Protein 8C7T (pdb70)

CATH classification: 3.30.450.40

InterPro domains:
  IPR010312 Global transcriptional regulator CodY, N-terminal [PF06018] (3-183)
  IPR011991 ArsR-like helix-turn-helix domain [cd00090] (194-246)
  IPR013198 Global transcriptional regulator CodY, C-terminal [PF08222] (202-259)
  IPR014154 Global transcriptional regulator CodY [MF_00621] (1-260)
  IPR014154 Global transcriptional regulator CodY [PIRSF011572] (1-260)
  IPR014154 Global transcriptional regulator CodY [PTHR40062] (3-260)
  IPR014154 Global transcriptional regulator CodY [TIGR02787] (4-258)
  IPR029016 GAF-like domain superfamily [G3DSA:3.30.450.40] (1-163)
  IPR036388 Winged helix-like DNA-binding domain superfamily [G3DSA:1.10.10.10] (164-260)
  IPR036390 Winged helix DNA-binding domain superfamily [SSF46785] (172-260)

Nearest PDB structures (foldseek):
  8c7u-assembly1_B  TM=8.960E-01  e=1.407E-40  Enterococcus faecalis V583
  8c7u-assembly1_C  TM=9.103E-01  e=5.012E-38  Enterococcus faecalis V583
  5loe-assembly4_D  TM=8.691E-01  e=2.349E-28  Bacillus subtilis subsp. subtilis str. 168
  5lnh-assembly1_A  TM=8.349E-01  e=1.992E-29  Bacillus subtilis subsp. subtilis str. 168
  8c7o-assembly1_A  TM=8.442E-01  e=2.089E-28  Staphylococcus aureus subsp. aureus USA300

B-factor: mean 77.39, std 41.87, range [20.65, 201.0]

Structure (mmCIF, N/CA/C/O backbone):
data_8C7T
#
_entry.id   8C7T
#
_cell.length_a   32.988
_cell.length_b   171.241
_cell.length_c   215.236
_cell.angle_alpha   90.00
_cell.angle_beta   90.00
_cell.angle_gamma   90.00
#
_symmetry.space_group_name_H-M   'P 21 21 21'
#
loop_
_entity.id
_entity.type
_entity.pdbx_description
1 polymer 'GTP-sensing transcriptional pleiotropic repressor CodY'
2 water water
#
loop_
_atom_site.group_PDB
_atom_site.id
_atom_site.type_symbol
_atom_site.label_atom_id
_atom_site.label_alt_id
_atom_site.label_comp_id
_atom_site.label_asym_id
_atom_site.label_entity_id
_atom_site.label_seq_id
_atom_site.pdbx_PDB_ins_code
_atom_site.Cartn_x
_atom_site.Cartn_y
_atom_site.Cartn_z
_atom_site.occupancy
_atom_site.B_iso_or_equiv
_atom_site.auth_seq_id
_atom_site.auth_comp_id
_atom_site.auth_asym_id
_atom_site.auth_atom_id
_atom_site.pdbx_PDB_model_num
ATOM 1 N N . GLY A 1 1 ? 2.433 -7.248 16.067 1.00 100.93 -1 GLY A N 1
ATOM 2 C CA . GLY A 1 1 ? 2.892 -8.412 16.862 1.00 70.02 -1 GLY A CA 1
ATOM 3 C C . GLY A 1 1 ? 2.377 -8.383 18.291 1.00 64.98 -1 GLY A C 1
ATOM 4 O O . GLY A 1 1 ? 2.918 -9.095 19.150 1.00 68.39 -1 GLY A O 1
ATOM 5 N N . ALA A 1 2 ? 1.342 -7.570 18.552 1.00 64.41 0 ALA A N 1
ATOM 6 C CA . ALA A 1 2 ? 0.758 -7.508 19.896 1.00 69.22 0 ALA A CA 1
ATOM 7 C C . ALA A 1 2 ? 0.313 -8.885 20.383 1.00 61.94 0 ALA A C 1
ATOM 8 O O . ALA A 1 2 ? 0.437 -9.207 21.575 1.00 57.69 0 ALA A O 1
ATOM 10 N N . MET A 1 3 ? -0.294 -9.669 19.485 1.00 66.22 1 MET A N 1
ATOM 11 C CA . MET A 1 3 ? -0.731 -11.020 19.817 1.00 54.23 1 MET A CA 1
ATOM 12 C C . MET A 1 3 ? 0.451 -11.961 19.904 1.00 52.19 1 MET A C 1
ATOM 13 O O . MET A 1 3 ? 0.497 -12.828 20.784 1.00 57.10 1 MET A O 1
ATOM 18 N N . ALA A 1 4 ? 1.427 -11.788 19.008 1.00 55.56 2 ALA A N 1
ATOM 19 C CA . ALA A 1 4 ? 2.641 -12.592 19.043 1.00 57.80 2 ALA A CA 1
ATOM 20 C C . ALA A 1 4 ? 3.441 -12.324 20.301 1.00 48.33 2 ALA A C 1
ATOM 21 O O . ALA A 1 4 ? 4.117 -13.223 20.816 1.00 55.42 2 ALA A O 1
ATOM 23 N N . THR A 1 5 ? 3.427 -11.080 20.773 1.00 52.88 3 THR A N 1
ATOM 24 C CA . THR A 1 5 ? 4.117 -10.771 22.019 1.00 62.77 3 THR A CA 1
ATOM 25 C C . THR A 1 5 ? 3.453 -11.497 23.177 1.00 46.91 3 THR A C 1
ATOM 26 O O . THR A 1 5 ? 4.122 -12.142 23.991 1.00 49.91 3 THR A O 1
ATOM 30 N N . LEU A 1 6 ? 2.126 -11.413 23.253 1.00 46.99 4 LEU A N 1
ATOM 31 C CA . LEU A 1 6 ? 1.395 -12.106 24.308 1.00 43.25 4 LEU A CA 1
ATOM 32 C C . LEU A 1 6 ? 1.655 -13.603 24.264 1.00 41.95 4 LEU A C 1
ATOM 33 O O . LEU A 1 6 ? 2.009 -14.211 25.280 1.00 50.46 4 LEU A O 1
ATOM 38 N N . LEU A 1 7 ? 1.555 -14.207 23.080 1.00 42.62 5 LEU A N 1
ATOM 39 C CA . LEU A 1 7 ? 1.834 -15.634 22.975 1.00 45.78 5 LEU A CA 1
ATOM 40 C C . LEU A 1 7 ? 3.246 -15.965 23.476 1.00 41.96 5 LEU A C 1
ATOM 41 O O . LEU A 1 7 ? 3.441 -16.937 24.214 1.00 40.52 5 LEU A O 1
ATOM 46 N N . GLU A 1 8 ? 4.256 -15.188 23.086 1.00 47.10 6 GLU A N 1
ATOM 47 C CA . GLU A 1 8 ? 5.607 -15.524 23.547 1.00 44.92 6 GLU A CA 1
ATOM 48 C C . GLU A 1 8 ? 5.688 -15.448 25.066 1.00 37.57 6 GLU A C 1
ATOM 49 O O . GLU A 1 8 ? 6.315 -16.294 25.716 1.00 41.20 6 GLU A O 1
ATOM 55 N N . LYS A 1 9 ? 4.997 -14.479 25.654 1.00 39.75 7 LYS A N 1
ATOM 56 C CA . LYS A 1 9 ? 4.986 -14.374 27.103 1.00 41.30 7 LYS A CA 1
ATOM 57 C C . LYS A 1 9 ? 4.275 -15.559 27.739 1.00 44.99 7 LYS A C 1
ATOM 58 O O . LYS A 1 9 ? 4.766 -16.107 28.734 1.00 41.43 7 LYS A O 1
ATOM 64 N N . THR A 1 10 ? 3.127 -15.981 27.176 1.00 38.14 8 THR A N 1
ATOM 65 C CA . THR A 1 10 ? 2.478 -17.165 27.720 1.00 43.78 8 THR A CA 1
ATOM 66 C C . THR A 1 10 ? 3.417 -18.351 27.613 1.00 31.86 8 THR A C 1
ATOM 67 O O . THR A 1 10 ? 3.464 -19.201 28.505 1.00 38.77 8 THR A O 1
ATOM 71 N N . ARG A 1 11 ? 4.205 -18.416 26.550 1.00 40.64 9 ARG A N 1
ATOM 72 C CA . ARG A 1 11 ? 5.105 -19.556 26.395 1.00 42.60 9 ARG A CA 1
ATOM 73 C C . ARG A 1 11 ? 6.249 -19.494 27.399 1.00 43.77 9 ARG A C 1
ATOM 74 O O . ARG A 1 11 ? 6.708 -20.530 27.914 1.00 44.51 9 ARG A O 1
ATOM 82 N N . GLN A 1 12 ? 6.745 -18.288 27.665 1.00 46.98 10 GLN A N 1
ATOM 83 C CA . GLN A 1 12 ? 7.745 -18.162 28.713 1.00 53.14 10 GLN A CA 1
ATOM 84 C C . GLN A 1 12 ? 7.159 -18.600 30.036 1.00 46.82 10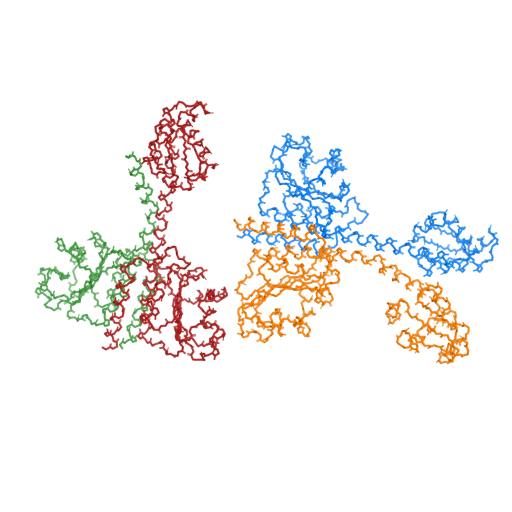 GLN A C 1
ATOM 85 O O . GLN A 1 12 ? 7.812 -19.328 30.793 1.00 37.57 10 GLN A O 1
ATOM 91 N N . VAL A 1 13 ? 5.912 -18.200 30.316 1.00 39.04 11 VAL A N 1
ATOM 92 C CA . VAL A 1 13 ? 5.278 -18.655 31.546 1.00 33.61 11 VAL A CA 1
ATOM 93 C C . VAL A 1 13 ? 5.204 -20.176 31.562 1.00 33.69 11 VAL A C 1
ATOM 94 O O . VAL A 1 13 ? 5.494 -20.823 32.575 1.00 33.51 11 VAL A O 1
ATOM 98 N N . ASN A 1 14 ? 4.863 -20.774 30.427 1.00 37.94 12 ASN A N 1
ATOM 99 C CA . ASN A 1 14 ? 4.794 -22.226 30.359 1.00 43.49 12 ASN A CA 1
ATOM 100 C C . ASN A 1 14 ? 6.155 -22.843 30.653 1.00 40.39 12 ASN A C 1
ATOM 101 O O . ASN A 1 14 ? 6.304 -23.641 31.595 1.00 36.61 12 ASN A O 1
ATOM 106 N N . GLU A 1 15 ? 7.185 -22.409 29.917 1.00 38.61 13 GLU A N 1
ATOM 107 C CA . GLU A 1 15 ? 8.496 -23.044 30.061 1.00 48.95 13 GLU A CA 1
ATOM 108 C C . GLU A 1 15 ? 9.009 -22.928 31.483 1.00 47.42 13 GLU A C 1
ATOM 109 O O . GLU A 1 15 ? 9.600 -23.877 32.022 1.00 43.17 13 GLU A O 1
ATOM 115 N N . LEU A 1 16 ? 8.733 -21.802 32.133 1.00 40.46 14 LEU A N 1
ATOM 116 C CA . LEU A 1 16 ? 9.301 -21.550 33.448 1.00 43.17 14 LEU A CA 1
ATOM 117 C C . LEU A 1 16 ? 8.452 -22.072 34.584 1.00 40.05 14 LEU A C 1
ATOM 118 O O . LEU A 1 16 ? 9.004 -22.456 35.618 1.00 41.34 14 LEU A O 1
ATOM 123 N N . LEU A 1 17 ? 7.129 -22.076 34.434 1.00 43.72 15 LEU A N 1
ATOM 124 C CA . LEU A 1 17 ? 6.240 -22.438 35.528 1.00 37.48 15 LEU A CA 1
ATOM 125 C C . LEU A 1 17 ? 5.354 -23.643 35.245 1.00 40.89 15 LEU A C 1
ATOM 126 O O . LEU A 1 17 ? 4.906 -24.293 36.187 1.00 52.03 15 LEU A O 1
ATOM 131 N N . GLN A 1 18 ? 5.037 -23.938 33.995 1.00 47.22 16 GLN A N 1
ATOM 132 C CA . GLN A 1 18 ? 4.249 -25.139 33.753 1.00 47.39 16 GLN A CA 1
ATOM 133 C C . GLN A 1 18 ? 5.132 -26.372 33.674 1.00 42.36 16 GLN A C 1
ATOM 134 O O . GLN A 1 18 ? 4.732 -27.452 34.118 1.00 41.72 16 GLN A O 1
ATOM 140 N N . LYS A 1 19 ? 6.341 -26.222 33.140 1.00 42.54 17 LYS A N 1
ATOM 141 C CA . LYS A 1 19 ? 7.244 -27.344 32.939 1.00 49.09 17 LYS A CA 1
ATOM 142 C C . LYS A 1 19 ? 8.259 -27.504 34.072 1.00 51.31 17 LYS A C 1
ATOM 143 O O . LYS A 1 19 ? 9.204 -28.285 33.939 1.00 49.06 17 LYS A O 1
ATOM 149 N N . ASN A 1 20 ? 8.048 -26.859 35.214 1.00 49.90 18 ASN A N 1
ATOM 150 C CA . ASN A 1 20 ? 8.927 -27.088 36.353 1.00 54.23 18 ASN A CA 1
ATOM 151 C C . ASN A 1 20 ? 8.078 -27.132 37.612 1.00 48.68 18 ASN A C 1
ATOM 152 O O . ASN A 1 20 ? 7.041 -26.474 37.692 1.00 64.70 18 ASN A O 1
ATOM 157 N N . ASN A 1 21 ? 8.542 -27.896 38.597 1.00 59.43 19 ASN A N 1
ATOM 158 C CA . ASN A 1 21 ? 8.028 -27.837 39.962 1.00 66.56 19 ASN A CA 1
ATOM 159 C C . ASN A 1 21 ? 8.728 -26.726 40.736 1.00 70.04 19 ASN A C 1
ATOM 160 O O . ASN A 1 21 ? 9.953 -26.733 40.831 1.00 69.40 19 ASN A O 1
ATOM 165 N N . LEU A 1 22 ? 7.965 -25.812 41.338 1.00 77.15 20 LEU A N 1
ATOM 166 C CA . LEU A 1 22 ? 8.534 -24.590 41.896 1.00 86.87 20 LEU A CA 1
ATOM 167 C C . LEU A 1 22 ? 8.237 -24.404 43.380 1.00 100.41 20 LEU A C 1
ATOM 168 O O . LEU A 1 22 ? 8.180 -23.269 43.866 1.00 100.20 20 LEU A O 1
ATOM 173 N N . PHE A 1 23 ? 8.030 -25.479 44.130 1.00 103.05 21 PHE A N 1
ATOM 174 C CA . PHE A 1 23 ? 7.770 -25.329 45.558 1.00 115.90 21 PHE A CA 1
ATOM 175 C C . PHE A 1 23 ? 9.110 -25.392 46.283 1.00 117.78 21 PHE A C 1
ATOM 176 O O . PHE A 1 23 ? 9.737 -26.457 46.342 1.00 115.77 21 PHE A O 1
ATOM 184 N N . ASP A 1 24 ? 9.562 -24.240 46.810 1.00 115.32 22 ASP A N 1
ATOM 185 C CA . ASP A 1 24 ? 10.850 -24.132 47.505 1.00 114.40 22 ASP A CA 1
ATOM 186 C C . ASP A 1 24 ? 10.608 -24.597 48.935 1.00 115.76 22 ASP A C 1
ATOM 187 O O . ASP A 1 24 ? 10.187 -23.824 49.799 1.00 115.50 22 ASP A O 1
ATOM 192 N N . VAL A 1 25 ? 10.877 -25.879 49.191 1.00 122.27 23 VAL A N 1
ATOM 193 C CA . VAL A 1 25 ? 10.748 -26.419 50.540 1.00 127.19 23 VAL A CA 1
ATOM 194 C C . VAL A 1 25 ? 11.832 -25.846 51.445 1.00 126.65 23 VAL A C 1
ATOM 195 O O . VAL A 1 25 ? 12.972 -25.607 51.019 1.00 121.51 23 VAL A O 1
ATOM 199 N N . GLN A 1 26 ? 11.476 -25.630 52.711 1.00 129.88 24 GLN A N 1
ATOM 200 C CA . GLN A 1 26 ? 12.394 -25.108 53.718 1.00 138.44 24 GLN A CA 1
ATOM 201 C C . GLN A 1 26 ? 12.898 -23.717 53.336 1.00 139.80 24 GLN A C 1
ATOM 202 O O . GLN A 1 26 ? 13.972 -23.301 53.775 1.00 145.77 24 GLN A O 1
ATOM 208 N N . ALA A 1 27 ? 12.152 -22.999 52.495 1.00 132.02 25 ALA A N 1
ATOM 209 C CA . ALA A 1 27 ? 12.471 -21.631 52.107 1.00 123.42 25 ALA A CA 1
ATOM 210 C C . ALA A 1 27 ? 11.636 -20.632 52.907 1.00 129.61 25 ALA A C 1
ATOM 211 O O . ALA A 1 27 ? 10.703 -20.986 53.635 1.00 125.06 25 ALA A O 1
ATOM 213 N N . GLU A 1 28 ? 12.004 -19.357 52.783 1.00 131.31 26 GLU A N 1
ATOM 214 C CA . GLU A 1 28 ? 11.213 -18.318 53.431 1.00 125.48 26 GLU A CA 1
ATOM 215 C C . GLU A 1 28 ? 9.751 -18.423 53.004 1.00 119.48 26 GLU A C 1
ATOM 216 O O . GLU A 1 28 ? 8.875 -18.732 53.821 1.00 106.32 26 GLU A O 1
ATOM 222 N N . LEU A 1 29 ? 9.488 -18.183 51.717 1.00 113.34 27 LEU A N 1
ATOM 223 C CA . LEU A 1 29 ? 8.190 -18.393 51.096 1.00 92.40 27 LEU A CA 1
ATOM 224 C C . LEU A 1 29 ? 8.337 -19.387 49.954 1.00 86.35 27 LEU A C 1
ATOM 225 O O . LEU A 1 29 ? 9.246 -19.238 49.116 1.00 94.25 27 LEU A O 1
ATOM 230 N N . PRO A 1 30 ? 7.480 -20.408 49.873 1.00 75.73 28 PRO A N 1
ATOM 231 C CA . PRO A 1 30 ? 7.689 -21.454 48.854 1.00 86.89 28 PRO A CA 1
ATOM 232 C C . PRO A 1 30 ? 7.556 -20.935 47.427 1.00 77.53 28 PRO A C 1
ATOM 233 O O . PRO A 1 30 ? 8.127 -21.498 46.475 1.00 71.78 28 PRO A O 1
ATOM 237 N N . TYR A 1 31 ? 6.787 -19.877 47.256 1.00 68.37 29 TYR A N 1
ATOM 238 C CA . TYR A 1 31 ? 6.438 -19.392 45.939 1.00 69.45 29 TYR A CA 1
ATOM 239 C C . TYR A 1 31 ? 7.112 -18.060 45.677 1.00 52.34 29 TYR A C 1
ATOM 240 O O . TYR A 1 31 ? 6.624 -17.270 44.866 1.00 53.08 29 TYR A O 1
ATOM 249 N N . ASN A 1 32 ? 8.249 -17.803 46.345 1.00 54.46 30 ASN A N 1
ATOM 250 C CA . ASN A 1 32 ? 8.987 -16.570 46.068 1.00 45.15 30 ASN A CA 1
ATOM 251 C C . ASN A 1 32 ? 9.572 -16.569 44.663 1.00 42.46 30 ASN A C 1
ATOM 252 O O . ASN A 1 32 ? 9.498 -15.559 43.941 1.00 35.22 30 ASN A O 1
ATOM 257 N N . LYS A 1 33 ? 10.152 -17.694 44.257 1.00 43.96 31 LYS A N 1
ATOM 258 C CA . LYS A 1 33 ? 10.645 -17.818 42.888 1.00 58.52 31 LYS A CA 1
ATOM 259 C C . LYS A 1 33 ? 9.497 -17.698 41.869 1.00 43.97 31 LYS A C 1
ATOM 260 O O . LYS A 1 33 ? 9.617 -16.985 40.866 1.00 42.29 31 LYS A O 1
ATOM 266 N N . MET A 1 34 ? 8.349 -18.319 42.138 1.00 46.65 32 MET A N 1
ATOM 267 C CA . MET A 1 34 ? 7.202 -18.141 41.244 1.00 45.50 32 MET A CA 1
ATOM 268 C C . MET A 1 34 ? 6.791 -16.666 41.159 1.00 34.78 32 MET A C 1
ATOM 269 O O . MET A 1 34 ? 6.640 -16.093 40.073 1.00 33.99 32 MET A O 1
ATOM 274 N N . ALA A 1 35 ? 6.731 -15.996 42.290 1.00 37.99 33 ALA A N 1
ATOM 275 C CA . ALA A 1 35 ? 6.370 -14.587 42.256 1.00 36.48 33 ALA A CA 1
ATOM 276 C C . ALA A 1 35 ? 7.346 -13.765 41.414 1.00 40.63 33 ALA A C 1
ATOM 277 O O . ALA A 1 35 ? 6.937 -12.864 40.664 1.00 40.19 33 ALA A O 1
ATOM 279 N N . MET A 1 36 ? 8.648 -14.039 41.555 1.00 40.95 34 MET A N 1
ATOM 280 C CA . MET A 1 36 ? 9.656 -13.290 40.814 1.00 42.28 34 MET A CA 1
ATOM 281 C C . MET A 1 36 ? 9.473 -13.499 39.319 1.00 39.99 34 MET A C 1
ATOM 282 O O . MET A 1 36 ? 9.442 -12.543 38.539 1.00 44.68 34 MET A O 1
ATOM 287 N N . ILE A 1 37 ? 9.292 -14.743 38.900 1.00 40.59 35 ILE A N 1
ATOM 288 C CA . ILE A 1 37 ? 9.057 -14.990 37.481 1.00 37.10 35 ILE A CA 1
ATOM 289 C C . ILE A 1 37 ? 7.829 -14.213 37.012 1.00 38.08 35 ILE A C 1
ATOM 290 O O . ILE A 1 37 ? 7.856 -13.488 36.003 1.00 39.74 35 ILE A O 1
ATOM 295 N N . LEU A 1 38 ? 6.743 -14.302 37.763 1.00 34.29 36 LEU A N 1
ATOM 296 C CA . LEU A 1 38 ? 5.546 -13.584 37.336 1.00 42.98 36 LEU A CA 1
ATOM 297 C C . LEU A 1 38 ? 5.784 -12.080 37.252 1.00 46.05 36 LEU A C 1
ATOM 298 O O . LEU A 1 38 ? 5.332 -11.425 36.305 1.00 38.98 36 LEU A O 1
ATOM 303 N N . GLY A 1 39 ? 6.400 -11.502 38.294 1.00 43.74 37 GLY A N 1
ATOM 304 C CA . GLY A 1 39 ? 6.705 -10.074 38.275 1.00 50.02 37 GLY A CA 1
ATOM 305 C C . GLY A 1 39 ? 7.575 -9.685 37.097 1.00 44.11 37 GLY A C 1
ATOM 306 O O . GLY A 1 39 ? 7.380 -8.639 36.475 1.00 51.19 37 GLY A O 1
ATOM 307 N N . ASP A 1 40 ? 8.522 -10.540 36.744 1.00 41.41 38 ASP A N 1
ATOM 308 C CA . ASP A 1 40 ? 9.331 -10.280 35.566 1.00 42.12 38 ASP A CA 1
ATOM 309 C C . ASP A 1 40 ? 8.478 -10.233 34.301 1.00 42.63 38 ASP A C 1
ATOM 310 O O . ASP A 1 40 ? 8.470 -9.241 33.569 1.00 48.78 38 ASP A O 1
ATOM 315 N N . ILE A 1 41 ? 7.747 -11.305 34.018 1.00 42.16 39 ILE A N 1
ATOM 316 C CA . ILE A 1 41 ? 7.021 -11.330 32.753 1.00 53.49 39 ILE A CA 1
ATOM 317 C C . ILE A 1 41 ? 5.886 -10.318 32.721 1.00 42.58 39 ILE A C 1
ATOM 318 O O . ILE A 1 41 ? 5.532 -9.802 31.658 1.00 50.01 39 ILE A O 1
ATOM 323 N N . LEU A 1 42 ? 5.268 -10.049 33.847 1.00 42.01 40 LEU A N 1
ATOM 324 C CA . LEU A 1 42 ? 4.177 -9.089 33.878 1.00 42.07 40 LEU A CA 1
ATOM 325 C C . LEU A 1 42 ? 4.630 -7.667 34.192 1.00 51.87 40 LEU A C 1
ATOM 326 O O . LEU A 1 42 ? 3.782 -6.768 34.273 1.00 45.92 40 LEU A O 1
ATOM 331 N N . GLU A 1 43 ? 5.930 -7.432 34.371 1.00 52.00 41 GLU A N 1
ATOM 332 C CA . GLU A 1 43 ? 6.426 -6.087 34.646 1.00 50.25 41 GLU A CA 1
ATOM 333 C C . GLU A 1 43 ? 5.706 -5.473 35.852 1.00 47.54 41 GLU A C 1
ATOM 334 O O . GLU A 1 43 ? 5.128 -4.386 35.803 1.00 44.71 41 GLU A O 1
ATOM 340 N N . SER A 1 44 ? 5.715 -6.198 36.951 1.00 37.83 42 SER A N 1
ATOM 341 C CA . SER A 1 44 ? 4.996 -5.754 38.128 1.00 44.56 42 SER A CA 1
ATOM 342 C C . SER A 1 44 ? 5.676 -6.346 39.342 1.00 45.73 42 SER A C 1
ATOM 343 O O . SER A 1 44 ? 6.389 -7.348 39.254 1.00 36.88 42 SER A O 1
ATOM 346 N N . ASN A 1 45 ? 5.362 -5.784 40.489 1.00 33.79 43 ASN A N 1
ATOM 347 C CA . ASN A 1 45 ? 5.545 -6.532 41.709 1.00 34.35 43 ASN A CA 1
ATOM 348 C C . ASN A 1 45 ? 4.390 -7.528 41.813 1.00 43.84 43 ASN A C 1
ATOM 349 O O . ASN A 1 45 ? 3.323 -7.322 41.225 1.00 43.74 43 ASN A O 1
ATOM 354 N N . ALA A 1 46 ? 4.620 -8.635 42.527 1.00 34.40 44 ALA A N 1
ATOM 355 C CA . ALA A 1 46 ? 3.667 -9.735 42.581 1.00 35.91 44 ALA A CA 1
ATOM 356 C C . ALA A 1 46 ? 3.640 -10.351 43.970 1.00 45.92 44 ALA A C 1
ATOM 357 O O . ALA A 1 46 ? 4.684 -10.503 44.610 1.00 51.48 44 ALA A O 1
ATOM 359 N N . TYR A 1 47 ? 2.429 -10.719 44.406 1.00 35.17 45 TYR A N 1
ATOM 360 C CA . TYR A 1 47 ? 2.137 -11.326 45.694 1.00 39.41 45 TYR A CA 1
ATOM 361 C C . TYR A 1 47 ? 1.193 -12.499 45.472 1.00 47.37 45 TYR A C 1
ATOM 362 O O . TYR A 1 47 ? 0.223 -12.401 44.713 1.00 40.37 45 TYR A O 1
ATOM 371 N N . ILE A 1 48 ? 1.491 -13.607 46.128 1.00 40.61 46 ILE A N 1
ATOM 372 C CA . ILE A 1 48 ? 0.705 -14.814 46.007 1.00 44.29 46 ILE A CA 1
ATOM 373 C C . ILE A 1 48 ? 0.134 -15.111 47.366 1.00 44.48 46 ILE A C 1
ATOM 374 O O . ILE A 1 48 ? 0.897 -15.361 48.303 1.00 42.85 46 ILE A O 1
ATOM 379 N N . ILE A 1 49 ? -1.204 -15.117 47.446 1.00 41.36 47 ILE A N 1
ATOM 380 C CA . ILE A 1 49 ? -1.997 -15.286 48.659 1.00 43.25 47 ILE A CA 1
ATOM 381 C C . ILE A 1 49 ? -2.722 -16.627 48.573 1.00 41.56 47 ILE A C 1
ATOM 382 O O . ILE A 1 49 ? -3.412 -16.924 47.589 1.00 38.43 47 ILE A O 1
ATOM 387 N N . SER A 1 50 ? -2.571 -17.422 49.603 1.00 34.24 48 SER A N 1
ATOM 388 C CA . SER A 1 50 ? -3.233 -18.693 49.676 1.00 45.56 48 SER A CA 1
ATOM 389 C C . SER A 1 50 ? -4.738 -18.512 49.848 1.00 45.34 48 SER A C 1
ATOM 390 O O . SER A 1 50 ? -5.248 -17.429 50.159 1.00 48.95 48 SER A O 1
ATOM 393 N N . SER A 1 51 ? -5.449 -19.623 49.716 1.00 53.59 49 SER A N 1
ATOM 394 C CA . SER A 1 51 ? -6.892 -19.575 49.884 1.00 52.85 49 SER A CA 1
ATOM 395 C C . SER A 1 51 ? -7.310 -19.125 51.274 1.00 56.12 49 SER A C 1
ATOM 396 O O . SER A 1 51 ? -8.451 -18.697 51.435 1.00 58.58 49 SER A O 1
ATOM 399 N N . SER A 1 52 ? -6.432 -19.229 52.271 1.00 54.93 50 SER A N 1
ATOM 400 C CA . SER A 1 52 ? -6.721 -18.837 53.642 1.00 46.93 50 SER A CA 1
ATOM 401 C C . SER A 1 52 ? -6.180 -17.463 53.997 1.00 53.65 50 SER A C 1
ATOM 402 O O . SER A 1 52 ? -6.170 -17.106 55.178 1.00 59.57 50 SER A O 1
ATOM 405 N N . GLY A 1 53 ? -5.698 -16.700 53.021 1.00 59.73 51 GLY A N 1
ATOM 406 C CA . GLY A 1 53 ? -5.214 -15.360 53.279 1.00 54.15 51 GLY A CA 1
ATOM 407 C C . GLY A 1 53 ? -3.770 -15.251 53.732 1.00 60.92 51 GLY A C 1
ATOM 408 O O . GLY A 1 53 ? -3.352 -14.160 54.144 1.00 62.69 51 GLY A O 1
ATOM 409 N N . ASP A 1 54 ? -2.978 -16.322 53.631 1.00 54.87 52 ASP A N 1
ATOM 410 C CA . ASP A 1 54 ? -1.563 -16.270 53.989 1.00 50.47 52 ASP A CA 1
ATOM 411 C C . ASP A 1 54 ? -0.728 -15.888 52.780 1.00 48.22 52 ASP A C 1
ATOM 412 O O . ASP A 1 54 ? -0.915 -16.441 51.697 1.00 51.06 52 ASP A O 1
ATOM 417 N N . LEU A 1 55 ? 0.218 -14.965 52.975 1.00 59.44 53 LEU A N 1
ATOM 418 C CA . LEU A 1 55 ? 1.143 -14.581 51.910 1.00 55.33 53 LEU A CA 1
ATOM 419 C C . LEU A 1 55 ? 2.104 -15.723 51.659 1.00 47.03 53 LEU A C 1
ATOM 420 O O . LEU A 1 55 ? 2.853 -16.111 52.557 1.00 60.77 53 LEU A O 1
ATOM 425 N N . LEU A 1 56 ? 2.041 -16.303 50.465 1.00 48.01 54 LEU A N 1
ATOM 426 C CA . LEU A 1 56 ? 2.840 -17.479 50.130 1.00 60.42 54 LEU A CA 1
ATOM 427 C C . LEU A 1 56 ? 4.128 -17.148 49.388 1.00 64.10 54 LEU A C 1
ATOM 428 O O . LEU A 1 56 ? 5.017 -18.004 49.291 1.00 58.32 54 LEU A O 1
ATOM 433 N N . GLY A 1 57 ? 4.223 -15.959 48.818 1.00 52.87 55 GLY A N 1
ATOM 434 C CA . GLY A 1 57 ? 5.403 -15.578 48.081 1.00 51.86 55 GLY A CA 1
ATOM 435 C C . GLY A 1 57 ? 5.163 -14.222 47.465 1.00 48.71 55 GLY A C 1
ATOM 436 O O . GLY A 1 57 ? 4.019 -13.862 47.189 1.00 49.03 55 GLY A O 1
ATOM 437 N N . TYR A 1 58 ? 6.221 -13.454 47.257 1.00 42.78 56 TYR A N 1
ATOM 438 C CA . TYR A 1 58 ? 6.103 -12.129 46.678 1.00 44.69 56 TYR A CA 1
ATOM 439 C C . TYR A 1 58 ? 7.470 -11.725 46.147 1.00 46.69 56 TYR A C 1
ATOM 440 O O . TYR A 1 58 ? 8.487 -12.341 46.474 1.00 42.07 56 TYR A O 1
ATOM 449 N N . THR A 1 59 ? 7.475 -10.722 45.280 1.00 41.84 57 THR A N 1
ATOM 450 C CA . THR A 1 59 ? 8.694 -10.106 44.794 1.00 44.58 57 THR A CA 1
ATOM 451 C C . THR A 1 59 ? 8.383 -8.636 44.677 1.00 51.16 57 THR A C 1
ATOM 452 O O . THR A 1 59 ? 7.309 -8.283 44.177 1.00 43.57 57 THR A O 1
ATOM 456 N N . GLU A 1 60 ? 9.295 -7.811 45.185 1.00 50.19 58 GLU A N 1
ATOM 457 C CA . GLU A 1 60 ? 9.282 -6.359 45.073 1.00 51.33 58 GLU A CA 1
ATOM 458 C C . GLU A 1 60 ? 10.607 -5.875 44.491 1.00 52.80 58 GLU A C 1
ATOM 459 O O . GLU A 1 60 ? 11.673 -6.334 44.909 1.00 46.81 58 GLU A O 1
ATOM 465 N N . LYS A 1 61 ? 10.546 -4.998 43.494 1.00 52.27 59 LYS A N 1
ATOM 466 C CA . LYS A 1 61 ? 11.762 -4.505 42.857 1.00 59.81 59 LYS A CA 1
ATOM 467 C C . LYS A 1 61 ? 12.570 -3.635 43.818 1.00 52.52 59 LYS A C 1
ATOM 468 O O . LYS A 1 61 ? 12.081 -2.611 44.296 1.00 55.43 59 LYS A O 1
ATOM 474 N N . LEU A 1 62 ? 13.818 -4.012 44.069 1.00 58.74 60 LEU A N 1
ATOM 475 C CA . LEU A 1 62 ? 14.675 -3.228 44.950 1.00 63.18 60 LEU A CA 1
ATOM 476 C C . LEU A 1 62 ? 15.294 -2.045 44.212 1.00 68.08 60 LEU A C 1
ATOM 477 O O . LEU A 1 62 ? 15.782 -2.190 43.088 1.00 63.69 60 LEU A O 1
ATOM 482 N N . ASP A 1 63 ? 15.230 -0.869 44.841 1.00 77.13 61 ASP A N 1
ATOM 483 C CA . ASP A 1 63 ? 15.938 0.331 44.398 1.00 82.39 61 ASP A CA 1
ATOM 484 C C . ASP A 1 63 ? 17.353 0.338 44.963 1.00 80.53 61 ASP A C 1
ATOM 485 O O . ASP A 1 63 ? 17.548 0.581 46.156 1.00 85.56 61 ASP A O 1
ATOM 490 N N . VAL A 1 64 ? 18.342 0.067 44.118 1.00 78.98 62 VAL A N 1
ATOM 491 C CA . VAL A 1 64 ? 19.722 -0.015 44.599 1.00 87.34 62 VAL A CA 1
ATOM 492 C C . VAL A 1 64 ? 20.116 1.262 45.340 1.00 91.54 62 VAL A C 1
ATOM 493 O O . VAL A 1 64 ? 20.747 1.217 46.405 1.00 83.95 62 VAL A O 1
ATOM 497 N N . ASN A 1 65 ? 19.695 2.415 44.818 1.00 96.94 63 ASN A N 1
ATOM 498 C CA . ASN A 1 65 ? 20.177 3.691 45.333 1.00 97.00 63 ASN A CA 1
ATOM 499 C C . ASN A 1 65 ? 19.859 3.877 46.804 1.00 93.79 63 ASN A C 1
ATOM 500 O O . ASN A 1 65 ? 20.674 4.423 47.558 1.00 106.03 63 ASN A O 1
ATOM 505 N N . ASN A 1 66 ? 18.692 3.424 47.242 1.00 89.05 64 ASN A N 1
ATOM 506 C CA . ASN A 1 66 ? 18.259 3.684 48.606 1.00 99.91 64 ASN A CA 1
ATOM 507 C C . ASN A 1 66 ? 18.315 2.434 49.461 1.00 106.01 64 ASN A C 1
ATOM 508 O O . ASN A 1 66 ? 17.606 2.336 50.468 1.00 108.33 64 ASN A O 1
ATOM 513 N N . ALA A 1 67 ? 19.121 1.463 49.057 1.00 97.56 65 ALA A N 1
ATOM 514 C CA . ALA A 1 67 ? 19.156 0.194 49.748 1.00 92.94 65 ALA A CA 1
ATOM 515 C C . ALA A 1 67 ? 19.837 0.397 51.069 1.00 79.88 65 ALA A C 1
ATOM 516 O O . ALA A 1 67 ? 20.823 1.117 51.128 1.00 85.94 65 ALA A O 1
ATOM 518 N N . ARG A 1 68 ? 19.333 -0.198 52.126 1.00 79.65 66 ARG A N 1
ATOM 519 C CA . ARG A 1 68 ? 20.074 -0.228 53.379 1.00 88.00 66 ARG A CA 1
ATOM 520 C C . ARG A 1 68 ? 20.094 -1.723 53.622 1.00 82.05 66 ARG A C 1
ATOM 521 O O . ARG A 1 68 ? 19.000 -2.261 53.710 1.00 84.04 66 ARG A O 1
ATOM 529 N N . ILE A 1 69 ? 21.243 -2.355 53.755 1.00 81.23 67 ILE A N 1
ATOM 530 C CA . ILE A 1 69 ? 21.327 -3.810 53.866 1.00 82.42 67 ILE A CA 1
ATOM 531 C C . ILE A 1 69 ? 20.420 -4.311 54.995 1.00 80.78 67 ILE A C 1
ATOM 532 O O . ILE A 1 69 ? 19.860 -5.424 54.931 1.00 76.69 67 ILE A O 1
ATOM 537 N N . LYS A 1 70 ? 20.280 -3.518 56.054 1.00 84.21 68 LYS A N 1
ATOM 538 C CA . LYS A 1 70 ? 19.383 -3.902 57.135 1.00 99.35 68 LYS A CA 1
ATOM 539 C C . LYS A 1 70 ? 17.917 -3.713 56.737 1.00 99.89 68 LYS A C 1
ATOM 540 O O . LYS A 1 70 ? 17.065 -4.507 57.151 1.00 95.97 68 LYS A O 1
ATOM 546 N N . ASN A 1 71 ? 17.588 -2.667 55.948 1.00 100.23 69 ASN A N 1
ATOM 547 C CA . ASN A 1 71 ? 16.189 -2.493 55.541 1.00 96.32 69 ASN A CA 1
ATOM 548 C C . ASN A 1 71 ? 15.760 -3.517 54.497 1.00 95.41 69 ASN A C 1
ATOM 549 O O . ASN A 1 71 ? 14.563 -3.622 54.211 1.00 108.10 69 ASN A O 1
ATOM 554 N N . MET A 1 72 ? 16.702 -4.246 53.902 1.00 94.08 70 MET A N 1
ATOM 555 C CA . MET A 1 72 ? 16.402 -5.230 52.872 1.00 97.39 70 MET A CA 1
ATOM 556 C C . MET A 1 72 ? 15.888 -6.520 53.488 1.00 97.10 70 MET A C 1
ATOM 557 O O . MET A 1 72 ? 15.361 -7.366 52.760 1.00 109.57 70 MET A O 1
ATOM 562 N N . PHE A 1 73 ? 16.051 -6.697 54.803 1.00 85.87 71 PHE A N 1
ATOM 563 C CA . PHE A 1 73 ? 15.625 -7.902 55.509 1.00 94.09 71 PHE A CA 1
ATOM 564 C C . PHE A 1 73 ? 14.222 -7.795 56.111 1.00 99.94 71 PHE A C 1
ATOM 565 O O . PHE A 1 73 ? 13.777 -8.734 56.789 1.00 88.37 71 PHE A O 1
ATOM 573 N N . LYS A 1 74 ? 13.501 -6.708 55.849 1.00 98.41 72 LYS A N 1
ATOM 574 C CA . LYS A 1 74 ? 12.176 -6.535 56.432 1.00 95.97 72 LYS A CA 1
ATOM 575 C C . LYS A 1 74 ? 11.153 -7.460 55.759 1.00 90.85 72 LYS A C 1
ATOM 576 O O . LYS A 1 74 ? 11.025 -7.497 54.528 1.00 90.99 72 LYS A O 1
ATOM 582 N N . GLU A 1 75 ? 10.406 -8.192 56.590 1.00 84.44 73 GLU A N 1
ATOM 583 C CA . GLU A 1 75 ? 9.327 -9.050 56.109 1.00 93.41 73 GLU A CA 1
ATOM 584 C C . GLU A 1 75 ? 8.141 -8.209 55.636 1.00 77.48 73 GLU A C 1
ATOM 585 O O . GLU A 1 75 ? 7.708 -7.271 56.326 1.00 74.18 73 GLU A O 1
ATOM 591 N N . LYS A 1 76 ? 7.661 -8.525 54.420 1.00 70.27 74 LYS A N 1
ATOM 592 C CA . LYS A 1 76 ? 6.482 -7.866 53.858 1.00 74.80 74 LYS A CA 1
ATOM 593 C C . LYS A 1 76 ? 5.267 -8.142 54.717 1.00 67.32 74 LYS A C 1
ATOM 594 O O . LYS A 1 76 ? 5.021 -9.292 55.083 1.00 51.13 74 LYS A O 1
ATOM 600 N N . LYS A 1 77 ? 4.511 -7.092 55.044 1.00 67.49 75 LYS A N 1
ATOM 601 C CA . LYS A 1 77 ? 3.314 -7.230 55.863 1.00 69.21 75 LYS A CA 1
ATOM 602 C C . LYS A 1 77 ? 2.233 -6.363 55.241 1.00 61.15 75 LYS A C 1
ATOM 603 O O . LYS A 1 77 ? 2.492 -5.214 54.868 1.00 60.97 75 LYS A O 1
ATOM 609 N N . PHE A 1 78 ? 1.042 -6.904 55.135 1.00 69.29 76 PHE A N 1
ATOM 610 C CA . PHE A 1 78 ? -0.120 -6.166 54.653 1.00 60.42 76 PHE A CA 1
ATOM 611 C C . PHE A 1 78 ? -0.964 -5.675 55.826 1.00 54.65 76 PHE A C 1
ATOM 612 O O . PHE A 1 78 ? -0.978 -6.296 56.899 1.00 55.60 76 PHE A O 1
ATOM 620 N N . PRO A 1 79 ? -1.716 -4.590 55.652 1.00 52.04 77 PRO A N 1
ATOM 621 C CA . PRO A 1 79 ? -2.645 -4.181 56.714 1.00 60.96 77 PRO A CA 1
ATOM 622 C C . PRO A 1 79 ? -3.508 -5.363 57.130 1.00 59.87 77 PRO A C 1
ATOM 623 O O . PRO A 1 79 ? -3.952 -6.149 56.288 1.00 58.16 77 PRO A O 1
ATOM 627 N N . GLN A 1 80 ? -3.774 -5.461 58.436 1.00 66.10 78 GLN A N 1
ATOM 628 C CA . GLN A 1 80 ? -4.552 -6.578 58.964 1.00 73.86 78 GLN A CA 1
ATOM 629 C C . GLN A 1 80 ? -5.906 -6.620 58.273 1.00 66.14 78 GLN A C 1
ATOM 630 O O . GLN A 1 80 ? -6.516 -5.571 58.030 1.00 54.10 78 GLN A O 1
ATOM 636 N N . GLY A 1 81 ? -6.315 -7.832 57.858 1.00 66.54 79 GLY A N 1
ATOM 637 C CA . GLY A 1 81 ? -7.552 -8.038 57.130 1.00 72.56 79 GLY A CA 1
ATOM 638 C C . GLY A 1 81 ? -7.474 -7.882 55.618 1.00 68.26 79 GLY A C 1
ATOM 639 O O . GLY A 1 81 ? -8.450 -8.213 54.925 1.00 69.76 79 GLY A O 1
ATOM 640 N N . TYR A 1 82 ? -6.379 -7.344 55.082 1.00 62.00 80 TYR A N 1
ATOM 641 C CA . TYR A 1 82 ? -6.283 -7.151 53.638 1.00 62.25 80 TYR A CA 1
ATOM 642 C C . TYR A 1 82 ? -6.297 -8.482 52.894 1.00 62.11 80 TYR A C 1
ATOM 643 O O . TYR A 1 82 ? -7.008 -8.635 51.893 1.00 48.91 80 TYR A O 1
ATOM 652 N N . THR A 1 83 ? -5.493 -9.452 53.354 1.00 59.72 81 THR A N 1
ATOM 653 C CA . THR A 1 83 ? -5.435 -10.736 52.663 1.00 59.55 81 THR A CA 1
ATOM 654 C C . THR A 1 83 ? -6.763 -11.462 52.745 1.00 69.96 81 THR A C 1
ATOM 655 O O . THR A 1 83 ? -7.166 -12.128 51.785 1.00 80.40 81 THR A O 1
ATOM 659 N N . GLU A 1 84 ? -7.455 -11.355 53.889 1.00 74.27 82 GLU A N 1
ATOM 660 C CA . GLU A 1 84 ? -8.793 -11.940 54.009 1.00 72.36 82 GLU A CA 1
ATOM 661 C C . GLU A 1 84 ? -9.803 -11.204 53.137 1.00 62.45 82 GLU A C 1
ATOM 662 O O . GLU A 1 84 ? -10.683 -11.825 52.531 1.00 72.35 82 GLU A O 1
ATOM 668 N N . ALA A 1 85 ? -9.693 -9.883 53.054 1.00 56.78 83 ALA A N 1
ATOM 669 C CA . ALA A 1 85 ? -10.621 -9.123 52.228 1.00 54.00 83 ALA A CA 1
ATOM 670 C C . ALA A 1 85 ? -10.545 -9.517 50.754 1.00 59.57 83 ALA A C 1
ATOM 671 O O . ALA A 1 85 ? -11.579 -9.628 50.086 1.00 65.11 83 ALA A O 1
ATOM 673 N N . VAL A 1 86 ? -9.334 -9.707 50.212 1.00 56.23 84 VAL A N 1
ATOM 674 C CA . VAL A 1 86 ? -9.211 -9.955 48.772 1.00 50.44 84 VAL A CA 1
ATOM 675 C C . VAL A 1 86 ? -9.942 -11.231 48.380 1.00 46.98 84 VAL A C 1
ATOM 676 O O . VAL A 1 86 ? -10.343 -11.395 47.220 1.00 40.24 84 VAL A O 1
ATOM 680 N N . ASP A 1 87 ? -10.079 -12.174 49.314 1.00 40.74 85 ASP A N 1
ATOM 681 C CA . ASP A 1 87 ? -10.833 -13.382 49.034 1.00 49.47 85 ASP A CA 1
ATOM 682 C C . ASP A 1 87 ? -12.290 -13.095 48.706 1.00 58.34 85 ASP A C 1
ATOM 683 O O . ASP A 1 87 ? -12.949 -13.932 48.082 1.00 62.29 85 ASP A O 1
ATOM 688 N N . MET A 1 88 ? -12.824 -11.963 49.143 1.00 51.76 86 MET A N 1
ATOM 689 C CA . MET A 1 88 ? -14.197 -11.640 48.792 1.00 48.74 86 MET A CA 1
ATOM 690 C C . MET A 1 88 ? -14.336 -11.129 47.380 1.00 49.46 86 MET A C 1
ATOM 691 O O . MET A 1 88 ? -15.456 -11.095 46.865 1.00 55.02 86 MET A O 1
ATOM 696 N N . LEU A 1 89 ? -13.248 -10.719 46.746 1.00 43.81 87 LEU A N 1
ATOM 697 C CA . LEU A 1 89 ? -13.299 -10.449 45.315 1.00 45.60 87 LEU A CA 1
ATOM 698 C C . LEU A 1 89 ? -13.333 -11.775 44.560 1.00 51.45 87 LEU A C 1
ATOM 699 O O . LEU A 1 89 ? -12.437 -12.609 44.727 1.00 40.85 87 LEU A O 1
ATOM 704 N N . LYS A 1 90 ? -14.377 -11.981 43.743 1.00 43.74 88 LYS A N 1
ATOM 705 C CA . LYS A 1 90 ? -14.603 -13.245 43.051 1.00 45.19 88 LYS A CA 1
ATOM 706 C C . LYS A 1 90 ? -14.224 -13.189 41.579 1.00 41.95 88 LYS A C 1
ATOM 707 O O . LYS A 1 90 ? -14.130 -14.241 40.943 1.00 45.48 88 LYS A O 1
ATOM 713 N N . VAL A 1 91 ? -14.038 -11.992 41.018 1.00 42.62 89 VAL A N 1
ATOM 714 C CA . VAL A 1 91 ? -13.476 -11.821 39.685 1.00 40.77 89 VAL A CA 1
ATOM 715 C C . VAL A 1 91 ? -12.351 -10.791 39.742 1.00 52.05 89 VAL A C 1
ATOM 716 O O . VAL A 1 91 ? -12.234 -9.975 40.662 1.00 42.45 89 VAL A O 1
ATOM 720 N N . THR A 1 92 ? -11.531 -10.831 38.717 1.00 43.42 90 THR A N 1
ATOM 721 C CA . THR A 1 92 ? -10.409 -9.927 38.652 1.00 47.82 90 THR A CA 1
ATOM 722 C C . THR A 1 92 ? -10.878 -8.483 38.674 1.00 56.05 90 THR A C 1
ATOM 723 O O . THR A 1 92 ? -11.846 -8.114 38.006 1.00 52.83 90 THR A O 1
ATOM 727 N N . GLU A 1 93 ? -10.197 -7.682 39.489 1.00 52.58 91 GLU A N 1
ATOM 728 C CA . GLU A 1 93 ? -10.370 -6.237 39.549 1.00 57.65 91 GLU A CA 1
ATOM 729 C C . GLU A 1 93 ? -9.041 -5.613 39.171 1.00 47.52 91 GLU A C 1
ATOM 730 O O . GLU A 1 93 ? -8.031 -5.846 39.845 1.00 49.53 91 GLU A O 1
ATOM 736 N N . ALA A 1 94 ? -9.040 -4.838 38.093 1.00 45.98 92 ALA A N 1
ATOM 737 C CA . ALA A 1 94 ? -7.813 -4.320 37.509 1.00 54.68 92 ALA A CA 1
ATOM 738 C C . ALA A 1 94 ? -7.677 -2.812 37.719 1.00 58.49 92 ALA A C 1
ATOM 739 O O . ALA A 1 94 ? -8.666 -2.086 37.842 1.00 52.11 92 ALA A O 1
ATOM 741 N N . ASN A 1 95 ? -6.430 -2.346 37.773 1.00 51.11 93 ASN A N 1
ATOM 742 C CA . ASN A 1 95 ? -6.139 -0.912 37.787 1.00 52.24 93 ASN A CA 1
ATOM 743 C C . ASN A 1 95 ? -6.824 -0.204 38.953 1.00 53.91 93 ASN A C 1
ATOM 744 O O . ASN A 1 95 ? -7.441 0.852 38.800 1.00 58.21 93 ASN A O 1
ATOM 749 N N . ILE A 1 96 ? -6.668 -0.785 40.133 1.00 53.82 94 ILE A N 1
ATOM 750 C CA . ILE A 1 96 ? -7.179 -0.240 41.380 1.00 54.50 94 ILE A CA 1
ATOM 751 C C . ILE A 1 96 ? -6.257 0.917 41.756 1.00 67.13 94 ILE A C 1
ATOM 752 O O . ILE A 1 96 ? -5.043 0.706 41.924 1.00 58.38 94 ILE A O 1
ATOM 757 N N . PRO A 1 97 ? -6.775 2.140 41.897 1.00 63.18 95 PRO A N 1
ATOM 758 C CA . PRO A 1 97 ? -5.914 3.281 42.238 1.00 58.60 95 PRO A CA 1
ATOM 759 C C . PRO A 1 97 ? -5.427 3.193 43.676 1.00 70.92 95 PRO A C 1
ATOM 760 O O . PRO A 1 97 ? -5.912 2.398 44.485 1.00 68.91 95 PRO A O 1
ATOM 76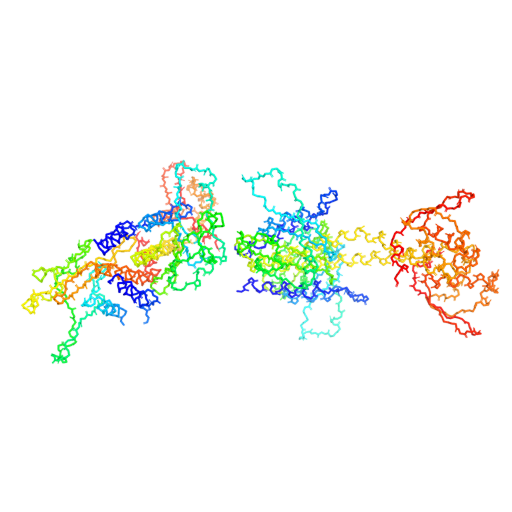4 N N . ILE A 1 98 ? -4.444 4.041 43.990 1.00 74.17 96 ILE A N 1
ATOM 765 C CA . ILE A 1 98 ? -3.802 4.013 45.298 1.00 67.81 96 ILE A CA 1
ATOM 766 C C . ILE A 1 98 ? -4.709 4.535 46.403 1.00 71.03 96 ILE A C 1
ATOM 767 O O . ILE A 1 98 ? -4.474 4.243 47.583 1.00 68.25 96 ILE A O 1
ATOM 772 N N . ASP A 1 99 ? -5.756 5.280 46.055 1.00 81.51 97 ASP A N 1
ATOM 773 C CA . ASP A 1 99 ? -6.687 5.767 47.061 1.00 84.17 97 ASP A CA 1
ATOM 774 C C . ASP A 1 99 ? -7.621 4.694 47.594 1.00 80.54 97 ASP A C 1
ATOM 775 O O . ASP A 1 99 ? -8.264 4.928 48.620 1.00 86.94 97 ASP A O 1
ATOM 780 N N . SER A 1 100 ? -7.671 3.521 46.976 1.00 69.36 98 SER A N 1
ATOM 781 C CA . SER A 1 100 ? -8.500 2.438 47.472 1.00 64.98 98 SER A CA 1
ATOM 782 C C . SER A 1 100 ? -7.781 1.650 48.553 1.00 61.23 98 SER A C 1
ATOM 783 O O . SER A 1 100 ? -6.568 1.448 48.486 1.00 70.70 98 SER A O 1
ATOM 786 N N . ASP A 1 101 ? -8.537 1.180 49.540 1.00 53.63 99 ASP A N 1
ATOM 787 C CA . ASP A 1 101 ? -7.953 0.298 50.542 1.00 64.22 99 ASP A CA 1
ATOM 788 C C . ASP A 1 101 ? -7.525 -1.060 50.005 1.00 64.54 99 ASP A C 1
ATOM 789 O O . ASP A 1 101 ? -6.867 -1.807 50.737 1.00 68.38 99 ASP A O 1
ATOM 794 N N . LEU A 1 102 ? -7.920 -1.424 48.790 1.00 61.23 100 LEU A N 1
ATOM 795 C CA . LEU A 1 102 ? -7.471 -2.667 48.181 1.00 63.01 100 LEU A CA 1
ATOM 796 C C . LEU A 1 102 ? -6.139 -2.513 47.459 1.00 64.90 100 LEU A C 1
ATOM 797 O O . LEU A 1 102 ? -5.664 -3.491 46.876 1.00 63.79 100 LEU A O 1
ATOM 802 N N . THR A 1 103 ? -5.532 -1.319 47.482 1.00 68.08 101 THR A N 1
ATOM 803 C CA . THR A 1 103 ? -4.248 -1.108 46.820 1.00 63.52 101 THR A CA 1
ATOM 804 C C . THR A 1 103 ? -3.190 -2.023 47.433 1.00 54.62 101 THR A C 1
ATOM 805 O O . THR A 1 103 ? -3.240 -2.367 48.619 1.00 55.71 101 THR A O 1
ATOM 809 N N . ALA A 1 104 ? -2.266 -2.483 46.595 1.00 58.58 102 ALA A N 1
ATOM 810 C CA . ALA A 1 104 ? -1.170 -3.295 47.102 1.00 65.85 102 ALA A CA 1
ATOM 811 C C . ALA A 1 104 ? -0.035 -2.452 47.654 1.00 64.90 102 ALA A C 1
ATOM 812 O O . ALA A 1 104 ? 0.775 -2.962 48.438 1.00 62.78 102 ALA A O 1
ATOM 814 N N . PHE A 1 105 ? -0.002 -1.172 47.323 1.00 60.70 103 PHE A N 1
ATOM 815 C CA . PHE A 1 105 ? 1.074 -0.311 47.782 1.00 68.59 103 PHE A CA 1
ATOM 816 C C . PHE A 1 105 ? 0.896 0.013 49.260 1.00 84.47 103 PHE A C 1
ATOM 817 O O . PHE A 1 105 ? -0.212 0.354 49.680 1.00 82.29 103 PHE A O 1
ATOM 825 N N . PRO A 1 106 ? 1.947 -0.093 50.083 1.00 101.79 104 PRO A N 1
ATOM 826 C CA . PRO A 1 106 ? 1.808 0.408 51.451 1.00 109.34 104 PRO A CA 1
ATOM 827 C C . PRO A 1 106 ? 1.482 1.887 51.363 1.00 119.63 104 PRO A C 1
ATOM 828 O O . PRO A 1 106 ? 1.911 2.581 50.440 1.00 121.71 104 PRO A O 1
ATOM 832 N N . PHE A 1 107 ? 0.696 2.371 52.321 1.00 129.96 105 PHE A N 1
ATOM 833 C CA . PHE A 1 107 ? 0.205 3.740 52.217 1.00 134.69 105 PHE A CA 1
ATOM 834 C C . PHE A 1 107 ? 1.321 4.761 52.411 1.00 141.62 105 PHE A C 1
ATOM 835 O O . PHE A 1 107 ? 1.187 5.899 51.953 1.00 146.12 105 PHE A O 1
ATOM 843 N N . GLU A 1 108 ? 2.414 4.394 53.078 1.00 140.86 106 GLU A N 1
ATOM 844 C CA . GLU A 1 108 ? 3.530 5.326 53.188 1.00 132.96 106 GLU A CA 1
ATOM 845 C C . GLU A 1 108 ? 4.047 5.722 51.811 1.00 128.73 106 GLU A C 1
ATOM 846 O O . GLU A 1 108 ? 4.413 6.882 51.586 1.00 125.66 106 GLU A O 1
ATOM 852 N N . SER A 1 109 ? 4.088 4.767 50.880 1.00 130.69 107 SER A N 1
ATOM 853 C CA . SER A 1 109 ? 4.514 5.012 49.509 1.00 122.96 107 SER A CA 1
ATOM 854 C C . SER A 1 109 ? 3.436 5.698 48.693 1.00 121.55 107 SER A C 1
ATOM 855 O O . SER A 1 109 ? 3.730 6.205 47.606 1.00 117.64 107 SER A O 1
ATOM 858 N N . ARG A 1 110 ? 2.198 5.708 49.193 1.00 138.20 108 ARG A N 1
ATOM 859 C CA . ARG A 1 110 ? 1.093 6.337 48.478 1.00 146.53 108 ARG A CA 1
ATOM 860 C C . ARG A 1 110 ? 1.427 7.764 48.071 1.00 147.16 108 ARG A C 1
ATOM 861 O O . ARG A 1 110 ? 0.968 8.236 47.025 1.00 143.87 108 ARG A O 1
ATOM 869 N N . GLU A 1 111 ? 2.230 8.464 48.874 1.00 150.52 109 GLU A N 1
ATOM 870 C CA . GLU A 1 111 ? 2.621 9.824 48.527 1.00 149.97 109 GLU A CA 1
ATOM 871 C C . GLU A 1 111 ? 3.649 9.822 47.395 1.00 144.42 109 GLU A C 1
ATOM 872 O O . GLU A 1 111 ? 3.620 10.695 46.519 1.00 137.14 109 GLU A O 1
ATOM 878 N N . LEU A 1 112 ? 4.549 8.831 47.393 1.00 137.88 110 LEU A N 1
ATOM 879 C CA . LEU A 1 112 ? 5.611 8.707 46.399 1.00 128.50 110 LEU A CA 1
ATOM 880 C C . LEU A 1 112 ? 5.152 8.062 45.092 1.00 119.12 110 LEU A C 1
ATOM 881 O O . LEU A 1 112 ? 5.826 8.225 44.071 1.00 111.37 110 LEU A O 1
ATOM 886 N N . TYR A 1 113 ? 4.036 7.329 45.101 1.00 114.95 111 TYR A N 1
ATOM 887 C CA . TYR A 1 113 ? 3.561 6.563 43.957 1.00 100.07 111 TYR A CA 1
ATOM 888 C C . TYR A 1 113 ? 2.137 7.040 43.594 1.00 99.57 111 TYR A C 1
ATOM 889 O O . TYR A 1 113 ? 1.164 6.341 43.802 1.00 89.52 111 TYR A O 1
ATOM 898 N N . PRO A 1 114 ? 2.060 8.254 43.052 1.00 106.75 112 PRO A N 1
ATOM 899 C CA . PRO A 1 114 ? 0.706 8.786 42.775 1.00 111.88 112 PRO A CA 1
ATOM 900 C C . PRO A 1 114 ? -0.103 7.935 41.828 1.00 105.58 112 PRO A C 1
ATOM 901 O O . PRO A 1 114 ? -1.328 7.839 41.990 1.00 107.19 112 PRO A O 1
ATOM 905 N N . PHE A 1 115 ? 0.535 7.320 40.835 1.00 98.44 113 PHE A N 1
ATOM 906 C CA . PHE A 1 115 ? -0.177 6.499 39.866 1.00 104.65 113 PHE A CA 1
ATOM 907 C C . PHE A 1 115 ? -0.073 5.006 40.140 1.00 83.39 113 PHE A C 1
ATOM 908 O O . PHE A 1 115 ? -0.420 4.212 39.262 1.00 82.65 113 PHE A O 1
ATOM 916 N N . GLY A 1 116 ? 0.422 4.596 41.303 1.00 77.11 114 GLY A N 1
ATOM 917 C CA . GLY A 1 116 ? 0.521 3.175 41.565 1.00 73.77 114 GLY A CA 1
ATOM 918 C C . GLY A 1 116 ? -0.820 2.502 41.357 1.00 71.10 114 GLY A C 1
ATOM 919 O O . GLY A 1 116 ? -1.848 2.978 41.853 1.00 65.05 114 GLY A O 1
ATOM 920 N N . LEU A 1 117 ? -0.796 1.381 40.638 1.00 68.73 115 LEU A N 1
ATOM 921 C CA . LEU A 1 117 ? -1.970 0.622 40.250 1.00 54.37 115 LEU A CA 1
ATOM 922 C C . LEU A 1 117 ? -1.850 -0.810 40.740 1.00 55.12 115 LEU A C 1
ATOM 923 O O . LEU A 1 117 ? -0.817 -1.456 40.543 1.00 56.75 115 LEU A O 1
ATOM 928 N N . THR A 1 118 ? -2.938 -1.322 41.304 1.00 46.40 116 THR A N 1
ATOM 929 C CA . THR A 1 118 ? -3.009 -2.677 41.830 1.00 53.06 116 THR A CA 1
ATOM 930 C C . THR A 1 118 ? -4.038 -3.473 41.027 1.00 54.70 116 THR A C 1
ATOM 931 O O . THR A 1 118 ? -5.108 -2.949 40.703 1.00 53.33 116 THR A O 1
ATOM 935 N N . THR A 1 119 ? -3.705 -4.725 40.673 1.00 41.26 117 THR A N 1
ATOM 936 C CA . THR A 1 119 ? -4.620 -5.641 39.985 1.00 41.85 117 THR A CA 1
ATOM 937 C C . THR A 1 119 ? -4.703 -6.939 40.771 1.00 47.93 117 THR A C 1
ATOM 938 O O . THR A 1 119 ? -3.665 -7.522 41.105 1.00 38.94 117 THR A O 1
ATOM 942 N N . ILE A 1 120 ? -5.927 -7.370 41.105 1.00 36.37 118 ILE A N 1
ATOM 943 C CA . ILE A 1 120 ? -6.156 -8.522 41.977 1.00 42.01 118 ILE A CA 1
ATOM 944 C C . ILE A 1 120 ? -6.838 -9.601 41.155 1.00 39.46 118 ILE A C 1
ATOM 945 O O . ILE A 1 120 ? -7.813 -9.323 40.454 1.00 44.41 118 ILE A O 1
ATOM 950 N N . VAL A 1 121 ? -6.261 -10.798 41.162 1.00 46.12 119 VAL A N 1
ATOM 951 C CA . VAL A 1 121 ? -6.680 -11.875 40.273 1.00 33.00 119 VAL A CA 1
ATOM 952 C C . VAL A 1 121 ? -6.989 -13.088 41.124 1.00 39.28 119 VAL A C 1
ATOM 953 O O . VAL A 1 121 ? -6.067 -13.758 41.611 1.00 32.16 119 VAL A O 1
ATOM 957 N N . PRO A 1 122 ? -8.252 -13.439 41.288 1.00 34.99 120 PRO A N 1
ATOM 958 C CA . PRO A 1 122 ? -8.578 -14.681 41.988 1.00 35.92 120 PRO A CA 1
ATOM 959 C C . PRO A 1 122 ? -7.993 -15.881 41.258 1.00 37.92 120 PRO A C 1
ATOM 960 O O . PRO A 1 122 ? -7.921 -15.913 40.030 1.00 38.76 120 PRO A O 1
ATOM 964 N N . LEU A 1 123 ? -7.521 -16.842 42.019 1.00 32.90 121 LEU A N 1
ATOM 965 C CA . LEU A 1 123 ? -7.104 -18.123 41.475 1.00 30.94 121 LEU A CA 1
ATOM 966 C C . LEU A 1 123 ? -8.252 -19.112 41.672 1.00 33.57 121 LEU A C 1
ATOM 967 O O . LEU A 1 123 ? -8.561 -19.501 42.806 1.00 36.80 121 LEU A O 1
ATOM 972 N N . TYR A 1 124 ? -8.876 -19.519 40.574 1.00 35.47 122 TYR A N 1
ATOM 973 C CA . TYR A 1 124 ? -9.900 -20.555 40.567 1.00 38.31 122 TYR A CA 1
ATOM 974 C C . TYR A 1 124 ? -9.442 -21.715 39.709 1.00 34.70 122 TYR A C 1
ATOM 975 O O . TYR A 1 124 ? -8.934 -21.513 38.605 1.00 38.65 122 TYR A O 1
ATOM 984 N N . GLY A 1 125 ? -9.618 -22.914 40.212 1.00 42.54 123 GLY A N 1
ATOM 985 C CA . GLY A 1 125 ? -9.377 -24.080 39.408 1.00 43.71 123 GLY A CA 1
ATOM 986 C C . GLY A 1 125 ? -10.234 -25.223 39.867 1.00 44.55 123 GLY A C 1
ATOM 987 O O . GLY A 1 125 ? -10.366 -25.459 41.075 1.00 40.98 123 GLY A O 1
ATOM 988 N N . ALA A 1 126 ? -10.858 -25.899 38.904 1.00 43.86 124 ALA A N 1
ATOM 989 C CA . ALA A 1 126 ? -11.669 -27.073 39.163 1.00 43.65 124 ALA A CA 1
ATOM 990 C C . ALA A 1 126 ? -12.766 -26.770 40.160 1.00 41.15 124 ALA A C 1
ATOM 991 O O . ALA A 1 126 ? -13.101 -27.618 40.983 1.00 54.01 124 ALA A O 1
ATOM 993 N N . GLY A 1 127 ? -13.296 -25.551 40.114 1.00 45.42 125 GLY A N 1
ATOM 994 C CA . GLY A 1 127 ? -14.381 -25.150 40.977 1.00 46.50 125 GLY A CA 1
ATOM 995 C C . GLY A 1 127 ? -13.963 -24.662 42.343 1.00 47.81 125 GLY A C 1
ATOM 996 O O . GLY A 1 127 ? -14.827 -24.228 43.105 1.00 57.80 125 GLY A O 1
ATOM 997 N N . LYS A 1 128 ? -12.671 -24.672 42.659 1.00 44.00 126 LYS A N 1
ATOM 998 C CA . LYS A 1 128 ? -12.161 -24.248 43.957 1.00 50.86 126 LYS A CA 1
ATOM 999 C C . LYS A 1 128 ? -11.452 -22.897 43.872 1.00 46.49 126 LYS A C 1
ATOM 1000 O O . LYS A 1 128 ? -10.780 -22.588 42.881 1.00 51.22 126 LYS A O 1
ATOM 1006 N N . ARG A 1 129 ? -11.630 -22.080 44.909 1.00 51.19 127 ARG A N 1
ATOM 1007 C CA . ARG A 1 129 ? -10.807 -20.891 45.107 1.00 35.42 127 ARG A CA 1
ATOM 1008 C C . ARG A 1 129 ? -9.454 -21.348 45.653 1.00 41.37 127 ARG A C 1
ATOM 1009 O O . ARG A 1 129 ? -9.374 -21.967 46.723 1.00 41.41 127 ARG A O 1
ATOM 1017 N N . LEU A 1 130 ? -8.398 -21.127 44.875 1.00 34.98 128 LEU A N 1
ATOM 1018 C CA . LEU A 1 130 ? -7.071 -21.608 45.235 1.00 40.63 128 LEU A CA 1
ATOM 1019 C C . LEU A 1 130 ? -6.170 -20.528 45.819 1.00 42.18 128 LEU A C 1
ATOM 1020 O O . LEU A 1 130 ? -5.067 -20.840 46.286 1.00 43.63 128 LEU A O 1
ATOM 1025 N N . GLY A 1 131 ? -6.595 -19.281 45.778 1.00 38.38 129 GLY A N 1
ATOM 1026 C CA . GLY A 1 131 ? -5.853 -18.192 46.354 1.00 37.67 129 GLY A CA 1
ATOM 1027 C C . GLY A 1 131 ? -6.042 -16.966 45.518 1.00 37.91 129 GLY A C 1
ATOM 1028 O O . GLY A 1 131 ? -7.049 -16.838 44.833 1.00 40.30 129 GLY A O 1
ATOM 1029 N N . THR A 1 132 ? -5.068 -16.060 45.577 1.00 37.91 130 THR A N 1
ATOM 1030 C CA . THR A 1 132 ? -5.176 -14.802 44.858 1.00 33.79 130 THR A CA 1
ATOM 1031 C C . THR A 1 132 ? -3.791 -14.342 44.468 1.00 37.87 130 THR A C 1
ATOM 1032 O O . THR A 1 132 ? -2.826 -14.578 45.190 1.00 45.77 130 THR A O 1
ATOM 1036 N N . ILE A 1 133 ? -3.693 -13.749 43.293 1.00 41.38 131 ILE A N 1
ATOM 1037 C CA . ILE A 1 133 ? -2.465 -13.149 42.806 1.00 45.34 131 ILE A CA 1
ATOM 1038 C C . ILE A 1 133 ? -2.717 -11.662 42.744 1.00 49.32 131 ILE A C 1
ATOM 1039 O O . ILE A 1 133 ? -3.759 -11.228 42.236 1.00 47.15 131 ILE A O 1
ATOM 1044 N N . ILE A 1 134 ? -1.785 -10.889 43.282 1.00 48.16 132 ILE A N 1
ATOM 1045 C CA . ILE A 1 134 ? -1.910 -9.446 43.332 1.00 40.26 132 ILE A CA 1
ATOM 1046 C C . ILE A 1 134 ? -0.731 -8.859 42.589 1.00 38.14 132 ILE A C 1
ATOM 1047 O O . ILE A 1 134 ? 0.420 -9.194 42.883 1.00 51.65 132 ILE A O 1
ATOM 1052 N N . LEU A 1 135 ? -1.012 -7.956 41.670 1.00 36.76 133 LEU A N 1
ATOM 1053 C CA . LEU A 1 135 ? 0.010 -7.325 40.855 1.00 44.41 133 LEU A CA 1
ATOM 1054 C C . LEU A 1 135 ? -0.003 -5.830 41.111 1.00 50.53 133 LEU A C 1
ATOM 1055 O O . LEU A 1 135 ? -1.074 -5.251 41.276 1.00 38.99 133 LEU A O 1
ATOM 1060 N N . ALA A 1 136 ? 1.188 -5.208 41.132 1.00 41.12 134 ALA A N 1
ATOM 1061 C CA . ALA A 1 136 ? 1.343 -3.779 41.407 1.00 45.12 134 ALA A CA 1
ATOM 1062 C C . ALA A 1 136 ? 2.371 -3.171 40.465 1.00 46.89 134 ALA A C 1
ATOM 1063 O O . ALA A 1 136 ? 3.497 -3.657 40.360 1.00 46.23 134 ALA A O 1
ATOM 1065 N N . ARG A 1 137 ? 1.990 -2.073 39.847 1.00 48.95 135 ARG A N 1
ATOM 1066 C CA . ARG A 1 137 ? 2.838 -1.300 38.970 1.00 53.57 135 ARG A CA 1
ATOM 1067 C C . ARG A 1 137 ? 2.871 0.143 39.457 1.00 68.42 135 ARG A C 1
ATOM 1068 O O . ARG A 1 137 ? 1.893 0.681 40.001 1.00 54.79 135 ARG A O 1
ATOM 1076 N N . VAL A 1 138 ? 4.026 0.763 39.244 1.00 65.11 136 VAL A N 1
ATOM 1077 C CA . VAL A 1 138 ? 4.215 2.141 39.666 1.00 68.51 136 VAL A CA 1
ATOM 1078 C C . VAL A 1 138 ? 3.307 3.075 38.882 1.00 61.70 136 VAL A C 1
ATOM 1079 O O . VAL A 1 138 ? 2.795 4.060 39.423 1.00 78.12 136 VAL A O 1
ATOM 1083 N N . GLU A 1 139 ? 3.084 2.785 37.604 1.00 64.67 137 GLU A N 1
ATOM 1084 C CA . GLU A 1 139 ? 2.386 3.736 36.751 1.00 81.31 137 GLU A CA 1
ATOM 1085 C C . GLU A 1 139 ? 1.583 3.146 35.602 1.00 73.21 137 GLU A C 1
ATOM 1086 O O . GLU A 1 139 ? 0.442 3.553 35.372 1.00 64.87 137 GLU A O 1
ATOM 1092 N N . LYS A 1 140 ? 2.171 2.232 34.848 1.00 74.11 138 LYS A N 1
ATOM 1093 C CA . LYS A 1 140 ? 1.567 1.827 33.592 1.00 62.21 138 LYS A CA 1
ATOM 1094 C C . LYS A 1 140 ? 0.327 1.013 33.888 1.00 70.36 138 LYS A C 1
ATOM 1095 O O . LYS A 1 140 ? 0.329 0.150 34.769 1.00 60.86 138 LYS A O 1
ATOM 1101 N N . SER A 1 141 ? -0.730 1.286 33.142 1.00 68.03 139 SER A N 1
ATOM 1102 C CA . SER A 1 141 ? -1.993 0.611 33.357 1.00 67.28 139 SER A CA 1
ATOM 1103 C C . SER A 1 141 ? -1.967 -0.803 32.783 1.00 68.13 139 SER A C 1
ATOM 1104 O O . SER A 1 141 ? -1.308 -1.077 31.773 1.00 65.96 139 SER A O 1
ATOM 1107 N N . PHE A 1 142 ? -2.749 -1.686 33.413 1.00 67.18 140 PHE A N 1
ATOM 1108 C CA . PHE A 1 142 ? -2.935 -3.055 32.947 1.00 51.88 140 PHE A CA 1
ATOM 1109 C C . PHE A 1 142 ? -3.961 -3.014 31.818 1.00 52.41 140 PHE A C 1
ATOM 1110 O O . PHE A 1 142 ? -5.159 -2.780 32.042 1.00 48.96 140 PHE A O 1
ATOM 1118 N N . ASN A 1 143 ? -3.487 -3.213 30.602 1.00 53.73 141 ASN A N 1
ATOM 1119 C CA . ASN A 1 143 ? -4.359 -3.247 29.449 1.00 58.65 141 ASN A CA 1
ATOM 1120 C C . ASN A 1 143 ? -4.910 -4.667 29.260 1.00 56.43 141 ASN A C 1
ATOM 1121 O O . ASN A 1 143 ? -4.641 -5.586 30.044 1.00 55.47 141 ASN A O 1
ATOM 1126 N N . GLU A 1 144 ? -5.675 -4.866 28.187 1.00 56.49 142 GLU A N 1
ATOM 1127 C CA . GLU A 1 144 ? -6.278 -6.179 27.968 1.00 59.89 142 GLU A CA 1
ATOM 1128 C C . GLU A 1 144 ? -5.221 -7.253 27.714 1.00 55.30 142 GLU A C 1
ATOM 1129 O O . GLU A 1 144 ? -5.376 -8.377 28.197 1.00 50.50 142 GLU A O 1
ATOM 1135 N N . ASP A 1 145 ? -4.125 -6.920 27.024 1.00 42.34 143 ASP A N 1
ATOM 1136 C CA . ASP A 1 145 ? -3.016 -7.859 26.883 1.00 48.05 143 ASP A CA 1
ATOM 1137 C C . ASP A 1 145 ? -2.541 -8.361 28.245 1.00 50.93 143 ASP A C 1
ATOM 1138 O O . ASP A 1 145 ? -2.212 -9.545 28.412 1.00 47.12 143 ASP A O 1
ATOM 1143 N N . ASP A 1 146 ? -2.408 -7.446 29.206 1.00 49.27 144 ASP A N 1
ATOM 1144 C CA . ASP A 1 146 ? -1.886 -7.818 30.515 1.00 47.26 144 ASP A CA 1
ATOM 1145 C C . ASP A 1 146 ? -2.858 -8.691 31.281 1.00 41.91 144 ASP A C 1
ATOM 1146 O O . ASP A 1 146 ? -2.443 -9.601 32.002 1.00 54.46 144 ASP A O 1
ATOM 1151 N N . LEU A 1 147 ? -4.149 -8.400 31.186 1.00 35.23 145 LEU A N 1
ATOM 1152 C CA . LEU A 1 147 ? -5.116 -9.192 31.922 1.00 47.67 145 LEU A CA 1
ATOM 1153 C C . LEU A 1 147 ? -5.136 -10.622 31.398 1.00 39.05 145 LEU A C 1
ATOM 1154 O O . LEU A 1 147 ? -5.241 -11.572 32.182 1.00 49.94 145 LEU A O 1
ATOM 1159 N N . VAL A 1 148 ? -5.041 -10.791 30.077 1.00 40.63 146 VAL A N 1
ATOM 1160 C CA . VAL A 1 148 ? -4.987 -12.135 29.510 1.00 35.89 146 VAL A CA 1
ATOM 1161 C C . VAL A 1 148 ? -3.821 -12.865 30.119 1.00 43.34 146 VAL A C 1
ATOM 1162 O O . VAL A 1 148 ? -3.976 -13.942 30.704 1.00 35.49 146 VAL A O 1
ATOM 1166 N N . LEU A 1 149 ? -2.649 -12.223 30.069 1.00 38.80 147 LEU A N 1
ATOM 1167 C CA . LEU A 1 149 ? -1.443 -12.836 30.593 1.00 35.52 147 LEU A CA 1
ATOM 1168 C C . LEU A 1 149 ? -1.589 -13.083 32.066 1.00 31.61 147 LEU A C 1
ATOM 1169 O O . LEU A 1 149 ? -1.232 -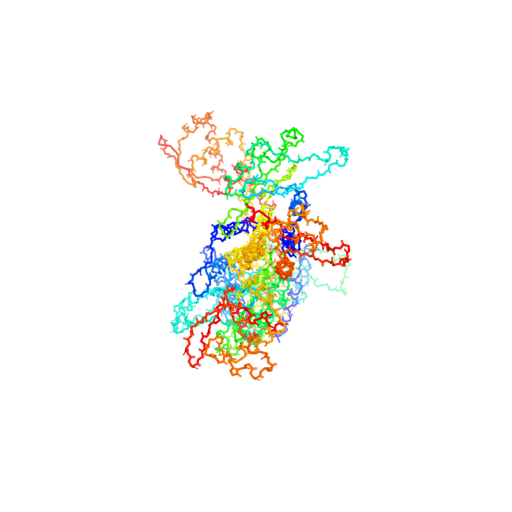14.154 32.566 1.00 38.72 147 LEU A O 1
ATOM 1174 N N . ALA A 1 150 ? -2.170 -12.123 32.771 1.00 36.86 148 ALA A N 1
ATOM 1175 C CA . ALA A 1 150 ? -2.341 -12.289 34.198 1.00 39.68 148 ALA A CA 1
ATOM 1176 C C . ALA A 1 150 ? -3.254 -13.472 34.490 1.00 39.87 148 ALA A C 1
ATOM 1177 O O . ALA A 1 150 ? -2.933 -14.295 35.349 1.00 38.27 148 ALA A O 1
ATOM 1179 N N . GLU A 1 151 ? -4.402 -13.577 33.781 1.00 35.31 149 GLU A N 1
ATOM 1180 C CA . GLU A 1 151 ? -5.320 -14.712 33.982 1.00 32.88 149 GLU A CA 1
ATOM 1181 C C . GLU A 1 151 ? -4.652 -16.038 33.622 1.00 35.22 149 GLU A C 1
ATOM 1182 O O . GLU A 1 151 ? -4.826 -17.051 34.320 1.00 33.98 149 GLU A O 1
ATOM 1188 N N . TYR A 1 152 ? -3.899 -16.043 32.513 1.00 34.38 150 TYR A N 1
ATOM 1189 C CA . TYR A 1 152 ? -3.083 -17.192 32.126 1.00 38.27 150 TYR A CA 1
ATOM 1190 C C . TYR A 1 152 ? -2.155 -17.565 33.272 1.00 43.76 150 TYR A C 1
ATOM 1191 O O . TYR A 1 152 ? -2.127 -18.723 33.726 1.00 36.01 150 TYR A O 1
ATOM 1200 N N . SER A 1 153 ? -1.473 -16.544 33.833 1.00 42.33 151 SER A N 1
ATOM 1201 C CA . SER A 1 153 ? -0.518 -16.771 34.912 1.00 35.99 151 SER A CA 1
ATOM 1202 C C . SER A 1 153 ? -1.198 -17.340 36.134 1.00 28.39 151 SER A C 1
ATOM 1203 O O . SER A 1 153 ? -0.648 -18.235 36.788 1.00 28.82 151 SER A O 1
ATOM 1206 N N . ALA A 1 154 ? -2.400 -16.835 36.458 1.00 31.86 152 ALA A N 1
ATOM 1207 C CA . ALA A 1 154 ? -3.161 -17.332 37.611 1.00 32.12 152 ALA A CA 1
ATOM 1208 C C . ALA A 1 154 ? -3.486 -18.829 37.497 1.00 30.13 152 ALA A C 1
ATOM 1209 O O . ALA A 1 154 ? -3.400 -19.568 38.484 1.00 33.40 152 ALA A O 1
ATOM 1211 N N . THR A 1 155 ? -3.877 -19.310 36.322 1.00 37.09 153 THR A N 1
ATOM 1212 C CA . THR A 1 155 ? -4.134 -20.748 36.224 1.00 38.10 153 THR A CA 1
ATOM 1213 C C . THR A 1 155 ? -2.846 -21.539 36.433 1.00 39.80 153 THR A C 1
ATOM 1214 O O . THR A 1 155 ? -2.842 -22.596 37.092 1.00 23.78 153 THR A O 1
ATOM 1218 N N . VAL A 1 156 ? -1.739 -21.027 35.899 1.00 33.62 154 VAL A N 1
ATOM 1219 C CA . VAL A 1 156 ? -0.479 -21.747 36.042 1.00 35.37 154 VAL A CA 1
ATOM 1220 C C . VAL A 1 156 ? -0.100 -21.814 37.501 1.00 35.98 154 VAL A C 1
ATOM 1221 O O . VAL A 1 156 ? 0.330 -22.857 38.001 1.00 30.60 154 VAL A O 1
ATOM 1225 N N . VAL A 1 157 ? -0.282 -20.715 38.221 1.00 36.76 155 VAL A N 1
ATOM 1226 C CA . VAL A 1 157 ? -0.010 -20.758 39.646 1.00 31.43 155 VAL A CA 1
ATOM 1227 C C . VAL A 1 157 ? -0.978 -21.712 40.348 1.00 32.96 155 VAL A C 1
ATOM 1228 O O . VAL A 1 157 ? -0.585 -22.525 41.203 1.00 32.21 155 VAL A O 1
ATOM 1232 N N . GLY A 1 158 ? -2.249 -21.647 39.979 1.00 34.21 156 GLY A N 1
ATOM 1233 C CA . GLY A 1 158 ? -3.206 -22.566 40.553 1.00 32.11 156 GLY A CA 1
ATOM 1234 C C . GLY A 1 158 ? -2.773 -24.010 40.414 1.00 29.61 156 GLY A C 1
ATOM 1235 O O . GLY A 1 158 ? -2.886 -24.781 41.371 1.00 38.54 156 GLY A O 1
ATOM 1236 N N . MET A 1 159 ? -2.239 -24.388 39.226 1.00 34.48 157 MET A N 1
ATOM 1237 C CA . MET A 1 159 ? -1.769 -25.761 39.029 1.00 38.44 157 MET A CA 1
ATOM 1238 C C . MET A 1 159 ? -0.681 -26.100 40.020 1.00 30.27 157 MET A C 1
ATOM 1239 O O . MET A 1 159 ? -0.697 -27.183 40.610 1.00 30.75 157 MET A O 1
ATOM 1244 N N . GLN A 1 160 ? 0.262 -25.171 40.233 1.00 40.42 158 GLN A N 1
ATOM 1245 C CA . GLN A 1 160 ? 1.328 -25.423 41.194 1.00 41.64 158 GLN A CA 1
ATOM 1246 C C . GLN A 1 160 ? 0.738 -25.645 42.572 1.00 35.88 158 GLN A C 1
ATOM 1247 O O . GLN A 1 160 ? 1.132 -26.583 43.267 1.00 35.20 158 GLN A O 1
ATOM 1253 N N . ILE A 1 161 ? -0.254 -24.820 42.957 1.00 39.57 159 ILE A N 1
ATOM 1254 C CA . ILE A 1 161 ? -0.826 -24.923 44.301 1.00 39.00 159 ILE A CA 1
ATOM 1255 C C . ILE A 1 161 ? -1.556 -26.241 44.469 1.00 33.79 159 ILE A C 1
ATOM 1256 O O . ILE A 1 161 ? -1.304 -26.978 45.426 1.00 44.03 159 ILE A O 1
ATOM 1261 N N . LEU A 1 162 ? -2.415 -26.580 43.505 1.00 34.10 160 LEU A N 1
ATOM 1262 C CA . LEU A 1 162 ? -3.079 -27.878 43.489 1.00 40.47 160 LEU A CA 1
ATOM 1263 C C . LEU A 1 162 ? -2.083 -29.028 43.514 1.00 43.42 160 LEU A C 1
ATOM 1264 O O . LEU A 1 162 ? -2.287 -29.992 44.249 1.00 48.73 160 LEU A O 1
ATOM 1269 N N . TYR A 1 163 ? -1.003 -28.962 42.716 1.00 50.39 161 TYR A N 1
ATOM 1270 C CA . TYR A 1 163 ? -0.025 -30.060 42.711 1.00 45.72 161 TYR A CA 1
ATOM 1271 C C . TYR A 1 163 ? 0.630 -30.213 44.084 1.00 46.89 161 TYR A C 1
ATOM 1272 O O . TYR A 1 163 ? 0.719 -31.317 44.635 1.00 50.32 161 TYR A O 1
ATOM 1281 N N . HIS A 1 164 ? 1.039 -29.103 44.679 1.00 37.89 162 HIS A N 1
ATOM 1282 C CA . HIS A 1 164 ? 1.585 -29.174 46.020 1.00 44.71 162 HIS A CA 1
ATOM 1283 C C . HIS A 1 164 ? 0.581 -29.779 46.999 1.00 51.18 162 HIS A C 1
ATOM 1284 O O . HIS A 1 164 ? 0.954 -30.594 47.844 1.00 59.78 162 HIS A O 1
ATOM 1291 N N . GLN A 1 165 ? -0.698 -29.412 46.904 1.00 43.59 163 GLN A N 1
ATOM 1292 C CA . GLN A 1 165 ? -1.663 -29.985 47.839 1.00 51.41 163 GLN A CA 1
ATOM 1293 C C . GLN A 1 165 ? -1.702 -31.498 47.732 1.00 46.19 163 GLN A C 1
ATOM 1294 O O . GLN A 1 165 ? -1.828 -32.183 48.746 1.00 62.50 163 GLN A O 1
ATOM 1300 N N . SER A 1 166 ? -1.633 -32.039 46.511 1.00 52.04 164 SER A N 1
ATOM 1301 C CA . SER A 1 166 ? -1.666 -33.493 46.354 1.00 60.40 164 SER A CA 1
ATOM 1302 C C . SER A 1 166 ? -0.382 -34.138 46.861 1.00 55.78 164 SER A C 1
ATOM 1303 O O . SER A 1 166 ? -0.411 -35.242 47.414 1.00 64.02 164 SER A O 1
ATOM 1306 N N . ARG A 1 167 ? 0.760 -33.496 46.654 1.00 54.89 165 ARG A N 1
ATOM 1307 C CA . ARG A 1 167 ? 1.979 -34.076 47.201 1.00 61.48 165 ARG A CA 1
ATOM 1308 C C . ARG A 1 167 ? 2.031 -33.944 48.718 1.00 60.93 165 ARG A C 1
ATOM 1309 O O . ARG A 1 167 ? 2.746 -34.709 49.372 1.00 64.21 165 ARG A O 1
ATOM 1317 N N . THR A 1 168 ? 1.258 -33.020 49.295 1.00 66.63 166 THR A N 1
ATOM 1318 C CA . THR A 1 168 ? 1.178 -32.914 50.749 1.00 66.14 166 THR A CA 1
ATOM 1319 C C . THR A 1 168 ? 0.279 -34.001 51.326 1.00 68.46 166 THR A C 1
ATOM 1320 O O . THR A 1 168 ? 0.584 -34.576 52.373 1.00 70.23 166 THR A O 1
ATOM 1324 N N . ILE A 1 169 ? -0.826 -34.305 50.659 1.00 66.55 167 ILE A N 1
ATOM 1325 C CA . ILE A 1 169 ? -1.659 -35.409 51.111 1.00 72.14 167 ILE A CA 1
ATOM 1326 C C . ILE A 1 169 ? -0.920 -36.728 50.916 1.00 64.04 167 ILE A C 1
ATOM 1327 O O . ILE A 1 169 ? -0.997 -37.641 51.742 1.00 73.41 167 ILE A O 1
ATOM 1332 N N . GLU A 1 170 ? -0.187 -36.845 49.821 1.00 69.18 168 GLU A N 1
ATOM 1333 C CA . GLU A 1 170 ? 0.535 -38.077 49.556 1.00 70.38 168 GLU A CA 1
ATOM 1334 C C . GLU A 1 170 ? 1.534 -38.382 50.662 1.00 74.10 168 GLU A C 1
ATOM 1335 O O . GLU A 1 170 ? 1.640 -39.525 51.116 1.00 78.76 168 GLU A O 1
ATOM 1341 N N . ALA A 1 171 ? 2.315 -37.383 51.074 1.00 74.11 169 ALA A N 1
ATOM 1342 C CA . ALA A 1 171 ? 3.341 -37.652 52.075 1.00 75.32 169 ALA A CA 1
ATOM 1343 C C . ALA A 1 171 ? 2.738 -37.832 53.462 1.00 72.81 169 ALA A C 1
ATOM 1344 O O . ALA A 1 171 ? 3.286 -38.574 54.283 1.00 78.01 169 ALA A O 1
ATOM 1346 N N . GLU A 1 172 ? 1.599 -37.203 53.736 1.00 73.82 170 GLU A N 1
ATOM 1347 C CA . GLU A 1 172 ? 0.979 -37.373 55.044 1.00 76.71 170 GLU A CA 1
ATOM 1348 C C . GLU A 1 172 ? 0.411 -38.776 55.193 1.00 76.99 170 GLU A C 1
ATOM 1349 O O . GLU A 1 172 ? 0.629 -39.443 56.210 1.00 84.19 170 GLU A O 1
ATOM 1355 N N . VAL A 1 173 ? -0.316 -39.243 54.181 1.00 77.00 171 VAL A N 1
ATOM 1356 C CA . VAL A 1 173 ? -0.932 -40.558 54.282 1.00 80.32 171 VAL A CA 1
ATOM 1357 C C . VAL A 1 173 ? 0.136 -41.630 54.245 1.00 74.13 171 VAL A C 1
ATOM 1358 O O . VAL A 1 173 ? 0.005 -42.670 54.899 1.00 76.87 171 VAL A O 1
ATOM 1362 N N . ARG A 1 174 ? 1.200 -41.407 53.479 1.00 77.93 172 ARG A N 1
ATOM 1363 C CA . ARG A 1 174 ? 2.318 -42.340 53.485 1.00 76.24 172 ARG A CA 1
ATOM 1364 C C . ARG A 1 174 ? 2.904 -42.481 54.879 1.00 81.76 172 ARG A C 1
ATOM 1365 O O . ARG A 1 174 ? 3.192 -43.593 55.332 1.00 87.59 172 ARG A O 1
ATOM 1373 N N . SER A 1 175 ? 3.044 -41.370 55.594 1.00 80.72 173 SER A N 1
ATOM 1374 C CA . SER A 1 175 ? 3.644 -41.431 56.919 1.00 86.92 173 SER A CA 1
ATOM 1375 C C . SER A 1 175 ? 2.686 -42.025 57.941 1.00 86.49 173 SER A C 1
ATOM 1376 O O . SER A 1 175 ? 3.114 -42.763 58.832 1.00 92.90 173 SER A O 1
ATOM 1379 N N . ALA A 1 176 ? 1.395 -41.717 57.838 1.00 82.97 174 ALA A N 1
ATOM 1380 C CA . ALA A 1 176 ? 0.445 -42.252 58.805 1.00 88.31 174 ALA A CA 1
ATOM 1381 C C . ALA A 1 176 ? 0.273 -43.753 58.614 1.00 100.31 174 ALA A C 1
ATOM 1382 O O . ALA A 1 176 ? 0.304 -44.519 59.583 1.00 116.98 174 ALA A O 1
ATOM 1384 N N . THR A 1 177 ? 0.076 -44.199 57.373 1.00 93.72 175 THR A N 1
ATOM 1385 C CA . THR A 1 177 ? -0.087 -45.632 57.145 1.00 100.79 175 THR A CA 1
ATOM 1386 C C . THR A 1 177 ? 1.156 -46.397 57.578 1.00 103.92 175 THR A C 1
ATOM 1387 O O . THR A 1 177 ? 1.057 -47.496 58.136 1.00 112.63 175 THR A O 1
ATOM 1391 N N . ALA A 1 178 ? 2.338 -45.833 57.329 1.00 98.76 176 ALA A N 1
ATOM 1392 C CA . ALA A 1 178 ? 3.572 -46.498 57.732 1.00 100.36 176 ALA A CA 1
ATOM 1393 C C . ALA A 1 178 ? 3.663 -46.617 59.246 1.00 101.05 176 ALA A C 1
ATOM 1394 O O . ALA A 1 178 ? 3.929 -47.698 59.785 1.00 95.72 176 ALA A O 1
ATOM 1396 N N . VAL A 1 179 ? 3.441 -45.506 59.948 1.00 102.94 177 VAL A N 1
ATOM 1397 C CA . VAL A 1 179 ? 3.496 -45.518 61.405 1.00 98.93 177 VAL A CA 1
ATOM 1398 C C . VAL A 1 179 ? 2.475 -46.489 61.975 1.00 107.83 177 VAL A C 1
ATOM 1399 O O . VAL A 1 179 ? 2.802 -47.354 62.797 1.00 113.25 177 VAL A O 1
ATOM 1403 N N . GLN A 1 180 ? 1.222 -46.372 61.536 1.00 109.08 178 GLN A N 1
ATOM 1404 C CA . GLN A 1 180 ? 0.148 -47.119 62.177 1.00 111.81 178 GLN A CA 1
ATOM 1405 C C . GLN A 1 180 ? 0.288 -48.614 61.944 1.00 104.36 178 GLN A C 1
ATOM 1406 O O . GLN A 1 180 ? 0.074 -49.414 62.864 1.00 109.97 178 GLN A O 1
ATOM 1412 N N . MET A 1 181 ? 0.641 -49.018 60.728 1.00 101.20 179 MET A N 1
ATOM 1413 C CA . MET A 1 181 ? 0.817 -50.443 60.490 1.00 104.03 179 MET A CA 1
ATOM 1414 C C . MET A 1 181 ? 2.040 -50.977 61.224 1.00 108.24 179 MET A C 1
ATOM 1415 O O . MET A 1 181 ? 2.052 -52.146 61.620 1.00 113.88 179 MET A O 1
ATOM 1420 N N . ALA A 1 182 ? 3.086 -50.157 61.391 1.00 106.72 180 ALA A N 1
ATOM 1421 C CA . ALA A 1 182 ? 4.234 -50.586 62.187 1.00 103.91 180 ALA A CA 1
ATOM 1422 C C . ALA A 1 182 ? 3.825 -50.845 63.637 1.00 104.05 180 ALA A C 1
ATOM 1423 O O . ALA A 1 182 ? 4.278 -51.817 64.251 1.00 104.96 180 ALA A O 1
ATOM 1425 N N . ILE A 1 183 ? 2.936 -50.011 64.187 1.00 99.93 181 ILE A N 1
ATOM 1426 C CA . ILE A 1 183 ? 2.437 -50.240 65.542 1.00 104.19 181 ILE A CA 1
ATOM 1427 C C . ILE A 1 183 ? 1.711 -51.577 65.639 1.00 115.10 181 ILE A C 1
ATOM 1428 O O . ILE A 1 183 ? 1.880 -52.324 66.610 1.00 118.78 181 ILE A O 1
ATOM 1433 N N . ASN A 1 184 ? 0.886 -51.893 64.638 1.00 118.51 182 ASN A N 1
ATOM 1434 C CA . ASN A 1 184 ? 0.083 -53.108 64.657 1.00 119.87 182 ASN A CA 1
ATOM 1435 C C . ASN A 1 184 ? 0.974 -54.351 64.675 1.00 119.88 182 ASN A C 1
ATOM 1436 O O . ASN A 1 184 ? 0.637 -55.346 65.328 1.00 126.92 182 ASN A O 1
ATOM 1441 N N . THR A 1 185 ? 2.139 -54.300 64.022 1.00 113.10 183 THR A N 1
ATOM 1442 C CA . THR A 1 185 ? 3.053 -55.442 64.060 1.00 119.97 183 THR A CA 1
ATOM 1443 C C . THR A 1 185 ? 3.787 -55.604 65.398 1.00 131.54 183 THR A C 1
ATOM 1444 O O . THR A 1 185 ? 4.625 -56.509 65.512 1.00 132.60 183 THR A O 1
ATOM 1448 N N . LEU A 1 186 ? 3.495 -54.789 66.407 1.00 129.42 184 LEU A N 1
ATOM 1449 C CA . LEU A 1 186 ? 4.206 -54.854 67.675 1.00 126.81 184 LEU A CA 1
ATOM 1450 C C . LEU A 1 186 ? 3.297 -55.519 68.693 1.00 130.14 184 LEU A C 1
ATOM 1451 O O . LEU A 1 186 ? 2.086 -55.273 68.706 1.00 121.51 184 LEU A O 1
ATOM 1456 N N . SER A 1 187 ? 3.830 -56.468 69.495 1.00 131.12 185 SER A N 1
ATOM 1457 C CA . SER A 1 187 ? 3.185 -57.164 70.642 1.00 134.18 185 SER A CA 1
ATOM 1458 C C . SER A 1 187 ? 3.285 -56.309 71.912 1.00 127.14 185 SER A C 1
ATOM 1459 O O . SER A 1 187 ? 3.961 -55.294 71.831 1.00 125.64 185 SER A O 1
ATOM 1462 N N . TYR A 1 188 ? 2.780 -56.739 73.092 1.00 124.55 186 TYR A N 1
ATOM 1463 C CA . TYR A 1 188 ? 2.952 -55.996 74.383 1.00 125.57 186 TYR A CA 1
ATOM 1464 C C . TYR A 1 188 ? 4.443 -55.793 74.591 1.00 126.45 186 TYR A C 1
ATOM 1465 O O . TYR A 1 188 ? 4.887 -54.698 74.947 1.00 124.79 186 TYR A O 1
ATOM 1474 N N . SER A 1 189 ? 5.182 -56.874 74.397 1.00 122.36 187 SER A N 1
ATOM 1475 C CA . SER A 1 189 ? 6.636 -56.925 74.539 1.00 124.29 187 SER A CA 1
ATOM 1476 C C . SER A 1 189 ? 7.298 -55.874 73.644 1.00 120.48 187 SER A C 1
ATOM 1477 O O . SER A 1 189 ? 7.820 -54.890 74.170 1.00 116.57 187 SER A O 1
ATOM 1480 N N . GLU A 1 190 ? 7.154 -56.007 72.334 1.00 122.67 188 GLU A N 1
ATOM 1481 C CA . GLU A 1 190 ? 7.851 -55.165 71.366 1.00 117.45 188 GLU A CA 1
ATOM 1482 C C . GLU A 1 190 ? 7.488 -53.702 71.573 1.00 109.73 188 GLU A C 1
ATOM 1483 O O . GLU A 1 190 ? 8.331 -52.821 71.386 1.00 106.90 188 GLU A O 1
ATOM 1489 N N . LEU A 1 191 ? 6.251 -53.422 71.997 1.00 113.94 189 LEU A N 1
ATOM 1490 C CA . LEU A 1 191 ? 5.854 -52.035 72.228 1.00 113.16 189 LEU A CA 1
ATOM 1491 C C . LEU A 1 191 ? 6.615 -51.442 73.404 1.00 109.90 189 LEU A C 1
ATOM 1492 O O . LEU A 1 191 ? 7.247 -50.385 73.280 1.00 109.44 189 LEU A O 1
ATOM 1497 N N . LYS A 1 192 ? 6.564 -52.111 74.558 1.00 111.19 190 LYS A N 1
ATOM 1498 C CA . LYS A 1 192 ? 7.308 -51.644 75.720 1.00 109.42 190 LYS A CA 1
ATOM 1499 C C . LYS A 1 192 ? 8.796 -51.499 75.412 1.00 106.49 190 LYS A C 1
ATOM 1500 O O . LYS A 1 192 ? 9.459 -50.607 75.956 1.00 107.90 190 LYS A O 1
ATOM 1506 N N . ALA A 1 193 ? 9.333 -52.341 74.529 1.00 102.17 191 ALA A N 1
ATOM 1507 C CA . ALA A 1 193 ? 10.715 -52.175 74.092 1.00 104.21 191 ALA A CA 1
ATOM 1508 C C . ALA A 1 193 ? 10.887 -50.887 73.297 1.00 106.47 191 ALA A C 1
ATOM 1509 O O . ALA A 1 193 ? 11.694 -50.019 73.650 1.00 106.55 191 ALA A O 1
ATOM 1511 N N . VAL A 1 194 ? 10.116 -50.741 72.221 1.00 107.36 192 VAL A N 1
ATOM 1512 C CA . VAL A 1 194 ? 10.241 -49.562 71.376 1.00 103.10 192 VAL A CA 1
ATOM 1513 C C . VAL A 1 194 ? 10.052 -48.296 72.199 1.00 104.68 192 VAL A C 1
ATOM 1514 O O . VAL A 1 194 ? 10.808 -47.329 72.052 1.00 107.93 192 VAL A O 1
ATOM 1518 N N . HIS A 1 195 ? 9.056 -48.280 73.088 1.00 97.32 193 HIS A N 1
ATOM 1519 C CA . HIS A 1 195 ? 8.847 -47.105 73.928 1.00 102.86 193 HIS A CA 1
ATOM 1520 C C . HIS A 1 195 ? 10.149 -46.657 74.586 1.00 109.74 193 HIS A C 1
ATOM 1521 O O . HIS A 1 195 ? 10.574 -45.505 74.437 1.00 112.71 193 HIS A O 1
ATOM 1528 N N . ALA A 1 196 ? 10.810 -47.574 75.303 1.00 112.17 194 ALA A N 1
ATOM 1529 C CA . ALA A 1 196 ? 12.059 -47.238 75.981 1.00 113.06 194 ALA A CA 1
ATOM 1530 C C . ALA A 1 196 ? 13.189 -47.007 74.989 1.00 109.55 194 ALA A C 1
ATOM 1531 O O . ALA A 1 196 ? 14.152 -46.296 75.305 1.00 115.48 194 ALA A O 1
ATOM 1533 N N . ILE A 1 197 ? 13.106 -47.619 73.804 1.00 106.51 195 ILE A N 1
ATOM 1534 C CA . ILE A 1 197 ? 14.085 -47.346 72.755 1.00 111.66 195 ILE A CA 1
ATOM 1535 C C . ILE A 1 197 ? 14.057 -45.860 72.400 1.00 116.22 195 ILE A C 1
ATOM 1536 O O . ILE A 1 197 ? 15.102 -45.206 72.292 1.00 121.19 195 ILE A O 1
ATOM 1541 N N . PHE A 1 198 ? 12.852 -45.309 72.199 1.00 117.02 196 PHE A N 1
ATOM 1542 C CA . PHE A 1 198 ? 12.720 -43.878 71.929 1.00 121.29 196 PHE A CA 1
ATOM 1543 C C . PHE A 1 198 ? 13.034 -43.021 73.157 1.00 127.19 196 PHE A C 1
ATOM 1544 O O . PHE A 1 198 ? 13.580 -41.922 73.006 1.00 136.25 196 PHE A O 1
ATOM 1552 N N . GLU A 1 199 ? 12.712 -43.493 74.371 1.00 124.07 197 GLU A N 1
ATOM 1553 C CA . GLU A 1 199 ? 13.141 -42.788 75.582 1.00 118.04 197 GLU A CA 1
ATOM 1554 C C . GLU A 1 199 ? 14.663 -42.765 75.668 1.00 120.53 197 GLU A C 1
ATOM 1555 O O . GLU A 1 199 ? 15.274 -41.709 75.877 1.00 127.03 197 GLU A O 1
ATOM 1561 N N . ALA A 1 200 ? 15.292 -43.928 75.496 1.00 111.91 198 ALA A N 1
ATOM 1562 C CA . ALA A 1 200 ? 16.748 -43.984 75.449 1.00 115.01 198 ALA A CA 1
ATOM 1563 C C . ALA A 1 200 ? 17.294 -43.038 74.388 1.00 122.48 198 ALA A C 1
ATOM 1564 O O . ALA A 1 200 ? 18.298 -42.353 74.616 1.00 129.66 198 ALA A O 1
ATOM 1566 N N . LEU A 1 201 ? 16.640 -42.971 73.226 1.00 126.74 199 LEU A N 1
ATOM 1567 C CA . LEU A 1 201 ? 17.114 -42.075 72.178 1.00 133.17 199 LEU A CA 1
ATOM 1568 C C . LEU A 1 201 ? 16.988 -40.622 72.615 1.00 141.85 199 LEU A C 1
ATOM 1569 O O . LEU A 1 201 ? 17.943 -39.845 72.498 1.00 143.28 199 LEU A O 1
ATOM 1574 N N . ASP A 1 202 ? 15.824 -40.241 73.147 1.00 142.25 200 ASP A N 1
ATOM 1575 C CA . ASP A 1 202 ? 15.619 -38.874 73.609 1.00 152.29 200 ASP A CA 1
ATOM 1576 C C . ASP A 1 202 ? 16.013 -37.934 72.472 1.00 154.28 200 ASP A C 1
ATOM 1577 O O . ASP A 1 202 ? 17.145 -37.437 72.423 1.00 149.80 200 ASP A O 1
ATOM 1582 N N . GLY A 1 203 ? 15.087 -37.697 71.551 1.00 144.78 201 GLY A N 1
ATOM 1583 C CA . GLY A 1 203 ? 15.365 -36.980 70.321 1.00 137.03 201 GLY A CA 1
ATOM 1584 C C . GLY A 1 203 ? 15.408 -37.904 69.116 1.00 131.25 201 GLY A C 1
ATOM 1585 O O . GLY A 1 203 ? 15.253 -39.126 69.208 1.00 137.39 201 GLY A O 1
ATOM 1586 N N . GLU A 1 204 ? 15.634 -37.285 67.961 1.00 122.98 202 GLU A N 1
ATOM 1587 C CA . GLU A 1 204 ? 15.558 -37.990 66.690 1.00 121.02 202 GLU A CA 1
ATOM 1588 C C . GLU A 1 204 ? 16.784 -38.842 66.383 1.00 120.82 202 GLU A C 1
ATOM 1589 O O . GLU A 1 204 ? 16.724 -39.661 65.462 1.00 119.04 202 GLU A O 1
ATOM 1595 N N . GLU A 1 205 ? 17.919 -38.608 67.033 1.00 121.64 203 GLU A N 1
ATOM 1596 C CA . GLU A 1 205 ? 19.077 -39.472 66.837 1.00 128.31 203 GLU A CA 1
ATOM 1597 C C . GLU A 1 205 ? 19.828 -39.691 68.145 1.00 134.70 203 GLU A C 1
ATOM 1598 O O . GLU A 1 205 ? 19.789 -38.852 69.051 1.00 136.68 203 GLU A O 1
ATOM 1604 N N . GLY A 1 206 ? 20.499 -40.836 68.239 1.00 124.43 204 GLY A N 1
ATOM 1605 C CA . GLY A 1 206 ? 21.351 -41.103 69.384 1.00 122.32 204 GLY A CA 1
ATOM 1606 C C . GLY A 1 206 ? 21.841 -42.533 69.400 1.00 123.94 204 GLY A C 1
ATOM 1607 O O . GLY A 1 206 ? 21.435 -43.374 68.592 1.00 121.15 204 GLY A O 1
ATOM 1608 N N . ARG A 1 207 ? 22.751 -42.791 70.339 1.00 128.25 205 ARG A N 1
ATOM 1609 C CA . ARG A 1 207 ? 23.324 -44.116 70.536 1.00 131.74 205 ARG A CA 1
ATOM 1610 C C . ARG A 1 207 ? 22.622 -44.839 71.683 1.00 131.99 205 ARG A C 1
ATOM 1611 O O . ARG A 1 207 ? 22.222 -44.216 72.672 1.00 126.51 205 ARG A O 1
ATOM 1619 N N . LEU A 1 208 ? 22.481 -46.159 71.545 1.00 139.58 206 LEU A N 1
ATOM 1620 C CA . LEU A 1 208 ? 21.920 -47.009 72.590 1.00 139.93 206 LEU A CA 1
ATOM 1621 C C . LEU A 1 208 ? 22.517 -48.407 72.464 1.00 132.79 206 LEU A C 1
ATOM 1622 O O . LEU A 1 208 ? 22.993 -48.808 71.399 1.00 125.95 206 LEU A O 1
ATOM 1627 N N . THR A 1 209 ? 22.487 -49.150 73.566 1.00 132.55 207 THR A N 1
ATOM 1628 C CA . THR A 1 209 ? 23.071 -50.487 73.633 1.00 130.44 207 THR A CA 1
ATOM 1629 C C . THR A 1 209 ? 21.991 -51.537 73.865 1.00 128.02 207 THR A C 1
ATOM 1630 O O . THR A 1 209 ? 21.314 -51.514 74.898 1.00 130.94 207 THR A O 1
ATOM 1634 N N . ALA A 1 210 ? 21.820 -52.439 72.892 1.00 118.52 208 ALA A N 1
ATOM 1635 C CA . ALA A 1 210 ? 20.744 -53.427 72.962 1.00 117.71 208 ALA A CA 1
ATOM 1636 C C . ALA A 1 210 ? 20.755 -54.198 74.279 1.00 125.28 208 ALA A C 1
ATOM 1637 O O . ALA A 1 210 ? 19.700 -54.403 74.891 1.00 123.94 208 ALA A O 1
ATOM 1639 N N . SER A 1 211 ? 21.935 -54.639 74.731 1.00 124.15 209 SER A N 1
ATOM 1640 C CA . SER A 1 211 ? 22.017 -55.389 75.983 1.00 119.50 209 SER A CA 1
ATOM 1641 C C . SER A 1 211 ? 21.462 -54.568 77.139 1.00 124.38 209 SER A C 1
ATOM 1642 O O . SER A 1 211 ? 20.615 -55.039 77.909 1.00 125.55 209 SER A O 1
ATOM 1645 N N . SER A 1 212 ? 21.918 -53.321 77.259 1.00 120.48 210 SER A N 1
ATOM 1646 C CA . SER A 1 212 ? 21.471 -52.463 78.348 1.00 123.50 210 SER A CA 1
ATOM 1647 C C . SER A 1 212 ? 19.955 -52.327 78.356 1.00 130.74 210 SER A C 1
ATOM 1648 O O . SER A 1 212 ? 19.329 -52.371 79.421 1.00 136.33 210 SER A O 1
ATOM 1651 N N . ILE A 1 213 ? 19.342 -52.156 77.181 1.00 132.75 211 ILE A N 1
ATOM 1652 C CA . ILE A 1 213 ? 17.893 -51.975 77.138 1.00 134.38 211 ILE A CA 1
ATOM 1653 C C . ILE A 1 213 ? 17.199 -53.145 77.819 1.00 130.16 211 ILE A C 1
ATOM 1654 O O . ILE A 1 213 ? 16.288 -52.960 78.636 1.00 127.31 211 ILE A O 1
ATOM 1659 N N . ALA A 1 214 ? 17.631 -54.371 77.501 1.00 134.17 212 ALA A N 1
ATOM 1660 C CA . ALA A 1 214 ? 17.097 -55.557 78.165 1.00 136.80 212 ALA A CA 1
ATOM 1661 C C . ALA A 1 214 ? 17.227 -55.439 79.679 1.00 134.08 212 ALA A C 1
ATOM 1662 O O . ALA A 1 214 ? 16.258 -55.635 80.422 1.00 132.74 212 ALA A O 1
ATOM 1664 N N . ASP A 1 215 ? 18.429 -55.103 80.150 1.00 135.57 213 ASP A N 1
ATOM 1665 C CA . ASP A 1 215 ? 18.657 -54.974 81.584 1.00 128.42 213 ASP A CA 1
ATOM 1666 C C . ASP A 1 215 ? 17.783 -53.879 82.182 1.00 118.25 213 ASP A C 1
ATOM 1667 O O . ASP A 1 215 ? 17.217 -54.048 83.268 1.00 122.41 213 ASP A O 1
ATOM 1672 N N . GLU A 1 216 ? 17.662 -52.746 81.488 1.00 116.61 214 GLU A N 1
ATOM 1673 C CA . GLU A 1 216 ? 16.964 -51.602 82.060 1.00 115.90 214 GLU A CA 1
ATOM 1674 C C . GLU A 1 216 ? 15.463 -51.831 82.172 1.00 110.82 214 GLU A C 1
ATOM 1675 O O . GLU A 1 216 ? 14.835 -51.306 83.094 1.00 107.91 214 GLU A O 1
ATOM 1681 N N . ILE A 1 217 ? 14.872 -52.589 81.253 1.00 110.77 215 ILE A N 1
ATOM 1682 C CA . ILE A 1 217 ? 13.417 -52.733 81.205 1.00 108.76 215 ILE A CA 1
ATOM 1683 C C . ILE A 1 217 ? 12.965 -54.134 81.577 1.00 105.95 215 ILE A C 1
ATOM 1684 O O . ILE A 1 217 ? 11.764 -54.323 81.852 1.00 93.41 215 ILE A O 1
ATOM 1689 N N . GLY A 1 218 ? 13.860 -55.098 81.624 1.00 111.45 216 GLY A N 1
ATOM 1690 C CA . GLY A 1 218 ? 13.457 -56.457 81.929 1.00 112.82 216 GLY A CA 1
ATOM 1691 C C . GLY A 1 218 ? 12.733 -57.209 80.832 1.00 114.95 216 GLY A C 1
ATOM 1692 O O . GLY A 1 218 ? 11.737 -57.893 81.108 1.00 105.20 216 GLY A O 1
ATOM 1693 N N . ILE A 1 219 ? 13.205 -57.097 79.592 1.00 122.93 217 ILE A N 1
ATOM 1694 C CA . ILE A 1 219 ? 12.679 -57.847 78.461 1.00 120.78 217 ILE A CA 1
ATOM 1695 C C . ILE A 1 219 ? 13.865 -58.497 77.762 1.00 121.96 217 ILE A C 1
ATOM 1696 O O . ILE A 1 219 ? 14.881 -57.836 77.523 1.00 127.55 217 ILE A O 1
ATOM 1701 N N . THR A 1 220 ? 13.753 -59.788 77.450 1.00 117.07 218 THR A N 1
ATOM 1702 C CA . THR A 1 220 ? 14.860 -60.477 76.802 1.00 116.96 218 THR A CA 1
ATOM 1703 C C . THR A 1 220 ? 15.277 -59.728 75.543 1.00 119.15 218 THR A C 1
ATOM 1704 O O . THR A 1 220 ? 14.460 -59.107 74.856 1.00 119.86 218 THR A O 1
ATOM 1708 N N . ARG A 1 221 ? 16.577 -59.775 75.259 1.00 121.16 219 ARG A N 1
ATOM 1709 C CA . ARG A 1 221 ? 17.111 -59.065 74.103 1.00 123.35 219 ARG A CA 1
ATOM 1710 C C . ARG A 1 221 ? 16.381 -59.434 72.815 1.00 120.32 219 ARG A C 1
ATOM 1711 O O . ARG A 1 221 ? 16.113 -58.559 71.986 1.00 121.56 219 ARG A O 1
ATOM 1719 N N . SER A 1 222 ? 16.076 -60.721 72.605 1.00 121.38 220 SER A N 1
ATOM 1720 C CA . SER A 1 222 ? 15.428 -61.119 71.355 1.00 116.61 220 SER A CA 1
ATOM 1721 C C . SER A 1 222 ? 14.232 -60.227 71.047 1.00 109.79 220 SER A C 1
ATOM 1722 O O . SER A 1 222 ? 14.039 -59.801 69.903 1.00 110.39 220 SER A O 1
ATOM 1725 N N . VAL A 1 223 ? 13.422 -59.921 72.058 1.00 102.97 221 VAL A N 1
ATOM 1726 C CA . VAL A 1 223 ? 12.310 -59.003 71.842 1.00 105.78 221 VAL A CA 1
ATOM 1727 C C . VAL A 1 223 ? 12.814 -57.627 71.434 1.00 109.44 221 VAL A C 1
ATOM 1728 O O . VAL A 1 223 ? 12.268 -57.000 70.518 1.00 115.29 221 VAL A O 1
ATOM 1732 N N . ILE A 1 224 ? 13.848 -57.125 72.113 1.00 110.41 222 ILE A N 1
ATOM 1733 C CA . ILE A 1 224 ? 14.382 -55.805 71.782 1.00 112.06 222 ILE A CA 1
ATOM 1734 C C . ILE A 1 224 ? 14.800 -55.751 70.318 1.00 109.25 222 ILE A C 1
ATOM 1735 O O . ILE A 1 224 ? 14.441 -54.822 69.586 1.00 113.89 222 ILE A O 1
ATOM 1740 N N . VAL A 1 225 ? 15.560 -56.753 69.867 1.00 107.88 223 VAL A N 1
ATOM 1741 C CA . VAL A 1 225 ? 16.074 -56.736 68.500 1.00 107.62 223 VAL A CA 1
ATOM 1742 C C . VAL A 1 225 ? 14.967 -57.036 67.501 1.00 110.77 223 VAL A C 1
ATOM 1743 O O . VAL A 1 225 ? 14.970 -56.514 66.380 1.00 113.23 223 VAL A O 1
ATOM 1747 N N . ASN A 1 226 ? 14.022 -57.898 67.869 1.00 113.97 224 ASN A N 1
ATOM 1748 C CA . ASN A 1 226 ? 12.907 -58.182 66.976 1.00 117.14 224 ASN A CA 1
ATOM 1749 C C . ASN A 1 226 ? 12.171 -56.894 66.609 1.00 116.38 224 ASN A C 1
ATOM 1750 O O . ASN A 1 226 ? 11.790 -56.699 65.448 1.00 121.71 224 ASN A O 1
ATOM 1755 N N . ALA A 1 227 ? 11.983 -55.992 67.583 1.00 111.15 225 ALA A N 1
ATOM 1756 C CA . ALA A 1 227 ? 11.375 -54.690 67.307 1.00 109.86 225 ALA A CA 1
ATOM 1757 C C . ALA A 1 227 ? 12.283 -53.808 66.448 1.00 110.09 225 ALA A C 1
ATOM 1758 O O . ALA A 1 227 ? 11.803 -53.087 65.565 1.00 110.84 225 ALA A O 1
ATOM 1760 N N . LEU A 1 228 ? 13.596 -53.853 66.681 1.00 99.96 226 LEU A N 1
ATOM 1761 C CA . LEU A 1 228 ? 14.499 -53.011 65.906 1.00 99.68 226 LEU A CA 1
ATOM 1762 C C . LEU A 1 228 ? 14.455 -53.396 64.434 1.00 103.23 226 LEU A C 1
ATOM 1763 O O . LEU A 1 228 ? 14.123 -52.572 63.578 1.00 105.10 226 LEU A O 1
ATOM 1768 N N . ARG A 1 229 ? 14.787 -54.654 64.120 1.00 107.01 227 ARG A N 1
ATOM 1769 C CA . ARG A 1 229 ? 14.736 -55.095 62.729 1.0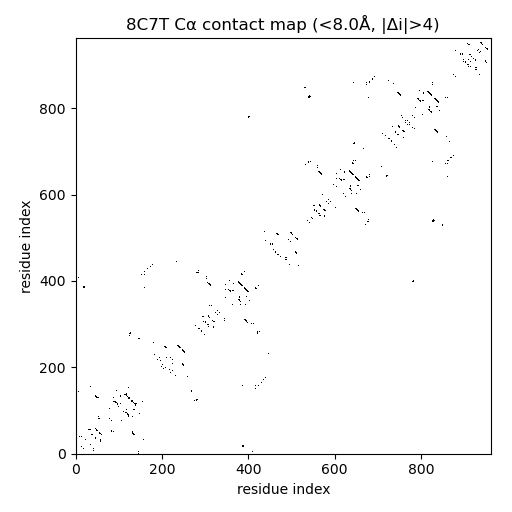0 111.74 227 ARG A CA 1
ATOM 1770 C C . ARG A 1 229 ? 13.332 -54.905 62.157 1.00 108.47 227 ARG A C 1
ATOM 1771 O O . ARG A 1 229 ? 13.176 -54.718 60.946 1.00 112.52 227 ARG A O 1
ATOM 1779 N N . LYS A 1 230 ? 12.303 -54.948 63.012 1.00 105.00 228 LYS A N 1
ATOM 1780 C CA . LYS A 1 230 ? 10.949 -54.617 62.573 1.00 103.91 228 LYS A CA 1
ATOM 1781 C C . LYS A 1 230 ? 10.847 -53.151 62.164 1.00 104.80 228 LYS A C 1
ATOM 1782 O O . LYS A 1 230 ? 10.361 -52.834 61.072 1.00 105.92 228 LYS A O 1
ATOM 1788 N N . LEU A 1 231 ? 11.290 -52.233 63.029 1.00 104.20 229 LEU A N 1
ATOM 1789 C CA . LEU A 1 231 ? 11.174 -50.816 62.690 1.00 101.73 229 LEU A CA 1
ATOM 1790 C C . LEU A 1 231 ? 12.031 -50.467 61.473 1.00 102.15 229 LEU A C 1
ATOM 1791 O O . LEU A 1 231 ? 11.611 -49.689 60.608 1.00 104.87 229 LEU A O 1
ATOM 1796 N N . GLU A 1 232 ? 13.236 -51.033 61.389 1.00 100.77 230 GLU A N 1
ATOM 1797 C CA . GLU A 1 232 ? 14.123 -50.721 60.273 1.00 100.05 230 GLU A CA 1
ATOM 1798 C C . GLU A 1 232 ? 13.591 -51.301 58.969 1.00 104.70 230 GLU A C 1
ATOM 1799 O O . GLU A 1 232 ? 13.677 -50.652 57.921 1.00 110.63 230 GLU A O 1
ATOM 1805 N N . SER A 1 233 ? 13.043 -52.520 59.003 1.00 111.03 231 SER A N 1
ATOM 1806 C CA . SER A 1 233 ? 12.429 -53.074 57.796 1.00 110.79 231 SER A CA 1
ATOM 1807 C C . SER A 1 233 ? 11.154 -52.323 57.420 1.00 104.58 231 SER A C 1
ATOM 1808 O O . SER A 1 233 ? 10.830 -52.201 56.231 1.00 105.60 231 SER A O 1
ATOM 1811 N N . ALA A 1 234 ? 10.423 -51.805 58.404 1.00 97.28 232 ALA A N 1
ATOM 1812 C CA . ALA A 1 234 ? 9.293 -50.952 58.073 1.00 101.52 232 ALA A CA 1
ATOM 1813 C C . ALA A 1 234 ? 9.729 -49.604 57.516 1.00 110.37 232 ALA A C 1
ATOM 1814 O O . ALA A 1 234 ? 8.928 -48.940 56.851 1.00 110.80 232 ALA A O 1
ATOM 1816 N N . GLY A 1 235 ? 10.965 -49.180 57.780 1.00 111.26 233 GLY A N 1
ATOM 1817 C CA . GLY A 1 235 ? 11.463 -47.932 57.240 1.00 101.28 233 GLY A CA 1
ATOM 1818 C C . GLY A 1 235 ? 11.081 -46.768 58.129 1.00 100.28 233 GLY A C 1
ATOM 1819 O O . GLY A 1 235 ? 10.548 -45.759 57.661 1.00 107.22 233 GLY A O 1
ATOM 1820 N N . ILE A 1 236 ? 11.366 -46.890 59.421 1.00 99.11 234 ILE A N 1
ATOM 1821 C CA . ILE A 1 236 ? 11.090 -45.826 60.374 1.00 97.32 234 ILE A CA 1
ATOM 1822 C C . ILE A 1 236 ? 12.341 -45.388 61.105 1.00 85.40 234 ILE A C 1
ATOM 1823 O O . ILE A 1 236 ? 12.337 -44.313 61.719 1.00 84.47 234 ILE A O 1
ATOM 1828 N N . ILE A 1 237 ? 13.418 -46.172 61.030 1.00 87.72 235 ILE A N 1
ATOM 1829 C CA . ILE A 1 237 ? 14.703 -45.800 61.600 1.00 92.21 235 ILE A CA 1
ATOM 1830 C C . ILE A 1 237 ? 15.805 -46.410 60.742 1.00 99.96 235 ILE A C 1
ATOM 1831 O O . ILE A 1 237 ? 15.610 -47.417 60.056 1.00 99.57 235 ILE A O 1
ATOM 1836 N N . GLU A 1 238 ? 16.981 -45.790 60.813 1.00 101.82 236 GLU A N 1
ATOM 1837 C CA . GLU A 1 238 ? 18.180 -46.192 60.098 1.00 110.33 236 GLU A CA 1
ATOM 1838 C C . GLU A 1 238 ? 19.207 -46.566 61.149 1.00 112.85 236 GLU A C 1
ATOM 1839 O O . GLU A 1 238 ? 19.281 -45.913 62.196 1.00 111.68 236 GLU A O 1
ATOM 1845 N N . SER A 1 239 ? 20.003 -47.601 60.881 1.00 115.71 237 SER A N 1
ATOM 1846 C CA . SER A 1 239 ? 20.909 -48.085 61.912 1.00 117.29 237 SER A CA 1
ATOM 1847 C C . SER A 1 239 ? 22.216 -48.601 61.334 1.00 117.04 237 SER A C 1
ATOM 1848 O O . SER A 1 239 ? 22.265 -49.169 60.239 1.00 114.63 237 SER A O 1
ATOM 1851 N N . ARG A 1 240 ? 23.272 -48.384 62.116 1.00 121.69 238 ARG A N 1
ATOM 1852 C CA . ARG A 1 240 ? 24.610 -48.916 61.907 1.00 128.77 238 ARG A CA 1
ATOM 1853 C C . ARG A 1 240 ? 25.132 -49.418 63.241 1.00 128.29 238 ARG A C 1
ATOM 1854 O O . ARG A 1 240 ? 25.038 -48.714 64.252 1.00 124.30 238 ARG A O 1
ATOM 1862 N N . SER A 1 241 ? 25.666 -50.636 63.235 1.00 125.33 239 SER A N 1
ATOM 1863 C CA . SER A 1 241 ? 26.116 -51.297 64.450 1.00 127.57 239 SER A CA 1
ATOM 1864 C C . SER A 1 241 ? 27.561 -50.924 64.741 1.00 126.85 239 SER A C 1
ATOM 1865 O O . SER A 1 241 ? 28.421 -51.034 63.862 1.00 123.97 239 SER A O 1
ATOM 1868 N N . LEU A 1 242 ? 27.823 -50.487 65.970 1.00 130.44 240 LEU A N 1
ATOM 1869 C CA . LEU A 1 242 ? 29.181 -50.258 66.447 1.00 132.55 240 LEU A CA 1
ATOM 1870 C C . LEU A 1 242 ? 29.726 -51.441 67.254 1.00 126.28 240 LEU A C 1
ATOM 1871 O O . LEU A 1 242 ? 30.830 -51.351 67.809 1.00 111.76 240 LEU A O 1
ATOM 1876 N N . GLY A 1 243 ? 28.986 -52.548 67.316 1.00 128.84 241 GLY A N 1
ATOM 1877 C CA . GLY A 1 243 ? 29.468 -53.716 68.039 1.00 122.01 241 GLY A CA 1
ATOM 1878 C C . GLY A 1 243 ? 29.369 -53.520 69.535 1.00 120.78 241 GLY A C 1
ATOM 1879 O O . GLY A 1 243 ? 28.339 -53.083 70.061 1.00 120.43 241 GLY A O 1
ATOM 1880 N N . MET A 1 244 ? 30.452 -53.868 70.238 1.00 115.40 242 MET A N 1
ATOM 1881 C CA . MET A 1 244 ? 30.457 -53.776 71.695 1.00 115.69 242 MET A CA 1
ATOM 1882 C C . MET A 1 244 ? 30.080 -52.380 72.172 1.00 117.14 242 MET A C 1
ATOM 1883 O O . MET A 1 244 ? 29.430 -52.233 73.216 1.00 113.13 242 MET A O 1
ATOM 1888 N N . LYS A 1 245 ? 30.463 -51.346 71.418 1.00 118.36 243 LYS A N 1
ATOM 1889 C CA . LYS A 1 245 ? 30.144 -49.982 71.822 1.00 117.16 243 LYS A CA 1
ATOM 1890 C C . LYS A 1 245 ? 28.638 -49.756 71.854 1.00 117.90 243 LYS A C 1
ATOM 1891 O O . LYS A 1 245 ? 28.132 -49.007 72.702 1.00 117.56 243 LYS A O 1
ATOM 1897 N N . GLY A 1 246 ? 27.911 -50.389 70.940 1.00 116.18 244 GLY A N 1
ATOM 1898 C CA . GLY A 1 246 ? 26.463 -50.295 70.915 1.00 119.69 244 GLY A CA 1
ATOM 1899 C C . GLY A 1 246 ? 25.872 -50.245 69.523 1.00 122.73 244 GLY A C 1
ATOM 1900 O O . GLY A 1 246 ? 26.375 -50.931 68.613 1.00 120.70 244 GLY A O 1
ATOM 1901 N N . THR A 1 247 ? 24.831 -49.454 69.320 1.00 134.88 245 THR A N 1
ATOM 1902 C CA . THR A 1 247 ? 24.203 -49.304 68.016 1.00 137.06 245 THR A CA 1
ATOM 1903 C C . THR A 1 247 ? 23.703 -47.875 67.853 1.00 141.05 245 THR A C 1
ATOM 1904 O O . THR A 1 247 ? 23.158 -47.288 68.795 1.00 139.27 245 THR A O 1
ATOM 1908 N N . TYR A 1 248 ? 23.900 -47.314 66.664 1.00 137.01 246 TYR A N 1
ATOM 1909 C CA . TYR A 1 248 ? 23.487 -45.949 66.374 1.00 129.38 246 TYR A CA 1
ATOM 1910 C C . TYR A 1 248 ? 22.219 -45.968 65.536 1.00 121.55 246 TYR A C 1
ATOM 1911 O O . TYR A 1 248 ? 22.166 -46.648 64.504 1.00 114.52 246 TYR A O 1
ATOM 1920 N N . LEU A 1 249 ? 21.211 -45.216 65.967 1.00 119.71 247 LEU A N 1
ATOM 1921 C CA . LEU A 1 249 ? 19.931 -45.179 65.282 1.00 114.58 247 LEU A CA 1
ATOM 1922 C C . LEU A 1 249 ? 19.575 -43.764 64.846 1.00 113.54 247 LEU A C 1
ATOM 1923 O O . LEU A 1 249 ? 20.146 -42.775 65.320 1.00 114.57 247 LEU A O 1
ATOM 1928 N N . LYS A 1 250 ? 18.605 -43.688 63.932 1.00 108.26 248 LYS A N 1
ATOM 1929 C CA . LYS A 1 250 ? 18.102 -42.423 63.413 1.00 106.82 248 LYS A CA 1
ATOM 1930 C C . LYS A 1 250 ? 16.596 -42.488 63.205 1.00 97.55 248 LYS A C 1
ATOM 1931 O O . LYS A 1 250 ? 16.103 -43.391 62.529 1.00 87.41 248 LYS A O 1
ATOM 1937 N N . VAL A 1 251 ? 15.868 -41.535 63.790 1.00 104.65 249 VAL A N 1
ATOM 1938 C CA . VAL A 1 251 ? 14.420 -41.445 63.597 1.00 102.35 249 VAL A CA 1
ATOM 1939 C C . VAL A 1 251 ? 14.149 -40.838 62.226 1.00 101.25 249 VAL A C 1
ATOM 1940 O O . VAL A 1 251 ? 14.605 -39.731 61.922 1.00 101.24 249 VAL A O 1
ATOM 1944 N N . LEU A 1 252 ? 13.399 -41.565 61.395 1.00 97.33 250 LEU A N 1
ATOM 1945 C CA . LEU A 1 252 ? 13.061 -41.106 60.056 1.00 92.48 250 LEU A CA 1
ATOM 1946 C C . LEU A 1 252 ? 11.612 -40.668 59.914 1.00 95.84 250 LEU A C 1
ATOM 1947 O O . LEU A 1 252 ? 11.308 -39.902 58.997 1.00 109.58 250 LEU A O 1
ATOM 1952 N N . ASN A 1 253 ? 10.719 -41.126 60.788 1.00 89.69 251 ASN A N 1
ATOM 1953 C CA . ASN A 1 253 ? 9.338 -40.661 60.826 1.00 90.47 251 ASN A CA 1
ATOM 1954 C C . ASN A 1 253 ? 9.089 -40.058 62.203 1.00 99.82 251 ASN A C 1
ATOM 1955 O O . ASN A 1 253 ? 9.042 -40.782 63.204 1.00 101.52 251 ASN A O 1
ATOM 1960 N N . GLN A 1 254 ? 8.961 -38.731 62.262 1.00 98.61 252 GLN A N 1
ATOM 1961 C CA . GLN A 1 254 ? 8.852 -38.050 63.547 1.00 104.68 252 GLN A CA 1
ATOM 1962 C C . GLN A 1 254 ? 7.434 -38.044 64.097 1.00 105.02 252 GLN A C 1
ATOM 1963 O O . GLN A 1 254 ? 7.252 -37.791 65.293 1.00 105.04 252 GLN A O 1
ATOM 1969 N N . GLN A 1 255 ? 6.426 -38.290 63.262 1.00 107.87 253 GLN A N 1
ATOM 1970 C CA . GLN A 1 255 ? 5.066 -38.404 63.772 1.00 111.24 253 GLN A CA 1
ATOM 1971 C C . GLN A 1 255 ? 4.810 -39.730 64.477 1.00 105.60 253 GLN A C 1
ATOM 1972 O O . GLN A 1 255 ? 3.748 -39.882 65.087 1.00 108.63 253 GLN A O 1
ATOM 1978 N N . PHE A 1 256 ? 5.753 -40.678 64.410 1.00 108.60 254 PHE A N 1
ATOM 1979 C CA . PHE A 1 256 ? 5.610 -41.957 65.104 1.00 104.26 254 PHE A CA 1
ATOM 1980 C C . PHE A 1 256 ? 5.466 -41.756 66.608 1.00 107.72 254 PHE A C 1
ATOM 1981 O O . PHE A 1 256 ? 4.553 -42.299 67.242 1.00 107.47 254 PHE A O 1
ATOM 1989 N N . ILE A 1 257 ? 6.372 -40.984 67.200 1.00 103.73 255 ILE A N 1
ATOM 1990 C CA . ILE A 1 257 ? 6.376 -40.845 68.650 1.00 110.32 255 ILE A CA 1
ATOM 1991 C C . ILE A 1 257 ? 5.060 -40.252 69.138 1.00 113.60 255 ILE A C 1
ATOM 1992 O O . ILE A 1 257 ? 4.534 -40.651 70.183 1.00 114.13 255 ILE A O 1
ATOM 1997 N N . LYS A 1 258 ? 4.508 -39.288 68.398 1.00 119.86 256 LYS A N 1
ATOM 1998 C CA . LYS A 1 258 ? 3.223 -38.717 68.792 1.00 123.92 256 LYS A CA 1
ATOM 1999 C C . LYS A 1 258 ? 2.159 -39.799 68.913 1.00 121.61 256 LYS A C 1
ATOM 2000 O O . LYS A 1 258 ? 1.345 -39.789 69.847 1.00 123.28 256 LYS A O 1
ATOM 2006 N N . GLU A 1 259 ? 2.147 -40.740 67.967 1.00 118.94 257 GLU A N 1
ATOM 2007 C CA . GLU A 1 259 ? 1.123 -41.775 67.963 1.00 123.32 257 GLU A CA 1
ATOM 2008 C C . GLU A 1 259 ? 1.366 -42.806 69.052 1.00 121.35 257 GLU A C 1
ATOM 2009 O O . GLU A 1 259 ? 0.411 -43.382 69.586 1.00 122.91 257 GLU A O 1
ATOM 2015 N N . LEU A 1 260 ? 2.625 -43.039 69.408 1.00 119.97 258 LEU A N 1
ATOM 2016 C CA . LEU A 1 260 ? 2.918 -44.024 70.435 1.00 114.40 258 LEU A CA 1
ATOM 2017 C C . LEU A 1 260 ? 2.664 -43.462 71.827 1.00 111.59 258 LEU A C 1
ATOM 2018 O O . LEU A 1 260 ? 2.206 -44.192 72.708 1.00 115.21 258 LEU A O 1
ATOM 2023 N N . GLU A 1 261 ? 2.914 -42.177 72.036 1.00 112.86 259 GLU A N 1
ATOM 2024 C CA . GLU A 1 261 ? 2.620 -41.545 73.312 1.00 116.00 259 GLU A CA 1
ATOM 2025 C C . GLU A 1 261 ? 1.121 -41.310 73.429 1.00 112.54 259 GLU A C 1
ATOM 2026 O O . GLU A 1 261 ? 0.635 -40.898 74.476 1.00 119.01 259 GLU A O 1
ATOM 2032 N N . GLY B 1 1 ? -12.632 -5.703 19.830 1.00 74.98 -1 GLY B N 1
ATOM 2033 C CA . GLY B 1 1 ? -11.162 -5.728 19.524 1.00 70.29 -1 GLY B CA 1
ATOM 2034 C C . GLY B 1 1 ? -10.580 -7.124 19.656 1.00 64.04 -1 GLY B C 1
ATOM 2035 O O . GLY B 1 1 ? -11.082 -7.941 20.430 1.00 66.93 -1 GLY B O 1
ATOM 2036 N N . ALA B 1 2 ? -9.513 -7.409 18.906 1.00 57.85 0 ALA B N 1
ATOM 2037 C CA . ALA B 1 2 ? -8.938 -8.745 18.970 1.00 63.04 0 ALA B CA 1
ATOM 2038 C C . ALA B 1 2 ? -8.596 -9.125 20.398 1.00 62.43 0 ALA B C 1
ATOM 2039 O O . ALA B 1 2 ? -8.947 -10.222 20.850 1.00 63.70 0 ALA B O 1
ATOM 2041 N N . MET B 1 3 ? -7.974 -8.198 21.145 1.00 66.69 1 MET B N 1
ATOM 2042 C CA . MET B 1 3 ? -7.569 -8.501 22.513 1.00 60.71 1 MET B CA 1
ATOM 2043 C C . MET B 1 3 ? -8.765 -8.563 23.431 1.00 50.33 1 MET B C 1
ATOM 2044 O O . MET B 1 3 ? -8.784 -9.370 24.362 1.00 56.07 1 MET B O 1
ATOM 2049 N N . ALA B 1 4 ? -9.755 -7.701 23.213 1.00 53.84 2 ALA B N 1
ATOM 2050 C CA . ALA B 1 4 ? -10.956 -7.770 24.037 1.00 59.79 2 ALA B CA 1
ATOM 2051 C C . ALA B 1 4 ? -11.725 -9.054 23.762 1.00 52.13 2 ALA B C 1
ATOM 2052 O O . ALA B 1 4 ? -12.317 -9.644 24.677 1.00 56.11 2 ALA B O 1
ATOM 2054 N N . THR B 1 5 ? -11.744 -9.477 22.496 1.00 55.29 3 THR B N 1
ATOM 2055 C CA . THR B 1 5 ? -12.399 -10.725 22.130 1.00 57.59 3 THR B CA 1
ATOM 2056 C C . THR B 1 5 ? -11.694 -11.888 22.801 1.00 50.00 3 THR B C 1
ATOM 2057 O O . THR B 1 5 ? -12.322 -12.724 23.462 1.00 45.06 3 THR B O 1
ATOM 2061 N N . LEU B 1 6 ? -10.371 -11.918 22.695 1.00 45.14 4 LEU B N 1
ATOM 2062 C CA . LEU B 1 6 ? -9.636 -12.999 23.327 1.00 46.26 4 LEU B CA 1
ATOM 2063 C C . LEU B 1 6 ? -9.889 -13.000 24.811 1.00 43.47 4 LEU B C 1
ATOM 2064 O O . LEU B 1 6 ? -10.192 -14.042 25.403 1.00 43.97 4 LEU B O 1
ATOM 2069 N N . LEU B 1 7 ? -9.816 -11.819 25.423 1.00 47.30 5 LEU B N 1
ATOM 2070 C CA . LEU B 1 7 ? -9.988 -11.749 26.861 1.00 45.36 5 LEU B CA 1
ATOM 2071 C C . LEU B 1 7 ? -11.332 -12.311 27.262 1.00 42.63 5 LEU B C 1
ATOM 2072 O O . LEU B 1 7 ? -11.430 -13.068 28.236 1.00 43.90 5 LEU B O 1
ATOM 2077 N N . GLU B 1 8 ? -12.389 -11.923 26.540 1.00 45.72 6 GLU B N 1
ATOM 2078 C CA . GLU B 1 8 ? -13.738 -12.366 26.894 1.00 42.05 6 GLU B CA 1
ATOM 2079 C C . GLU B 1 8 ? -13.852 -13.880 26.762 1.00 40.63 6 GLU B C 1
ATOM 2080 O O . GLU B 1 8 ? -14.508 -14.546 27.578 1.00 49.34 6 GLU B O 1
ATOM 2086 N N . LYS B 1 9 ? -13.165 -14.448 25.778 1.00 35.46 7 LYS B N 1
ATOM 2087 C CA . LYS B 1 9 ? -13.186 -15.895 25.645 1.00 43.47 7 LYS B CA 1
ATOM 2088 C C . LYS B 1 9 ? -12.486 -16.551 26.817 1.00 38.76 7 LYS B C 1
ATOM 2089 O O . LYS B 1 9 ? -13.013 -17.512 27.380 1.00 34.61 7 LYS B O 1
ATOM 2095 N N . THR B 1 10 ? -11.333 -16.001 27.248 1.00 35.56 8 THR B N 1
ATOM 2096 C CA . THR B 1 10 ? -10.649 -16.564 28.407 1.00 37.64 8 THR B CA 1
ATOM 2097 C C . THR B 1 10 ? -11.525 -16.466 29.625 1.00 35.38 8 THR B C 1
ATOM 2098 O O . THR B 1 10 ? -11.446 -17.326 30.507 1.00 34.77 8 THR B O 1
ATOM 2102 N N . ARG B 1 11 ? -12.365 -15.443 29.681 1.00 40.96 9 ARG B N 1
ATOM 2103 C CA . ARG B 1 11 ? -13.303 -15.266 30.795 1.00 36.87 9 ARG B CA 1
ATOM 2104 C C . ARG B 1 11 ? -14.386 -16.327 30.660 1.00 41.75 9 ARG B C 1
ATOM 2105 O O . ARG B 1 11 ? -14.730 -16.913 31.627 1.00 39.70 9 ARG B O 1
ATOM 2113 N N . GLN B 1 12 ? -14.868 -16.592 29.466 1.00 43.84 10 GLN B N 1
ATOM 2114 C CA . GLN B 1 12 ? -15.869 -17.637 29.297 1.00 40.83 10 GLN B CA 1
ATOM 2115 C C . GLN B 1 12 ? -15.302 -18.977 29.753 1.00 40.19 10 GLN B C 1
ATOM 2116 O O . GLN B 1 12 ? -15.954 -19.715 30.505 1.00 37.24 10 GLN B O 1
ATOM 2122 N N . VAL B 1 13 ? -14.046 -19.265 29.369 1.00 40.98 11 VAL B N 1
ATOM 2123 C CA . VAL B 1 13 ? -13.384 -20.503 29.787 1.00 37.13 11 VAL B CA 1
ATOM 2124 C C . VAL B 1 13 ? -13.313 -20.561 31.295 1.00 32.10 11 VAL B C 1
ATOM 2125 O O . VAL B 1 13 ? -13.649 -21.572 31.911 1.00 34.60 11 VAL B O 1
ATOM 2129 N N . ASN B 1 14 ? -12.946 -19.447 31.918 1.00 46.14 12 ASN B N 1
ATOM 2130 C CA . ASN B 1 14 ? -12.876 -19.393 33.371 1.00 41.18 12 ASN B CA 1
ATOM 2131 C C . ASN B 1 14 ? -14.228 -19.714 33.985 1.00 36.37 12 ASN B C 1
ATOM 2132 O O . ASN B 1 14 ? -14.343 -20.604 34.843 1.00 36.94 12 ASN B O 1
ATOM 2137 N N . GLU B 1 15 ? -15.272 -18.992 33.561 1.00 41.31 13 GLU B N 1
ATOM 2138 C CA . GLU B 1 15 ? -16.582 -19.188 34.176 1.00 44.40 13 GLU B CA 1
ATOM 2139 C C . GLU B 1 15 ? -17.040 -20.633 34.026 1.00 43.37 13 GLU B C 1
ATOM 2140 O O . GLU B 1 15 ? -17.547 -21.231 34.989 1.00 38.58 13 GLU B O 1
ATOM 2146 N N . LEU B 1 16 ? -16.765 -21.250 32.860 1.00 40.24 14 LEU B N 1
ATOM 2147 C CA . LEU B 1 16 ? -17.361 -22.556 32.574 1.00 40.32 14 LEU B CA 1
ATOM 2148 C C . LEU B 1 16 ? -16.523 -23.692 33.089 1.00 38.30 14 LEU B C 1
ATOM 2149 O O . LEU B 1 16 ? -17.078 -24.712 33.499 1.00 36.51 14 LEU B O 1
ATOM 2154 N N . LEU B 1 17 ? -15.206 -23.518 33.114 1.00 41.59 15 LEU B N 1
ATOM 2155 C CA . LEU B 1 17 ? -14.311 -24.611 33.437 1.00 36.94 15 LEU B CA 1
ATOM 2156 C C . LEU B 1 17 ? -13.449 -24.378 34.660 1.00 46.77 15 LEU B C 1
ATOM 2157 O O . LEU B 1 17 ? -12.998 -25.362 35.257 1.00 52.85 15 LEU B O 1
ATOM 2162 N N . GLN B 1 18 ? -13.126 -23.120 35.001 1.00 39.08 16 GLN B N 1
ATOM 2163 C CA . GLN B 1 18 ? -12.345 -22.880 36.215 1.00 45.79 16 GLN B CA 1
ATOM 2164 C C . GLN B 1 18 ? -13.234 -22.849 37.445 1.00 41.36 16 GLN B C 1
ATOM 2165 O O . GLN B 1 18 ? -12.846 -23.349 38.512 1.00 37.44 16 GLN B O 1
ATOM 2171 N N . LYS B 1 19 ? -14.455 -22.344 37.296 1.00 44.34 17 LYS B N 1
ATOM 2172 C CA . LYS B 1 19 ? -15.333 -22.176 38.436 1.00 46.03 17 LYS B CA 1
ATOM 2173 C C . LYS B 1 19 ? -16.325 -23.317 38.573 1.00 50.51 17 LYS B C 1
ATOM 2174 O O . LYS B 1 19 ? -17.268 -23.210 39.352 1.00 58.84 17 LYS B O 1
ATOM 2180 N N . ASN B 1 20 ? -16.101 -24.433 37.898 1.00 47.25 18 ASN B N 1
ATOM 2181 C CA . ASN B 1 20 ? -16.964 -25.595 38.059 1.00 42.20 18 ASN B CA 1
ATOM 2182 C C . ASN B 1 20 ? -16.076 -26.819 38.072 1.00 53.02 18 ASN B C 1
ATOM 2183 O O . ASN B 1 20 ? -15.008 -26.807 37.452 1.00 49.72 18 ASN B O 1
ATOM 2188 N N . ASN B 1 21 ? -16.509 -27.867 38.782 1.00 49.34 19 ASN B N 1
ATOM 2189 C CA . ASN B 1 21 ? -15.864 -29.175 38.687 1.00 58.96 19 ASN B CA 1
ATOM 2190 C C . ASN B 1 21 ? -16.510 -29.956 37.537 1.00 64.48 19 ASN B C 1
ATOM 2191 O O . ASN B 1 21 ? -17.710 -30.231 37.571 1.00 60.11 19 ASN B O 1
ATOM 2196 N N . LEU B 1 22 ? -15.703 -30.388 36.559 1.00 66.63 20 LEU B N 1
ATOM 2197 C CA . LEU B 1 22 ? -16.214 -30.920 35.296 1.00 61.55 20 LEU B CA 1
ATOM 2198 C C . LEU B 1 22 ? -15.833 -32.382 35.086 1.00 68.60 20 LEU B C 1
ATOM 2199 O O . LEU B 1 22 ? -15.858 -32.888 33.960 1.00 77.48 20 LEU B O 1
ATOM 2204 N N . PHE B 1 23 ? -15.562 -33.108 36.157 1.00 73.25 21 PHE B N 1
ATOM 2205 C CA . PHE B 1 23 ? -15.313 -34.532 36.024 1.00 82.36 21 PHE B CA 1
ATOM 2206 C C . PHE B 1 23 ? -16.662 -35.236 36.069 1.00 93.65 21 PHE B C 1
ATOM 2207 O O . PHE B 1 23 ? -17.320 -35.282 37.119 1.00 86.98 21 PHE B O 1
ATOM 2215 N N . ASP B 1 24 ? -17.089 -35.747 34.915 1.00 89.34 22 ASP B N 1
ATOM 2216 C CA . ASP B 1 24 ? -18.372 -36.436 34.817 1.00 98.84 22 ASP B CA 1
ATOM 2217 C C . ASP B 1 24 ? -18.169 -37.881 35.246 1.00 100.75 22 ASP B C 1
ATOM 2218 O O . ASP B 1 24 ? -17.763 -38.723 34.446 1.00 98.95 22 ASP B O 1
ATOM 2223 N N . VAL B 1 25 ? -18.467 -38.195 36.507 1.00 109.90 23 VAL B N 1
ATOM 2224 C CA . VAL B 1 25 ? -18.574 -39.605 36.857 1.00 120.69 23 VAL B CA 1
ATOM 2225 C C . VAL B 1 25 ? -19.753 -40.178 36.065 1.00 128.29 23 VAL B C 1
ATOM 2226 O O . VAL B 1 25 ? -20.751 -39.489 35.798 1.00 126.21 23 VAL B O 1
ATOM 2230 N N . GLN B 1 26 ? -19.660 -41.446 35.674 1.00 126.61 24 GLN B N 1
ATOM 2231 C CA . GLN B 1 26 ? -20.775 -42.083 34.974 1.00 136.24 24 GLN B CA 1
ATOM 2232 C C . GLN B 1 26 ? -21.072 -41.430 33.619 1.00 140.78 24 GLN B C 1
ATOM 2233 O O . GLN B 1 26 ? -22.184 -41.537 33.097 1.00 154.61 24 GLN B O 1
ATOM 2239 N N . ALA B 1 27 ? -20.109 -40.758 33.009 1.00 127.45 25 ALA B N 1
ATOM 2240 C CA . ALA B 1 27 ? -20.331 -40.315 31.645 1.00 131.13 25 ALA B CA 1
ATOM 2241 C C . ALA B 1 27 ? -19.718 -41.388 30.761 1.00 125.92 25 ALA B C 1
ATOM 2242 O O . ALA B 1 27 ? -18.948 -42.225 31.237 1.00 121.73 25 ALA B O 1
ATOM 2244 N N . GLU B 1 28 ? -20.073 -41.390 29.474 1.00 118.40 26 GLU B N 1
ATOM 2245 C CA . GLU B 1 28 ? -19.333 -42.240 28.545 1.00 117.01 26 GLU B CA 1
ATOM 2246 C C . GLU B 1 28 ? -17.835 -41.953 28.675 1.00 120.75 26 GLU B C 1
ATOM 2247 O O . GLU B 1 28 ? -17.037 -42.838 29.025 1.00 116.64 26 GLU B O 1
ATOM 2253 N N . LEU B 1 29 ? -17.446 -40.694 28.452 1.00 112.22 27 LEU B N 1
ATOM 2254 C CA . LEU B 1 29 ? -16.114 -40.186 28.740 1.00 84.62 27 LEU B CA 1
ATOM 2255 C C . LEU B 1 29 ? -16.214 -39.083 29.799 1.00 68.91 27 LEU B C 1
ATOM 2256 O O . LEU B 1 29 ? -17.085 -38.206 29.714 1.00 75.04 27 LEU B O 1
ATOM 2261 N N . PRO B 1 30 ? -15.351 -39.101 30.810 1.00 63.32 28 PRO B N 1
ATOM 2262 C CA . PRO B 1 30 ? -15.522 -38.143 31.926 1.00 63.86 28 PRO B CA 1
ATOM 2263 C C . PRO B 1 30 ? -15.452 -36.667 31.523 1.00 58.22 28 PRO B C 1
ATOM 2264 O O . PRO B 1 30 ? -16.025 -35.784 32.185 1.00 63.00 28 PRO B O 1
ATOM 2268 N N . TYR B 1 31 ? -14.732 -36.368 30.468 1.00 50.74 29 TYR B N 1
ATOM 2269 C CA . TYR B 1 31 ? -14.485 -34.998 30.085 1.00 50.83 29 TYR B CA 1
ATOM 2270 C C . TYR B 1 31 ? -15.138 -34.655 28.762 1.00 41.48 29 TYR B C 1
ATOM 2271 O O . TYR B 1 31 ? -14.680 -33.740 28.084 1.00 35.06 29 TYR B O 1
ATOM 2280 N N . ASN B 1 32 ? -16.225 -35.344 28.399 1.00 34.06 30 ASN B N 1
ATOM 2281 C CA . ASN B 1 32 ? -16.927 -34.987 27.174 1.00 36.90 30 ASN B CA 1
ATOM 2282 C C . ASN B 1 32 ? -17.502 -33.575 27.275 1.00 27.79 30 ASN B C 1
ATOM 2283 O O . ASN B 1 32 ? -17.390 -32.771 26.342 1.00 29.69 30 ASN B O 1
ATOM 2288 N N . LYS B 1 33 ? -18.068 -33.232 28.418 1.00 27.89 31 LYS B N 1
ATOM 2289 C CA . LYS B 1 33 ? -18.612 -31.881 28.571 1.00 36.70 31 LYS B CA 1
ATOM 2290 C C . LYS B 1 33 ? -17.516 -30.822 28.457 1.00 32.18 31 LYS B C 1
ATOM 2291 O O . LYS B 1 33 ? -17.687 -29.798 27.775 1.00 29.37 31 LYS B O 1
ATOM 2297 N N . MET B 1 34 ? -16.365 -31.080 29.086 1.00 37.62 32 MET B N 1
ATOM 2298 C CA . MET B 1 34 ? -15.227 -30.174 28.980 1.00 33.56 32 MET B CA 1
ATOM 2299 C C . MET B 1 34 ? -14.768 -30.047 27.540 1.00 27.52 32 MET B C 1
ATOM 2300 O O . MET B 1 34 ? -14.584 -28.934 27.031 1.00 30.65 32 MET B O 1
ATOM 2305 N N . ALA B 1 35 ? -14.701 -31.172 26.824 1.00 31.27 33 ALA B N 1
ATOM 2306 C CA . ALA B 1 35 ? -14.317 -31.097 25.421 1.00 26.87 33 ALA B CA 1
ATOM 2307 C C . ALA B 1 35 ? -15.309 -30.267 24.631 1.00 32.53 33 ALA B C 1
ATOM 2308 O O . ALA B 1 35 ? -14.915 -29.466 23.769 1.00 30.61 33 ALA B O 1
ATOM 2310 N N . MET B 1 36 ? -16.614 -30.471 24.895 1.00 27.52 34 MET B N 1
ATOM 2311 C CA . MET B 1 36 ? -17.645 -29.716 24.192 1.00 38.19 34 MET B CA 1
ATOM 2312 C C . MET B 1 36 ? -17.482 -28.219 24.433 1.00 24.91 34 MET B C 1
ATOM 2313 O O . MET B 1 36 ? -17.562 -27.409 23.504 1.00 31.64 34 MET B O 1
ATOM 2318 N N . ILE B 1 37 ? -17.297 -27.825 25.685 1.00 24.71 35 ILE B N 1
ATOM 2319 C CA . ILE B 1 37 ? -17.093 -26.402 25.954 1.00 33.80 35 ILE B CA 1
ATOM 2320 C C . ILE B 1 37 ? -15.883 -25.894 25.174 1.00 31.69 35 ILE B C 1
ATOM 2321 O O . ILE B 1 37 ? -15.931 -24.840 24.523 1.00 35.98 35 ILE B O 1
ATOM 2326 N N . LEU B 1 38 ? -14.785 -26.650 25.192 1.00 32.57 36 LEU B N 1
ATOM 2327 C CA . LEU B 1 38 ? -13.584 -26.185 24.508 1.00 32.75 36 LEU B CA 1
ATOM 2328 C C . LEU B 1 38 ? -13.836 -26.054 23.017 1.00 41.29 36 LEU B C 1
ATOM 2329 O O . LEU B 1 38 ? -13.477 -25.051 22.392 1.00 35.10 36 LEU B O 1
ATOM 2334 N N . GLY B 1 39 ? -14.430 -27.087 22.425 1.00 30.62 37 GLY B N 1
ATOM 2335 C CA . GLY B 1 39 ? -14.730 -27.028 21.006 1.00 35.61 37 GLY B CA 1
ATOM 2336 C C . GLY B 1 39 ? -15.622 -25.858 20.652 1.00 36.44 37 GLY B C 1
ATOM 2337 O O . GLY B 1 39 ? -15.426 -25.197 19.630 1.00 38.94 37 GLY B O 1
ATOM 2338 N N . ASP B 1 40 ? -16.608 -25.576 21.493 1.00 30.91 38 ASP B N 1
ATOM 2339 C CA . ASP B 1 40 ? -17.409 -24.382 21.270 1.00 37.22 38 ASP B CA 1
ATOM 2340 C C . ASP B 1 40 ? -16.548 -23.119 21.328 1.00 35.76 38 ASP B C 1
ATOM 2341 O O . ASP B 1 40 ? -16.516 -22.330 20.380 1.00 31.68 38 ASP B O 1
ATOM 2346 N N . ILE B 1 41 ? -15.821 -22.913 22.426 1.00 36.86 39 ILE B N 1
ATOM 2347 C CA . ILE B 1 41 ? -15.144 -21.624 22.572 1.00 39.78 39 ILE B CA 1
ATOM 2348 C C . ILE B 1 41 ? -14.053 -21.474 21.529 1.00 39.96 39 ILE B C 1
ATOM 2349 O O . ILE B 1 41 ? -13.893 -20.407 20.915 1.00 39.94 39 ILE B O 1
ATOM 2354 N N . LEU B 1 42 ? -13.393 -22.567 21.211 1.00 33.77 40 LEU B N 1
ATOM 2355 C CA . LEU B 1 42 ? -12.307 -22.561 20.259 1.00 37.25 40 LEU B CA 1
ATOM 2356 C C . LEU B 1 42 ? -12.768 -22.850 18.842 1.00 38.25 40 LEU B C 1
ATOM 2357 O O . LEU B 1 42 ? -11.927 -22.946 17.939 1.00 35.38 40 LEU B O 1
ATOM 2362 N N . GLU B 1 43 ? -14.071 -23.023 18.628 1.00 36.84 41 GLU B N 1
ATOM 2363 C CA . GLU B 1 43 ? -14.574 -23.239 17.289 1.00 27.36 41 GLU B CA 1
ATOM 2364 C C . GLU B 1 43 ? -13.800 -24.380 16.612 1.00 33.78 41 GLU B C 1
ATOM 2365 O O . GLU B 1 43 ? -13.261 -24.252 15.515 1.00 35.35 41 GLU B O 1
ATOM 2371 N N . SER B 1 44 ? -13.732 -25.519 17.284 1.00 31.28 42 SER B N 1
ATOM 2372 C CA . SER B 1 44 ? -12.985 -26.646 16.750 1.00 26.91 42 SER B CA 1
ATOM 2373 C C . SER B 1 44 ? -13.662 -27.916 17.228 1.00 20.65 42 SER B C 1
ATOM 2374 O O . SER B 1 44 ? -14.257 -27.952 18.304 1.00 25.36 42 SER B O 1
ATOM 2377 N N . ASN B 1 45 ? -13.358 -28.991 16.534 1.00 22.55 43 ASN B N 1
ATOM 2378 C CA . ASN B 1 45 ? -13.421 -30.275 17.184 1.00 30.29 43 ASN B CA 1
ATOM 2379 C C . ASN B 1 45 ? -12.259 -30.382 18.177 1.00 34.09 43 ASN B C 1
ATOM 2380 O O . ASN B 1 45 ? -11.184 -29.772 18.013 1.00 31.38 43 ASN B O 1
ATOM 2385 N N . ALA B 1 46 ? -12.502 -31.126 19.257 1.00 31.65 44 ALA B N 1
ATOM 2386 C CA . ALA B 1 46 ? -11.569 -31.162 20.376 1.00 33.45 44 ALA B CA 1
ATOM 2387 C C . ALA B 1 46 ? -11.525 -32.545 21.010 1.00 31.93 44 ALA B C 1
ATOM 2388 O O . ALA B 1 46 ? -12.570 -33.155 21.260 1.00 25.04 44 ALA B O 1
ATOM 2390 N N . TYR B 1 47 ? -10.316 -32.996 21.345 1.00 28.58 45 TYR B N 1
ATOM 2391 C CA . TYR B 1 47 ? -10.099 -34.284 21.988 1.00 28.38 45 TYR B CA 1
ATOM 2392 C C . TYR B 1 47 ? -9.194 -34.054 23.186 1.00 26.92 45 TYR B C 1
ATOM 2393 O O . TYR B 1 47 ? -8.225 -33.291 23.113 1.00 30.55 45 TYR B O 1
ATOM 2402 N N . ILE B 1 48 ? -9.526 -34.693 24.292 1.00 23.62 46 ILE B N 1
ATOM 2403 C CA . ILE B 1 48 ? -8.724 -34.652 25.498 1.00 28.65 46 ILE B CA 1
ATOM 2404 C C . ILE B 1 48 ? -8.204 -36.063 25.738 1.00 33.00 46 ILE B C 1
ATOM 2405 O O . ILE B 1 48 ? -9.000 -36.993 25.928 1.00 30.40 46 ILE B O 1
ATOM 2410 N N . ILE B 1 49 ? -6.875 -36.203 25.734 1.00 24.63 47 ILE B N 1
ATOM 2411 C CA . ILE B 1 49 ? -6.140 -37.467 25.896 1.00 28.88 47 ILE B CA 1
ATOM 2412 C C . ILE B 1 49 ? -5.373 -37.445 27.211 1.00 32.87 47 ILE B C 1
ATOM 2413 O O . ILE B 1 49 ? -4.577 -36.528 27.432 1.00 30.62 47 ILE B O 1
ATOM 2418 N N . SER B 1 50 ? -5.513 -38.504 28.017 1.00 23.77 48 SER B N 1
ATOM 2419 C CA . SER B 1 50 ? -4.799 -38.612 29.284 1.00 30.71 48 SER B CA 1
ATOM 2420 C C . SER B 1 50 ? -3.281 -38.745 29.075 1.00 38.26 48 SER B C 1
ATOM 2421 O O . SER B 1 50 ? -2.783 -39.028 27.979 1.00 33.94 48 SER B O 1
ATOM 2424 N N . SER B 1 51 ? -2.534 -38.613 30.176 1.00 35.47 49 SER B N 1
ATOM 2425 C CA . SER B 1 51 ? -1.080 -38.805 30.101 1.00 36.04 49 SER B CA 1
ATOM 2426 C C . SER B 1 51 ? -0.679 -40.205 29.653 1.00 34.50 49 SER B C 1
ATOM 2427 O O . SER B 1 51 ? 0.403 -40.375 29.072 1.00 44.24 49 SER B O 1
ATOM 2430 N N . SER B 1 52 ? -1.565 -41.180 29.794 1.00 37.52 50 SER B N 1
ATOM 2431 C CA . SER B 1 52 ? -1.322 -42.551 29.369 1.00 48.17 50 SER B CA 1
ATOM 2432 C C . SER B 1 52 ? -1.892 -42.875 27.989 1.00 43.45 50 SER B C 1
ATOM 2433 O O . SER B 1 52 ? -1.986 -44.053 27.633 1.00 38.05 50 SER B O 1
ATOM 2436 N N . GLY B 1 53 ? -2.337 -41.884 27.228 1.00 42.84 51 GLY B N 1
ATOM 2437 C CA . GLY B 1 53 ? -2.840 -42.174 25.902 1.00 34.33 51 GLY B CA 1
ATOM 2438 C C . GLY B 1 53 ? -4.288 -42.597 25.841 1.00 36.49 51 GLY B C 1
ATOM 2439 O O . GLY B 1 53 ? -4.728 -43.102 24.804 1.00 45.32 51 GLY B O 1
ATOM 2440 N N . ASP B 1 54 ? -5.048 -42.432 26.910 1.00 37.43 52 ASP B N 1
ATOM 2441 C CA . ASP B 1 54 ? -6.458 -42.764 26.860 1.00 36.44 52 ASP B CA 1
ATOM 2442 C C . ASP B 1 54 ? -7.273 -41.545 26.453 1.00 45.65 52 ASP B C 1
ATOM 2443 O O . ASP B 1 54 ? -7.119 -40.458 27.020 1.00 35.90 52 ASP B O 1
ATOM 2448 N N . LEU B 1 55 ? -8.212 -41.760 25.547 1.00 36.24 53 LEU B N 1
ATOM 2449 C CA . LEU B 1 55 ? -9.159 -40.715 25.190 1.00 37.49 53 LEU B CA 1
ATOM 2450 C C . LEU B 1 55 ? -10.097 -40.466 26.377 1.00 39.71 53 LEU B C 1
ATOM 2451 O O . LEU B 1 55 ? -10.869 -41.341 26.762 1.00 48.60 53 LEU B O 1
ATOM 2456 N N . LEU B 1 56 ? -10.026 -39.286 26.981 1.00 34.84 54 LEU B N 1
ATOM 2457 C CA . LEU B 1 56 ? -10.859 -38.948 28.121 1.00 36.63 54 LEU B CA 1
ATOM 2458 C C . LEU B 1 56 ? -12.157 -38.237 27.728 1.00 46.23 54 LEU B C 1
ATOM 2459 O O . LEU B 1 56 ? -13.118 -38.256 28.497 1.00 40.16 54 LEU B O 1
ATOM 2464 N N . GLY B 1 57 ? -12.225 -37.616 26.561 1.00 37.48 55 GLY B N 1
ATOM 2465 C CA . GLY B 1 57 ? -13.436 -36.912 26.180 1.00 34.83 55 GLY B CA 1
ATOM 2466 C C . GLY B 1 57 ? -13.174 -36.217 24.871 1.00 39.77 55 GLY B C 1
ATOM 2467 O O . GLY B 1 57 ? -12.027 -35.836 24.572 1.00 34.89 55 GLY B O 1
ATOM 2468 N N . TYR B 1 58 ? -14.213 -36.017 24.080 1.00 30.80 56 TYR B N 1
ATOM 2469 C CA . TYR B 1 58 ? -14.021 -35.309 22.820 1.00 29.39 56 TYR B CA 1
ATOM 2470 C C . TYR B 1 58 ? -15.340 -34.754 22.330 1.00 33.73 56 TYR B C 1
ATOM 2471 O O . TYR B 1 58 ? -16.395 -35.208 22.759 1.00 30.87 56 TYR B O 1
ATOM 2480 N N . THR B 1 59 ? -15.271 -33.826 21.361 1.00 28.51 57 THR B N 1
ATOM 2481 C CA . THR B 1 59 ? -16.446 -33.343 20.662 1.00 32.23 57 THR B CA 1
ATOM 2482 C C . THR B 1 59 ? -16.126 -33.205 19.190 1.00 35.27 57 THR B C 1
ATOM 2483 O O . THR B 1 59 ? -15.066 -32.704 18.811 1.00 29.61 57 THR B O 1
ATOM 2487 N N . GLU B 1 60 ? -17.039 -33.704 18.379 1.00 30.69 58 GLU B N 1
ATOM 2488 C CA . GLU B 1 60 ? -16.994 -33.634 16.937 1.00 31.67 58 GLU B CA 1
ATOM 2489 C C . GLU B 1 60 ? -18.316 -33.036 16.530 1.00 43.74 58 GLU B C 1
ATOM 2490 O O . GLU B 1 60 ? -19.364 -33.527 16.954 1.00 35.87 58 GLU B O 1
ATOM 2496 N N . LYS B 1 61 ? -18.269 -31.996 15.713 1.00 41.40 59 LYS B N 1
ATOM 2497 C CA . LYS B 1 61 ? -19.492 -31.365 15.265 1.00 35.44 59 LYS B CA 1
ATOM 2498 C C . LYS B 1 61 ? -20.254 -32.338 14.361 1.00 36.72 59 LYS B C 1
ATOM 2499 O O . LYS B 1 61 ? -19.729 -32.819 13.355 1.00 33.52 59 LYS B O 1
ATOM 2505 N N . LEU B 1 62 ? -21.486 -32.650 14.742 1.00 35.82 60 LEU B N 1
ATOM 2506 C CA . LEU B 1 62 ? -22.373 -33.483 13.946 1.00 31.95 60 LEU B CA 1
ATOM 2507 C C . LEU B 1 62 ? -22.946 -32.658 12.813 1.00 33.16 60 LEU B C 1
ATOM 2508 O O . LEU B 1 62 ? -23.437 -31.547 13.047 1.00 32.88 60 LEU B O 1
ATOM 2513 N N . ASP B 1 63 ? -22.962 -33.234 11.614 1.00 37.49 61 ASP B N 1
ATOM 2514 C CA . ASP B 1 63 ? -23.714 -32.682 10.485 1.00 46.52 61 ASP B CA 1
ATOM 2515 C C . ASP B 1 63 ? -25.193 -33.062 10.661 1.00 45.88 61 ASP B C 1
ATOM 2516 O O . ASP B 1 63 ? -25.633 -34.160 10.277 1.00 33.47 61 ASP B O 1
ATOM 2521 N N . VAL B 1 64 ? -25.953 -32.122 11.245 1.00 34.15 62 VAL B N 1
ATOM 2522 C CA . VAL B 1 64 ? -27.334 -32.377 11.659 1.00 48.79 62 VAL B CA 1
ATOM 2523 C C . VAL B 1 64 ? -28.207 -32.680 10.458 1.00 44.60 62 VAL B C 1
ATOM 2524 O O . VAL B 1 64 ? -28.961 -33.660 10.450 1.00 43.34 62 VAL B O 1
ATOM 2528 N N . ASN B 1 65 ? -28.081 -31.872 9.407 1.00 45.10 63 ASN B N 1
ATOM 2529 C CA . ASN B 1 65 ? -28.967 -32.023 8.263 1.00 47.99 63 ASN B CA 1
ATOM 2530 C C . ASN B 1 65 ? -28.814 -33.386 7.607 1.00 54.78 63 ASN B C 1
ATOM 2531 O O . ASN B 1 65 ? -29.766 -33.862 6.988 1.00 49.70 63 ASN B O 1
ATOM 2536 N N . ASN B 1 66 ? -27.632 -34.010 7.677 1.00 51.32 64 ASN B N 1
ATOM 2537 C CA . ASN B 1 66 ? -27.406 -35.297 7.019 1.00 50.19 64 ASN B CA 1
ATOM 2538 C C . ASN B 1 66 ? -27.263 -36.447 8.004 1.00 34.53 64 ASN B C 1
ATOM 2539 O O . ASN B 1 66 ? -26.794 -37.529 7.636 1.00 44.49 64 ASN B O 1
ATOM 2544 N N . ALA B 1 67 ? -27.773 -36.269 9.218 1.00 34.23 65 ALA B N 1
ATOM 2545 C CA . ALA B 1 67 ? -27.567 -37.248 10.274 1.00 41.64 65 ALA B CA 1
ATOM 2546 C C . ALA B 1 67 ? -28.262 -38.568 9.948 1.00 41.97 65 ALA B C 1
ATOM 2547 O O . ALA B 1 67 ? -29.345 -38.584 9.361 1.00 37.71 65 ALA B O 1
ATOM 2549 N N . ARG B 1 68 ? -27.614 -39.676 10.324 1.00 34.91 66 ARG B N 1
ATOM 2550 C CA . ARG B 1 68 ? -28.138 -41.022 10.165 1.00 35.82 66 ARG B CA 1
ATOM 2551 C C . ARG B 1 68 ? -27.969 -41.766 11.481 1.00 42.24 66 ARG B C 1
ATOM 2552 O O . ARG B 1 68 ? -26.875 -41.779 12.059 1.00 46.45 66 ARG B O 1
ATOM 2560 N N . ILE B 1 69 ? -29.069 -42.338 11.974 1.00 48.00 67 ILE B N 1
ATOM 2561 C CA . ILE B 1 69 ? -29.055 -42.951 13.296 1.00 44.09 67 ILE B CA 1
ATOM 2562 C C . ILE B 1 69 ? -27.988 -44.026 13.382 1.00 41.86 67 ILE B C 1
ATOM 2563 O O . ILE B 1 69 ? -27.325 -44.190 14.416 1.00 41.77 67 ILE B O 1
ATOM 2568 N N . LYS B 1 70 ? -27.775 -44.742 12.290 1.00 48.12 68 LYS B N 1
ATOM 2569 C CA . LYS B 1 70 ? -26.834 -45.848 12.327 1.00 57.57 68 LYS B CA 1
ATOM 2570 C C . LYS B 1 70 ? -25.426 -45.355 12.629 1.00 47.54 68 LYS B C 1
ATOM 2571 O O . LYS B 1 70 ? -24.692 -46.008 13.378 1.00 56.84 68 LYS B O 1
ATOM 2577 N N . ASN B 1 71 ? -25.052 -44.190 12.097 1.00 44.28 69 ASN B N 1
ATOM 2578 C CA . ASN B 1 71 ? -23.688 -43.673 12.214 1.00 57.48 69 ASN B CA 1
ATOM 2579 C C . ASN B 1 71 ? -23.429 -42.890 13.482 1.00 55.35 69 ASN B C 1
ATOM 2580 O O . ASN B 1 71 ? -22.270 -42.575 13.780 1.00 56.73 69 ASN B O 1
ATOM 2585 N N . MET B 1 72 ? -24.479 -42.584 14.228 1.00 46.58 70 MET B N 1
ATOM 2586 C CA . MET B 1 72 ? -24.377 -41.659 15.338 1.00 47.80 70 MET B CA 1
ATOM 2587 C C . MET B 1 72 ? -23.824 -42.297 16.592 1.00 48.93 70 MET B C 1
ATOM 2588 O O . MET B 1 72 ? -23.417 -41.579 17.506 1.00 54.36 70 MET B O 1
ATOM 2593 N N . PHE B 1 73 ? -23.835 -43.615 16.680 1.00 43.32 71 PHE B N 1
ATOM 2594 C CA . PHE B 1 73 ? -23.409 -44.292 17.886 1.00 51.29 71 PHE B CA 1
ATOM 2595 C C . PHE B 1 73 ? -21.964 -44.767 17.785 1.00 49.48 71 PHE B C 1
ATOM 2596 O O . PHE B 1 73 ? -21.505 -45.475 18.676 1.00 53.14 71 PHE B O 1
ATOM 2604 N N . LYS B 1 74 ? -21.241 -44.403 16.722 1.00 48.52 72 LYS B N 1
ATOM 2605 C CA . LYS B 1 74 ? -19.871 -44.881 16.535 1.00 64.98 72 LYS B CA 1
ATOM 2606 C C . LYS B 1 74 ? -18.895 -44.218 17.513 1.00 55.18 72 LYS B C 1
ATOM 2607 O O . LYS B 1 74 ? -18.830 -42.991 17.627 1.00 53.00 72 LYS B O 1
ATOM 2613 N N . GLU B 1 75 ? -18.123 -45.029 18.217 1.00 58.37 73 GLU B N 1
ATOM 2614 C CA . GLU B 1 75 ? -17.104 -44.498 19.119 1.00 70.44 73 GLU B CA 1
ATOM 2615 C C . GLU B 1 75 ? -15.886 -43.993 18.347 1.00 58.83 73 GLU B C 1
ATOM 2616 O O . GLU B 1 75 ? -15.320 -44.739 17.546 1.00 58.76 73 GLU B O 1
ATOM 2622 N N . LYS B 1 76 ? -15.430 -42.753 18.576 1.00 55.88 74 LYS B N 1
ATOM 2623 C CA . LYS B 1 76 ? -14.180 -42.226 17.973 1.00 45.90 74 LYS B CA 1
ATOM 2624 C C . LYS B 1 76 ? -13.017 -43.085 18.457 1.00 37.71 74 LYS B C 1
ATOM 2625 O O . LYS B 1 76 ? -12.918 -43.295 19.614 1.00 48.14 74 LYS B O 1
ATOM 2631 N N . LYS B 1 77 ? -12.183 -43.596 17.581 1.00 47.44 75 LYS B N 1
ATOM 2632 C CA . LYS B 1 77 ? -11.017 -44.397 17.979 1.00 43.80 75 LYS B CA 1
ATOM 2633 C C . LYS B 1 77 ? -9.858 -43.815 17.183 1.00 43.79 75 LYS B C 1
ATOM 2634 O O . LYS B 1 77 ? -10.036 -43.530 16.041 1.00 47.26 75 LYS B O 1
ATOM 2640 N N . PHE B 1 78 ? -8.693 -43.636 17.813 1.00 39.12 76 PHE B N 1
ATOM 2641 C CA . PHE B 1 78 ? -7.484 -43.067 17.170 1.00 36.24 76 PHE B CA 1
ATOM 2642 C C . PHE B 1 78 ? -6.655 -44.232 16.619 1.00 32.33 76 PHE B C 1
ATOM 2643 O O . PHE B 1 78 ? -6.653 -45.305 17.255 1.00 35.14 76 PHE B O 1
ATOM 2651 N N . PRO B 1 79 ? -5.949 -44.089 15.473 1.00 32.00 77 PRO B N 1
ATOM 2652 C CA . PRO B 1 79 ? -5.201 -45.210 14.897 1.00 40.27 77 PRO B CA 1
ATOM 2653 C C . PRO B 1 79 ? -4.057 -45.699 15.804 1.00 36.38 77 PRO B C 1
ATOM 2654 O O . PRO B 1 79 ? -3.511 -44.900 16.534 1.00 33.91 77 PRO B O 1
ATOM 2658 N N . GLN B 1 80 ? -3.730 -46.995 15.739 1.00 33.70 78 GLN B N 1
ATOM 2659 C CA . GLN B 1 80 ? -2.663 -47.655 16.534 1.00 40.17 78 GLN B CA 1
ATOM 2660 C C . GLN B 1 80 ? -1.392 -46.784 16.546 1.00 24.20 78 GLN B C 1
ATOM 2661 O O . GLN B 1 80 ? -0.813 -46.609 15.455 1.00 34.17 78 GLN B O 1
ATOM 2667 N N . GLY B 1 81 ? -0.961 -46.260 17.705 1.00 34.59 79 GLY B N 1
ATOM 2668 C CA . GLY B 1 81 ? 0.253 -45.477 17.812 1.00 33.72 79 GLY B CA 1
ATOM 2669 C C . GLY B 1 81 ? 0.046 -43.980 17.821 1.00 36.39 79 GLY B C 1
ATOM 2670 O O . GLY B 1 81 ? 1.002 -43.237 18.099 1.00 31.42 79 GLY B O 1
ATOM 2671 N N . TYR B 1 82 ? -1.159 -43.508 17.497 1.00 34.56 80 TYR B N 1
ATOM 2672 C CA . TYR B 1 82 ? -1.401 -42.070 17.470 1.00 31.83 80 TYR B CA 1
ATOM 2673 C C . TYR B 1 82 ? -1.233 -41.466 18.866 1.00 30.42 80 TYR B C 1
ATOM 2674 O O . TYR B 1 82 ? -0.542 -40.456 19.042 1.00 28.66 80 TYR B O 1
ATOM 2683 N N . THR B 1 83 ? -1.822 -42.086 19.881 1.00 27.61 81 THR B N 1
ATOM 2684 C CA . THR B 1 83 ? -1.715 -41.503 21.217 1.00 36.25 81 THR B CA 1
ATOM 2685 C C . THR B 1 83 ? -0.279 -41.530 21.720 1.00 39.84 81 THR B C 1
ATOM 2686 O O . THR B 1 83 ? 0.166 -40.586 22.391 1.00 36.40 81 THR B O 1
ATOM 2690 N N . GLU B 1 84 ? 0.472 -42.577 21.377 1.00 34.08 82 GLU B N 1
ATOM 2691 C CA . GLU B 1 84 ? 1.882 -42.591 21.751 1.00 35.85 82 GLU B CA 1
ATOM 2692 C C . GLU B 1 84 ? 2.639 -41.526 20.981 1.00 34.01 82 GLU B C 1
ATOM 2693 O O . GLU B 1 84 ? 3.507 -40.848 21.525 1.00 37.18 82 GLU B O 1
ATOM 2699 N N . ALA B 1 85 ? 2.317 -41.341 19.714 1.00 34.54 83 ALA B N 1
ATOM 2700 C CA . ALA B 1 85 ? 3.047 -40.326 18.975 1.00 34.80 83 ALA B CA 1
ATOM 2701 C C . ALA B 1 85 ? 2.828 -38.922 19.556 1.00 36.15 83 ALA B C 1
ATOM 2702 O O . ALA B 1 85 ? 3.780 -38.130 19.642 1.00 32.36 83 ALA B O 1
ATOM 2704 N N . VAL B 1 86 ? 1.585 -38.569 19.927 1.00 31.54 84 VAL B N 1
ATOM 2705 C CA . VAL B 1 86 ? 1.347 -37.198 20.407 1.00 27.98 84 VAL B CA 1
ATOM 2706 C C . VAL B 1 86 ? 2.090 -36.995 21.696 1.00 25.18 84 VAL B C 1
ATOM 2707 O O . VAL B 1 86 ? 2.495 -35.876 22.031 1.00 29.57 84 VAL B O 1
ATOM 2711 N N . ASP B 1 87 ? 2.256 -38.069 22.459 1.00 28.03 85 ASP B N 1
ATOM 2712 C CA . ASP B 1 87 ? 3.000 -37.941 23.693 1.00 27.92 85 ASP B CA 1
ATOM 2713 C C . ASP B 1 87 ? 4.442 -37.520 23.449 1.00 39.28 85 ASP B C 1
ATOM 2714 O O . ASP B 1 87 ? 5.040 -36.866 24.318 1.00 37.02 85 ASP B O 1
ATOM 2719 N N . MET B 1 88 ? 4.984 -37.818 22.264 1.00 31.49 86 MET B N 1
ATOM 2720 C CA . MET B 1 88 ? 6.340 -37.418 21.933 1.00 35.60 86 MET B CA 1
ATOM 2721 C C . MET B 1 88 ? 6.379 -35.933 21.629 1.00 31.49 86 MET B C 1
ATOM 2722 O O . MET B 1 88 ? 7.453 -35.347 21.665 1.00 34.25 86 MET B O 1
ATOM 2727 N N . LEU B 1 89 ? 5.255 -35.283 21.329 1.00 33.93 87 LEU B N 1
ATOM 2728 C CA . LEU B 1 89 ? 5.323 -33.837 21.121 1.00 31.16 87 LEU B CA 1
ATOM 2729 C C . LEU B 1 89 ? 5.447 -33.158 22.478 1.00 34.35 87 LEU B C 1
ATOM 2730 O O . LEU B 1 89 ? 4.683 -33.506 23.379 1.00 34.84 87 LEU B O 1
ATOM 2735 N N . LYS B 1 90 ? 6.492 -32.323 22.689 1.00 31.88 88 LYS B N 1
ATOM 2736 C CA . LYS B 1 90 ? 6.719 -31.648 23.979 1.00 32.25 88 LYS B CA 1
ATOM 2737 C C . LYS B 1 90 ? 6.330 -30.179 23.932 1.00 31.72 88 LYS B C 1
ATOM 2738 O O . LYS B 1 90 ? 6.194 -29.540 24.971 1.00 31.07 88 LYS B O 1
ATOM 2744 N N . VAL B 1 91 ? 6.121 -29.622 22.763 1.00 30.36 89 VAL B N 1
ATOM 2745 C CA . VAL B 1 91 ? 5.593 -28.277 22.691 1.00 36.72 89 VAL B CA 1
ATOM 2746 C C . VAL B 1 91 ? 4.437 -28.261 21.707 1.00 31.06 89 VAL B C 1
ATOM 2747 O O . VAL B 1 91 ? 4.271 -29.154 20.878 1.00 31.94 89 VAL B O 1
ATOM 2751 N N . THR B 1 92 ? 3.656 -27.208 21.780 1.00 29.38 90 THR B N 1
ATOM 2752 C CA . THR B 1 92 ? 2.527 -27.112 20.877 1.00 34.68 90 THR B CA 1
ATOM 2753 C C . THR B 1 92 ? 2.957 -27.151 19.424 1.00 40.59 90 THR B C 1
ATOM 2754 O O . THR B 1 92 ? 3.997 -26.608 19.052 1.00 37.65 90 THR B O 1
ATOM 2758 N N . GLU B 1 93 ? 2.186 -27.906 18.627 1.00 36.91 91 GLU B N 1
ATOM 2759 C CA . GLU B 1 93 ? 2.297 -27.940 17.164 1.00 33.85 91 GLU B CA 1
ATOM 2760 C C . GLU B 1 93 ? 0.967 -27.505 16.544 1.00 38.17 91 GLU B C 1
ATOM 2761 O O . GLU B 1 93 ? -0.079 -28.125 16.783 1.00 37.21 91 GLU B O 1
ATOM 2767 N N . ALA B 1 94 ? 1.002 -26.431 15.765 1.00 33.38 92 ALA B N 1
ATOM 2768 C CA . ALA B 1 94 ? -0.203 -25.790 15.267 1.00 42.93 92 ALA B CA 1
ATOM 2769 C C . ALA B 1 94 ? -0.281 -25.992 13.769 1.00 42.68 92 ALA B C 1
ATOM 2770 O O . ALA B 1 94 ? 0.752 -26.003 13.114 1.00 26.19 92 ALA B O 1
ATOM 2772 N N . ASN B 1 95 ? -1.506 -26.073 13.224 1.00 32.59 93 ASN B N 1
ATOM 2773 C CA . ASN B 1 95 ? -1.714 -26.111 11.784 1.00 34.76 93 ASN B CA 1
ATOM 2774 C C . ASN B 1 95 ? -1.027 -27.296 11.129 1.00 36.08 93 ASN B C 1
ATOM 2775 O O . ASN B 1 95 ? -0.417 -27.192 10.070 1.00 38.56 93 ASN B O 1
ATOM 2780 N N . ILE B 1 96 ? -1.240 -28.464 11.708 1.00 35.85 94 ILE B N 1
ATOM 2781 C CA . ILE B 1 96 ? -0.663 -29.678 11.151 1.00 33.20 94 ILE B CA 1
ATOM 2782 C C . ILE B 1 96 ? -1.530 -30.081 9.969 1.00 39.89 94 ILE B C 1
ATOM 2783 O O . ILE B 1 96 ? -2.742 -30.285 10.160 1.00 32.91 94 ILE B O 1
ATOM 2788 N N . PRO B 1 97 ? -0.977 -30.202 8.754 1.00 36.03 95 PRO B N 1
ATOM 2789 C CA . PRO B 1 97 ? -1.821 -30.527 7.585 1.00 28.70 95 PRO B CA 1
ATOM 2790 C C . PRO B 1 97 ? -2.325 -31.953 7.641 1.00 37.03 95 PRO B C 1
ATOM 2791 O O . PRO B 1 97 ? -1.765 -32.786 8.341 1.00 26.74 95 PRO B O 1
ATOM 2795 N N . ILE B 1 98 ? -3.314 -32.263 6.789 1.00 35.21 96 ILE B N 1
ATOM 2796 C CA . ILE B 1 98 ? -3.997 -33.556 6.887 1.00 35.00 96 ILE B CA 1
ATOM 2797 C C . ILE B 1 98 ? -3.135 -34.721 6.396 1.00 35.16 96 ILE B C 1
ATOM 2798 O O . ILE B 1 98 ? -3.325 -35.853 6.853 1.00 35.75 96 ILE B O 1
ATOM 2803 N N . ASP B 1 99 ? -2.114 -34.462 5.581 1.00 37.26 97 ASP B N 1
ATOM 2804 C CA . ASP B 1 99 ? -1.196 -35.509 5.119 1.00 43.22 97 ASP B CA 1
ATOM 2805 C C . ASP B 1 99 ? -0.195 -35.992 6.180 1.00 50.38 97 ASP B C 1
ATOM 2806 O O . ASP B 1 99 ? 0.510 -36.988 5.967 1.00 43.39 97 ASP B O 1
ATOM 2811 N N . SER B 1 100 ? -0.138 -35.356 7.325 1.00 38.32 98 SER B N 1
ATOM 2812 C CA . SER B 1 100 ? 0.668 -35.863 8.412 1.00 33.59 98 SER B CA 1
ATOM 2813 C C . SER B 1 100 ? -0.069 -36.930 9.217 1.00 39.21 98 SER B C 1
ATOM 2814 O O . SER B 1 100 ? -1.295 -36.897 9.373 1.00 32.87 98 SER B O 1
ATOM 2817 N N . ASP B 1 101 ? 0.692 -37.916 9.684 1.00 26.23 99 ASP B N 1
ATOM 2818 C CA . ASP B 1 101 ? 0.122 -38.908 10.573 1.00 31.80 99 ASP B CA 1
ATOM 2819 C C . ASP B 1 101 ? -0.268 -38.291 11.903 1.00 31.96 99 ASP B C 1
ATOM 2820 O O . ASP B 1 101 ? -0.930 -38.964 12.691 1.00 30.59 99 ASP B O 1
ATOM 2825 N N . LEU B 1 102 ? 0.157 -37.063 12.204 1.00 29.26 100 LEU B N 1
ATOM 2826 C CA . LEU B 1 102 ? -0.317 -36.418 13.424 1.00 34.14 100 LEU B CA 1
ATOM 2827 C C . LEU B 1 102 ? -1.683 -35.733 13.232 1.00 26.96 100 LEU B C 1
ATOM 2828 O O . LEU B 1 102 ? -2.212 -35.143 14.186 1.00 24.79 100 LEU B O 1
ATOM 2833 N N . THR B 1 103 ? -2.272 -35.790 12.033 1.00 25.88 101 THR B N 1
ATOM 2834 C CA . THR B 1 103 ? -3.582 -35.167 11.840 1.00 34.47 101 THR B CA 1
ATOM 2835 C C . THR B 1 103 ? -4.601 -35.835 12.749 1.00 31.90 101 THR B C 1
ATOM 2836 O O . THR B 1 103 ? -4.504 -37.023 13.056 1.00 35.28 101 THR B O 1
ATOM 2840 N N . ALA B 1 104 ? -5.551 -35.053 13.229 1.00 29.83 102 ALA B N 1
ATOM 2841 C CA . ALA B 1 104 ? -6.630 -35.634 14.001 1.00 33.33 102 ALA B CA 1
ATOM 2842 C C . ALA B 1 104 ? -7.739 -36.212 13.140 1.00 35.30 102 ALA B C 1
ATOM 2843 O O . ALA B 1 104 ? -8.600 -36.901 13.679 1.00 35.87 102 ALA B O 1
ATOM 2845 N N . PHE B 1 105 ? -7.772 -35.902 11.849 1.00 31.09 103 PHE B N 1
ATOM 2846 C CA . PHE B 1 105 ? -8.786 -36.357 10.910 1.00 35.28 103 PHE B CA 1
ATOM 2847 C C . PHE B 1 105 ? -8.541 -37.818 10.549 1.00 31.89 103 PHE B C 1
ATOM 2848 O O . PHE B 1 105 ? -7.390 -38.229 10.365 1.00 37.97 103 PHE B O 1
ATOM 2856 N N . PRO B 1 106 ? -9.589 -38.634 10.452 1.00 36.17 104 PRO B N 1
ATOM 2857 C CA . PRO B 1 106 ? -9.339 -40.004 9.988 1.00 39.68 104 PRO B CA 1
ATOM 2858 C C . PRO B 1 106 ? -8.626 -39.957 8.640 1.00 47.04 104 PRO B C 1
ATOM 2859 O O . PRO B 1 106 ? -8.884 -39.091 7.793 1.00 49.21 104 PRO B O 1
ATOM 2863 N N . PHE B 1 107 ? -7.749 -40.944 8.428 1.00 50.89 105 PHE B N 1
ATOM 2864 C CA . PHE B 1 107 ? -6.909 -40.939 7.239 1.00 56.06 105 PHE B CA 1
ATOM 2865 C C . PHE B 1 107 ? -7.717 -41.144 5.979 1.00 57.25 105 PHE B C 1
ATOM 2866 O O . PHE B 1 107 ? -7.252 -40.746 4.911 1.00 60.98 105 PHE B O 1
ATOM 2874 N N . GLU B 1 108 ? -8.893 -41.789 6.077 1.00 49.75 106 GLU B N 1
ATOM 2875 C CA . GLU B 1 108 ? -9.801 -41.905 4.933 1.00 55.56 106 GLU B CA 1
ATOM 2876 C C . GLU B 1 108 ? -10.252 -40.534 4.439 1.00 57.80 106 GLU B C 1
ATOM 2877 O O . GLU B 1 108 ? -10.466 -40.336 3.235 1.00 66.38 106 GLU B O 1
ATOM 2883 N N . SER B 1 109 ? -10.446 -39.588 5.364 1.00 55.41 107 SER B N 1
ATOM 2884 C CA . SER B 1 109 ? -10.916 -38.234 5.075 1.00 47.01 107 SER B CA 1
ATOM 2885 C C . SER B 1 109 ? -9.849 -37.326 4.472 1.00 47.71 107 SER B C 1
ATOM 2886 O O . SER B 1 109 ? -10.172 -36.212 4.059 1.00 48.24 107 SER B O 1
ATOM 2889 N N . ARG B 1 110 ? -8.585 -37.734 4.440 1.00 46.40 108 ARG B N 1
ATOM 2890 C CA . ARG B 1 110 ? -7.571 -36.880 3.823 1.00 56.26 108 ARG B CA 1
ATOM 2891 C C . ARG B 1 110 ? -7.996 -36.362 2.443 1.00 60.20 108 ARG B C 1
ATOM 2892 O O . ARG B 1 110 ? -7.576 -35.273 2.030 1.00 49.75 108 ARG B O 1
ATOM 2900 N N . GLU B 1 111 ? -8.767 -37.146 1.689 1.00 60.90 109 GLU B N 1
ATOM 2901 C CA . GLU B 1 111 ? -9.243 -36.672 0.396 1.00 57.03 109 GLU B CA 1
ATOM 2902 C C . GLU B 1 111 ? -10.377 -35.685 0.554 1.00 48.28 109 GLU B C 1
ATOM 2903 O O . GLU B 1 111 ? -10.492 -34.759 -0.245 1.00 51.09 109 GLU B O 1
ATOM 2909 N N . LEU B 1 112 ? -11.215 -35.860 1.567 1.00 46.79 110 LEU B N 1
ATOM 2910 C CA . LEU B 1 112 ? -12.411 -35.039 1.672 1.00 45.55 110 LEU B CA 1
ATOM 2911 C C . LEU B 1 112 ? -12.112 -33.665 2.232 1.00 51.82 110 LEU B C 1
ATOM 2912 O O . LEU B 1 112 ? -12.835 -32.711 1.938 1.00 52.85 110 LEU B O 1
ATOM 2917 N N . TYR B 1 113 ? -11.091 -33.539 3.066 1.00 42.31 111 TYR B N 1
ATOM 2918 C CA . TYR B 1 113 ? -10.794 -32.277 3.740 1.00 44.21 111 TYR B CA 1
ATOM 2919 C C . TYR B 1 113 ? -9.324 -31.946 3.528 1.00 40.03 111 TYR B C 1
ATOM 2920 O O . TYR B 1 113 ? -8.523 -31.918 4.470 1.00 33.68 111 TYR B O 1
ATOM 2929 N N . PRO B 1 114 ? -8.927 -31.664 2.308 1.00 43.30 112 PRO B N 1
ATOM 2930 C CA . PRO B 1 114 ? -7.500 -31.434 2.026 1.00 35.62 112 PRO B CA 1
ATOM 2931 C C . PRO B 1 114 ? -6.857 -30.323 2.834 1.00 33.81 112 PRO B C 1
ATOM 2932 O O . PRO B 1 114 ? -5.625 -30.323 3.041 1.00 36.81 112 PRO B O 1
ATOM 2936 N N . PHE B 1 115 ? -7.651 -29.334 3.230 1.00 27.25 113 PHE B N 1
ATOM 2937 C CA . PHE B 1 115 ? -7.180 -28.202 4.011 1.00 36.11 113 PHE B CA 1
ATOM 2938 C C . PHE B 1 115 ? -7.456 -28.340 5.499 1.00 31.64 113 PHE B C 1
ATOM 2939 O O . PHE B 1 115 ? -7.251 -27.374 6.242 1.00 33.38 113 PHE B O 1
ATOM 2947 N N . GLY B 1 116 ? -7.940 -29.495 5.955 1.00 33.97 114 GLY B N 1
ATOM 2948 C CA . GLY B 1 116 ? -8.165 -29.676 7.383 1.00 31.50 114 GLY B CA 1
ATOM 2949 C C . GLY B 1 116 ? -6.875 -29.489 8.168 1.00 30.04 114 GLY B C 1
ATOM 2950 O O . GLY B 1 116 ? -5.806 -29.909 7.725 1.00 32.02 114 GLY B O 1
ATOM 2951 N N . LEU B 1 117 ? -6.964 -28.804 9.319 1.00 28.13 115 LEU B N 1
ATOM 2952 C CA . LEU B 1 117 ? -5.802 -28.473 10.138 1.00 28.20 115 LEU B CA 1
ATOM 2953 C C . LEU B 1 117 ? -6.000 -29.007 11.549 1.00 36.16 115 LEU B C 1
ATOM 2954 O O . LEU B 1 117 ? -7.116 -28.966 12.097 1.00 35.27 115 LEU B O 1
ATOM 2959 N N . THR B 1 118 ? -4.915 -29.551 12.101 1.00 29.08 116 THR B N 1
ATOM 2960 C CA . THR B 1 118 ? -4.865 -30.060 13.462 1.00 24.89 116 THR B CA 1
ATOM 2961 C C . THR B 1 118 ? -3.835 -29.314 14.323 1.00 34.82 116 THR B C 1
ATOM 2962 O O . THR B 1 118 ? -2.692 -29.092 13.920 1.00 35.53 116 THR B O 1
ATOM 2966 N N . THR B 1 119 ? -4.220 -28.973 15.542 1.00 27.20 117 THR B N 1
ATOM 2967 C CA . THR B 1 119 ? -3.299 -28.368 16.485 1.00 30.86 117 THR B CA 1
ATOM 2968 C C . THR B 1 119 ? -3.262 -29.254 17.725 1.00 30.70 117 THR B C 1
ATOM 2969 O O . THR B 1 119 ? -4.315 -29.644 18.244 1.00 27.94 117 THR B O 1
ATOM 2973 N N . ILE B 1 120 ? -2.045 -29.643 18.132 1.00 23.17 118 ILE B N 1
ATOM 2974 C CA . ILE B 1 120 ? -1.808 -30.512 19.292 1.00 25.93 118 ILE B CA 1
ATOM 2975 C C . ILE B 1 120 ? -1.138 -29.700 20.394 1.00 22.47 118 ILE B C 1
ATOM 2976 O O . ILE B 1 120 ? -0.115 -29.030 20.167 1.00 35.32 118 ILE B O 1
ATOM 2981 N N . VAL B 1 121 ? -1.757 -29.726 21.573 1.00 27.79 119 VAL B N 1
ATOM 2982 C CA . VAL B 1 121 ? -1.341 -28.929 22.722 1.00 23.59 119 VAL B CA 1
ATOM 2983 C C . VAL B 1 121 ? -1.059 -29.838 23.915 1.00 25.99 119 VAL B C 1
ATOM 2984 O O . VAL B 1 121 ? -2.010 -30.303 24.580 1.00 26.48 119 VAL B O 1
ATOM 2988 N N . PRO B 1 122 ? 0.242 -30.082 24.222 1.00 26.70 120 PRO B N 1
ATOM 2989 C CA . PRO B 1 122 ? 0.601 -30.881 25.409 1.00 32.28 120 PRO B CA 1
ATOM 2990 C C . PRO B 1 122 ? 0.129 -30.147 26.629 1.00 29.05 120 PRO B C 1
ATOM 2991 O O . PRO B 1 122 ? 0.212 -28.925 26.696 1.00 29.72 120 PRO B O 1
ATOM 2995 N N . LEU B 1 123 ? -0.383 -30.897 27.579 1.00 30.39 121 LEU B N 1
ATOM 2996 C CA . LEU B 1 123 ? -0.811 -30.358 28.853 1.00 24.07 121 LEU B CA 1
ATOM 2997 C C . LEU B 1 123 ? 0.297 -30.576 29.857 1.00 38.40 121 LEU B C 1
ATOM 2998 O O . LEU B 1 123 ? 0.575 -31.722 30.249 1.00 36.84 121 LEU B O 1
ATOM 3003 N N . TYR B 1 124 ? 0.890 -29.480 30.291 1.00 30.89 122 TYR B N 1
ATOM 3004 C CA . TYR B 1 124 ? 1.877 -29.454 31.345 1.00 40.08 122 TYR B CA 1
ATOM 3005 C C . TYR B 1 124 ? 1.378 -28.584 32.487 1.00 44.97 122 TYR B C 1
ATOM 3006 O O . TYR B 1 124 ? 0.945 -27.437 32.280 1.00 37.09 122 TYR B O 1
ATOM 3015 N N . GLY B 1 125 ? 1.513 -29.118 33.690 1.00 51.65 123 GLY B N 1
ATOM 3016 C CA . GLY B 1 125 ? 1.256 -28.366 34.893 1.00 50.21 123 GLY B CA 1
ATOM 3017 C C . GLY B 1 125 ? 2.107 -28.845 36.045 1.00 47.07 123 GLY B C 1
ATOM 3018 O O . GLY B 1 125 ? 2.200 -30.056 36.283 1.00 48.38 123 GLY B O 1
ATOM 3019 N N . ALA B 1 126 ? 2.743 -27.896 36.745 1.00 48.92 124 ALA B N 1
ATOM 3020 C CA . ALA B 1 126 ? 3.582 -28.190 37.897 1.00 54.23 124 ALA B CA 1
ATOM 3021 C C . ALA B 1 126 ? 4.720 -29.138 37.539 1.00 42.21 124 ALA B C 1
ATOM 3022 O O . ALA B 1 126 ? 5.139 -29.940 38.362 1.00 53.29 124 ALA B O 1
ATOM 3024 N N . GLY B 1 127 ? 5.232 -29.046 36.316 1.00 44.04 125 GLY B N 1
ATOM 3025 C CA . GLY B 1 127 ? 6.324 -29.873 35.844 1.00 40.86 125 GLY B CA 1
ATOM 3026 C C . GLY B 1 127 ? 5.919 -31.212 35.267 1.00 53.32 125 GLY B C 1
ATOM 3027 O O . GLY B 1 127 ? 6.776 -31.889 34.684 1.00 41.42 125 GLY B O 1
ATOM 3028 N N . LYS B 1 128 ? 4.632 -31.573 35.304 1.00 40.37 126 LYS B N 1
ATOM 3029 C CA . LYS B 1 128 ? 4.187 -32.874 34.832 1.00 44.02 126 LYS B CA 1
ATOM 3030 C C . LYS B 1 128 ? 3.429 -32.775 33.513 1.00 52.48 126 LYS B C 1
ATOM 3031 O O . LYS B 1 128 ? 2.629 -31.851 33.292 1.00 45.43 126 LYS B O 1
ATOM 3037 N N . ARG B 1 129 ? 3.656 -33.773 32.668 1.00 44.58 127 ARG B N 1
ATOM 3038 C CA . ARG B 1 129 ? 2.821 -33.989 31.505 1.00 42.87 127 ARG B CA 1
ATOM 3039 C C . ARG B 1 129 ? 1.485 -34.566 31.994 1.00 34.56 127 ARG B C 1
ATOM 3040 O O . ARG B 1 129 ? 1.440 -35.648 32.589 1.00 32.93 127 ARG B O 1
ATOM 3048 N N . LEU B 1 130 ? 0.394 -33.828 31.789 1.00 35.57 128 LEU B N 1
ATOM 3049 C CA . LEU B 1 130 ? -0.922 -34.253 32.274 1.00 41.66 128 LEU B CA 1
ATOM 3050 C C . LEU B 1 130 ? -1.804 -34.875 31.187 1.00 42.32 128 LEU B C 1
ATOM 3051 O O . LEU B 1 130 ? -2.905 -35.348 31.488 1.00 39.45 128 LEU B O 1
ATOM 3056 N N . GLY B 1 131 ? -1.383 -34.845 29.942 1.00 37.92 129 GLY B N 1
ATOM 3057 C CA . GLY B 1 131 ? -2.170 -35.349 28.841 1.00 28.89 129 GLY B CA 1
ATOM 3058 C C . GLY B 1 131 ? -1.941 -34.437 27.664 1.00 33.04 129 GLY B C 1
ATOM 3059 O O . GLY B 1 131 ? -0.946 -33.710 27.635 1.00 33.18 129 GLY B O 1
ATOM 3060 N N . THR B 1 132 ? -2.893 -34.423 26.730 1.00 30.61 130 THR B N 1
ATOM 3061 C CA . THR B 1 132 ? -2.767 -33.651 25.501 1.00 28.95 130 THR B CA 1
ATOM 3062 C C . THR B 1 132 ? -4.153 -33.204 25.037 1.00 28.60 130 THR B C 1
ATOM 3063 O O . THR B 1 132 ? -5.124 -33.951 25.120 1.00 30.68 130 THR B O 1
ATOM 3067 N N . ILE B 1 133 ? -4.230 -32.002 24.509 1.00 28.07 131 ILE B N 1
ATOM 3068 C CA . ILE B 1 133 ? -5.440 -31.518 23.873 1.00 23.69 131 ILE B CA 1
ATOM 3069 C C . ILE B 1 133 ? -5.177 -31.434 22.387 1.00 25.39 131 ILE B C 1
ATOM 3070 O O . ILE B 1 133 ? -4.114 -30.959 21.974 1.00 28.12 131 ILE B O 1
ATOM 3075 N N . ILE B 1 134 ? -6.131 -31.923 21.595 1.00 26.11 132 ILE B N 1
ATOM 3076 C CA . ILE B 1 134 ? -6.052 -31.936 20.141 1.00 22.64 132 ILE B CA 1
ATOM 3077 C C . ILE B 1 134 ? -7.247 -31.165 19.595 1.00 34.83 132 ILE B C 1
ATOM 3078 O O . ILE B 1 134 ? -8.379 -31.379 20.037 1.00 28.83 132 ILE B O 1
ATOM 3083 N N . LEU B 1 135 ? -6.973 -30.237 18.680 1.00 25.03 133 LEU B N 1
ATOM 3084 C CA . LEU B 1 135 ? -7.979 -29.382 18.080 1.00 31.61 133 LEU B CA 1
ATOM 3085 C C . LEU B 1 135 ? -7.896 -29.561 16.580 1.00 32.38 133 LEU B C 1
ATOM 3086 O O . LEU B 1 135 ? -6.800 -29.697 16.046 1.00 23.97 133 LEU B O 1
ATOM 3091 N N . ALA B 1 136 ? -9.054 -29.587 15.909 1.00 25.47 134 ALA B N 1
ATOM 3092 C CA . ALA B 1 136 ? -9.141 -29.806 14.465 1.00 25.49 134 ALA B CA 1
ATOM 3093 C C . ALA B 1 136 ? -10.244 -28.912 13.880 1.00 31.17 134 ALA B C 1
ATOM 3094 O O . ALA B 1 136 ? -11.289 -28.721 14.509 1.00 28.21 134 ALA B O 1
ATOM 3096 N N . ARG B 1 137 ? -9.933 -28.245 12.765 1.00 32.81 135 ARG B N 1
ATOM 3097 C CA . ARG B 1 137 ? -10.796 -27.305 12.061 1.00 30.46 135 ARG B CA 1
ATOM 3098 C C . ARG B 1 137 ? -10.757 -27.688 10.602 1.00 35.32 135 ARG B C 1
ATOM 3099 O O . ARG B 1 137 ? -9.673 -27.879 10.030 1.00 29.28 135 ARG B O 1
ATOM 3107 N N A VAL B 1 138 ? -11.932 -27.809 10.004 0.50 36.55 136 VAL B N 1
ATOM 3108 N N B VAL B 1 138 ? -11.934 -27.818 10.008 0.50 34.45 136 VAL B N 1
ATOM 3109 C CA A VAL B 1 138 ? -12.002 -28.257 8.632 0.50 39.83 136 VAL B CA 1
ATOM 3110 C CA B VAL B 1 138 ? -12.025 -28.254 8.632 0.50 39.70 136 VAL B CA 1
ATOM 3111 C C A VAL B 1 138 ? -11.619 -27.126 7.698 0.50 42.17 136 VAL B C 1
ATOM 3112 C C B VAL B 1 138 ? -11.622 -27.126 7.701 0.50 41.95 136 VAL B C 1
ATOM 3113 O O A VAL B 1 138 ? -11.056 -27.375 6.630 0.50 42.99 136 VAL B O 1
ATOM 3114 O O B VAL B 1 138 ? -11.055 -27.380 6.635 0.50 40.47 136 VAL B O 1
ATOM 3121 N N . GLU B 1 139 ? -11.878 -25.877 8.093 1.00 38.31 137 GLU B N 1
ATOM 3122 C CA . GLU B 1 139 ? -11.758 -24.728 7.198 1.00 54.68 137 GLU B CA 1
ATOM 3123 C C . GLU B 1 139 ? -10.803 -23.647 7.681 1.00 40.73 137 GLU B C 1
ATOM 3124 O O . GLU B 1 139 ? -10.034 -23.136 6.884 1.00 57.82 137 GLU B O 1
ATOM 3130 N N . LYS B 1 140 ? -10.894 -23.190 8.914 1.00 46.27 138 LYS B N 1
ATOM 3131 C CA . LYS B 1 140 ? -10.056 -22.087 9.361 1.00 40.07 138 LYS B CA 1
ATOM 3132 C C . LYS B 1 140 ? -8.703 -22.561 9.896 1.00 47.02 138 LYS B C 1
ATOM 3133 O O . LYS B 1 140 ? -8.555 -23.674 10.414 1.00 39.15 138 LYS B O 1
ATOM 3139 N N . SER B 1 141 ? -7.701 -21.744 9.674 1.00 34.51 139 SER B N 1
ATOM 3140 C CA . SER B 1 141 ? -6.413 -21.983 10.279 1.00 39.37 139 SER B CA 1
ATOM 3141 C C . SER B 1 141 ? -6.459 -21.530 11.731 1.00 49.94 139 SER B C 1
ATOM 3142 O O . SER B 1 141 ? -7.415 -20.887 12.182 1.00 36.10 139 SER B O 1
ATOM 3145 N N . PHE B 1 142 ? -5.499 -22.020 12.495 1.00 36.53 140 PHE B N 1
ATOM 3146 C CA . PHE B 1 142 ? -5.264 -21.542 13.851 1.00 36.16 140 PHE B CA 1
ATOM 3147 C C . PHE B 1 142 ? -4.305 -20.350 13.841 1.00 45.71 140 PHE B C 1
ATOM 3148 O O . PHE B 1 142 ? -3.105 -20.485 13.532 1.00 35.60 140 PHE B O 1
ATOM 3156 N N . ASN B 1 143 ? -4.839 -19.176 14.157 1.00 40.51 141 ASN B N 1
ATOM 3157 C CA . ASN B 1 143 ? -3.983 -18.005 14.236 1.00 48.14 141 ASN B CA 1
ATOM 3158 C C . ASN B 1 143 ? -3.399 -17.841 15.652 1.00 48.48 141 ASN B C 1
ATOM 3159 O O . ASN B 1 143 ? -3.691 -18.597 16.584 1.00 49.22 141 ASN B O 1
ATOM 3164 N N . GLU B 1 144 ? -2.626 -16.773 15.842 1.00 50.71 142 GLU B N 1
ATOM 3165 C CA . GLU B 1 144 ? -1.995 -16.534 17.141 1.00 47.26 142 GLU B CA 1
ATOM 3166 C C . GLU B 1 144 ? -3.015 -16.286 18.246 1.00 43.91 142 GLU B C 1
ATOM 3167 O O . GLU B 1 144 ? -2.787 -16.672 19.396 1.00 33.77 142 GLU B O 1
ATOM 3173 N N . ASP B 1 145 ? -4.126 -15.627 17.936 1.00 35.12 143 ASP B N 1
ATOM 3174 C CA . ASP B 1 145 ? -5.218 -15.520 18.896 1.00 41.57 143 ASP B CA 1
ATOM 3175 C C . ASP B 1 145 ? -5.691 -16.904 19.350 1.00 41.61 143 ASP B C 1
ATOM 3176 O O . ASP B 1 145 ? -6.067 -17.107 20.514 1.00 34.59 143 ASP B O 1
ATOM 3181 N N . ASP B 1 146 ? -5.824 -17.824 18.402 1.00 37.87 144 ASP B N 1
ATOM 3182 C CA . ASP B 1 146 ? -6.333 -19.139 18.738 1.00 40.67 144 ASP B CA 1
ATOM 3183 C C . ASP B 1 146 ? -5.329 -19.867 19.605 1.00 35.79 144 ASP B C 1
ATOM 3184 O O . ASP B 1 146 ? -5.710 -20.592 20.522 1.00 32.08 144 ASP B O 1
ATOM 3189 N N . LEU B 1 147 ? -4.035 -19.682 19.337 1.00 30.62 145 LEU B N 1
ATOM 3190 C CA . LEU B 1 147 ? -3.043 -20.411 20.117 1.00 30.35 145 LEU B CA 1
ATOM 3191 C C . LEU B 1 147 ? -3.002 -19.923 21.551 1.00 34.71 145 LEU B C 1
ATOM 3192 O O . LEU B 1 147 ? -2.934 -20.722 22.488 1.00 30.17 145 LEU B O 1
ATOM 3197 N N . VAL B 1 148 ? -3.089 -18.625 21.764 1.00 37.19 146 VAL B N 1
ATOM 3198 C CA . VAL B 1 148 ? -3.156 -18.180 23.142 1.00 32.44 146 VAL B CA 1
ATOM 3199 C C . VAL B 1 148 ? -4.342 -18.831 23.847 1.00 37.01 146 VAL B C 1
ATOM 3200 O O . VAL B 1 148 ? -4.216 -19.381 24.948 1.00 34.40 146 VAL B O 1
ATOM 3204 N N . LEU B 1 149 ? -5.524 -18.751 23.239 1.00 33.00 147 LEU B N 1
ATOM 3205 C CA . LEU B 1 149 ? -6.698 -19.313 23.899 1.00 37.90 147 LEU B CA 1
ATOM 3206 C C . LEU B 1 149 ? -6.545 -20.806 24.112 1.00 29.48 147 LEU B C 1
ATOM 3207 O O . LEU B 1 149 ? -6.992 -21.353 25.125 1.00 34.49 147 LEU B O 1
ATOM 3212 N N . ALA B 1 150 ? -5.969 -21.484 23.137 1.00 28.92 148 ALA B N 1
ATOM 3213 C CA . ALA B 1 150 ? -5.704 -22.900 23.283 1.00 30.15 148 ALA B CA 1
ATOM 3214 C C . ALA B 1 150 ? -4.747 -23.162 24.441 1.00 35.66 148 ALA B C 1
ATOM 3215 O O . ALA B 1 150 ? -5.015 -24.011 25.296 1.00 32.82 148 ALA B O 1
ATOM 3217 N N . GLU B 1 151 ? -3.618 -22.447 24.495 1.00 30.19 149 GLU B N 1
ATOM 3218 C CA . GLU B 1 151 ? -2.726 -22.645 25.631 1.00 32.37 149 GLU B CA 1
ATOM 3219 C C . GLU B 1 151 ? -3.439 -22.297 26.937 1.00 35.99 149 GLU B C 1
ATOM 3220 O O . GLU B 1 151 ? -3.389 -23.073 27.893 1.00 27.42 149 GLU B O 1
ATOM 3226 N N . TYR B 1 152 ? -4.186 -21.187 26.975 1.00 33.89 150 TYR B N 1
ATOM 3227 C CA . TYR B 1 152 ? -4.987 -20.894 28.169 1.00 25.51 150 TYR B CA 1
ATOM 3228 C C . TYR B 1 152 ? -5.907 -22.081 28.525 1.00 35.16 150 TYR B C 1
ATOM 3229 O O . TYR B 1 152 ? -5.919 -22.570 29.668 1.00 34.13 150 TYR B O 1
ATOM 3238 N N . SER B 1 153 ? -6.617 -22.622 27.532 1.00 29.13 151 SER B N 1
ATOM 3239 C CA . SER B 1 153 ? -7.550 -23.732 27.783 1.00 30.13 151 SER B CA 1
ATOM 3240 C C . SER B 1 153 ? -6.833 -24.980 28.329 1.00 35.20 151 SER B C 1
ATOM 3241 O O . SER B 1 153 ? -7.337 -25.657 29.240 1.00 29.66 151 SER B O 1
ATOM 3244 N N . ALA B 1 154 ? -5.638 -25.281 27.798 1.00 29.09 152 ALA B N 1
ATOM 3245 C CA . ALA B 1 154 ? -4.858 -26.439 28.259 1.00 34.00 152 ALA B CA 1
ATOM 3246 C C . ALA B 1 154 ? -4.563 -26.350 29.750 1.00 34.42 152 ALA B C 1
ATOM 3247 O O . ALA B 1 154 ? -4.655 -27.353 30.473 1.00 24.53 152 ALA B O 1
ATOM 3249 N N . THR B 1 155 ? -4.213 -25.149 30.237 1.00 26.78 153 THR B N 1
ATOM 3250 C CA . THR B 1 155 ? -3.940 -25.002 31.668 1.00 38.89 153 THR B CA 1
ATOM 3251 C C . THR B 1 155 ? -5.208 -25.242 32.491 1.00 30.33 153 THR B C 1
ATOM 3252 O O . THR B 1 155 ? -5.184 -25.913 33.535 1.00 35.30 153 THR B O 1
ATOM 3256 N N . VAL B 1 156 ? -6.333 -24.723 32.027 1.00 31.23 154 VAL B N 1
ATOM 3257 C CA . VAL B 1 156 ? -7.579 -24.957 32.740 1.00 30.27 154 VAL B CA 1
ATOM 3258 C C . VAL B 1 156 ? -7.911 -26.454 32.759 1.00 28.38 154 VAL B C 1
ATOM 3259 O O . VAL B 1 156 ? -8.344 -27.007 33.782 1.00 27.49 154 VAL B O 1
ATOM 3263 N N . VAL B 1 157 ? -7.685 -27.140 31.640 1.00 29.04 155 VAL B N 1
ATOM 3264 C CA . VAL B 1 157 ? -7.937 -28.581 31.600 1.00 33.31 155 VAL B CA 1
ATOM 3265 C C . VAL B 1 157 ? -6.956 -29.296 32.513 1.00 29.20 155 VAL B C 1
ATOM 3266 O O . VAL B 1 157 ? -7.300 -30.272 33.200 1.00 28.74 155 VAL B O 1
ATOM 3270 N N . GLY B 1 158 ? -5.711 -28.821 32.506 1.00 28.50 156 GLY B N 1
ATOM 3271 C CA . GLY B 1 158 ? -4.700 -29.365 33.381 1.00 34.75 156 GLY B CA 1
ATOM 3272 C C . GLY B 1 158 ? -5.117 -29.315 34.826 1.00 31.04 156 GLY B C 1
ATOM 3273 O O . GLY B 1 158 ? -5.048 -30.326 35.529 1.00 30.43 156 GLY B O 1
ATOM 3274 N N . MET B 1 159 ? -5.659 -28.164 35.257 1.00 38.89 157 MET B N 1
ATOM 3275 C CA . MET B 1 159 ? -6.163 -28.049 36.622 1.00 37.32 157 MET B CA 1
ATOM 3276 C C . MET B 1 159 ? -7.265 -29.049 36.897 1.00 34.32 157 MET B C 1
ATOM 3277 O O . MET B 1 159 ? -7.288 -29.661 37.971 1.00 40.30 157 MET B O 1
ATOM 3282 N N . GLN B 1 160 ? -8.206 -29.219 35.968 1.00 28.83 158 GLN B N 1
ATOM 3283 C CA . GLN B 1 160 ? -9.249 -30.215 36.214 1.00 35.27 158 GLN B CA 1
ATOM 3284 C C . GLN B 1 160 ? -8.623 -31.578 36.439 1.00 41.69 158 GLN B C 1
ATOM 3285 O O . GLN B 1 160 ? -9.077 -32.350 37.294 1.00 33.34 158 GLN B O 1
ATOM 3291 N N . ILE B 1 161 ? -7.607 -31.906 35.633 1.00 34.28 159 ILE B N 1
ATOM 3292 C CA . ILE B 1 161 ? -6.999 -33.230 35.700 1.00 42.61 159 ILE B CA 1
ATOM 3293 C C . ILE B 1 161 ? -6.231 -33.374 36.996 1.00 38.87 159 ILE B C 1
ATOM 3294 O O . ILE B 1 161 ? -6.424 -34.333 37.752 1.00 39.25 159 ILE B O 1
ATOM 3299 N N . LEU B 1 162 ? -5.446 -32.361 37.328 1.00 37.37 160 LEU B N 1
ATOM 3300 C CA . LEU B 1 162 ? -4.756 -32.359 38.609 1.00 45.66 160 LEU B CA 1
ATOM 3301 C C . LEU B 1 162 ? -5.751 -32.494 39.761 1.00 46.98 160 LEU B C 1
ATOM 3302 O O . LEU B 1 162 ? -5.517 -33.266 40.692 1.00 56.50 160 LEU B O 1
ATOM 3307 N N . TYR B 1 163 ? -6.876 -31.769 39.715 1.00 42.01 161 TYR B N 1
ATOM 3308 C CA . TYR B 1 163 ? -7.863 -31.890 40.792 1.00 51.32 161 TYR B CA 1
ATOM 3309 C C . TYR B 1 163 ? -8.436 -33.303 40.890 1.00 43.63 161 TYR B C 1
ATOM 3310 O O . TYR B 1 163 ? -8.535 -33.866 41.984 1.00 60.11 161 TYR B O 1
ATOM 3319 N N . HIS B 1 164 ? -8.812 -33.897 39.760 1.00 43.01 162 HIS B N 1
ATOM 3320 C CA . HIS B 1 164 ? -9.331 -35.261 39.787 1.00 55.44 162 HIS B CA 1
ATOM 3321 C C . HIS B 1 164 ? -8.311 -36.231 40.349 1.00 53.34 162 HIS B C 1
ATOM 3322 O O . HIS B 1 164 ? -8.662 -37.138 41.108 1.00 61.48 162 HIS B O 1
ATOM 3329 N N . GLN B 1 165 ? -7.046 -36.066 39.967 1.00 58.67 163 GLN B N 1
ATOM 3330 C CA . GLN B 1 165 ? -5.997 -36.920 40.497 1.00 55.26 163 GLN B CA 1
ATOM 3331 C C . GLN B 1 165 ? -5.917 -36.798 42.012 1.00 62.54 163 GLN B C 1
ATOM 3332 O O . GLN B 1 165 ? -5.673 -37.787 42.711 1.00 72.84 163 GLN B O 1
ATOM 3338 N N . SER B 1 166 ? -6.138 -35.595 42.540 1.00 60.76 164 SER B N 1
ATOM 3339 C CA . SER B 1 166 ? -5.968 -35.370 43.973 1.00 64.42 164 SER B CA 1
ATOM 3340 C C . SER B 1 166 ? -7.014 -36.120 44.784 1.00 66.61 164 SER B C 1
ATOM 3341 O O . SER B 1 166 ? -6.744 -36.565 45.904 1.00 76.81 164 SER B O 1
ATOM 3344 N N . ARG B 1 167 ? -8.213 -36.268 44.249 1.00 62.08 165 ARG B N 1
ATOM 3345 C CA . ARG B 1 167 ? -9.250 -36.980 44.985 1.00 71.97 165 ARG B CA 1
ATOM 3346 C C . ARG B 1 167 ? -8.942 -38.470 45.111 1.00 72.80 165 ARG B C 1
ATOM 3347 O O . ARG B 1 167 ? -9.426 -39.146 46.024 1.00 77.21 165 ARG B O 1
ATOM 3355 N N . THR B 1 168 ? -8.158 -38.994 44.204 1.00 76.67 166 THR B N 1
ATOM 3356 C CA . THR B 1 168 ? -7.755 -40.387 44.226 1.00 76.76 166 THR B CA 1
ATOM 3357 C C . THR B 1 168 ? -6.508 -40.653 45.076 1.00 78.98 166 THR B C 1
ATOM 3358 O O . THR B 1 168 ? -6.319 -41.767 45.578 1.00 77.78 166 THR B O 1
ATOM 3362 N N . ILE B 1 169 ? -5.619 -39.675 45.201 1.00 79.52 167 ILE B N 1
ATOM 3363 C CA . ILE B 1 169 ? -4.262 -39.947 45.674 1.00 80.05 167 ILE B CA 1
ATOM 3364 C C . ILE B 1 169 ? -4.243 -40.532 47.087 1.00 80.17 167 ILE B C 1
ATOM 3365 O O . ILE B 1 169 ? -3.435 -41.424 47.383 1.00 67.85 167 ILE B O 1
ATOM 3370 N N . GLU B 1 170 ? -5.123 -40.069 47.977 1.00 82.84 168 GLU B N 1
ATOM 3371 C CA . GLU B 1 170 ? -5.079 -40.586 49.342 1.00 75.95 168 GLU B CA 1
ATOM 3372 C C . GLU B 1 170 ? -5.233 -42.101 49.355 1.00 78.78 168 GLU B C 1
ATOM 3373 O O . GLU B 1 170 ? -4.455 -42.808 50.004 1.00 83.55 168 GLU B O 1
ATOM 3379 N N . ALA B 1 171 ? -6.219 -42.622 48.622 1.00 76.68 169 ALA B N 1
ATOM 3380 C CA . ALA B 1 171 ? -6.446 -44.062 48.629 1.00 72.98 169 ALA B CA 1
ATOM 3381 C C . ALA B 1 171 ? -5.351 -44.797 47.878 1.00 76.37 169 ALA B C 1
ATOM 3382 O O . ALA B 1 171 ? -5.122 -45.985 48.123 1.00 79.28 169 ALA B O 1
ATOM 3384 N N . GLU B 1 172 ? -4.686 -44.123 46.944 1.00 76.41 170 GLU B N 1
ATOM 3385 C CA . GLU B 1 172 ? -3.647 -44.782 46.164 1.00 79.28 170 GLU B CA 1
ATOM 3386 C C . GLU B 1 172 ? -2.402 -45.044 47.000 1.00 79.59 170 GLU B C 1
ATOM 3387 O O . GLU B 1 172 ? -1.852 -46.150 46.975 1.00 86.31 170 GLU B O 1
ATOM 3393 N N . VAL B 1 173 ? -1.910 -44.025 47.711 1.00 81.30 171 VAL B N 1
ATOM 3394 C CA . VAL B 1 173 ? -0.676 -44.196 48.478 1.00 87.25 171 VAL B CA 1
ATOM 3395 C C . VAL B 1 173 ? -0.917 -45.072 49.704 1.00 79.68 171 VAL B C 1
ATOM 3396 O O . VAL B 1 173 ? -0.038 -45.835 50.117 1.00 76.63 171 VAL B O 1
ATOM 3400 N N . ARG B 1 174 ? -2.099 -44.995 50.304 1.00 66.30 172 ARG B N 1
ATOM 3401 C CA . ARG B 1 174 ? -2.390 -45.898 51.405 1.00 75.52 172 ARG B CA 1
ATOM 3402 C C . ARG B 1 174 ? -2.186 -47.348 50.982 1.00 75.87 172 ARG B C 1
ATOM 3403 O O . ARG B 1 174 ? -1.666 -48.157 51.754 1.00 83.57 172 ARG B O 1
ATOM 3411 N N . SER B 1 175 ? -2.591 -47.698 49.764 1.00 81.38 173 SER B N 1
ATOM 3412 C CA . SER B 1 175 ? -2.448 -49.076 49.302 1.00 83.66 173 SER B CA 1
ATOM 3413 C C . SER B 1 175 ? -1.016 -49.395 48.889 1.00 85.76 173 SER B C 1
ATOM 3414 O O . SER B 1 175 ? -0.532 -50.509 49.114 1.00 93.40 173 SER B O 1
ATOM 3417 N N . ALA B 1 176 ? -0.323 -48.435 48.283 1.00 86.34 174 ALA B N 1
ATOM 3418 C CA . ALA B 1 176 ? 1.049 -48.679 47.855 1.00 83.26 174 ALA B CA 1
ATOM 3419 C C . ALA B 1 176 ? 1.982 -48.843 49.047 1.00 87.60 174 ALA B C 1
ATOM 3420 O O . ALA B 1 176 ? 2.846 -49.725 49.050 1.00 94.63 174 ALA B O 1
ATOM 3422 N N . THR B 1 177 ? 1.889 -47.944 50.029 1.00 87.38 175 THR B N 1
ATOM 3423 C CA . THR B 1 177 ? 2.697 -48.083 51.239 1.00 87.16 175 THR B CA 1
ATOM 3424 C C . THR B 1 177 ? 2.384 -49.394 51.964 1.00 88.32 175 THR B C 1
ATOM 3425 O O . THR B 1 177 ? 3.287 -50.049 52.496 1.00 92.87 175 THR B O 1
ATOM 3429 N N . ALA B 1 178 ? 1.114 -49.806 51.982 1.00 84.59 176 ALA B N 1
ATOM 3430 C CA . ALA B 1 178 ? 0.779 -51.080 52.611 1.00 86.15 176 ALA B CA 1
ATOM 3431 C C . ALA B 1 178 ? 1.478 -52.231 51.908 1.00 92.47 176 ALA B C 1
ATOM 3432 O O . ALA B 1 178 ? 2.080 -53.094 52.555 1.00 96.65 176 ALA B O 1
ATOM 3434 N N . VAL B 1 179 ? 1.402 -52.267 50.577 1.00 89.44 177 VAL B N 1
ATOM 3435 C CA . VAL B 1 179 ? 2.123 -53.288 49.826 1.00 91.39 177 VAL B CA 1
ATOM 3436 C C . VAL B 1 179 ? 3.608 -53.231 50.169 1.00 96.63 177 VAL B C 1
ATOM 3437 O O . VAL B 1 179 ? 4.245 -54.258 50.428 1.00 108.93 177 VAL B O 1
ATOM 3441 N N . GLN B 1 180 ? 4.181 -52.027 50.188 1.00 93.88 178 GLN B N 1
ATOM 3442 C CA . GLN B 1 180 ? 5.620 -51.915 50.405 1.00 100.22 178 GLN B CA 1
ATOM 3443 C C . GLN B 1 180 ? 6.020 -52.445 51.770 1.00 104.27 178 GLN B C 1
ATOM 3444 O O . GLN B 1 180 ? 7.032 -53.138 51.900 1.00 115.45 178 GLN B O 1
ATOM 3450 N N . MET B 1 181 ? 5.241 -52.142 52.802 1.00 99.40 179 MET B N 1
ATOM 3451 C CA . MET B 1 181 ? 5.600 -52.645 54.120 1.00 101.47 179 MET B CA 1
ATOM 3452 C C . MET B 1 181 ? 5.449 -54.158 54.209 1.00 107.74 179 MET B C 1
ATOM 3453 O O . MET B 1 181 ? 6.298 -54.834 54.799 1.00 112.30 179 MET B O 1
ATOM 3458 N N . ALA B 1 182 ? 4.404 -54.713 53.592 1.00 104.83 180 ALA B N 1
ATOM 3459 C CA . ALA B 1 182 ? 4.242 -56.164 53.588 1.00 101.60 180 ALA B CA 1
ATOM 3460 C C . ALA B 1 182 ? 5.396 -56.844 52.858 1.00 105.53 180 ALA B C 1
ATOM 3461 O O . ALA B 1 182 ? 5.882 -57.894 53.290 1.00 112.66 180 ALA B O 1
ATOM 3463 N N . ILE B 1 183 ? 5.857 -56.262 51.755 1.00 103.35 181 ILE B N 1
ATOM 3464 C CA . ILE B 1 183 ? 6.996 -56.844 51.056 1.00 111.58 181 ILE B CA 1
ATOM 3465 C C . ILE B 1 183 ? 8.231 -56.811 51.949 1.00 114.26 181 ILE B C 1
ATOM 3466 O O . ILE B 1 183 ? 9.020 -57.763 51.982 1.00 118.80 181 ILE B O 1
ATOM 3471 N N . ASN B 1 184 ? 8.441 -55.699 52.655 1.00 114.07 182 ASN B N 1
ATOM 3472 C CA . ASN B 1 184 ? 9.618 -55.587 53.509 1.00 120.10 182 ASN B CA 1
ATOM 3473 C C . ASN B 1 184 ? 9.587 -56.616 54.630 1.00 120.40 182 ASN B C 1
ATOM 3474 O O . ASN B 1 184 ? 10.626 -57.179 54.996 1.00 121.30 182 ASN B O 1
ATOM 3479 N N . THR B 1 185 ? 8.402 -56.875 55.191 1.00 118.82 183 THR B N 1
ATOM 3480 C CA . THR B 1 185 ? 8.276 -57.815 56.301 1.00 114.24 183 THR B CA 1
ATOM 3481 C C . THR B 1 185 ? 8.400 -59.258 55.840 1.00 119.07 183 THR B C 1
ATOM 3482 O O . THR B 1 185 ? 7.643 -60.120 56.298 1.00 118.87 183 THR B O 1
ATOM 3486 N N . LEU B 1 186 ? 9.310 -59.531 54.912 1.00 123.54 184 LEU B N 1
ATOM 3487 C CA . LEU B 1 186 ? 9.479 -60.877 54.391 1.00 127.87 184 LEU B CA 1
ATOM 3488 C C . LEU B 1 186 ? 10.934 -61.309 54.379 1.00 125.12 184 LEU B C 1
ATOM 3489 O O . LEU B 1 186 ? 11.848 -60.498 54.206 1.00 118.06 184 LEU B O 1
ATOM 3494 N N . SER B 1 187 ? 11.129 -62.614 54.559 1.00 136.43 185 SER B N 1
ATOM 3495 C CA . SER B 1 187 ? 12.429 -63.241 54.393 1.00 147.04 185 SER B CA 1
ATOM 3496 C C . SER B 1 187 ? 12.546 -63.807 52.977 1.00 155.56 185 SER B C 1
ATOM 3497 O O . SER B 1 187 ? 11.581 -63.831 52.209 1.00 156.84 185 SER B O 1
ATOM 3500 N N . TYR B 1 188 ? 13.757 -64.258 52.628 1.00 163.52 186 TYR B N 1
ATOM 3501 C CA . TYR B 1 188 ? 13.920 -65.042 51.411 1.00 170.58 186 TYR B CA 1
ATOM 3502 C C . TYR B 1 188 ? 13.026 -66.265 51.520 1.00 173.06 186 TYR B C 1
ATOM 3503 O O . TYR B 1 188 ? 12.438 -66.726 50.531 1.00 174.99 186 TYR B O 1
ATOM 3512 N N . SER B 1 189 ? 12.895 -66.776 52.743 1.00 173.28 187 SER B N 1
ATOM 3513 C CA . SER B 1 189 ? 12.088 -67.954 53.027 1.00 174.29 187 SER B CA 1
ATOM 3514 C C . SER B 1 189 ? 10.646 -67.763 52.551 1.00 167.93 187 SER B C 1
ATOM 3515 O O . SER B 1 189 ? 10.124 -68.547 51.751 1.00 162.94 187 SER B O 1
ATOM 3518 N N . GLU B 1 190 ? 9.971 -66.757 53.101 1.00 159.37 188 GLU B N 1
ATOM 3519 C CA . GLU B 1 190 ? 8.582 -66.464 52.776 1.00 153.10 188 GLU B CA 1
ATOM 3520 C C . GLU B 1 190 ? 8.420 -65.799 51.414 1.00 156.22 188 GLU B C 1
ATOM 3521 O O . GLU B 1 190 ? 7.370 -65.942 50.782 1.00 152.75 188 GLU B O 1
ATOM 3527 N N . LEU B 1 191 ? 9.406 -65.013 50.975 1.00 158.43 189 LEU B N 1
ATOM 3528 C CA . LEU B 1 191 ? 9.228 -64.236 49.751 1.00 158.09 189 LEU B CA 1
ATOM 3529 C C . LEU B 1 191 ? 9.227 -65.104 48.497 1.00 167.48 189 LEU B C 1
ATOM 3530 O O . LEU B 1 191 ? 8.250 -65.105 47.741 1.00 172.88 189 LEU B O 1
ATOM 3535 N N . LYS B 1 192 ? 10.310 -65.851 48.245 1.00 170.98 190 LYS B N 1
ATOM 3536 C CA . LYS B 1 192 ? 10.273 -66.779 47.115 1.00 167.71 190 LYS B CA 1
ATOM 3537 C C . LYS B 1 192 ? 9.072 -67.707 47.248 1.00 154.96 190 LYS B C 1
ATOM 3538 O O . LYS B 1 192 ? 8.527 -68.176 46.242 1.00 151.49 190 LYS B O 1
ATOM 3544 N N . ALA B 1 193 ? 8.636 -67.957 48.485 1.00 149.59 191 ALA B N 1
ATOM 3545 C CA . ALA B 1 193 ? 7.376 -68.653 48.713 1.00 147.36 191 ALA B CA 1
ATOM 3546 C C . ALA B 1 193 ? 6.218 -67.856 48.125 1.00 152.13 191 ALA B C 1
ATOM 3547 O O . ALA B 1 193 ? 5.442 -68.368 47.310 1.00 145.86 191 ALA B O 1
ATOM 3549 N N . VAL B 1 194 ? 6.091 -66.590 48.523 1.00 161.85 192 VAL B N 1
ATOM 3550 C CA . VAL B 1 194 ? 5.014 -65.756 47.997 1.00 158.53 192 VAL B CA 1
ATOM 3551 C C . VAL B 1 194 ? 5.062 -65.716 46.472 1.00 150.03 192 VAL B C 1
ATOM 3552 O O . VAL B 1 194 ? 4.027 -65.810 45.801 1.00 141.49 192 VAL B O 1
ATOM 3556 N N . HIS B 1 195 ? 6.262 -65.564 45.901 1.00 158.38 193 HIS B N 1
ATOM 3557 C CA . HIS B 1 195 ? 6.409 -65.575 44.449 1.00 154.28 193 HIS B CA 1
ATOM 3558 C C . HIS B 1 195 ? 5.685 -66.766 43.838 1.00 150.32 193 HIS B C 1
ATOM 3559 O O . HIS B 1 195 ? 4.871 -66.617 42.919 1.00 148.00 193 HIS B O 1
ATOM 3566 N N . ALA B 1 196 ? 5.971 -67.966 44.346 1.00 150.08 194 ALA B N 1
ATOM 3567 C CA . ALA B 1 196 ? 5.356 -69.168 43.798 1.00 150.39 194 ALA B CA 1
ATOM 3568 C C . ALA B 1 196 ? 3.870 -69.252 44.116 1.00 148.45 194 ALA B C 1
ATOM 3569 O O . ALA B 1 196 ? 3.122 -69.901 43.379 1.00 153.32 194 ALA B O 1
ATOM 3571 N N . ILE B 1 197 ? 3.423 -68.627 45.204 1.00 146.65 195 ILE B N 1
ATOM 3572 C CA . ILE B 1 197 ? 2.001 -68.657 45.535 1.00 145.09 195 ILE B CA 1
ATOM 3573 C C . ILE B 1 197 ? 1.183 -68.000 44.430 1.00 151.30 195 ILE B C 1
ATOM 3574 O O . ILE B 1 197 ? 0.182 -68.551 43.959 1.00 153.23 195 ILE B O 1
ATOM 3579 N N . PHE B 1 198 ? 1.584 -66.799 44.018 1.00 152.43 196 PHE B N 1
ATOM 3580 C CA . PHE B 1 198 ? 0.865 -66.118 42.950 1.00 152.48 196 PHE B CA 1
ATOM 3581 C C . PHE B 1 198 ? 1.043 -66.840 41.623 1.00 152.83 196 PHE B C 1
ATOM 3582 O O . PHE B 1 198 ? 0.165 -66.769 40.755 1.00 156.85 196 PHE B O 1
ATOM 3590 N N . GLU B 1 199 ? 2.165 -67.537 41.446 1.00 149.36 197 GLU B N 1
ATOM 3591 C CA . GLU B 1 199 ? 2.356 -68.326 40.236 1.00 144.52 197 GLU B CA 1
ATOM 3592 C C . GLU B 1 199 ? 1.316 -69.435 40.130 1.00 146.71 197 GLU B C 1
ATOM 3593 O O . GLU B 1 199 ? 0.534 -69.485 39.174 1.00 141.17 197 GLU B O 1
ATOM 3599 N N . ALA B 1 200 ? 1.284 -70.328 41.123 1.00 154.09 198 ALA B N 1
ATOM 3600 C CA . ALA B 1 200 ? 0.287 -71.395 41.136 1.00 166.66 198 ALA B CA 1
ATOM 3601 C C . ALA B 1 200 ? -1.130 -70.830 41.186 1.00 172.12 198 ALA B C 1
ATOM 3602 O O . ALA B 1 200 ? -2.000 -71.232 40.403 1.00 167.00 198 ALA B O 1
ATOM 3604 N N . LEU B 1 201 ? -1.377 -69.880 42.092 1.00 172.33 199 LEU B N 1
ATOM 3605 C CA . LEU B 1 201 ? -2.685 -69.234 42.202 1.00 168.37 199 LEU B CA 1
ATOM 3606 C C . LEU B 1 201 ? -2.893 -68.254 41.040 1.00 164.92 199 LEU B C 1
ATOM 3607 O O . LEU B 1 201 ? -3.033 -67.038 41.200 1.00 162.51 199 LEU B O 1
ATOM 3612 N N . ASP B 1 202 ? -2.889 -68.837 39.839 1.00 159.17 200 ASP B N 1
ATOM 3613 C CA . ASP B 1 202 ? -3.105 -68.091 38.605 1.00 161.53 200 ASP B CA 1
ATOM 3614 C C . ASP B 1 202 ? -4.540 -67.578 38.492 1.00 159.64 200 ASP B C 1
ATOM 3615 O O . ASP B 1 202 ? -5.506 -68.247 38.874 1.00 155.24 200 ASP B O 1
ATOM 3620 N N . GLY B 1 203 ? -4.664 -66.342 38.024 1.00 147.42 201 GLY B N 1
ATOM 3621 C CA . GLY B 1 203 ? -5.938 -65.675 37.953 1.00 142.09 201 GLY B CA 1
ATOM 3622 C C . GLY B 1 203 ? -6.139 -64.701 39.071 1.00 141.37 201 GLY B C 1
ATOM 3623 O O . GLY B 1 203 ? -7.164 -64.006 39.089 1.00 137.33 201 GLY B O 1
ATOM 3624 N N . GLU B 1 204 ? -5.194 -64.657 40.016 1.00 143.03 202 GLU B N 1
ATOM 3625 C CA . GLU B 1 204 ? -5.275 -63.840 41.216 1.00 146.63 202 GLU B CA 1
ATOM 3626 C C . GLU B 1 204 ? -6.284 -64.398 42.215 1.00 146.39 202 GLU B C 1
ATOM 3627 O O . GLU B 1 204 ? -6.062 -64.327 43.426 1.00 144.80 202 GLU B O 1
ATOM 3633 N N . GLU B 1 205 ? -7.279 -65.127 41.741 1.00 148.15 203 GLU B N 1
ATOM 3634 C CA . GLU B 1 205 ? -8.240 -65.759 42.629 1.00 141.37 203 GLU B CA 1
ATOM 3635 C C . GLU B 1 205 ? -8.284 -67.220 42.231 1.00 144.01 203 GLU B C 1
ATOM 3636 O O . GLU B 1 205 ? -8.262 -67.553 41.038 1.00 139.78 203 GLU B O 1
ATOM 3642 N N . GLY B 1 206 ? -8.316 -68.079 43.238 1.00 151.70 204 GLY B N 1
ATOM 3643 C CA . GLY B 1 206 ? -8.340 -69.508 43.003 1.00 158.55 204 GLY B CA 1
ATOM 3644 C C . GLY B 1 206 ? -8.029 -70.258 44.282 1.00 165.70 204 GLY B C 1
ATOM 3645 O O . GLY B 1 206 ? -7.710 -69.663 45.325 1.00 159.48 204 GLY B O 1
ATOM 3646 N N . ARG B 1 207 ? -8.058 -71.584 44.173 1.00 171.05 205 ARG B N 1
ATOM 3647 C CA . ARG B 1 207 ? -7.771 -72.430 45.327 1.00 170.76 205 ARG B CA 1
ATOM 3648 C C . ARG B 1 207 ? -6.282 -72.750 45.409 1.00 159.11 205 ARG B C 1
ATOM 3649 O O . ARG B 1 207 ? -5.551 -72.716 44.415 1.00 154.12 205 ARG B O 1
ATOM 3657 N N . LEU B 1 208 ? -5.833 -73.087 46.617 1.00 159.24 206 LEU B N 1
ATOM 3658 C CA . LEU B 1 208 ? -4.431 -73.437 46.780 1.00 163.41 206 LEU B CA 1
ATOM 3659 C C . LEU B 1 208 ? -4.227 -74.573 47.769 1.00 167.81 206 LEU B C 1
ATOM 3660 O O . LEU B 1 208 ? -4.981 -74.739 48.734 1.00 161.06 206 LEU B O 1
ATOM 3665 N N . THR B 1 209 ? -3.176 -75.346 47.508 1.00 175.02 207 THR B N 1
ATOM 3666 C CA . THR B 1 209 ? -2.743 -76.468 48.337 1.00 174.79 207 THR B CA 1
ATOM 3667 C C . THR B 1 209 ? -1.332 -76.120 48.804 1.00 181.05 207 THR B C 1
ATOM 3668 O O . THR B 1 209 ? -0.347 -76.574 48.219 1.00 186.75 207 THR B O 1
ATOM 3672 N N . ALA B 1 210 ? -1.235 -75.312 49.866 1.00 176.66 208 ALA B N 1
ATOM 3673 C CA . ALA B 1 210 ? 0.073 -74.828 50.313 1.00 176.99 208 ALA B CA 1
ATOM 3674 C C . ALA B 1 210 ? 1.046 -75.978 50.559 1.00 182.83 208 ALA B C 1
ATOM 3675 O O . ALA B 1 210 ? 2.222 -75.903 50.178 1.00 181.98 208 ALA B O 1
ATOM 3677 N N . SER B 1 211 ? 0.572 -77.050 51.195 1.00 172.72 209 SER B N 1
ATOM 3678 C CA . SER B 1 211 ? 1.445 -78.173 51.511 1.00 174.75 209 SER B CA 1
ATOM 3679 C C . SER B 1 211 ? 2.080 -78.745 50.249 1.00 180.36 209 SER B C 1
ATOM 3680 O O . SER B 1 211 ? 3.300 -78.938 50.190 1.00 182.84 209 SER B O 1
ATOM 3683 N N . SER B 1 212 ? 1.269 -79.025 49.224 1.00 181.01 210 SER B N 1
ATOM 3684 C CA . SER B 1 212 ? 1.810 -79.602 47.994 1.00 182.50 210 SER B CA 1
ATOM 3685 C C . SER B 1 212 ? 2.858 -78.685 47.372 1.00 179.31 210 SER B C 1
ATOM 3686 O O . SER B 1 212 ? 3.939 -79.132 46.971 1.00 176.10 210 SER B O 1
ATOM 3689 N N . ILE B 1 213 ? 2.545 -77.393 47.277 1.00 180.83 211 ILE B N 1
ATOM 3690 C CA . ILE B 1 213 ? 3.468 -76.435 46.671 1.00 182.74 211 ILE B CA 1
ATOM 3691 C C . ILE B 1 213 ? 4.797 -76.415 47.419 1.00 183.08 211 ILE B C 1
ATOM 3692 O O . ILE B 1 213 ? 5.860 -76.252 46.808 1.00 186.25 211 ILE B O 1
ATOM 3697 N N . ALA B 1 214 ? 4.761 -76.561 48.749 1.00 184.65 212 ALA B N 1
ATOM 3698 C CA . ALA B 1 214 ? 5.995 -76.561 49.535 1.00 176.39 212 ALA B CA 1
ATOM 3699 C C . ALA B 1 214 ? 7.047 -77.456 48.892 1.00 177.73 212 ALA B C 1
ATOM 3700 O O . ALA B 1 214 ? 8.210 -77.063 48.745 1.00 178.81 212 ALA B O 1
ATOM 3702 N N . ASP B 1 215 ? 6.659 -78.674 48.518 1.00 178.80 213 ASP B N 1
ATOM 3703 C CA . ASP B 1 215 ? 7.587 -79.560 47.822 1.00 181.74 213 ASP B CA 1
ATOM 3704 C C . ASP B 1 215 ? 8.024 -78.963 46.491 1.00 186.65 213 ASP B C 1
ATOM 3705 O O . ASP B 1 215 ? 9.183 -79.115 46.084 1.00 183.46 213 ASP B O 1
ATOM 3710 N N . GLU B 1 216 ? 7.113 -78.284 45.791 1.00 192.76 214 GLU B N 1
ATOM 3711 C CA . GLU B 1 216 ? 7.456 -77.793 44.461 1.00 190.22 214 GLU B CA 1
ATOM 3712 C C . GLU B 1 216 ? 8.588 -76.769 44.507 1.00 198.55 214 GLU B C 1
ATOM 3713 O O . GLU B 1 216 ? 9.317 -76.610 43.520 1.00 197.91 214 GLU B O 1
ATOM 3719 N N . ILE B 1 217 ? 8.742 -76.059 45.626 1.00 199.94 215 ILE B N 1
ATOM 3720 C CA . ILE B 1 217 ? 9.711 -74.972 45.753 1.00 201.00 215 ILE B CA 1
ATOM 3721 C C . ILE B 1 217 ? 10.941 -75.361 46.565 1.00 190.24 215 ILE B C 1
ATOM 3722 O O . ILE B 1 217 ? 11.961 -74.651 46.493 1.00 179.72 215 ILE B O 1
ATOM 3727 N N . GLY B 1 218 ? 10.904 -76.465 47.301 1.00 186.53 216 GLY B N 1
ATOM 3728 C CA . GLY B 1 218 ? 12.058 -76.819 48.111 1.00 180.61 216 GLY B CA 1
ATOM 3729 C C . GLY B 1 218 ? 12.228 -75.846 49.255 1.00 175.02 216 GLY B C 1
ATOM 3730 O O . GLY B 1 218 ? 13.355 -75.427 49.554 1.00 168.41 216 GLY B O 1
ATOM 3731 N N . ILE B 1 219 ? 11.125 -75.480 49.901 1.00 179.37 217 ILE B N 1
ATOM 3732 C CA . ILE B 1 219 ? 11.095 -74.540 51.011 1.00 173.19 217 ILE B CA 1
ATOM 3733 C C . ILE B 1 219 ? 10.434 -75.216 52.199 1.00 165.59 217 ILE B C 1
ATOM 3734 O O . ILE B 1 219 ? 9.471 -75.977 52.040 1.00 158.43 217 ILE B O 1
ATOM 3739 N N . THR B 1 220 ? 10.978 -74.942 53.385 1.00 170.83 218 THR B N 1
ATOM 3740 C CA . THR B 1 220 ? 10.482 -75.547 54.610 1.00 175.59 218 THR B CA 1
ATOM 3741 C C . THR B 1 220 ? 8.974 -75.369 54.678 1.00 165.29 218 THR B C 1
ATOM 3742 O O . THR B 1 220 ? 8.451 -74.327 54.292 1.00 165.80 218 THR B O 1
ATOM 3746 N N . ARG B 1 221 ? 8.226 -76.340 55.205 1.00 161.25 219 ARG B N 1
ATOM 3747 C CA . ARG B 1 221 ? 6.729 -76.370 55.167 1.00 167.19 219 ARG B CA 1
ATOM 3748 C C . ARG B 1 221 ? 6.083 -75.387 56.143 1.00 167.26 219 ARG B C 1
ATOM 3749 O O . ARG B 1 221 ? 4.879 -75.126 55.969 1.00 178.46 219 ARG B O 1
ATOM 3757 N N . SER B 1 222 ? 6.741 -75.057 57.248 1.00 160.34 220 SER B N 1
ATOM 3758 C CA . SER B 1 222 ? 6.281 -73.970 58.109 1.00 159.40 220 SER B CA 1
ATOM 3759 C C . SER B 1 222 ? 6.542 -72.611 57.472 1.00 174.44 220 SER B C 1
ATOM 3760 O O . SER B 1 222 ? 5.714 -71.697 57.566 1.00 166.52 220 SER B O 1
ATOM 3763 N N . VAL B 1 223 ? 7.707 -72.461 56.836 1.00 188.20 221 VAL B N 1
ATOM 3764 C CA . VAL B 1 223 ? 8.080 -71.197 56.210 1.00 190.85 221 VAL B CA 1
ATOM 3765 C C . VAL B 1 223 ? 7.053 -70.773 55.169 1.00 187.75 221 VAL B C 1
ATOM 3766 O O . VAL B 1 223 ? 6.689 -69.593 55.085 1.00 182.80 221 VAL B O 1
ATOM 3770 N N . ILE B 1 224 ? 6.579 -71.718 54.354 1.00 189.92 222 ILE B N 1
ATOM 3771 C CA . ILE B 1 224 ? 5.557 -71.398 53.359 1.00 186.95 222 ILE B CA 1
ATOM 3772 C C . ILE B 1 224 ? 4.356 -70.742 54.022 1.00 164.27 222 ILE B C 1
ATOM 3773 O O . ILE B 1 224 ? 3.797 -69.763 53.512 1.00 155.54 222 ILE B O 1
ATOM 3778 N N . VAL B 1 225 ? 3.938 -71.270 55.168 1.00 166.03 223 VAL B N 1
ATOM 3779 C CA . VAL B 1 225 ? 2.731 -70.767 55.802 1.00 157.12 223 VAL B CA 1
ATOM 3780 C C . VAL B 1 225 ? 2.968 -69.393 56.423 1.00 153.10 223 VAL B C 1
ATOM 3781 O O . VAL B 1 225 ? 2.050 -68.569 56.486 1.00 147.43 223 VAL B O 1
ATOM 3785 N N . ASN B 1 226 ? 4.180 -69.125 56.916 1.00 155.54 224 ASN B N 1
ATOM 3786 C CA . ASN B 1 226 ? 4.455 -67.827 57.530 1.00 155.06 224 ASN B CA 1
ATOM 3787 C C . ASN B 1 226 ? 4.128 -66.669 56.593 1.00 151.36 224 ASN B C 1
ATOM 3788 O O . ASN B 1 226 ? 3.592 -65.642 57.027 1.00 151.24 224 ASN B O 1
ATOM 3793 N N . ALA B 1 227 ? 4.441 -66.814 55.304 1.00 146.84 225 ALA B N 1
ATOM 3794 C CA . ALA B 1 227 ? 4.126 -65.755 54.353 1.00 139.52 225 ALA B CA 1
ATOM 3795 C C . ALA B 1 227 ? 2.625 -65.543 54.262 1.00 137.24 225 ALA B C 1
ATOM 3796 O O . ALA B 1 227 ? 2.154 -64.408 54.134 1.00 139.03 225 ALA B O 1
ATOM 3798 N N . LEU B 1 228 ? 1.856 -66.625 54.348 1.00 142.57 226 LEU B N 1
ATOM 3799 C CA . LEU B 1 228 ? 0.409 -66.519 54.222 1.00 136.87 226 LEU B CA 1
ATOM 3800 C C . LEU B 1 228 ? -0.171 -65.680 55.353 1.00 139.44 226 LEU B C 1
ATOM 3801 O O . LEU B 1 228 ? -0.833 -64.665 55.115 1.00 131.33 226 LEU B O 1
ATOM 3806 N N . ARG B 1 229 ? 0.052 -66.103 56.601 1.00 153.65 227 ARG B N 1
ATOM 3807 C CA . ARG B 1 229 ? -0.496 -65.358 57.729 1.00 154.97 227 ARG B CA 1
ATOM 3808 C C . ARG B 1 229 ? 0.024 -63.927 57.766 1.00 146.34 227 ARG B C 1
ATOM 3809 O O . ARG B 1 229 ? -0.670 -63.026 58.250 1.00 139.09 227 ARG B O 1
ATOM 3817 N N . LYS B 1 230 ? 1.237 -63.694 57.270 1.00 142.23 228 LYS B N 1
ATOM 3818 C CA . LYS B 1 230 ? 1.742 -62.327 57.210 1.00 139.33 228 LYS B CA 1
ATOM 3819 C C . LYS B 1 230 ? 0.931 -61.485 56.233 1.00 136.06 228 LYS B C 1
ATOM 3820 O O . LYS B 1 230 ? 0.452 -60.398 56.580 1.00 125.79 228 LYS B O 1
ATOM 3826 N N . LEU B 1 231 ? 0.771 -61.977 55.002 1.00 141.34 229 LEU B N 1
ATOM 3827 C CA . LEU B 1 231 ? 0.067 -61.223 53.971 1.00 128.50 229 LEU B CA 1
ATOM 3828 C C . LEU B 1 231 ? -1.391 -60.996 54.345 1.00 127.04 229 LEU B C 1
ATOM 3829 O O . LEU B 1 231 ? -1.916 -59.895 54.160 1.00 127.31 229 LEU B O 1
ATOM 3834 N N . GLU B 1 232 ? -2.064 -62.020 54.881 1.00 133.82 230 GLU B N 1
ATOM 3835 C CA . GLU B 1 232 ? -3.488 -61.879 55.183 1.00 134.13 230 GLU B CA 1
ATOM 3836 C C . GLU B 1 232 ? -3.718 -60.977 56.393 1.00 132.81 230 GLU B C 1
ATOM 3837 O O . GLU B 1 232 ? -4.617 -60.126 56.378 1.00 123.73 230 GLU B O 1
ATOM 3843 N N . SER B 1 233 ? -2.910 -61.140 57.448 1.00 140.17 231 SER B N 1
ATOM 3844 C CA . SER B 1 233 ? -3.006 -60.246 58.598 1.00 138.97 231 SER B CA 1
ATOM 3845 C C . SER B 1 233 ? -2.551 -58.840 58.232 1.00 135.81 231 SER B C 1
ATOM 3846 O O . SER B 1 233 ? -3.071 -57.857 58.774 1.00 125.65 231 SER B O 1
ATOM 3849 N N . ALA B 1 234 ? -1.598 -58.729 57.299 1.00 137.96 232 ALA B N 1
ATOM 3850 C CA . ALA B 1 234 ? -1.217 -57.434 56.750 1.00 131.26 232 ALA B CA 1
ATOM 3851 C C . ALA B 1 234 ? -2.317 -56.845 55.878 1.00 131.19 232 ALA B C 1
ATOM 3852 O O . ALA B 1 234 ? -2.312 -55.636 55.622 1.00 119.67 232 ALA B O 1
ATOM 3854 N N . GLY B 1 235 ? -3.250 -57.672 55.410 1.00 137.39 233 GLY B N 1
ATOM 3855 C CA . GLY B 1 235 ? -4.387 -57.189 54.653 1.00 137.02 233 GLY B CA 1
ATOM 3856 C C . GLY B 1 235 ? -4.171 -57.087 53.158 1.00 123.79 233 GLY B C 1
ATOM 3857 O O . GLY B 1 235 ? -4.419 -56.034 52.567 1.00 124.81 233 GLY B O 1
ATOM 3858 N N . ILE B 1 236 ? -3.712 -58.165 52.531 1.00 130.22 234 ILE B N 1
ATOM 3859 C CA . ILE B 1 236 ? -3.505 -58.172 51.090 1.00 124.31 234 ILE B CA 1
ATOM 3860 C C . ILE B 1 236 ? -4.211 -59.368 50.465 1.00 136.70 234 ILE B C 1
ATOM 3861 O O . ILE B 1 236 ? -4.376 -59.418 49.243 1.00 145.75 234 ILE B O 1
ATOM 3866 N N . ILE B 1 237 ? -4.636 -60.344 51.276 1.00 136.86 235 ILE B N 1
ATOM 3867 C CA . ILE B 1 237 ? -5.376 -61.491 50.757 1.00 145.18 235 ILE B CA 1
ATOM 3868 C C . ILE B 1 237 ? -6.381 -61.992 51.787 1.00 145.39 235 ILE B C 1
ATOM 3869 O O . ILE B 1 237 ? -6.262 -61.736 52.984 1.00 143.47 235 ILE B O 1
ATOM 3874 N N . GLU B 1 238 ? -7.385 -62.716 51.299 1.00 142.54 236 GLU B N 1
ATOM 3875 C CA . GLU B 1 238 ? -8.453 -63.291 52.102 1.00 139.87 236 GLU B CA 1
ATOM 3876 C C . GLU B 1 238 ? -8.408 -64.807 51.983 1.00 143.33 236 GLU B C 1
ATOM 3877 O O . GLU B 1 238 ? -8.071 -65.337 50.924 1.00 141.34 236 GLU B O 1
ATOM 3883 N N . SER B 1 239 ? -8.749 -65.508 53.072 1.00 141.12 237 SER B N 1
ATOM 3884 C CA . SER B 1 239 ? -8.685 -66.965 53.079 1.00 142.17 237 SER B CA 1
ATOM 3885 C C . SER B 1 239 ? -9.817 -67.555 53.915 1.00 139.86 237 SER B C 1
ATOM 3886 O O . SER B 1 239 ? -10.253 -66.978 54.917 1.00 133.89 237 SER B O 1
ATOM 3889 N N . ARG B 1 240 ? -10.283 -68.718 53.468 1.00 139.29 238 ARG B N 1
ATOM 3890 C CA . ARG B 1 240 ? -11.227 -69.572 54.171 1.00 146.41 238 ARG B CA 1
ATOM 3891 C C . ARG B 1 240 ? -10.676 -70.981 54.099 1.00 147.69 238 ARG B C 1
ATOM 3892 O O . ARG B 1 240 ? -10.203 -71.410 53.042 1.00 146.44 238 ARG B O 1
ATOM 3900 N N . SER B 1 241 ? -10.727 -71.692 55.225 1.00 149.64 239 SER B N 1
ATOM 3901 C CA . SER B 1 241 ? -10.129 -73.015 55.304 1.00 148.12 239 SER B CA 1
ATOM 3902 C C . SER B 1 241 ? -11.079 -73.988 54.625 1.00 145.04 239 SER B C 1
ATOM 3903 O O . SER B 1 241 ? -12.260 -74.062 54.971 1.00 146.10 239 SER B O 1
ATOM 3906 N N . LEU B 1 242 ? -10.560 -74.730 53.656 1.00 148.71 240 LEU B N 1
ATOM 3907 C CA . LEU B 1 242 ? -11.338 -75.717 52.928 1.00 157.08 240 LEU B CA 1
ATOM 3908 C C . LEU B 1 242 ? -11.148 -77.117 53.491 1.00 157.32 240 LEU B C 1
ATOM 3909 O O . LEU B 1 242 ? -11.675 -78.080 52.924 1.00 157.95 240 LEU B O 1
ATOM 3914 N N . GLY B 1 243 ? -10.403 -77.249 54.589 1.00 150.35 241 GLY B N 1
ATOM 3915 C CA . GLY B 1 243 ? -10.138 -78.565 55.137 1.00 147.83 241 GLY B CA 1
ATOM 3916 C C . GLY B 1 243 ? -9.148 -79.299 54.253 1.00 158.19 241 GLY B C 1
ATOM 3917 O O . GLY B 1 243 ? -8.139 -78.741 53.807 1.00 147.67 241 GLY B O 1
ATOM 3918 N N . MET B 1 244 ? -9.442 -80.574 53.991 1.00 165.86 242 MET B N 1
ATOM 3919 C CA . MET B 1 244 ? -8.556 -81.380 53.156 1.00 168.85 242 MET B CA 1
ATOM 3920 C C . MET B 1 244 ? -8.335 -80.752 51.784 1.00 173.11 242 MET B C 1
ATOM 3921 O O . MET B 1 244 ? -7.250 -80.893 51.208 1.00 171.94 242 MET B O 1
ATOM 3926 N N . LYS B 1 245 ? -9.340 -80.061 51.239 1.00 175.55 243 LYS B N 1
ATOM 3927 C CA . LYS B 1 245 ? -9.191 -79.487 49.906 1.00 171.81 243 LYS B CA 1
ATOM 3928 C C . LYS B 1 245 ? -8.053 -78.473 49.865 1.00 167.03 243 LYS B C 1
ATOM 3929 O O . LYS B 1 245 ? -7.370 -78.345 48.840 1.00 155.44 243 LYS B O 1
ATOM 3935 N N . GLY B 1 246 ? -7.841 -77.741 50.960 1.00 166.47 244 GLY B N 1
ATOM 3936 C CA . GLY B 1 246 ? -6.743 -76.798 51.050 1.00 162.15 244 GLY B CA 1
ATOM 3937 C C . GLY B 1 246 ? -7.157 -75.520 51.753 1.00 152.28 244 GLY B C 1
ATOM 3938 O O . GLY B 1 246 ? -7.857 -75.541 52.770 1.00 142.89 244 GLY B O 1
ATOM 3939 N N . THR B 1 247 ? -6.712 -74.393 51.205 1.00 154.88 245 THR B N 1
ATOM 3940 C CA . THR B 1 247 ? -7.116 -73.072 51.662 1.00 152.13 245 THR B CA 1
ATOM 3941 C C . THR B 1 247 ? -7.298 -72.245 50.394 1.00 158.56 245 THR B C 1
ATOM 3942 O O . THR B 1 247 ? -6.438 -72.274 49.507 1.00 158.60 245 THR B O 1
ATOM 3946 N N . TYR B 1 248 ? -8.417 -71.525 50.309 1.00 159.46 246 TYR B N 1
ATOM 3947 C CA . TYR B 1 248 ? -8.786 -70.739 49.134 1.00 160.27 246 TYR B CA 1
ATOM 3948 C C . TYR B 1 248 ? -8.479 -69.276 49.447 1.00 149.82 246 TYR B C 1
ATOM 3949 O O . TYR B 1 248 ? -8.913 -68.748 50.476 1.00 145.27 246 TYR B O 1
ATOM 3958 N N . LEU B 1 249 ? -7.716 -68.637 48.561 1.00 150.25 247 LEU B N 1
ATOM 3959 C CA . LEU B 1 249 ? -7.196 -67.294 48.764 1.00 147.69 247 LEU B CA 1
ATOM 3960 C C . LEU B 1 249 ? -7.781 -66.334 47.742 1.00 152.00 247 LEU B C 1
ATOM 3961 O O . LEU B 1 249 ? -8.317 -66.736 46.708 1.00 156.60 247 LEU B O 1
ATOM 3966 N N . LYS B 1 250 ? -7.672 -65.049 48.057 1.00 150.48 248 LYS B N 1
ATOM 3967 C CA . LYS B 1 250 ? -8.197 -63.989 47.212 1.00 154.56 248 LYS B CA 1
ATOM 3968 C C . LYS B 1 250 ? -7.239 -62.816 47.246 1.00 152.52 248 LYS B C 1
ATOM 3969 O O . LYS B 1 250 ? -6.896 -62.338 48.327 1.00 148.71 248 LYS B O 1
ATOM 3975 N N . VAL B 1 251 ? -6.812 -62.355 46.077 1.00 151.39 249 VAL B N 1
ATOM 3976 C CA . VAL B 1 251 ? -5.953 -61.179 45.992 1.00 143.75 249 VAL B CA 1
ATOM 3977 C C . VAL B 1 251 ? -6.814 -59.943 46.200 1.00 139.00 249 VAL B C 1
ATOM 3978 O O . VAL B 1 251 ? -7.775 -59.717 45.461 1.00 150.34 249 VAL B O 1
ATOM 3982 N N . LEU B 1 252 ? -6.464 -59.134 47.199 1.00 137.23 250 LEU B N 1
ATOM 3983 C CA . LEU B 1 252 ? -7.208 -57.921 47.511 1.00 137.59 250 LEU B CA 1
ATOM 3984 C C . LEU B 1 252 ? -6.494 -56.646 47.084 1.00 137.94 250 LEU B C 1
ATOM 3985 O O . LEU B 1 252 ? -7.145 -55.606 46.932 1.00 131.30 250 LEU B O 1
ATOM 3990 N N . ASN B 1 253 ? -5.179 -56.693 46.906 1.00 140.05 251 ASN B N 1
ATOM 3991 C CA . ASN B 1 253 ? -4.415 -55.591 46.334 1.00 132.75 251 ASN B CA 1
ATOM 3992 C C . ASN B 1 253 ? -3.730 -56.104 45.073 1.00 144.06 251 ASN B C 1
ATOM 3993 O O . ASN B 1 253 ? -2.777 -56.888 45.148 1.00 144.24 251 ASN B O 1
ATOM 3998 N N . GLN B 1 254 ? -4.224 -55.664 43.914 1.00 152.89 252 GLN B N 1
ATOM 3999 C CA . GLN B 1 254 ? -3.747 -56.187 42.639 1.00 152.92 252 GLN B CA 1
ATOM 4000 C C . GLN B 1 254 ? -2.460 -55.517 42.184 1.00 145.36 252 GLN B C 1
ATOM 4001 O O . GLN B 1 254 ? -1.763 -56.056 41.317 1.00 145.26 252 GLN B O 1
ATOM 4007 N N . GLN B 1 255 ? -2.131 -54.354 42.744 1.00 143.30 253 GLN B N 1
ATOM 4008 C CA . GLN B 1 255 ? -0.852 -53.726 42.446 1.00 151.30 253 GLN B CA 1
ATOM 4009 C C . GLN B 1 255 ? 0.307 -54.425 43.141 1.00 152.72 253 GLN B C 1
ATOM 4010 O O . GLN B 1 255 ? 1.465 -54.092 42.864 1.00 152.38 253 GLN B O 1
ATOM 4016 N N . PHE B 1 256 ? 0.020 -55.380 44.029 1.00 146.31 254 PHE B N 1
ATOM 4017 C CA . PHE B 1 256 ? 1.082 -56.116 44.706 1.00 146.47 254 PHE B CA 1
ATOM 4018 C C . PHE B 1 256 ? 1.970 -56.835 43.699 1.00 153.62 254 PHE B C 1
ATOM 4019 O O . PHE B 1 256 ? 3.199 -56.688 43.714 1.00 154.75 254 PHE B O 1
ATOM 4027 N N . ILE B 1 257 ? 1.359 -57.613 42.806 1.00 151.20 255 ILE B N 1
ATOM 4028 C CA . ILE B 1 257 ? 2.136 -58.450 41.895 1.00 150.42 255 ILE B CA 1
ATOM 4029 C C . ILE B 1 257 ? 3.043 -57.587 41.025 1.00 154.44 255 ILE B C 1
ATOM 4030 O O . ILE B 1 257 ? 4.173 -57.974 40.698 1.00 153.37 255 ILE B O 1
ATOM 4035 N N . LYS B 1 258 ? 2.555 -56.415 40.620 1.00 153.34 256 LYS B N 1
ATOM 4036 C CA . LYS B 1 258 ? 3.398 -55.498 39.866 1.00 152.82 256 LYS B CA 1
ATOM 4037 C C . LYS B 1 258 ? 4.668 -55.177 40.642 1.00 154.05 256 LYS B C 1
ATOM 4038 O O . LYS B 1 258 ? 5.759 -55.118 40.065 1.00 164.60 256 LYS B O 1
ATOM 4044 N N . GLU B 1 259 ? 4.545 -54.978 41.958 1.00 146.54 257 GLU B N 1
ATOM 4045 C CA . GLU B 1 259 ? 5.709 -54.624 42.765 1.00 152.17 257 GLU B CA 1
ATOM 4046 C C . GLU B 1 259 ? 6.652 -55.802 42.965 1.00 156.64 257 GLU B C 1
ATOM 4047 O O . GLU B 1 259 ? 7.868 -55.606 43.080 1.00 153.24 257 GLU B O 1
ATOM 4053 N N . LEU B 1 260 ? 6.122 -57.023 43.007 1.00 157.89 258 LEU B N 1
ATOM 4054 C CA . LEU B 1 260 ? 6.971 -58.188 43.220 1.00 161.19 258 LEU B CA 1
ATOM 4055 C C . LEU B 1 260 ? 7.660 -58.646 41.941 1.00 164.58 258 LEU B C 1
ATOM 4056 O O . LEU B 1 260 ? 8.805 -59.111 41.995 1.00 164.28 258 LEU B O 1
ATOM 4061 N N . GLU B 1 261 ? 7.002 -58.516 40.790 1.00 164.17 259 GLU B N 1
ATOM 4062 C CA . GLU B 1 261 ? 7.643 -58.867 39.530 1.00 169.36 259 GLU B CA 1
ATOM 4063 C C . GLU B 1 261 ? 8.673 -57.835 39.090 1.00 174.46 259 GLU B C 1
ATOM 4064 O O . GLU B 1 261 ? 9.417 -58.095 38.139 1.00 176.31 259 GLU B O 1
ATOM 4070 N N . LYS B 1 262 ? 8.742 -56.685 39.756 1.00 171.93 260 LYS B N 1
ATOM 4071 C CA . LYS B 1 262 ? 9.757 -55.684 39.447 1.00 170.96 260 LYS B CA 1
ATOM 4072 C C . LYS B 1 262 ? 11.151 -56.221 39.758 1.00 165.64 260 LYS B C 1
ATOM 4073 O O . LYS B 1 262 ? 12.162 -55.649 39.349 1.00 152.77 260 LYS B O 1
ATOM 4080 N N . ALA C 1 2 ? -4.088 -15.591 -34.258 1.00 54.96 0 ALA C N 1
ATOM 4081 C CA . ALA C 1 2 ? -4.806 -14.284 -34.110 1.00 56.28 0 ALA C CA 1
ATOM 4082 C C . ALA C 1 2 ? -5.267 -14.121 -32.662 1.00 63.81 0 ALA C C 1
ATOM 4083 O O . ALA C 1 2 ? -4.864 -13.206 -31.950 1.00 58.45 0 ALA C O 1
ATOM 4085 N N . MET C 1 3 ? -6.136 -15.033 -32.232 1.00 60.56 1 MET C N 1
ATOM 4086 C CA . MET C 1 3 ? -6.588 -15.019 -30.848 1.00 57.09 1 MET C CA 1
ATOM 4087 C C . MET C 1 3 ? -5.417 -15.151 -29.879 1.00 54.17 1 MET C C 1
ATOM 4088 O O . MET C 1 3 ? -5.396 -14.501 -28.826 1.00 54.68 1 MET C O 1
ATOM 4093 N N . ALA C 1 4 ? -4.414 -15.943 -30.231 1.00 56.51 2 ALA C N 1
ATOM 4094 C CA . ALA C 1 4 ? -3.276 -16.106 -29.341 1.00 54.24 2 ALA C CA 1
ATOM 4095 C C . ALA C 1 4 ? -2.440 -14.837 -29.246 1.00 53.18 2 ALA C C 1
ATOM 4096 O O . ALA C 1 4 ? -1.819 -14.576 -28.205 1.00 58.17 2 ALA C O 1
ATOM 4098 N N . THR C 1 5 ? -2.346 -14.065 -30.336 1.00 54.41 3 THR C N 1
ATOM 4099 C CA . THR C 1 5 ? -1.547 -12.840 -30.255 1.00 63.74 3 THR C CA 1
ATOM 4100 C C . THR C 1 5 ? -2.320 -11.771 -29.488 1.00 46.03 3 THR C C 1
ATOM 4101 O O . THR C 1 5 ? -1.736 -10.983 -28.728 1.00 51.11 3 THR C O 1
ATOM 4105 N N . LEU C 1 6 ? -3.642 -11.774 -29.629 1.00 48.11 4 LEU C N 1
ATOM 4106 C CA . LEU C 1 6 ? -4.468 -10.892 -28.814 1.00 53.50 4 LEU C CA 1
ATOM 4107 C C . LEU C 1 6 ? -4.233 -11.172 -27.339 1.00 45.69 4 LEU C C 1
ATOM 4108 O O . LEU C 1 6 ? -3.926 -10.264 -26.550 1.00 44.91 4 LEU C O 1
ATOM 4113 N N . LEU C 1 7 ? -4.268 -12.447 -26.966 1.00 46.78 5 LEU C N 1
ATOM 4114 C CA . LEU C 1 7 ? -4.088 -12.778 -25.567 1.00 39.09 5 LEU C CA 1
ATOM 4115 C C . LEU C 1 7 ? -2.767 -12.228 -25.094 1.00 46.22 5 LEU C C 1
ATOM 4116 O O . LEU C 1 7 ? -2.692 -11.539 -24.071 1.00 43.23 5 LEU C O 1
ATOM 4121 N N . GLU C 1 8 ? -1.709 -12.520 -25.850 1.00 46.07 6 GLU C N 1
ATOM 4122 C CA . GLU C 1 8 ? -0.382 -12.062 -25.478 1.00 49.71 6 GLU C CA 1
ATOM 4123 C C . GLU C 1 8 ? -0.363 -10.554 -25.323 1.00 43.25 6 GLU C C 1
ATOM 4124 O O . GLU C 1 8 ? 0.257 -10.027 -24.391 1.00 49.12 6 GLU C O 1
ATOM 4130 N N . LYS C 1 9 ? -1.046 -9.842 -26.222 1.00 43.66 7 LYS C N 1
ATOM 4131 C CA . LYS C 1 9 ? -1.080 -8.386 -26.130 1.00 47.09 7 LYS C CA 1
ATOM 4132 C C . LYS C 1 9 ? -1.768 -7.928 -24.854 1.00 49.32 7 LYS C C 1
ATOM 4133 O O . LYS C 1 9 ? -1.234 -7.062 -24.146 1.00 45.38 7 LYS C O 1
ATOM 4139 N N . THR C 1 10 ? -2.963 -8.500 -24.541 1.00 39.85 8 THR C N 1
ATOM 4140 C CA . THR C 1 10 ? -3.631 -8.192 -23.269 1.00 39.74 8 THR C CA 1
ATOM 4141 C C . THR C 1 10 ? -2.695 -8.444 -22.106 1.00 38.44 8 THR C C 1
ATOM 4142 O O . THR C 1 10 ? -2.728 -7.702 -21.118 1.00 39.94 8 THR C O 1
ATOM 4146 N N . ARG C 1 11 ? -1.815 -9.448 -22.222 1.00 45.80 9 ARG C N 1
ATOM 4147 C CA . ARG C 1 11 ? -0.890 -9.739 -21.128 1.00 42.02 9 ARG C CA 1
ATOM 4148 C C . ARG C 1 11 ? 0.183 -8.677 -21.039 1.00 36.74 9 ARG C C 1
ATOM 4149 O O . ARG C 1 11 ? 0.640 -8.337 -19.941 1.00 38.38 9 ARG C O 1
ATOM 4157 N N . GLN C 1 12 ? 0.584 -8.123 -22.183 1.00 43.13 10 GLN C N 1
ATOM 4158 C CA . GLN C 1 12 ? 1.563 -7.042 -22.138 1.00 36.78 10 GLN C CA 1
ATOM 4159 C C . GLN C 1 12 ? 0.974 -5.851 -21.413 1.00 33.77 10 GLN C C 1
ATOM 4160 O O . GLN C 1 12 ? 1.581 -5.330 -20.469 1.00 35.49 10 GLN C O 1
ATOM 4166 N N . VAL C 1 13 ? -0.281 -5.514 -21.756 1.00 37.62 11 VAL C N 1
ATOM 4167 C CA . VAL C 1 13 ? -1.013 -4.441 -21.094 1.00 32.49 11 VAL C CA 1
ATOM 4168 C C . VAL C 1 13 ? -1.161 -4.749 -19.619 1.00 35.13 11 VAL C C 1
ATOM 4169 O O . VAL C 1 13 ? -1.096 -3.862 -18.766 1.00 36.91 11 VAL C O 1
ATOM 4173 N N . ASN C 1 14 ? -1.362 -6.009 -19.286 1.00 38.26 12 ASN C N 1
ATOM 4174 C CA . ASN C 1 14 ? -1.540 -6.330 -17.883 1.00 41.42 12 ASN C CA 1
ATOM 4175 C C . ASN C 1 14 ? -0.247 -6.081 -17.135 1.00 34.39 12 ASN C C 1
ATOM 4176 O O . ASN C 1 14 ? -0.222 -5.361 -16.130 1.00 37.78 12 ASN C O 1
ATOM 4181 N N . GLU C 1 15 ? 0.845 -6.674 -17.624 1.00 39.61 13 GLU C N 1
ATOM 4182 C CA . GLU C 1 15 ? 2.130 -6.547 -16.949 1.00 47.68 13 GLU C CA 1
ATOM 4183 C C . GLU C 1 15 ? 2.547 -5.092 -16.805 1.00 44.42 13 GLU C C 1
ATOM 4184 O O . GLU C 1 15 ? 3.019 -4.686 -15.737 1.00 48.63 13 GLU C O 1
ATOM 4190 N N . LEU C 1 16 ? 2.325 -4.280 -17.850 1.00 44.95 14 LEU C N 1
ATOM 4191 C CA . LEU C 1 16 ? 2.819 -2.910 -17.891 1.00 41.11 14 LEU C CA 1
ATOM 4192 C C . LEU C 1 16 ? 1.894 -1.903 -17.241 1.00 46.62 14 LEU C C 1
ATOM 4193 O O . LEU C 1 16 ? 2.387 -0.918 -16.696 1.00 42.85 14 LEU C O 1
ATOM 4198 N N . LEU C 1 17 ? 0.573 -2.104 -17.239 1.00 38.97 15 LEU C N 1
ATOM 4199 C CA . LEU C 1 17 ? -0.306 -1.059 -16.733 1.00 38.55 15 LEU C CA 1
ATOM 4200 C C . LEU C 1 17 ? -1.232 -1.514 -15.627 1.00 49.86 15 LEU C C 1
ATOM 4201 O O . LEU C 1 17 ? -1.856 -0.661 -14.984 1.00 50.10 15 LEU C O 1
ATOM 4206 N N . GLN C 1 18 ? -1.379 -2.821 -15.422 1.00 50.57 16 GLN C N 1
ATOM 4207 C CA . GLN C 1 18 ? -2.181 -3.335 -14.326 1.00 43.12 16 GLN C CA 1
ATOM 4208 C C . GLN C 1 18 ? -1.345 -3.617 -13.099 1.00 44.63 16 GLN C C 1
ATOM 4209 O O . GLN C 1 18 ? -1.795 -3.357 -11.975 1.00 42.59 16 GLN C O 1
ATOM 4215 N N . LYS C 1 19 ? -0.148 -4.165 -13.307 1.00 47.77 17 LYS C N 1
ATOM 4216 C CA . LYS C 1 19 ? 0.727 -4.558 -12.215 1.00 52.51 17 LYS C CA 1
ATOM 4217 C C . LYS C 1 19 ? 1.711 -3.461 -11.834 1.00 54.80 17 LYS C C 1
ATOM 4218 O O . LYS C 1 19 ? 2.586 -3.704 -11.002 1.00 52.66 17 LYS C O 1
ATOM 4224 N N . ASN C 1 20 ? 1.604 -2.265 -12.416 1.00 49.86 18 ASN C N 1
ATOM 4225 C CA . ASN C 1 20 ? 2.477 -1.159 -12.035 1.00 50.33 18 ASN C CA 1
ATOM 4226 C C . ASN C 1 20 ? 1.632 0.048 -11.661 1.00 49.47 18 ASN C C 1
ATOM 4227 O O . ASN C 1 20 ? 0.578 0.282 -12.256 1.00 55.21 18 ASN C O 1
ATOM 4232 N N . ASN C 1 21 ? 2.107 0.817 -10.688 1.00 59.09 19 ASN C N 1
ATOM 4233 C CA . ASN C 1 21 ? 1.521 2.102 -10.316 1.00 61.18 19 ASN C CA 1
ATOM 4234 C C . ASN C 1 21 ? 2.309 3.220 -10.993 1.00 73.40 19 ASN C C 1
ATOM 4235 O O . ASN C 1 21 ? 3.439 3.526 -10.597 1.00 81.89 19 ASN C O 1
ATOM 4240 N N . LEU C 1 22 ? 1.709 3.838 -12.002 1.00 71.27 20 LEU C N 1
ATOM 4241 C CA . LEU C 1 22 ? 2.377 4.896 -12.754 1.00 82.05 20 LEU C CA 1
ATOM 4242 C C . LEU C 1 22 ? 2.123 6.277 -12.140 1.00 92.34 20 LEU C C 1
ATOM 4243 O O . LEU C 1 22 ? 1.605 7.188 -12.793 1.00 91.60 20 LEU C O 1
ATOM 4248 N N . PHE C 1 23 ? 2.523 6.436 -10.870 1.00 93.79 21 PHE C N 1
ATOM 4249 C CA . PHE C 1 23 ? 2.302 7.712 -10.180 1.00 103.02 21 PHE C CA 1
ATOM 4250 C C . PHE C 1 23 ? 3.275 7.831 -8.982 1.00 111.10 21 PHE C C 1
ATOM 4251 O O . PHE C 1 23 ? 2.923 7.476 -7.870 1.00 106.07 21 PHE C O 1
ATOM 4259 N N . ASP C 1 24 ? 4.464 8.375 -9.269 1.00 120.53 22 ASP C N 1
ATOM 4260 C CA . ASP C 1 24 ? 5.412 8.847 -8.250 1.00 118.23 22 ASP C CA 1
ATOM 4261 C C . ASP C 1 24 ? 6.780 9.168 -8.894 1.00 104.22 22 ASP C C 1
ATOM 4262 O O . ASP C 1 24 ? 6.919 10.108 -9.692 1.00 94.57 22 ASP C O 1
ATOM 4267 N N . LEU C 1 29 ? 6.298 11.701 -16.037 1.00 67.28 27 LEU C N 1
ATOM 4268 C CA . LEU C 1 29 ? 4.979 12.140 -16.554 1.00 88.36 27 LEU C CA 1
ATOM 4269 C C . LEU C 1 29 ? 3.998 10.948 -16.679 1.00 75.84 27 LEU C C 1
ATOM 4270 O O . LEU C 1 29 ? 3.902 10.295 -17.736 1.00 58.16 27 LEU C O 1
ATOM 4275 N N . PRO C 1 30 ? 3.284 10.644 -15.589 1.00 82.25 28 PRO C N 1
ATOM 4276 C CA . PRO C 1 30 ? 2.407 9.452 -15.586 1.00 73.97 28 PRO C CA 1
ATOM 4277 C C . PRO C 1 30 ? 1.625 9.176 -16.884 1.00 65.99 28 PRO C C 1
ATOM 4278 O O . PRO C 1 30 ? 1.691 8.077 -17.465 1.00 56.82 28 PRO C O 1
ATOM 4282 N N . TYR C 1 31 ? 0.901 10.179 -17.374 1.00 51.86 29 TYR C N 1
ATOM 4283 C CA . TYR C 1 31 ? -0.017 9.930 -18.476 1.00 49.47 29 TYR C CA 1
ATOM 4284 C C . TYR C 1 31 ? 0.668 9.769 -19.826 1.00 44.46 29 TYR C C 1
ATOM 4285 O O . TYR C 1 31 ? 0.193 8.989 -20.655 1.00 37.29 29 TYR C O 1
ATOM 4294 N N . ASN C 1 32 ? 1.775 10.452 -20.098 1.00 50.65 30 ASN C N 1
ATOM 4295 C CA . ASN C 1 32 ? 2.439 10.146 -21.361 1.00 44.42 30 ASN C CA 1
ATOM 4296 C C . ASN C 1 32 ? 2.998 8.727 -21.380 1.00 38.96 30 ASN C C 1
ATOM 4297 O O . ASN C 1 32 ? 3.050 8.087 -22.437 1.00 30.91 30 ASN C O 1
ATOM 4302 N N . LYS C 1 33 ? 3.433 8.204 -20.244 1.00 40.22 31 LYS C N 1
ATOM 4303 C CA . LYS C 1 33 ? 3.972 6.848 -20.286 1.00 50.10 31 LYS C CA 1
ATOM 4304 C C . LYS C 1 33 ? 2.860 5.846 -20.582 1.00 39.84 31 LYS C C 1
ATOM 4305 O O . LYS C 1 33 ? 3.035 4.899 -21.369 1.00 36.97 31 LYS C O 1
ATOM 4311 N N . MET C 1 34 ? 1.691 6.123 -20.041 1.00 41.61 32 MET C N 1
ATOM 4312 C CA . MET C 1 34 ? 0.482 5.329 -20.329 1.00 45.92 32 MET C CA 1
ATOM 4313 C C . MET C 1 34 ? 0.224 5.370 -21.836 1.00 45.41 32 MET C C 1
ATOM 4314 O O . MET C 1 34 ? 0.022 4.330 -22.421 1.00 36.98 32 MET C O 1
ATOM 4319 N N . ALA C 1 35 ? 0.297 6.546 -22.440 1.00 34.77 33 ALA C N 1
ATOM 4320 C CA . ALA C 1 35 ? -0.138 6.713 -23.827 1.00 30.75 33 ALA C CA 1
ATOM 4321 C C . ALA C 1 35 ? 0.805 5.976 -24.743 1.00 36.79 33 ALA C C 1
ATOM 4322 O O . ALA C 1 35 ? 0.381 5.270 -25.672 1.00 31.65 33 ALA C O 1
ATOM 4324 N N . MET C 1 36 ? 2.107 6.124 -24.455 1.00 39.13 34 MET C N 1
ATOM 4325 C CA . MET C 1 36 ? 3.156 5.470 -25.221 1.00 35.67 34 MET C CA 1
ATOM 4326 C C . MET C 1 36 ? 2.982 3.965 -25.200 1.00 31.62 34 MET C C 1
ATOM 4327 O O . MET C 1 36 ? 3.028 3.310 -26.249 1.00 36.56 34 MET C O 1
ATOM 4332 N N . ILE C 1 37 ? 2.846 3.393 -23.992 1.00 33.65 35 ILE C N 1
ATOM 4333 C CA . ILE C 1 37 ? 2.539 1.968 -23.853 1.00 39.65 35 ILE C CA 1
ATOM 4334 C C . ILE C 1 37 ? 1.308 1.613 -24.686 1.00 32.50 35 ILE C C 1
ATOM 4335 O O . ILE C 1 37 ? 1.336 0.678 -25.493 1.00 44.40 35 ILE C O 1
ATOM 4340 N N . LEU C 1 38 ? 0.211 2.366 -24.522 1.00 33.46 36 LEU C N 1
ATOM 4341 C CA . LEU C 1 38 ? -0.988 2.085 -25.314 1.00 35.45 36 LEU C CA 1
ATOM 4342 C C . LEU C 1 38 ? -0.689 2.155 -26.804 1.00 41.27 36 LEU C C 1
ATOM 4343 O O . LEU C 1 38 ? -1.113 1.290 -27.579 1.00 47.13 36 LEU C O 1
ATOM 4348 N N . GLY C 1 39 ? -0.021 3.228 -27.234 1.00 35.23 37 GLY C N 1
ATOM 4349 C CA . GLY C 1 39 ? 0.258 3.391 -28.651 1.00 41.11 37 GLY C CA 1
ATOM 4350 C C . GLY C 1 39 ? 1.159 2.304 -29.203 1.00 43.12 37 GLY C C 1
ATOM 4351 O O . GLY C 1 39 ? 0.980 1.845 -30.333 1.00 47.78 37 GLY C O 1
ATOM 4352 N N . ASP C 1 40 ? 2.146 1.881 -28.418 1.00 34.40 38 ASP C N 1
ATOM 4353 C CA . ASP C 1 40 ? 2.974 0.752 -28.823 1.00 39.95 38 ASP C CA 1
ATOM 4354 C C . ASP C 1 40 ? 2.127 -0.502 -29.034 1.00 44.56 38 ASP C C 1
ATOM 4355 O O . ASP C 1 40 ? 2.095 -1.077 -30.131 1.00 42.66 38 ASP C O 1
ATOM 4360 N N . ILE C 1 41 ? 1.433 -0.943 -27.986 1.00 47.18 39 ILE C N 1
ATOM 4361 C CA . ILE C 1 41 ? 0.626 -2.164 -28.071 1.00 53.47 39 ILE C CA 1
ATOM 4362 C C . ILE C 1 41 ? -0.388 -2.069 -29.211 1.00 43.94 39 ILE C C 1
ATOM 4363 O O . ILE C 1 41 ? -0.588 -3.015 -29.988 1.00 39.89 39 ILE C O 1
ATOM 4368 N N . LEU C 1 42 ? -1.047 -0.933 -29.330 1.00 42.56 40 LEU C N 1
ATOM 4369 C CA . LEU C 1 42 ? -2.118 -0.837 -30.307 1.00 46.95 40 LEU C CA 1
ATOM 4370 C C . LEU C 1 42 ? -1.644 -0.320 -31.655 1.00 45.93 40 LEU C C 1
ATOM 4371 O O . LEU C 1 42 ? -2.476 -0.097 -32.539 1.00 44.55 40 LEU C O 1
ATOM 4376 N N . GLU C 1 43 ? -0.340 -0.097 -31.825 1.00 43.04 41 GLU C N 1
ATOM 4377 C CA . GLU C 1 43 ? 0.215 0.304 -33.116 1.00 47.14 41 GLU C CA 1
ATOM 4378 C C . GLU C 1 43 ? -0.515 1.524 -33.664 1.00 39.87 41 GLU C C 1
ATOM 4379 O O . GLU C 1 43 ? -0.982 1.541 -34.802 1.00 49.34 41 GLU C O 1
ATOM 4385 N N . SER C 1 44 ? -0.607 2.553 -32.829 1.00 33.11 42 SER C N 1
ATOM 4386 C CA . SER C 1 44 ? -1.360 3.761 -33.119 1.00 42.45 42 SER C CA 1
ATOM 4387 C C . SER C 1 44 ? -0.736 4.900 -32.334 1.00 33.71 42 SER C C 1
ATOM 4388 O O . SER C 1 44 ? -0.140 4.683 -31.279 1.00 34.43 42 SER C O 1
ATOM 4391 N N . ASN C 1 45 ? -0.977 6.125 -32.779 1.00 33.97 43 ASN C N 1
ATOM 4392 C CA . ASN C 1 45 ? -0.923 7.234 -31.840 1.00 34.94 43 ASN C CA 1
ATOM 4393 C C . ASN C 1 45 ? -2.110 7.164 -30.867 1.00 41.76 43 ASN C C 1
ATOM 4394 O O . ASN C 1 45 ? -3.098 6.473 -31.106 1.00 45.58 43 ASN C O 1
ATOM 4399 N N . ALA C 1 46 ? -2.000 7.874 -29.746 1.00 42.66 44 ALA C N 1
ATOM 4400 C CA . ALA C 1 46 ? -2.936 7.693 -28.650 1.00 36.99 44 ALA C CA 1
ATOM 4401 C C . ALA C 1 46 ? -2.925 8.925 -27.767 1.00 35.07 44 ALA C C 1
ATOM 4402 O O . ALA C 1 46 ? -1.863 9.487 -27.488 1.00 42.80 44 ALA C O 1
ATOM 4404 N N . TYR C 1 47 ? -4.108 9.303 -27.295 1.00 35.93 45 TYR C N 1
ATOM 4405 C CA . TYR C 1 47 ? -4.293 10.490 -26.484 1.00 36.95 45 TYR C CA 1
ATOM 4406 C C . TYR C 1 47 ? -5.240 10.081 -25.386 1.00 34.31 45 TYR C C 1
ATOM 4407 O O . TYR C 1 47 ? -6.143 9.268 -25.610 1.00 37.43 45 TYR C O 1
ATOM 4416 N N . ILE C 1 48 ? -4.989 10.586 -24.191 1.00 35.53 46 ILE C N 1
ATOM 4417 C CA . ILE C 1 48 ? -5.833 10.317 -23.050 1.00 37.95 46 ILE C CA 1
ATOM 4418 C C . ILE C 1 48 ? -6.417 11.632 -22.599 1.00 42.77 46 ILE C C 1
ATOM 4419 O O . ILE C 1 48 ? -5.670 12.572 -22.297 1.00 46.19 46 ILE C O 1
ATOM 4424 N N . ILE C 1 49 ? -7.750 11.674 -22.507 1.00 40.35 47 ILE C N 1
ATOM 4425 C CA . ILE C 1 49 ? -8.502 12.877 -22.178 1.00 40.62 47 ILE C CA 1
ATOM 4426 C C . ILE C 1 49 ? -9.325 12.636 -20.920 1.00 40.91 47 ILE C C 1
ATOM 4427 O O . ILE C 1 49 ? -10.092 11.667 -20.844 1.00 41.26 47 ILE C O 1
ATOM 4432 N N . SER C 1 50 ? -9.184 13.538 -19.948 1.00 37.86 48 SER C N 1
ATOM 4433 C CA . SER C 1 50 ? -9.909 13.410 -18.699 1.00 43.14 48 SER C CA 1
ATOM 4434 C C . SER C 1 50 ? -11.417 13.554 -18.920 1.00 48.90 48 SER C C 1
ATOM 4435 O O . SER C 1 50 ? -11.903 13.832 -20.020 1.00 42.53 48 SER C O 1
ATOM 4438 N N . SER C 1 51 ? -12.169 13.313 -17.848 1.00 51.77 49 SER C N 1
ATOM 4439 C CA . SER C 1 51 ? -13.619 13.442 -17.953 1.00 55.77 49 SER C CA 1
ATOM 4440 C C . SER C 1 51 ? -13.996 14.882 -18.266 1.00 52.79 49 SER C C 1
ATOM 4441 O O . SER C 1 51 ? -14.989 15.139 -18.961 1.00 54.53 49 SER C O 1
ATOM 4444 N N . SER C 1 52 ? -13.159 15.825 -17.853 1.00 46.33 50 SER C N 1
ATOM 4445 C CA . SER C 1 52 ? -13.437 17.239 -18.035 1.00 54.18 50 SER C CA 1
ATOM 4446 C C . SER C 1 52 ? -12.795 17.836 -19.286 1.00 59.44 50 SER C C 1
ATOM 4447 O O . SER C 1 52 ? -12.777 19.061 -19.431 1.00 66.84 50 SER C O 1
ATOM 4450 N N . GLY C 1 53 ? -12.275 17.016 -20.188 1.00 55.28 51 GLY C N 1
ATOM 4451 C CA . GLY C 1 53 ? -11.781 17.506 -21.456 1.00 55.65 51 GLY C CA 1
ATOM 4452 C C . GLY C 1 53 ? -10.312 17.862 -21.485 1.00 56.31 51 GLY C C 1
ATOM 4453 O O . GLY C 1 53 ? -9.822 18.320 -22.523 1.00 61.16 51 GLY C O 1
ATOM 4454 N N . ASP C 1 54 ? -9.586 17.675 -20.393 1.00 56.50 52 ASP C N 1
ATOM 4455 C CA . ASP C 1 54 ? -8.161 17.985 -20.394 1.00 58.74 52 ASP C CA 1
ATOM 4456 C C . ASP C 1 54 ? -7.348 16.853 -20.996 1.00 53.17 52 ASP C C 1
ATOM 4457 O O . ASP C 1 54 ? -7.562 15.682 -20.671 1.00 55.85 52 ASP C O 1
ATOM 4462 N N . LEU C 1 55 ? -6.367 17.209 -21.825 1.00 52.97 53 LEU C N 1
ATOM 4463 C CA . LEU C 1 55 ? -5.470 16.221 -22.415 1.00 51.98 53 LEU C CA 1
ATOM 4464 C C . LEU C 1 55 ? -4.446 15.797 -21.370 1.00 59.52 53 LEU C C 1
ATOM 4465 O O . LEU C 1 55 ? -3.535 16.557 -21.029 1.00 65.02 53 LEU C O 1
ATOM 4470 N N . LEU C 1 56 ? -4.599 14.581 -20.855 1.00 54.46 54 LEU C N 1
ATOM 4471 C CA . LEU C 1 56 ? -3.747 14.150 -19.761 1.00 54.65 54 LEU C CA 1
ATOM 4472 C C . LEU C 1 56 ? -2.387 13.680 -20.268 1.00 60.37 54 LEU C C 1
ATOM 4473 O O . LEU C 1 56 ? -1.370 13.942 -19.624 1.00 54.90 54 LEU C O 1
ATOM 4478 N N . GLY C 1 57 ? -2.350 13.002 -21.412 1.00 51.86 55 GLY C N 1
ATOM 4479 C CA . GLY C 1 57 ? -1.101 12.544 -21.990 1.00 45.58 55 GLY C CA 1
ATOM 4480 C C . GLY C 1 57 ? -1.363 11.978 -23.369 1.00 50.22 55 GLY C C 1
ATOM 4481 O O . GLY C 1 57 ? -2.503 11.656 -23.721 1.00 46.01 55 GLY C O 1
ATOM 4482 N N . TYR C 1 58 ? -0.293 11.867 -24.143 1.00 34.23 56 TYR C N 1
ATOM 4483 C CA . TYR C 1 58 ? -0.417 11.327 -25.486 1.00 36.04 56 TYR C CA 1
ATOM 4484 C C . TYR C 1 58 ? 0.932 10.856 -25.982 1.00 40.61 56 TYR C C 1
ATOM 4485 O O . TYR C 1 58 ? 1.963 11.103 -25.365 1.00 43.95 56 TYR C O 1
ATOM 4494 N N . THR C 1 59 ? 0.904 10.210 -27.138 1.00 36.39 57 THR C N 1
ATOM 4495 C CA . THR C 1 59 ? 2.090 9.814 -27.857 1.00 41.28 57 THR C CA 1
ATOM 4496 C C . THR C 1 59 ? 1.780 9.864 -29.335 1.00 44.50 57 THR C C 1
ATOM 4497 O O . THR C 1 59 ? 0.746 9.348 -29.781 1.00 41.86 57 THR C O 1
ATOM 4501 N N . GLU C 1 60 ? 2.743 10.389 -30.084 1.00 43.08 58 GLU C N 1
ATOM 4502 C CA . GLU C 1 60 ? 2.684 10.551 -31.528 1.00 42.46 58 GLU C CA 1
ATOM 4503 C C . GLU C 1 60 ? 4.011 10.065 -32.080 1.00 50.20 58 GLU C C 1
ATOM 4504 O O . GLU C 1 60 ? 5.071 10.509 -31.626 1.00 51.61 58 GLU C O 1
ATOM 4510 N N . LYS C 1 61 ? 3.960 9.154 -33.042 1.00 44.12 59 LYS C N 1
ATOM 4511 C CA . LYS C 1 61 ? 5.194 8.606 -33.589 1.00 48.54 59 LYS C CA 1
ATOM 4512 C C . LYS C 1 61 ? 6.028 9.690 -34.284 1.00 48.92 59 LYS C C 1
ATOM 4513 O O . LYS C 1 61 ? 5.532 10.437 -35.130 1.00 44.01 59 LYS C O 1
ATOM 4519 N N . LEU C 1 62 ? 7.299 9.801 -33.909 1.00 62.42 60 LEU C N 1
ATOM 4520 C CA . LEU C 1 62 ? 8.185 10.750 -34.569 1.00 44.64 60 LEU C CA 1
ATOM 4521 C C . LEU C 1 62 ? 8.672 10.198 -35.906 1.00 52.61 60 LEU C C 1
ATOM 4522 O O . LEU C 1 62 ? 8.989 9.011 -36.033 1.00 54.51 60 LEU C O 1
ATOM 4527 N N . ASP C 1 63 ? 8.677 11.056 -36.923 1.00 62.95 61 ASP C N 1
ATOM 4528 C CA . ASP C 1 63 ? 9.416 10.786 -38.156 1.00 82.63 61 ASP C CA 1
ATOM 4529 C C . ASP C 1 63 ? 10.830 11.345 -38.000 1.00 75.66 61 ASP C C 1
ATOM 4530 O O . ASP C 1 63 ? 11.043 12.556 -38.095 1.00 71.46 61 ASP C O 1
ATOM 4535 N N . VAL C 1 64 ? 11.803 10.464 -37.745 1.00 77.42 62 VAL C N 1
ATOM 4536 C CA . VAL C 1 64 ? 13.170 10.920 -37.480 1.00 84.59 62 VAL C CA 1
ATOM 4537 C C . VAL C 1 64 ? 13.737 11.653 -38.692 1.00 82.30 62 VAL C C 1
ATOM 4538 O O . VAL C 1 64 ? 14.231 12.782 -38.587 1.00 80.37 62 VAL C O 1
ATOM 4542 N N . ASN C 1 65 ? 13.613 11.042 -39.868 1.00 84.03 63 ASN C N 1
ATOM 4543 C CA . ASN C 1 65 ? 14.303 11.527 -41.057 1.00 88.72 63 ASN C CA 1
ATOM 4544 C C . ASN C 1 65 ? 13.842 12.916 -41.479 1.00 101.55 63 ASN C C 1
ATOM 4545 O O . ASN C 1 65 ? 14.610 13.649 -42.118 1.00 116.08 63 ASN C O 1
ATOM 4550 N N . ASN C 1 66 ? 12.612 13.300 -41.143 1.00 99.58 64 ASN C N 1
ATOM 4551 C CA . ASN C 1 66 ? 12.149 14.664 -41.369 1.00 109.07 64 ASN C CA 1
ATOM 4552 C C . ASN C 1 66 ? 12.209 15.500 -40.100 1.00 101.13 64 ASN C C 1
ATOM 4553 O O . ASN C 1 66 ? 11.618 16.585 -40.050 1.00 108.75 64 ASN C O 1
ATOM 4558 N N . ALA C 1 67 ? 12.931 15.026 -39.088 1.00 87.96 65 ALA C N 1
ATOM 4559 C CA . ALA C 1 67 ? 12.887 15.654 -37.777 1.00 92.48 65 ALA C CA 1
ATOM 4560 C C . ALA C 1 67 ? 13.600 16.995 -37.821 1.00 89.82 65 ALA C C 1
ATOM 4561 O O . ALA C 1 67 ? 14.697 17.106 -38.376 1.00 104.49 65 ALA C O 1
ATOM 4563 N N . ARG C 1 68 ? 12.965 18.016 -37.248 1.00 87.90 66 ARG C N 1
ATOM 4564 C CA . ARG C 1 68 ? 13.554 19.338 -37.092 1.00 95.70 66 ARG C CA 1
ATOM 4565 C C . ARG C 1 68 ? 13.419 19.728 -35.631 1.00 82.15 66 ARG C C 1
ATOM 4566 O O . ARG C 1 68 ? 12.337 19.607 -35.053 1.00 85.08 66 ARG C O 1
ATOM 4574 N N . ILE C 1 69 ? 14.520 20.175 -35.031 1.00 83.28 67 ILE C N 1
ATOM 4575 C CA . ILE C 1 69 ? 14.520 20.466 -33.599 1.00 92.36 67 ILE C CA 1
ATOM 4576 C C . ILE C 1 69 ? 13.409 21.452 -33.239 1.00 106.44 67 ILE C C 1
ATOM 4577 O O . ILE C 1 69 ? 12.739 21.312 -32.205 1.00 107.02 67 ILE C O 1
ATOM 4582 N N . LYS C 1 70 ? 13.203 22.470 -34.079 1.00 110.56 68 LYS C N 1
ATOM 4583 C CA . LYS C 1 70 ? 12.160 23.461 -33.817 1.00 113.86 68 LYS C CA 1
ATOM 4584 C C . LYS C 1 70 ? 10.788 22.806 -33.712 1.00 108.61 68 LYS C C 1
ATOM 4585 O O . LYS C 1 70 ? 10.091 22.932 -32.696 1.00 105.37 68 LYS C O 1
ATOM 4591 N N . ASN C 1 71 ? 10.394 22.083 -34.757 1.00 105.36 69 ASN C N 1
ATOM 4592 C CA . ASN C 1 71 ? 9.073 21.482 -34.848 1.00 99.85 69 ASN C CA 1
ATOM 4593 C C . ASN C 1 71 ? 8.958 20.229 -33.995 1.00 98.69 69 ASN C C 1
ATOM 4594 O O . ASN C 1 71 ? 8.179 19.328 -34.322 1.00 100.14 69 ASN C O 1
ATOM 4599 N N . MET C 1 72 ? 9.730 20.153 -32.907 1.00 96.86 70 MET C N 1
ATOM 4600 C CA . MET C 1 72 ? 9.707 18.989 -32.033 1.00 102.50 70 MET C CA 1
ATOM 4601 C C . MET C 1 72 ? 9.266 19.293 -30.609 1.00 99.97 70 MET C C 1
ATOM 4602 O O . MET C 1 72 ? 8.834 18.368 -29.909 1.00 91.00 70 MET C O 1
ATOM 4607 N N . PHE C 1 73 ? 9.379 20.537 -30.152 1.00 99.53 71 PHE C N 1
ATOM 4608 C CA . PHE C 1 73 ? 8.840 20.929 -28.858 1.00 101.05 71 PHE C CA 1
ATOM 4609 C C . PHE C 1 73 ? 7.390 21.405 -28.937 1.00 99.28 71 PHE C C 1
ATOM 4610 O O . PHE C 1 73 ? 6.863 21.923 -27.945 1.00 93.39 71 PHE C O 1
ATOM 4618 N N . LYS C 1 74 ? 6.737 21.225 -30.084 1.00 97.73 72 LYS C N 1
ATOM 4619 C CA . LYS C 1 74 ? 5.337 21.596 -30.224 1.00 95.46 72 LYS C CA 1
ATOM 4620 C C . LYS C 1 74 ? 4.470 20.771 -29.285 1.00 83.62 72 LYS C C 1
ATOM 4621 O O . LYS C 1 74 ? 4.620 19.553 -29.176 1.00 79.61 72 LYS C O 1
ATOM 4627 N N . GLU C 1 75 ? 3.561 21.442 -28.603 1.00 81.75 73 GLU C N 1
ATOM 4628 C CA . GLU C 1 75 ? 2.598 20.781 -27.737 1.00 90.51 73 GLU C CA 1
ATOM 4629 C C . GLU C 1 75 ? 1.299 20.549 -28.506 1.00 78.67 73 GLU C C 1
ATOM 4630 O O . GLU C 1 75 ? 0.676 21.502 -28.979 1.00 86.08 73 GLU C O 1
ATOM 4636 N N . LYS C 1 76 ? 0.909 19.281 -28.650 1.00 68.14 74 LYS C N 1
ATOM 4637 C CA . LYS C 1 76 ? -0.349 18.944 -29.309 1.00 69.37 74 LYS C CA 1
ATOM 4638 C C . LYS C 1 76 ? -1.509 19.708 -28.686 1.00 67.25 74 LYS C C 1
ATOM 4639 O O . LYS C 1 76 ? -1.713 19.675 -27.468 1.00 62.05 74 LYS C O 1
ATOM 4645 N N . LYS C 1 77 ? -2.250 20.419 -29.539 1.00 74.37 75 LYS C N 1
ATOM 4646 C CA . LYS C 1 77 ? -3.498 21.079 -29.182 1.00 71.09 75 LYS C CA 1
ATOM 4647 C C . LYS C 1 77 ? -4.578 20.617 -30.150 1.00 70.70 75 LYS C C 1
ATOM 4648 O O . LYS C 1 77 ? -4.353 20.542 -31.364 1.00 68.06 75 LYS C O 1
ATOM 4654 N N . PHE C 1 78 ? -5.734 20.279 -29.604 1.00 69.21 76 PHE C N 1
ATOM 4655 C CA . PHE C 1 78 ? -6.877 19.891 -30.411 1.00 67.49 76 PHE C CA 1
ATOM 4656 C C . PHE C 1 78 ? -7.737 21.099 -30.752 1.00 63.75 76 PHE C C 1
ATOM 4657 O O . PHE C 1 78 ? -7.660 22.144 -30.101 1.00 67.61 76 PHE C O 1
ATOM 4665 N N . PRO C 1 79 ? -8.568 20.989 -31.783 1.00 61.72 77 PRO C N 1
ATOM 4666 C CA . PRO C 1 79 ? -9.481 22.094 -32.103 1.00 68.83 77 PRO C CA 1
ATOM 4667 C C . PRO C 1 79 ? -10.373 22.452 -30.917 1.00 73.54 77 PRO C C 1
ATOM 4668 O O . PRO C 1 79 ? -10.713 21.605 -30.083 1.00 71.70 77 PRO C O 1
ATOM 4672 N N . GLN C 1 80 ? -10.749 23.733 -30.848 1.00 79.24 78 GLN C N 1
ATOM 4673 C CA . GLN C 1 80 ? -11.640 24.201 -29.792 1.00 73.45 78 GLN C CA 1
ATOM 4674 C C . GLN C 1 80 ? -12.912 23.379 -29.812 1.00 67.70 78 GLN C C 1
ATOM 4675 O O . GLN C 1 80 ? -13.512 23.187 -30.873 1.00 57.57 78 GLN C O 1
ATOM 4681 N N . GLY C 1 81 ? -13.298 22.873 -28.640 1.00 79.13 79 GLY C N 1
ATOM 4682 C CA . GLY C 1 81 ? -14.495 22.077 -28.466 1.00 82.99 79 GLY C CA 1
ATOM 4683 C C . GLY C 1 81 ? -14.373 20.616 -28.835 1.00 72.82 79 GLY C C 1
ATOM 4684 O O . GLY C 1 81 ? -15.356 19.878 -28.700 1.00 83.09 79 GLY C O 1
ATOM 4685 N N . TYR C 1 82 ? -13.218 20.173 -29.321 1.00 66.70 80 TYR C N 1
ATOM 4686 C CA . TYR C 1 82 ? -13.076 18.770 -29.680 1.00 67.17 80 TYR C CA 1
ATOM 4687 C C . TYR C 1 82 ? -13.198 17.862 -28.464 1.00 64.09 80 TYR C C 1
ATOM 4688 O O . TYR C 1 82 ? -13.917 16.858 -28.510 1.00 57.44 80 TYR C O 1
ATOM 4697 N N . THR C 1 83 ? -12.504 18.192 -27.372 1.00 65.18 81 THR C N 1
ATOM 4698 C CA . THR C 1 83 ? -12.569 17.364 -26.168 1.00 71.16 81 THR C CA 1
ATOM 4699 C C . THR C 1 83 ? -14.003 17.257 -25.638 1.00 73.60 81 THR C C 1
ATOM 4700 O O . THR C 1 83 ? -14.503 16.154 -25.385 1.00 74.90 81 THR C O 1
ATOM 4704 N N . GLU C 1 84 ? -14.688 18.387 -25.458 1.00 75.95 82 GLU C N 1
ATOM 4705 C CA . GLU C 1 84 ? -16.066 18.300 -24.973 1.00 75.14 82 GLU C CA 1
ATOM 4706 C C . GLU C 1 84 ? -16.955 17.576 -25.975 1.00 73.26 82 GLU C C 1
ATOM 4707 O O . GLU C 1 84 ? -17.950 16.937 -25.605 1.00 71.97 82 GLU C O 1
ATOM 4713 N N . ALA C 1 85 ? -16.626 17.670 -27.251 1.00 63.25 83 ALA C N 1
ATOM 4714 C CA . ALA C 1 85 ? -17.337 16.867 -28.228 1.00 54.49 83 ALA C CA 1
ATOM 4715 C C . ALA C 1 85 ? -17.252 15.372 -27.904 1.00 68.29 83 ALA C C 1
ATOM 4716 O O . ALA C 1 85 ? -18.279 14.686 -27.839 1.00 59.39 83 ALA C O 1
ATOM 4718 N N . VAL C 1 86 ? -16.036 14.841 -27.707 1.00 57.89 84 VAL C N 1
ATOM 4719 C CA . VAL C 1 86 ? -15.902 13.393 -27.577 1.00 54.82 84 VAL C CA 1
ATOM 4720 C C . VAL C 1 86 ? -16.538 12.893 -26.278 1.00 44.27 84 VAL C C 1
ATOM 4721 O O . VAL C 1 86 ? -16.910 11.724 -26.190 1.00 37.20 84 VAL C O 1
ATOM 4725 N N . ASP C 1 87 ? -16.654 13.738 -25.254 1.00 42.03 85 ASP C N 1
ATOM 4726 C CA . ASP C 1 87 ? -17.446 13.371 -24.087 1.00 48.69 85 ASP C CA 1
ATOM 4727 C C . ASP C 1 87 ? -18.912 13.089 -24.431 1.00 57.13 85 ASP C C 1
ATOM 4728 O O . ASP C 1 87 ? -19.610 12.435 -23.645 1.00 48.19 85 ASP C O 1
ATOM 4733 N N . MET C 1 88 ? -19.395 13.573 -25.578 1.00 51.43 86 MET C N 1
ATOM 4734 C CA . MET C 1 88 ? -20.755 13.273 -25.998 1.00 55.59 86 MET C CA 1
ATOM 4735 C C . MET C 1 88 ? -20.823 11.886 -26.599 1.00 57.16 86 MET C C 1
ATOM 4736 O O . MET C 1 88 ? -21.881 11.262 -26.578 1.00 46.68 86 MET C O 1
ATOM 4741 N N . LEU C 1 89 ? -19.714 11.354 -27.091 1.00 45.72 87 LEU C N 1
ATOM 4742 C CA . LEU C 1 89 ? -19.741 9.962 -27.524 1.00 44.43 87 LEU C CA 1
ATOM 4743 C C . LEU C 1 89 ? -19.805 9.055 -26.291 1.00 49.17 87 LEU C C 1
ATOM 4744 O O . LEU C 1 89 ? -18.991 9.191 -25.372 1.00 41.79 87 LEU C O 1
ATOM 4749 N N . LYS C 1 90 ? -20.826 8.204 -26.204 1.00 47.30 88 LYS C N 1
ATOM 4750 C CA . LYS C 1 90 ? -21.000 7.363 -25.027 1.00 47.58 88 LYS C CA 1
ATOM 4751 C C . LYS C 1 90 ? -20.587 5.924 -25.303 1.00 35.57 88 LYS C C 1
ATOM 4752 O O . LYS C 1 90 ? -20.427 5.146 -24.377 1.00 42.89 88 LYS C O 1
ATOM 4758 N N . VAL C 1 91 ? -20.501 5.516 -26.546 1.00 36.27 89 VAL C N 1
ATOM 4759 C CA . VAL C 1 91 ? -19.965 4.204 -26.864 1.00 41.49 89 VAL C CA 1
ATOM 4760 C C . VAL C 1 91 ? -18.844 4.374 -27.866 1.00 42.40 89 VAL C C 1
ATOM 4761 O O . VAL C 1 91 ? -18.819 5.340 -28.631 1.00 39.27 89 VAL C O 1
ATOM 4765 N N . THR C 1 92 ? -17.939 3.400 -27.891 1.00 48.87 90 THR C N 1
ATOM 4766 C CA . THR C 1 92 ? -16.790 3.452 -28.788 1.00 45.96 90 THR C CA 1
ATOM 4767 C C . THR C 1 92 ? -17.231 3.677 -30.233 1.00 53.96 90 THR C C 1
ATOM 4768 O O . THR C 1 92 ? -18.192 3.059 -30.702 1.00 45.11 90 THR C O 1
ATOM 4772 N N . GLU C 1 93 ? -16.548 4.611 -30.917 1.00 47.22 91 GLU C N 1
ATOM 4773 C CA . GLU C 1 93 ? -16.718 4.875 -32.348 1.00 43.43 91 GLU C CA 1
ATOM 4774 C C . GLU C 1 93 ? -15.415 4.567 -33.070 1.00 48.57 91 GLU C C 1
ATOM 4775 O O . GLU C 1 93 ? -14.375 5.172 -32.778 1.00 39.97 91 GLU C O 1
ATOM 4781 N N . ALA C 1 94 ? -15.473 3.634 -34.009 1.00 42.97 92 ALA C N 1
ATOM 4782 C CA . ALA C 1 94 ? -14.284 3.037 -34.592 1.00 48.36 92 ALA C CA 1
ATOM 4783 C C . ALA C 1 94 ? -14.116 3.535 -36.014 1.00 52.51 92 ALA C C 1
ATOM 4784 O O . ALA C 1 94 ? -15.105 3.778 -36.706 1.00 53.41 92 ALA C O 1
ATOM 4786 N N . ASN C 1 95 ? -12.861 3.688 -36.446 1.00 44.82 93 ASN C N 1
ATOM 4787 C CA . ASN C 1 95 ? -12.554 3.935 -37.855 1.00 44.06 93 ASN C CA 1
ATOM 4788 C C . ASN C 1 95 ? -13.251 5.187 -38.381 1.00 43.49 93 ASN C C 1
ATOM 4789 O O . ASN C 1 95 ? -13.694 5.246 -39.527 1.00 44.23 93 ASN C O 1
ATOM 4794 N N . ILE C 1 96 ? -13.332 6.207 -37.540 1.00 42.58 94 ILE C N 1
ATOM 4795 C CA . ILE C 1 96 ? -13.806 7.515 -37.993 1.00 38.98 94 ILE C CA 1
ATOM 4796 C C . ILE C 1 96 ? -12.921 8.026 -39.129 1.00 54.63 94 ILE C C 1
ATOM 4797 O O . ILE C 1 96 ? -11.682 8.090 -38.966 1.00 51.54 94 ILE C O 1
ATOM 4802 N N . PRO C 1 97 ? -13.487 8.409 -40.280 1.00 62.70 95 PRO C N 1
ATOM 4803 C CA . PRO C 1 97 ? -12.660 8.823 -41.426 1.00 61.35 95 PRO C CA 1
ATOM 4804 C C . PRO C 1 97 ? -12.003 10.166 -41.159 1.00 56.75 95 PRO C C 1
ATOM 4805 O O . PRO C 1 97 ? -12.336 10.872 -40.212 1.00 47.40 95 PRO C O 1
ATOM 4809 N N . ILE C 1 98 ? -11.085 10.538 -42.052 1.00 59.54 96 ILE C N 1
ATOM 4810 C CA . ILE C 1 98 ? -10.362 11.796 -41.892 1.00 63.32 96 ILE C CA 1
ATOM 4811 C C . ILE C 1 98 ? -11.273 13.006 -42.065 1.00 65.86 96 ILE C C 1
ATOM 4812 O O . ILE C 1 98 ? -11.046 14.056 -41.440 1.00 60.15 96 ILE C O 1
ATOM 4817 N N . ASP C 1 99 ? -12.300 12.899 -42.918 1.00 69.07 97 ASP C N 1
ATOM 4818 C CA . ASP C 1 99 ? -13.150 14.048 -43.225 1.00 77.77 97 ASP C CA 1
ATOM 4819 C C . ASP C 1 99 ? -14.118 14.404 -42.112 1.00 70.62 97 ASP C C 1
ATOM 4820 O O . ASP C 1 99 ? -14.800 15.427 -42.241 1.00 72.86 97 ASP C O 1
ATOM 4825 N N . SER C 1 100 ? -14.206 13.612 -41.047 1.00 56.69 98 SER C N 1
ATOM 4826 C CA . SER C 1 100 ? -15.036 13.964 -39.909 1.00 55.53 98 SER C CA 1
ATOM 4827 C C . SER C 1 100 ? -14.299 14.883 -38.948 1.00 57.57 98 SER C C 1
ATOM 4828 O O . SER C 1 100 ? -13.097 14.723 -38.711 1.00 61.34 98 SER C O 1
ATOM 4831 N N . ASP C 1 101 ? -15.042 15.807 -38.342 1.00 49.86 99 ASP C N 1
ATOM 4832 C CA . ASP C 1 101 ? -14.422 16.665 -37.342 1.00 61.85 99 ASP C CA 1
ATOM 4833 C C . ASP C 1 101 ? -14.143 15.950 -36.029 1.00 61.59 99 ASP C C 1
ATOM 4834 O O . ASP C 1 101 ? -13.618 16.585 -35.106 1.00 66.80 99 ASP C O 1
ATOM 4839 N N . LEU C 1 102 ? -14.505 14.677 -35.898 1.00 48.89 100 LEU C N 1
ATOM 4840 C CA . LEU C 1 102 ? -14.039 13.886 -34.772 1.00 59.70 100 LEU C CA 1
ATOM 4841 C C . LEU C 1 102 ? -12.685 13.232 -35.031 1.00 49.08 100 LEU C C 1
ATOM 4842 O O . LEU C 1 102 ? -12.141 12.598 -34.122 1.00 54.67 100 LEU C O 1
ATOM 4847 N N . THR C 1 103 ? -12.148 13.338 -36.246 1.00 54.61 101 THR C N 1
ATOM 4848 C CA . THR C 1 103 ? -10.821 12.802 -36.530 1.00 56.96 101 THR C CA 1
ATOM 4849 C C . THR C 1 103 ? -9.797 13.437 -35.607 1.00 47.77 101 THR C C 1
ATOM 4850 O O . THR C 1 103 ? -9.926 14.607 -35.232 1.00 52.45 101 THR C O 1
ATOM 4854 N N . ALA C 1 104 ? -8.795 12.643 -35.201 1.00 49.96 102 ALA C N 1
ATOM 4855 C CA . ALA C 1 104 ? -7.764 13.175 -34.314 1.00 55.30 102 ALA C CA 1
ATOM 4856 C C . ALA C 1 104 ? -6.651 13.898 -35.072 1.00 53.71 102 ALA C C 1
ATOM 4857 O O . ALA C 1 104 ? -5.886 14.643 -34.450 1.00 56.63 102 ALA C O 1
ATOM 4859 N N . PHE C 1 105 ? -6.498 13.635 -36.372 1.00 49.69 103 PHE C N 1
ATOM 4860 C CA . PHE C 1 105 ? -5.519 14.344 -37.194 1.00 53.60 103 PHE C CA 1
ATOM 4861 C C . PHE C 1 105 ? -5.849 15.837 -37.273 1.00 64.29 103 PHE C C 1
ATOM 4862 O O . PHE C 1 105 ? -7.022 16.212 -37.370 1.00 61.03 103 PHE C O 1
ATOM 4870 N N . PRO C 1 106 ? -4.842 16.712 -37.216 1.00 79.94 104 PRO C N 1
ATOM 4871 C CA . PRO C 1 106 ? -5.132 18.149 -37.346 1.00 87.13 104 PRO C CA 1
ATOM 4872 C C . PRO C 1 106 ? -5.863 18.422 -38.648 1.00 88.20 104 PRO C C 1
ATOM 4873 O O . PRO C 1 106 ? -5.492 17.898 -39.704 1.00 82.01 104 PRO C O 1
ATOM 4877 N N . PHE C 1 107 ? -6.925 19.240 -38.560 1.00 89.18 105 PHE C N 1
ATOM 4878 C CA . PHE C 1 107 ? -7.739 19.525 -39.741 1.00 99.15 105 PHE C CA 1
ATOM 4879 C C . PHE C 1 107 ? -6.887 20.123 -40.851 1.00 101.35 105 PHE C C 1
ATOM 4880 O O . PHE C 1 107 ? -7.169 19.907 -42.035 1.00 97.49 105 PHE C O 1
ATOM 4888 N N . GLU C 1 108 ? -5.829 20.854 -40.485 1.00 108.63 106 GLU C N 1
ATOM 4889 C CA . GLU C 1 108 ? -4.974 21.487 -41.483 1.00 106.86 106 GLU C CA 1
ATOM 4890 C C . GLU C 1 108 ? -4.336 20.452 -42.398 1.00 103.66 106 GLU C C 1
ATOM 4891 O O . GLU C 1 108 ? -4.218 20.668 -43.609 1.00 112.96 106 GLU C O 1
ATOM 4897 N N . SER C 1 109 ? -3.942 19.311 -41.844 1.00 101.77 107 SER C N 1
ATOM 4898 C CA . SER C 1 109 ? -3.206 18.299 -42.580 1.00 101.49 107 SER C CA 1
ATOM 4899 C C . SER C 1 109 ? -4.109 17.220 -43.162 1.00 99.76 107 SER C C 1
ATOM 4900 O O . SER C 1 109 ? -3.627 16.130 -43.492 1.00 92.04 107 SER C O 1
ATOM 4903 N N . ARG C 1 110 ? -5.408 17.497 -43.296 1.00 104.90 108 ARG C N 1
ATOM 4904 C CA . ARG C 1 110 ? -6.303 16.520 -43.904 1.00 99.14 108 ARG C CA 1
ATOM 4905 C C . ARG C 1 110 ? -5.771 16.048 -45.251 1.00 101.81 108 ARG C C 1
ATOM 4906 O O . ARG C 1 110 ? -6.030 14.911 -45.662 1.00 94.86 108 ARG C O 1
ATOM 4914 N N . GLU C 1 111 ? -5.024 16.904 -45.954 1.00 117.22 109 GLU C N 1
ATOM 4915 C CA . GLU C 1 111 ? -4.521 16.529 -47.270 1.00 120.62 109 GLU C CA 1
ATOM 4916 C C . GLU C 1 111 ? -3.430 15.473 -47.164 1.00 115.01 109 GLU C C 1
ATOM 4917 O O . GLU C 1 111 ? -3.278 14.645 -48.071 1.00 116.61 109 GLU C O 1
ATOM 4923 N N . LEU C 1 112 ? -2.679 15.468 -46.060 1.00 114.46 110 LEU C N 1
ATOM 4924 C CA . LEU C 1 112 ? -1.500 14.616 -45.964 1.00 111.28 110 LEU C CA 1
ATOM 4925 C C . LEU C 1 112 ? -1.820 13.177 -45.576 1.00 103.24 110 LEU C C 1
ATOM 4926 O O . LEU C 1 112 ? -0.984 12.294 -45.811 1.00 92.12 110 LEU C O 1
ATOM 4931 N N . TYR C 1 113 ? -2.991 12.922 -44.983 1.00 101.70 111 TYR C N 1
ATOM 4932 C CA . TYR C 1 113 ? -3.382 11.589 -44.515 1.00 90.17 111 TYR C CA 1
ATOM 4933 C C . TYR C 1 113 ? -4.791 11.272 -44.998 1.00 84.49 111 TYR C C 1
ATOM 4934 O O . TYR C 1 113 ? -5.737 11.178 -44.207 1.00 82.28 111 TYR C O 1
ATOM 4943 N N . PRO C 1 114 ? -4.969 11.083 -46.301 1.00 85.99 112 PRO C N 1
ATOM 4944 C CA . PRO C 1 114 ? -6.311 10.760 -46.799 1.00 82.75 112 PRO C CA 1
ATOM 4945 C C . PRO C 1 114 ? -6.841 9.438 -46.292 1.00 74.59 112 PRO C C 1
ATOM 4946 O O . PRO C 1 114 ? -8.029 9.185 -46.492 1.00 70.80 112 PRO C O 1
ATOM 4950 N N . PHE C 1 115 ? -6.024 8.590 -45.658 1.00 66.46 113 PHE C N 1
ATOM 4951 C CA . PHE C 1 115 ? -6.489 7.302 -45.149 1.00 64.81 113 PHE C CA 1
ATOM 4952 C C . PHE C 1 115 ? -6.464 7.220 -43.630 1.00 56.36 113 PHE C C 1
ATOM 4953 O O . PHE C 1 115 ? -6.678 6.140 -43.074 1.00 55.29 113 PHE C O 1
ATOM 4961 N N . GLY C 1 116 ? -6.241 8.334 -42.947 1.00 52.41 114 GLY C N 1
ATOM 4962 C CA . GLY C 1 116 ? -6.251 8.360 -41.496 1.00 58.36 114 GLY C CA 1
ATOM 4963 C C . GLY C 1 116 ? -7.550 7.941 -40.812 1.00 62.32 114 GLY C C 1
ATOM 4964 O O . GLY C 1 116 ? -8.630 8.478 -41.081 1.00 54.63 114 GLY C O 1
ATOM 4965 N N . LEU C 1 117 ? -7.433 7.023 -39.857 1.00 48.08 115 LEU C N 1
ATOM 4966 C CA . LEU C 1 117 ? -8.564 6.481 -39.129 1.00 47.64 115 LEU C CA 1
ATOM 4967 C C . LEU C 1 117 ? -8.367 6.794 -37.664 1.00 47.36 115 LEU C C 1
ATOM 4968 O O . LEU C 1 117 ? -7.276 6.581 -37.122 1.00 44.80 115 LEU C O 1
ATOM 4973 N N . THR C 1 118 ? -9.411 7.330 -37.050 1.00 37.01 116 THR C N 1
ATOM 4974 C CA . THR C 1 118 ? -9.473 7.612 -35.629 1.00 45.20 116 THR C CA 1
ATOM 4975 C C . THR C 1 118 ? -10.523 6.736 -34.947 1.00 51.86 116 THR C C 1
ATOM 4976 O O . THR C 1 118 ? -11.613 6.515 -35.492 1.00 46.76 116 THR C O 1
ATOM 4980 N N . THR C 1 119 ? -10.180 6.229 -33.758 1.00 43.87 117 THR C N 1
ATOM 4981 C CA . THR C 1 119 ? -11.062 5.400 -32.943 1.00 34.78 117 THR C CA 1
ATOM 4982 C C . THR C 1 119 ? -11.126 6.003 -31.551 1.00 41.32 117 THR C C 1
ATOM 4983 O O . THR C 1 119 ? -10.084 6.253 -30.937 1.00 43.65 117 THR C O 1
ATOM 4987 N N . ILE C 1 120 ? -12.339 6.298 -31.086 1.00 35.22 118 ILE C N 1
ATOM 4988 C CA . ILE C 1 120 ? -12.589 7.010 -29.835 1.00 37.01 118 ILE C CA 1
ATOM 4989 C C . ILE C 1 120 ? -13.229 6.029 -28.870 1.00 40.79 118 ILE C C 1
ATOM 4990 O O . ILE C 1 120 ? -14.177 5.326 -29.236 1.00 46.59 118 ILE C O 1
ATOM 4995 N N . VAL C 1 121 ? -12.697 5.957 -27.653 1.00 42.06 119 VAL C N 1
ATOM 4996 C CA . VAL C 1 121 ? -13.102 4.920 -26.711 1.00 35.65 119 VAL C CA 1
ATOM 4997 C C . VAL C 1 121 ? -13.412 5.583 -25.388 1.00 40.30 119 VAL C C 1
ATOM 4998 O O . VAL C 1 121 ? -12.492 6.012 -24.681 1.00 37.18 119 VAL C O 1
ATOM 5002 N N . PRO C 1 122 ? -14.682 5.680 -25.017 1.00 39.96 120 PRO C N 1
ATOM 5003 C CA . PRO C 1 122 ? -15.001 6.186 -23.686 1.00 37.05 120 PRO C CA 1
ATOM 5004 C C . PRO C 1 122 ? -14.341 5.336 -22.612 1.00 33.51 120 PRO C C 1
ATOM 5005 O O . PRO C 1 122 ? -14.159 4.130 -22.747 1.00 36.58 120 PRO C O 1
ATOM 5009 N N . LEU C 1 123 ? -14.009 5.977 -21.528 1.00 35.91 121 LEU C N 1
ATOM 5010 C CA . LEU C 1 123 ? -13.513 5.307 -20.348 1.00 29.59 121 LEU C CA 1
ATOM 5011 C C . LEU C 1 123 ? -14.626 5.291 -19.314 1.00 44.03 121 LEU C C 1
ATOM 5012 O O . LEU C 1 123 ? -14.919 6.320 -18.701 1.00 45.66 121 LEU C O 1
ATOM 5017 N N . TYR C 1 124 ? -15.224 4.129 -19.091 1.00 36.62 122 TYR C N 1
ATOM 5018 C CA . TYR C 1 124 ? -16.259 3.994 -18.077 1.00 50.11 122 TYR C CA 1
ATOM 5019 C C . TYR C 1 124 ? -15.785 3.059 -16.979 1.00 48.02 122 TYR C C 1
ATOM 5020 O O . TYR C 1 124 ? -15.340 1.939 -17.260 1.00 39.89 122 TYR C O 1
ATOM 5029 N N . GLY C 1 125 ? -15.881 3.533 -15.734 1.00 41.06 123 GLY C N 1
ATOM 5030 C CA . GLY C 1 125 ? -15.671 2.677 -14.589 1.00 49.88 123 GLY C CA 1
ATOM 5031 C C . GLY C 1 125 ? -16.788 2.706 -13.573 1.00 43.51 123 GLY C C 1
ATOM 5032 O O . GLY C 1 125 ? -17.094 3.755 -12.998 1.00 51.26 123 GLY C O 1
ATOM 5033 N N . ALA C 1 126 ? -17.368 1.535 -13.309 1.00 49.97 124 ALA C N 1
ATOM 5034 C CA . ALA C 1 126 ? -18.395 1.382 -12.280 1.00 50.88 124 ALA C CA 1
ATOM 5035 C C . ALA C 1 126 ? -19.499 2.418 -12.417 1.00 42.90 124 ALA C C 1
ATOM 5036 O O . ALA C 1 126 ? -20.000 2.934 -11.420 1.00 55.42 124 ALA C O 1
ATOM 5038 N N . GLY C 1 127 ? -19.824 2.777 -13.651 1.00 49.96 125 GLY C N 1
ATOM 5039 C CA . GLY C 1 127 ? -20.924 3.662 -13.937 1.00 44.32 125 GLY C CA 1
ATOM 5040 C C . GLY C 1 127 ? -20.556 5.103 -14.195 1.00 54.81 125 GLY C C 1
ATOM 5041 O O . GLY C 1 127 ? -21.456 5.890 -14.494 1.00 65.67 125 GLY C O 1
ATOM 5042 N N . LYS C 1 128 ? -19.281 5.493 -14.075 1.00 51.47 126 LYS C N 1
ATOM 5043 C CA . LYS C 1 128 ? -18.907 6.899 -14.214 1.00 61.32 126 LYS C CA 1
ATOM 5044 C C . LYS C 1 128 ? -17.940 7.093 -15.382 1.00 52.87 126 LYS C C 1
ATOM 5045 O O . LYS C 1 128 ? -17.177 6.192 -15.737 1.00 54.39 126 LYS C O 1
ATOM 5051 N N . ARG C 1 129 ? -18.009 8.265 -16.012 1.00 48.23 127 ARG C N 1
ATOM 5052 C CA . ARG C 1 129 ? -17.123 8.594 -17.126 1.00 51.85 127 ARG C CA 1
ATOM 5053 C C . ARG C 1 129 ? -15.796 9.057 -16.536 1.00 46.16 127 ARG C C 1
ATOM 5054 O O . ARG C 1 129 ? -15.777 9.958 -15.696 1.00 50.88 127 ARG C O 1
ATOM 5062 N N . LEU C 1 130 ? -14.699 8.401 -16.905 1.00 44.87 128 LEU C N 1
ATOM 5063 C CA . LEU C 1 130 ? -13.378 8.743 -16.377 1.00 40.28 128 LEU C CA 1
ATOM 5064 C C . LEU C 1 130 ? -12.529 9.491 -17.391 1.00 39.49 128 LEU C C 1
ATOM 5065 O O . LEU C 1 130 ? -11.441 9.968 -17.045 1.00 41.75 128 LEU C O 1
ATOM 5070 N N . GLY C 1 131 ? -12.962 9.515 -18.645 1.00 41.86 129 GLY C N 1
ATOM 5071 C CA . GLY C 1 131 ? -12.336 10.244 -19.719 1.00 42.11 129 GLY C CA 1
ATOM 5072 C C . GLY C 1 131 ? -12.485 9.494 -21.031 1.00 37.43 129 GLY C C 1
ATOM 5073 O O . GLY C 1 131 ? -13.423 8.729 -21.252 1.00 38.72 129 GLY C O 1
ATOM 5074 N N . THR C 1 132 ? -11.530 9.668 -21.923 1.00 33.46 130 THR C N 1
ATOM 5075 C CA . THR C 1 132 ? -11.673 9.078 -23.236 1.00 32.69 130 THR C CA 1
ATOM 5076 C C . THR C 1 132 ? -10.288 8.724 -23.708 1.00 42.67 130 THR C C 1
ATOM 5077 O O . THR C 1 132 ? -9.305 9.370 -23.329 1.00 36.54 130 THR C O 1
ATOM 5081 N N . ILE C 1 133 ? -10.211 7.675 -24.507 1.00 38.02 131 ILE C N 1
ATOM 5082 C CA . ILE C 1 133 ? -8.984 7.309 -25.188 1.00 36.98 131 ILE C CA 1
ATOM 5083 C C . ILE C 1 133 ? -9.213 7.471 -26.676 1.00 44.12 131 ILE C C 1
ATOM 5084 O O . ILE C 1 133 ? -10.215 6.980 -27.217 1.00 39.92 131 ILE C O 1
ATOM 5089 N N . ILE C 1 134 ? -8.302 8.169 -27.334 1.00 33.73 132 ILE C N 1
ATOM 5090 C CA . ILE C 1 134 ? -8.382 8.372 -28.770 1.00 35.44 132 ILE C CA 1
ATOM 5091 C C . ILE C 1 134 ? -7.179 7.697 -29.408 1.00 32.26 132 ILE C C 1
ATOM 5092 O O . ILE C 1 134 ? -6.047 7.868 -28.950 1.00 42.81 132 ILE C O 1
ATOM 5097 N N . LEU C 1 135 ? -7.432 6.876 -30.413 1.00 36.30 133 LEU C N 1
ATOM 5098 C CA . LEU C 1 135 ? -6.396 6.166 -31.137 1.00 34.16 133 LEU C CA 1
ATOM 5099 C C . LEU C 1 135 ? -6.453 6.648 -32.577 1.00 48.68 133 LEU C C 1
ATOM 5100 O O . LEU C 1 135 ? -7.538 6.979 -33.070 1.00 44.42 133 LEU C O 1
ATOM 5105 N N . ALA C 1 136 ? -5.286 6.735 -33.228 1.00 39.53 134 ALA C N 1
ATOM 5106 C CA . ALA C 1 136 ? -5.154 7.244 -34.598 1.00 41.63 134 ALA C CA 1
ATOM 5107 C C . ALA C 1 136 ? -4.062 6.450 -35.290 1.00 42.48 134 ALA C C 1
ATOM 5108 O O . ALA C 1 136 ? -2.931 6.345 -34.791 1.00 51.13 134 ALA C O 1
ATOM 5110 N N . ARG C 1 137 ? -4.450 5.811 -36.376 1.00 33.64 135 ARG C N 1
ATOM 5111 C CA . ARG C 1 137 ? -3.556 5.147 -37.294 1.00 40.60 135 ARG C CA 1
ATOM 5112 C C . ARG C 1 137 ? -3.605 5.866 -38.632 1.00 55.55 135 ARG C C 1
ATOM 5113 O O . ARG C 1 137 ? -4.646 6.410 -39.029 1.00 44.47 135 ARG C O 1
ATOM 5121 N N . VAL C 1 138 ? -2.451 5.936 -39.284 1.00 43.61 136 VAL C N 1
ATOM 5122 C CA . VAL C 1 138 ? -2.425 6.176 -40.715 1.00 53.36 136 VAL C CA 1
ATOM 5123 C C . VAL C 1 138 ? -2.741 4.848 -41.377 1.00 65.45 136 VAL C C 1
ATOM 5124 O O . VAL C 1 138 ? -2.175 3.808 -41.013 1.00 76.44 136 VAL C O 1
ATOM 5128 N N . GLU C 1 139 ? -3.660 4.873 -42.323 1.00 49.36 137 GLU C N 1
ATOM 5129 C CA . GLU C 1 139 ? -3.970 3.707 -43.140 1.00 63.06 137 GLU C CA 1
ATOM 5130 C C . GLU C 1 139 ? -4.698 2.547 -42.465 1.00 65.56 137 GLU C C 1
ATOM 5131 O O . GLU C 1 139 ? -5.777 2.167 -42.935 1.00 64.25 137 GLU C O 1
ATOM 5137 N N . LYS C 1 140 ? -4.135 1.962 -41.400 1.00 56.29 138 LYS C N 1
ATOM 5138 C CA . LYS C 1 140 ? -4.558 0.624 -40.983 1.00 56.51 138 LYS C CA 1
ATOM 5139 C C . LYS C 1 140 ? -5.883 0.661 -40.226 1.00 54.29 138 LYS C C 1
ATOM 5140 O O . LYS C 1 140 ? -6.058 1.410 -39.260 1.00 48.02 138 LYS C O 1
ATOM 5146 N N . SER C 1 141 ? -6.812 -0.171 -40.655 1.00 54.38 139 SER C N 1
ATOM 5147 C CA . SER C 1 141 ? -8.136 -0.153 -40.075 1.00 56.24 139 SER C CA 1
ATOM 5148 C C . SER C 1 141 ? -8.127 -0.831 -38.715 1.00 60.34 139 SER C C 1
ATOM 5149 O O . SER C 1 141 ? -7.319 -1.726 -38.449 1.00 63.99 139 SER C O 1
ATOM 5152 N N . PHE C 1 142 ? -9.011 -0.371 -37.838 1.00 49.10 140 PHE C N 1
ATOM 5153 C CA . PHE C 1 142 ? -9.127 -0.970 -36.519 1.00 56.23 140 PHE C CA 1
ATOM 5154 C C . PHE C 1 142 ? -10.052 -2.169 -36.621 1.00 53.19 140 PHE C C 1
ATOM 5155 O O . PHE C 1 142 ? -11.261 -2.027 -36.832 1.00 57.33 140 PHE C O 1
ATOM 5163 N N . ASN C 1 143 ? -9.459 -3.344 -36.553 1.00 59.86 141 ASN C N 1
ATOM 5164 C CA . ASN C 1 143 ? -10.183 -4.590 -36.696 1.00 66.30 141 ASN C CA 1
ATOM 5165 C C . ASN C 1 143 ? -10.723 -5.082 -35.350 1.00 58.86 141 ASN C C 1
ATOM 5166 O O . ASN C 1 143 ? -10.337 -4.613 -34.278 1.00 57.35 141 ASN C O 1
ATOM 5171 N N . GLU C 1 144 ? -11.627 -6.062 -35.429 1.00 61.69 142 GLU C N 1
ATOM 5172 C CA . GLU C 1 144 ? -12.279 -6.616 -34.240 1.00 59.44 142 GLU C CA 1
ATOM 5173 C C . GLU C 1 144 ? -11.275 -6.944 -33.128 1.00 58.48 142 GLU C C 1
ATOM 5174 O O . GLU C 1 144 ? -11.429 -6.517 -31.975 1.00 54.95 142 GLU C O 1
ATOM 5180 N N . ASP C 1 145 ? -10.214 -7.662 -33.460 1.00 48.84 143 ASP C N 1
ATOM 5181 C CA . ASP C 1 145 ? -9.174 -7.896 -32.469 1.00 53.71 143 ASP C CA 1
ATOM 5182 C C . ASP C 1 145 ? -8.623 -6.586 -31.890 1.00 50.09 143 ASP C C 1
ATOM 5183 O O . ASP C 1 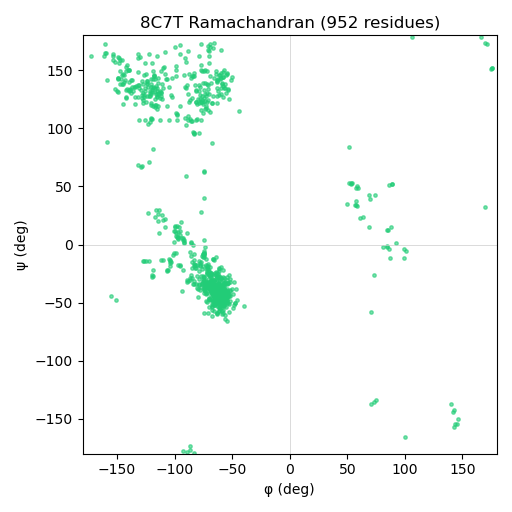145 ? -8.378 -6.495 -30.681 1.00 44.18 143 ASP C O 1
ATOM 5188 N N . ASP C 1 146 ? -8.416 -5.558 -32.719 1.00 49.72 144 ASP C N 1
ATOM 5189 C CA . ASP C 1 146 ? -7.897 -4.300 -32.180 1.00 47.10 144 ASP C CA 1
ATOM 5190 C C . ASP C 1 146 ? -8.919 -3.666 -31.235 1.00 52.81 144 ASP C C 1
ATOM 5191 O O . ASP C 1 146 ? -8.572 -3.066 -30.208 1.00 51.71 144 ASP C O 1
ATOM 5196 N N . LEU C 1 147 ? -10.193 -3.778 -31.576 1.00 45.56 145 LEU C N 1
ATOM 5197 C CA . LEU C 1 147 ? -11.211 -3.177 -30.728 1.00 52.24 145 LEU C CA 1
ATOM 5198 C C . LEU C 1 147 ? -11.288 -3.869 -29.365 1.00 44.35 145 LEU C C 1
ATOM 5199 O O . LEU C 1 147 ? -11.370 -3.207 -28.326 1.00 44.72 145 LEU C O 1
ATOM 5204 N N . VAL C 1 148 ? -11.226 -5.189 -29.318 1.00 41.40 146 VAL C N 1
ATOM 5205 C CA . VAL C 1 148 ? -11.166 -5.817 -28.004 1.00 45.43 146 VAL C CA 1
ATOM 5206 C C . VAL C 1 148 ? -9.985 -5.255 -27.213 1.00 41.16 146 VAL C C 1
ATOM 5207 O O . VAL C 1 148 ? -10.134 -4.788 -26.074 1.00 35.56 146 VAL C O 1
ATOM 5211 N N . LEU C 1 149 ? -8.801 -5.230 -27.831 1.00 41.51 147 LEU C N 1
ATOM 5212 C CA . LEU C 1 149 ? -7.628 -4.738 -27.116 1.00 32.63 147 LEU C CA 1
ATOM 5213 C C . LEU C 1 149 ? -7.838 -3.300 -26.662 1.00 41.24 147 LEU C C 1
ATOM 5214 O O . LEU C 1 149 ? -7.488 -2.928 -25.534 1.00 39.49 147 LEU C O 1
ATOM 5219 N N . ALA C 1 150 ? -8.424 -2.477 -27.524 1.00 36.60 148 ALA C N 1
ATOM 5220 C CA . ALA C 1 150 ? -8.713 -1.103 -27.141 1.00 40.48 148 ALA C CA 1
ATOM 5221 C C . ALA C 1 150 ? -9.612 -1.062 -25.911 1.00 37.84 148 ALA C C 1
ATOM 5222 O O . ALA C 1 150 ? -9.316 -0.382 -24.919 1.00 35.83 148 ALA C O 1
ATOM 5224 N N . GLU C 1 151 ? -10.726 -1.793 -25.952 1.00 42.18 149 GLU C N 1
ATOM 5225 C CA . GLU C 1 151 ? -11.631 -1.758 -24.812 1.00 39.96 149 GLU C CA 1
ATOM 5226 C C . GLU C 1 151 ? -10.929 -2.266 -23.570 1.00 35.83 149 GLU C C 1
ATOM 5227 O O . GLU C 1 151 ? -11.105 -1.716 -22.472 1.00 32.18 149 GLU C O 1
ATOM 5233 N N . TYR C 1 152 ? -10.134 -3.333 -23.733 1.00 32.73 150 TYR C N 1
ATOM 5234 C CA . TYR C 1 152 ? -9.346 -3.859 -22.624 1.00 34.76 150 TYR C CA 1
ATOM 5235 C C . TYR C 1 152 ? -8.422 -2.773 -22.080 1.00 36.70 150 TYR C C 1
ATOM 5236 O O . TYR C 1 152 ? -8.449 -2.480 -20.880 1.00 39.78 150 TYR C O 1
ATOM 5245 N N . SER C 1 153 ? -7.638 -2.120 -22.963 1.00 36.52 151 SER C N 1
ATOM 5246 C CA . SER C 1 153 ? -6.711 -1.071 -22.512 1.00 30.55 151 SER C CA 1
ATOM 5247 C C . SER C 1 153 ? -7.463 0.087 -21.851 1.00 35.91 151 SER C C 1
ATOM 5248 O O . SER C 1 153 ? -6.974 0.683 -20.879 1.00 38.79 151 SER C O 1
ATOM 5251 N N . ALA C 1 154 ? -8.664 0.411 -22.361 1.00 32.10 152 ALA C N 1
ATOM 5252 C CA . ALA C 1 154 ? -9.499 1.465 -21.762 1.00 36.82 152 ALA C CA 1
ATOM 5253 C C . ALA C 1 154 ? -9.854 1.175 -20.295 1.00 31.87 152 ALA C C 1
ATOM 5254 O O . ALA C 1 154 ? -9.763 2.062 -19.440 1.00 42.83 152 ALA C O 1
ATOM 5256 N N . THR C 1 155 ? -10.247 -0.057 -19.965 1.00 32.67 153 THR C N 1
ATOM 5257 C CA . THR C 1 155 ? -10.559 -0.337 -18.557 1.00 38.96 153 THR C CA 1
ATOM 5258 C C . THR C 1 155 ? -9.306 -0.255 -17.675 1.00 37.01 153 THR C C 1
ATOM 5259 O O . THR C 1 155 ? -9.370 0.223 -16.537 1.00 35.21 153 THR C O 1
ATOM 5263 N N . VAL C 1 156 ? -8.148 -0.663 -18.198 1.00 37.93 154 VAL C N 1
ATOM 5264 C CA . VAL C 1 156 ? -6.896 -0.593 -17.437 1.00 40.16 154 VAL C CA 1
ATOM 5265 C C . VAL C 1 156 ? -6.506 0.860 -17.170 1.00 35.23 154 VAL C C 1
ATOM 5266 O O . VAL C 1 156 ? -6.110 1.236 -16.057 1.00 32.27 154 VAL C O 1
ATOM 5270 N N . VAL C 1 157 ? -6.607 1.701 -18.188 1.00 30.52 155 VAL C N 1
ATOM 5271 C CA . VAL C 1 157 ? -6.343 3.112 -17.954 1.00 32.52 155 VAL C CA 1
ATOM 5272 C C . VAL C 1 157 ? -7.378 3.670 -16.988 1.00 37.10 155 VAL C C 1
ATOM 5273 O O . VAL C 1 157 ? -7.060 4.467 -16.100 1.00 42.73 155 VAL C O 1
ATOM 5277 N N . GLY C 1 158 ? -8.635 3.242 -17.126 1.00 42.09 156 GLY C N 1
ATOM 5278 C CA . GLY C 1 158 ? -9.647 3.716 -16.207 1.00 46.11 156 GLY C CA 1
ATOM 5279 C C . GLY C 1 158 ? -9.288 3.389 -14.776 1.00 39.11 156 GLY C C 1
ATOM 5280 O O . GLY C 1 158 ? -9.447 4.223 -13.880 1.00 40.71 156 GLY C O 1
ATOM 5281 N N . MET C 1 159 ? -8.776 2.174 -14.550 1.00 37.84 157 MET C N 1
ATOM 5282 C CA . MET C 1 159 ? -8.329 1.796 -13.214 1.00 41.86 157 MET C CA 1
ATOM 5283 C C . MET C 1 159 ? -7.257 2.756 -12.732 1.00 31.49 157 MET C C 1
ATOM 5284 O O . MET C 1 159 ? -7.268 3.191 -11.575 1.00 44.39 157 MET C O 1
ATOM 5289 N N . GLN C 1 160 ? -6.312 3.087 -13.606 1.00 40.61 158 GLN C N 1
ATOM 5290 C CA . GLN C 1 160 ? -5.211 3.948 -13.190 1.00 42.96 158 GLN C CA 1
ATOM 5291 C C . GLN C 1 160 ? -5.768 5.285 -12.758 1.00 39.86 158 GLN C C 1
ATOM 5292 O O . GLN C 1 160 ? -5.467 5.793 -11.671 1.00 42.13 158 GLN C O 1
ATOM 5298 N N . ILE C 1 161 ? -6.676 5.815 -13.576 1.00 43.01 159 ILE C N 1
ATOM 5299 C CA . ILE C 1 161 ? -7.313 7.092 -13.287 1.00 47.31 159 ILE C CA 1
ATOM 5300 C C . ILE C 1 161 ? -8.057 7.023 -11.967 1.00 47.37 159 ILE C C 1
ATOM 5301 O O . ILE C 1 161 ? -7.893 7.883 -11.094 1.00 38.73 159 ILE C O 1
ATOM 5306 N N . LEU C 1 162 ? -8.872 5.991 -11.791 1.00 44.47 160 LEU C N 1
ATOM 5307 C CA . LEU C 1 162 ? -9.608 5.853 -10.546 1.00 53.08 160 LEU C CA 1
ATOM 5308 C C . LEU C 1 162 ? -8.667 5.793 -9.351 1.00 49.74 160 LEU C C 1
ATOM 5309 O O . LEU C 1 162 ? -8.902 6.464 -8.345 1.00 49.77 160 LEU C O 1
ATOM 5314 N N . TYR C 1 163 ? -7.601 4.997 -9.425 1.00 46.47 161 TYR C N 1
ATOM 5315 C CA . TYR C 1 163 ? -6.693 4.945 -8.283 1.00 52.85 161 TYR C CA 1
ATOM 5316 C C . TYR C 1 163 ? -6.122 6.323 -7.944 1.00 58.14 161 TYR C C 1
ATOM 5317 O O . TYR C 1 163 ? -6.067 6.712 -6.769 1.00 59.87 161 TYR C O 1
ATOM 5326 N N . HIS C 1 164 ? -5.642 7.056 -8.952 1.00 52.50 162 HIS C N 1
ATOM 5327 C CA . HIS C 1 164 ? -5.039 8.361 -8.687 1.00 65.03 162 HIS C CA 1
ATOM 5328 C C . HIS C 1 164 ? -6.021 9.282 -7.979 1.00 61.51 162 HIS C C 1
ATOM 5329 O O . HIS C 1 164 ? -5.657 9.989 -7.036 1.00 69.89 162 HIS C O 1
ATOM 5336 N N . GLN C 1 165 ? -7.265 9.319 -8.444 1.00 61.64 163 GLN C N 1
ATOM 5337 C CA . GLN C 1 165 ? -8.254 10.150 -7.776 1.00 68.65 163 GLN C CA 1
ATOM 5338 C C . GLN C 1 165 ? -8.442 9.709 -6.330 1.00 75.89 163 GLN C C 1
ATOM 5339 O O . GLN C 1 165 ? -8.465 10.541 -5.417 1.00 86.77 163 GLN C O 1
ATOM 5345 N N . SER C 1 166 ? -8.549 8.398 -6.096 1.00 69.65 164 SER C N 1
ATOM 5346 C CA . SER C 1 166 ? -8.737 7.907 -4.734 1.00 75.08 164 SER C CA 1
ATOM 5347 C C . SER C 1 166 ? -7.681 8.461 -3.785 1.00 82.87 164 SER C C 1
ATOM 5348 O O . SER C 1 166 ? -7.926 8.590 -2.579 1.00 89.01 164 SER C O 1
ATOM 5351 N N . ARG C 1 167 ? -6.507 8.808 -4.311 1.00 86.91 165 ARG C N 1
ATOM 5352 C CA . ARG C 1 167 ? -5.416 9.225 -3.440 1.00 89.63 165 ARG C CA 1
ATOM 5353 C C . ARG C 1 167 ? -5.636 10.631 -2.905 1.00 93.57 165 ARG C C 1
ATOM 5354 O O . ARG C 1 167 ? -5.161 10.957 -1.812 1.00 93.22 165 ARG C O 1
ATOM 5362 N N . THR C 1 168 ? -6.369 11.464 -3.639 1.00 99.16 166 THR C N 1
ATOM 5363 C CA . THR C 1 168 ? -6.574 12.851 -3.250 1.00 109.07 166 THR C CA 1
ATOM 5364 C C . THR C 1 168 ? -7.991 13.116 -2.760 1.00 114.66 166 THR C C 1
ATOM 5365 O O . THR C 1 168 ? -8.397 14.279 -2.671 1.00 122.74 166 THR C O 1
ATOM 5369 N N . ILE C 1 169 ? -8.757 12.074 -2.444 1.00 109.04 167 ILE C N 1
ATOM 5370 C CA . ILE C 1 169 ? -10.132 12.281 -2.001 1.00 119.01 167 ILE C CA 1
ATOM 5371 C C . ILE C 1 169 ? -10.152 12.805 -0.570 1.00 131.67 167 ILE C C 1
ATOM 5372 O O . ILE C 1 169 ? -10.675 13.891 -0.295 1.00 138.78 167 ILE C O 1
ATOM 5377 N N . GLU C 1 170 ? -9.580 12.039 0.361 1.00 131.88 168 GLU C N 1
ATOM 5378 C CA . GLU C 1 170 ? -9.682 12.380 1.778 1.00 135.79 168 GLU C CA 1
ATOM 5379 C C . GLU C 1 170 ? -9.387 13.854 2.030 1.00 131.97 168 GLU C C 1
ATOM 5380 O O . GLU C 1 170 ? -10.034 14.493 2.868 1.00 129.06 168 GLU C O 1
ATOM 5386 N N . ALA C 1 171 ? -8.418 14.414 1.310 1.00 129.95 169 ALA C N 1
ATOM 5387 C CA . ALA C 1 171 ? -8.114 15.830 1.468 1.00 134.00 169 ALA C CA 1
ATOM 5388 C C . ALA C 1 171 ? -9.170 16.705 0.808 1.00 131.43 169 ALA C C 1
ATOM 5389 O O . ALA C 1 171 ? -9.582 17.721 1.376 1.00 131.27 169 ALA C O 1
ATOM 5391 N N . GLU C 1 172 ? -9.624 16.325 -0.387 1.00 127.44 170 GLU C N 1
ATOM 5392 C CA . GLU C 1 172 ? -10.563 17.165 -1.120 1.00 123.61 170 GLU C CA 1
ATOM 5393 C C . GLU C 1 172 ? -11.919 17.251 -0.430 1.00 124.63 170 GLU C C 1
ATOM 5394 O O . GLU C 1 172 ? -12.607 18.269 -0.558 1.00 125.73 170 GLU C O 1
ATOM 5400 N N . VAL C 1 173 ? -12.324 16.208 0.296 1.00 129.54 171 VAL C N 1
ATOM 5401 C CA . VAL C 1 173 ? -13.688 16.152 0.819 1.00 131.77 171 VAL C CA 1
ATOM 5402 C C . VAL C 1 173 ? -13.827 17.003 2.078 1.00 135.15 171 VAL C C 1
ATOM 5403 O O . VAL C 1 173 ? -14.808 17.739 2.234 1.00 134.80 171 VAL C O 1
ATOM 5407 N N . ARG C 1 174 ? -12.870 16.906 3.005 1.00 133.21 172 ARG C N 1
ATOM 5408 C CA . ARG C 1 174 ? -12.893 17.792 4.164 1.00 128.46 172 ARG C CA 1
ATOM 5409 C C . ARG C 1 174 ? -13.008 19.247 3.733 1.00 137.60 172 ARG C C 1
ATOM 5410 O O . ARG C 1 174 ? -13.732 20.032 4.355 1.00 146.71 172 ARG C O 1
ATOM 5418 N N . SER C 1 175 ? -12.298 19.623 2.666 1.00 134.21 173 SER C N 1
ATOM 5419 C CA . SER C 1 175 ? -12.417 20.974 2.126 1.00 136.20 173 SER C CA 1
ATOM 5420 C C . SER C 1 175 ? -13.808 21.243 1.561 1.00 143.02 173 SER C C 1
ATOM 5421 O O . SER C 1 175 ? -14.278 22.387 1.600 1.00 146.66 173 SER C O 1
ATOM 5424 N N . ALA C 1 176 ? -14.480 20.215 1.035 1.00 143.15 174 ALA C N 1
ATOM 5425 C CA . ALA C 1 176 ? -15.811 20.376 0.460 1.00 141.93 174 ALA C CA 1
ATOM 5426 C C . ALA C 1 176 ? -16.916 20.289 1.504 1.00 144.80 174 ALA C C 1
ATOM 5427 O O . ALA C 1 176 ? -17.980 20.893 1.319 1.00 145.89 174 ALA C O 1
ATOM 5429 N N . THR C 1 177 ? -16.703 19.542 2.590 1.00 143.08 175 THR C N 1
ATOM 5430 C CA . THR C 1 177 ? -17.630 19.625 3.714 1.00 145.60 175 THR C CA 1
ATOM 5431 C C . THR C 1 177 ? -17.535 20.993 4.383 1.00 149.59 175 THR C C 1
ATOM 5432 O O . THR C 1 177 ? -18.558 21.607 4.698 1.00 152.23 175 THR C O 1
ATOM 5436 N N . ALA C 1 178 ? -16.315 21.510 4.559 1.00 145.82 176 ALA C N 1
ATOM 5437 C CA . ALA C 1 178 ? -16.157 22.868 5.072 1.00 137.43 176 ALA C CA 1
ATOM 5438 C C . ALA C 1 178 ? -16.934 23.879 4.241 1.00 146.73 176 ALA C C 1
ATOM 5439 O O . ALA C 1 178 ? -17.389 24.900 4.770 1.00 147.59 176 ALA C O 1
ATOM 5441 N N . VAL C 1 179 ? -17.097 23.614 2.942 1.00 156.58 177 VAL C N 1
ATOM 5442 C CA . VAL C 1 179 ? -17.737 24.577 2.047 1.00 161.08 177 VAL C CA 1
ATOM 5443 C C . VAL C 1 179 ? -19.175 24.838 2.482 1.00 161.05 177 VAL C C 1
ATOM 5444 O O . VAL C 1 179 ? -19.569 25.982 2.738 1.00 160.10 177 VAL C O 1
ATOM 5448 N N . GLN C 1 180 ? -19.983 23.782 2.564 1.00 159.86 178 GLN C N 1
ATOM 5449 C CA . GLN C 1 180 ? -21.396 23.947 2.877 1.00 159.36 178 GLN C CA 1
ATOM 5450 C C . GLN C 1 180 ? -21.679 24.033 4.373 1.00 157.17 178 GLN C C 1
ATOM 5451 O O . GLN C 1 180 ? -22.783 24.445 4.751 1.00 158.41 178 GLN C O 1
ATOM 5457 N N . MET C 1 181 ? -20.722 23.662 5.228 1.00 144.44 179 MET C N 1
ATOM 5458 C CA . MET C 1 181 ? -20.927 23.812 6.667 1.00 147.12 179 MET C CA 1
ATOM 5459 C C . MET C 1 181 ? -21.036 25.284 7.053 1.00 159.78 179 MET C C 1
ATOM 5460 O O . MET C 1 181 ? -21.827 25.645 7.933 1.00 160.03 179 MET C O 1
ATOM 5465 N N . ALA C 1 182 ? -20.256 26.147 6.400 1.00 160.69 180 ALA C N 1
ATOM 5466 C CA . ALA C 1 182 ? -20.320 27.577 6.684 1.00 153.97 180 ALA C CA 1
ATOM 5467 C C . ALA C 1 182 ? -21.730 28.112 6.464 1.00 152.74 180 ALA C C 1
ATOM 5468 O O . ALA C 1 182 ? -22.358 28.651 7.383 1.00 153.90 180 ALA C O 1
ATOM 5470 N N . ILE C 1 183 ? -22.245 27.966 5.247 1.00 149.04 181 ILE C N 1
ATOM 5471 C CA . ILE C 1 183 ? -23.592 28.422 4.926 1.00 145.83 181 ILE C CA 1
ATOM 5472 C C . ILE C 1 183 ? -24.604 27.369 5.362 1.00 136.59 181 ILE C C 1
ATOM 5473 O O . ILE C 1 183 ? -25.227 27.491 6.417 1.00 126.26 181 ILE C O 1
ATOM 5478 N N . GLY D 1 1 ? -17.618 -14.327 -36.325 1.00 104.54 -1 GLY D N 1
ATOM 5479 C CA . GLY D 1 1 ? -16.408 -15.180 -36.122 1.00 101.73 -1 GLY D CA 1
ATOM 5480 C C . GLY D 1 1 ? -15.966 -15.279 -34.673 1.00 80.60 -1 GLY D C 1
ATOM 5481 O O . GLY D 1 1 ? -16.597 -14.702 -33.778 1.00 71.83 -1 GLY D O 1
ATOM 5482 N N . ALA D 1 2 ? -14.879 -16.022 -34.437 1.00 72.72 0 ALA D N 1
ATOM 5483 C CA . ALA D 1 2 ? -14.357 -16.141 -33.079 1.00 68.88 0 ALA D CA 1
ATOM 5484 C C . ALA D 1 2 ? -14.087 -14.768 -32.477 1.00 70.76 0 ALA D C 1
ATOM 5485 O O . ALA D 1 2 ? -14.468 -14.496 -31.332 1.00 71.20 0 ALA D O 1
ATOM 5487 N N . MET D 1 3 ? -13.481 -13.872 -33.263 1.00 72.73 1 MET D N 1
ATOM 5488 C CA . MET D 1 3 ? -13.144 -12.536 -32.781 1.00 63.62 1 MET D CA 1
ATOM 5489 C C . MET D 1 3 ? -14.387 -11.663 -32.664 1.00 58.29 1 MET D C 1
ATOM 5490 O O . MET D 1 3 ? -14.500 -10.859 -31.733 1.00 52.90 1 MET D O 1
ATOM 5495 N N . ALA D 1 4 ? -15.333 -11.798 -33.593 1.00 64.38 2 ALA D N 1
ATOM 5496 C CA . ALA D 1 4 ? -16.549 -10.993 -33.508 1.00 66.69 2 ALA D CA 1
ATOM 5497 C C . ALA D 1 4 ? -17.405 -11.388 -32.310 1.00 54.11 2 ALA D C 1
ATOM 5498 O O . ALA D 1 4 ? -18.093 -10.545 -31.723 1.00 47.42 2 ALA D O 1
ATOM 5500 N N . THR D 1 5 ? -17.440 -12.678 -31.986 1.00 61.96 3 THR D N 1
ATOM 5501 C CA . THR D 1 5 ? -18.177 -13.115 -30.809 1.00 53.96 3 THR D CA 1
ATOM 5502 C C . THR D 1 5 ? -17.508 -12.587 -29.551 1.00 50.51 3 THR D C 1
ATOM 5503 O O . THR D 1 5 ? -18.173 -12.081 -28.638 1.00 44.67 3 THR D O 1
ATOM 5507 N N . LEU D 1 6 ? -16.179 -12.694 -29.498 1.00 53.86 4 LEU D N 1
ATOM 5508 C CA . LEU D 1 6 ? -15.433 -12.207 -28.347 1.00 41.61 4 LEU D CA 1
ATOM 5509 C C . LEU D 1 6 ? -15.697 -10.728 -28.123 1.00 44.37 4 LEU D C 1
ATOM 5510 O O . LEU D 1 6 ? -15.955 -10.288 -26.994 1.00 43.90 4 LEU D O 1
ATOM 5515 N N . LEU D 1 7 ? -15.641 -9.941 -29.194 1.00 49.06 5 LEU D N 1
ATOM 5516 C CA . LEU D 1 7 ? -15.921 -8.518 -29.049 1.00 47.86 5 LEU D CA 1
ATOM 5517 C C . LEU D 1 7 ? -17.326 -8.293 -28.497 1.00 44.21 5 LEU D C 1
ATOM 5518 O O . LEU D 1 7 ? -17.521 -7.475 -27.586 1.00 45.68 5 LEU D O 1
ATOM 5523 N N . GLU D 1 8 ? -18.318 -9.016 -29.032 1.00 49.97 6 GLU D N 1
ATOM 5524 C CA . GLU D 1 8 ? -19.693 -8.826 -28.581 1.00 43.05 6 GLU D CA 1
ATOM 5525 C C . GLU D 1 8 ? -19.838 -9.162 -27.104 1.00 36.74 6 GLU D C 1
ATOM 5526 O O . GLU D 1 8 ? -20.474 -8.419 -26.354 1.00 40.12 6 GLU D O 1
ATOM 5532 N N . LYS D 1 9 ? -19.172 -10.217 -26.645 1.00 39.21 7 LYS D N 1
ATOM 5533 C CA . LYS D 1 9 ? -19.225 -10.520 -25.220 1.00 33.26 7 LYS D CA 1
ATOM 5534 C C . LYS D 1 9 ? -18.546 -9.430 -24.383 1.00 35.65 7 LYS D C 1
ATOM 5535 O O . LYS D 1 9 ? -19.106 -8.994 -23.370 1.00 41.95 7 LYS D O 1
ATOM 5541 N N . THR D 1 10 ? -17.373 -8.929 -24.802 1.00 30.44 8 THR D N 1
ATOM 5542 C CA . THR D 1 10 ? -16.763 -7.851 -24.027 1.00 39.23 8 THR D CA 1
ATOM 5543 C C . THR D 1 10 ? -17.715 -6.655 -23.965 1.00 31.17 8 THR D C 1
ATOM 5544 O O . THR D 1 10 ? -17.814 -5.985 -22.933 1.00 39.42 8 THR D O 1
ATOM 5548 N N . ARG D 1 11 ? -18.474 -6.409 -25.037 1.00 38.47 9 ARG D N 1
ATOM 5549 C CA . ARG D 1 11 ? -19.433 -5.296 -25.027 1.00 47.18 9 ARG D CA 1
ATOM 5550 C C . ARG D 1 11 ? -20.584 -5.574 -24.068 1.00 37.69 9 ARG D C 1
ATOM 5551 O O . ARG D 1 11 ? -21.065 -4.670 -23.354 1.00 34.80 9 ARG D O 1
ATOM 5559 N N . GLN D 1 12 ? -21.004 -6.835 -24.006 1.00 39.63 10 GLN D N 1
ATOM 5560 C CA . GLN D 1 12 ? -22.003 -7.214 -23.022 1.00 46.42 10 GLN D CA 1
ATOM 5561 C C . GLN D 1 12 ? -21.483 -6.898 -21.636 1.00 38.57 10 GLN D C 1
ATOM 5562 O O . GLN D 1 12 ? -22.174 -6.252 -20.845 1.00 34.58 10 GLN D O 1
ATOM 5568 N N . VAL D 1 13 ? -20.219 -7.263 -21.366 1.00 36.23 11 VAL D N 1
ATOM 5569 C CA . VAL D 1 13 ? -19.613 -6.969 -20.066 1.00 31.05 11 VAL D CA 1
ATOM 5570 C C . VAL D 1 13 ? -19.572 -5.468 -19.816 1.00 25.41 11 VAL D C 1
ATOM 5571 O O . VAL D 1 13 ? -19.849 -4.994 -18.713 1.00 36.25 11 VAL D O 1
ATOM 5575 N N . ASN D 1 14 ? -19.221 -4.696 -20.831 1.00 39.54 12 ASN D N 1
ATOM 5576 C CA . ASN D 1 14 ? -19.187 -3.250 -20.664 1.00 43.33 12 ASN D CA 1
ATOM 5577 C C . ASN D 1 14 ? -20.567 -2.705 -20.294 1.00 39.95 12 ASN D C 1
ATOM 5578 O O . ASN D 1 14 ? -20.721 -1.988 -19.295 1.00 37.75 12 ASN D O 1
ATOM 5583 N N . GLU D 1 15 ? -21.586 -3.031 -21.091 1.00 37.83 13 GLU D N 1
ATOM 5584 C CA . GLU D 1 15 ? -22.903 -2.443 -20.845 1.00 51.31 13 GLU D CA 1
ATOM 5585 C C . GLU D 1 15 ? -23.454 -2.823 -19.483 1.00 45.09 13 GLU D C 1
ATOM 5586 O O . GLU D 1 15 ? -24.143 -2.020 -18.834 1.00 52.72 13 GLU D O 1
ATOM 5592 N N . LEU D 1 16 ? -23.197 -4.042 -19.044 1.00 40.19 14 LEU D N 1
ATOM 5593 C CA . LEU D 1 16 ? -23.819 -4.481 -17.804 1.00 38.42 14 LEU D CA 1
ATOM 5594 C C . LEU D 1 16 ? -22.977 -4.149 -16.581 1.00 42.05 14 LEU D C 1
ATOM 5595 O O . LEU D 1 16 ? -23.536 -3.942 -15.507 1.00 39.43 14 LEU D O 1
ATOM 5600 N N . LEU D 1 17 ? -21.648 -4.117 -16.687 1.00 39.30 15 LEU D N 1
ATOM 5601 C CA . LEU D 1 17 ? -20.818 -3.985 -15.499 1.00 40.72 15 LEU D CA 1
ATOM 5602 C C . LEU D 1 17 ? -19.952 -2.745 -15.490 1.00 39.62 15 LEU D C 1
ATOM 5603 O O . LEU D 1 17 ? -19.587 -2.284 -14.416 1.00 56.03 15 LEU D O 1
ATOM 5608 N N . GLN D 1 18 ? -19.576 -2.211 -16.644 1.00 43.18 16 GLN D N 1
ATOM 5609 C CA . GLN D 1 18 ? -18.761 -1.005 -16.623 1.00 47.83 16 GLN D CA 1
ATOM 5610 C C . GLN D 1 18 ? -19.613 0.237 -16.452 1.00 40.95 16 GLN D C 1
ATOM 5611 O O . GLN D 1 18 ? -19.148 1.233 -15.887 1.00 40.93 16 GLN D O 1
ATOM 5617 N N . LYS D 1 19 ? -20.843 0.223 -16.958 1.00 48.78 17 LYS D N 1
ATOM 5618 C CA . LYS D 1 19 ? -21.677 1.414 -16.922 1.00 52.24 17 LYS D CA 1
ATOM 5619 C C . LYS D 1 19 ? -22.683 1.387 -15.789 1.00 53.26 17 LYS D C 1
ATOM 5620 O O . LYS D 1 19 ? -23.631 2.178 -15.795 1.00 60.24 17 LYS D O 1
ATOM 5626 N N . ASN D 1 20 ? -22.491 0.514 -14.805 1.00 49.73 18 ASN D N 1
ATOM 5627 C CA . ASN D 1 20 ? -23.375 0.448 -13.652 1.00 43.19 18 ASN D CA 1
ATOM 5628 C C . ASN D 1 20 ? -22.517 0.204 -12.427 1.00 41.54 18 ASN D C 1
ATOM 5629 O O . ASN D 1 20 ? -21.465 -0.434 -12.513 1.00 46.81 18 ASN D O 1
ATOM 5634 N N . ASN D 1 21 ? -22.980 0.697 -11.285 1.00 47.09 19 ASN D N 1
ATOM 5635 C CA . ASN D 1 21 ? -22.375 0.356 -10.001 1.00 51.28 19 ASN D CA 1
ATOM 5636 C C . ASN D 1 21 ? -22.988 -0.931 -9.451 1.00 57.48 19 ASN D C 1
ATOM 5637 O O . ASN D 1 21 ? -24.190 -0.971 -9.187 1.00 49.54 19 ASN D O 1
ATOM 5642 N N . LEU D 1 22 ? -22.152 -1.942 -9.157 1.00 49.89 20 LEU D N 1
ATOM 5643 C CA . LEU D 1 22 ? -22.676 -3.295 -8.948 1.00 50.47 20 LEU D CA 1
ATOM 5644 C C . LEU D 1 22 ? -22.491 -3.811 -7.522 1.00 52.98 20 LEU D C 1
ATOM 5645 O O . LEU D 1 22 ? -22.674 -5.010 -7.263 1.00 59.69 20 LEU D O 1
ATOM 5650 N N . PHE D 1 23 ? -22.293 -2.912 -6.567 1.00 57.84 21 PHE D N 1
ATOM 5651 C CA . PHE D 1 23 ? -22.076 -3.305 -5.184 1.00 62.43 21 PHE D CA 1
ATOM 5652 C C . PHE D 1 23 ? -23.455 -3.405 -4.553 1.00 56.78 21 PHE D C 1
ATOM 5653 O O . PHE D 1 23 ? -24.108 -2.387 -4.313 1.00 63.47 21 PHE D O 1
ATOM 5661 N N . ASP D 1 24 ? -23.911 -4.629 -4.293 1.00 63.44 22 ASP D N 1
ATOM 5662 C CA . ASP D 1 24 ? -25.234 -4.865 -3.717 1.00 59.50 22 ASP D CA 1
ATOM 5663 C C . ASP D 1 24 ? -25.151 -4.705 -2.208 1.00 67.50 22 ASP D C 1
ATOM 5664 O O . ASP D 1 24 ? -24.700 -5.607 -1.495 1.00 59.84 22 ASP D O 1
ATOM 5669 N N . VAL D 1 25 ? -25.497 -3.513 -1.749 1.00 67.04 23 VAL D N 1
ATOM 5670 C CA . VAL D 1 25 ? -25.738 -3.326 -0.333 1.00 74.10 23 VAL D CA 1
ATOM 5671 C C . VAL D 1 25 ? -27.034 -4.038 0.045 1.00 88.32 23 VAL D C 1
ATOM 5672 O O . VAL D 1 25 ? -27.916 -4.285 -0.792 1.00 91.02 23 VAL D O 1
ATOM 5676 N N . GLN D 1 26 ? -27.138 -4.385 1.325 1.00 90.79 24 GLN D N 1
ATOM 5677 C CA . GLN D 1 26 ? -28.270 -5.102 1.903 1.00 91.49 24 GLN D CA 1
ATOM 5678 C C . GLN D 1 26 ? -28.342 -6.543 1.416 1.00 81.86 24 GLN D C 1
ATOM 5679 O O . GLN D 1 26 ? -29.384 -7.194 1.543 1.00 93.84 24 GLN D O 1
ATOM 5685 N N . ALA D 1 27 ? -27.265 -7.052 0.827 1.00 81.78 25 ALA D N 1
ATOM 5686 C CA . ALA D 1 27 ? -27.149 -8.469 0.527 1.00 81.66 25 ALA D CA 1
ATOM 5687 C C . ALA D 1 27 ? -26.128 -9.124 1.450 1.00 74.42 25 ALA D C 1
ATOM 5688 O O . ALA D 1 27 ? -25.349 -8.455 2.143 1.00 76.35 25 ALA D O 1
ATOM 5690 N N . GLU D 1 28 ? -26.173 -10.457 1.465 1.00 80.29 26 GLU D N 1
ATOM 5691 C CA . GLU D 1 28 ? -25.145 -11.245 2.138 1.00 86.35 26 GLU D CA 1
ATOM 5692 C C . GLU D 1 28 ? -23.776 -10.938 1.548 1.00 74.81 26 GLU D C 1
ATOM 5693 O O . GLU D 1 28 ? -22.856 -10.504 2.251 1.00 74.31 26 GLU D O 1
ATOM 5699 N N . LEU D 1 29 ? -23.643 -11.136 0.244 1.00 69.47 27 LEU D N 1
ATOM 5700 C CA . LEU D 1 29 ? -22.452 -10.828 -0.513 1.00 56.84 27 LEU D CA 1
ATOM 5701 C C . LEU D 1 29 ? -22.753 -9.734 -1.521 1.00 49.67 27 LEU D C 1
ATOM 5702 O O . LEU D 1 29 ? -23.792 -9.771 -2.197 1.00 56.71 27 LEU D O 1
ATOM 5707 N N . PRO D 1 30 ? -21.876 -8.738 -1.615 1.00 48.65 28 PRO D N 1
ATOM 5708 C CA . PRO D 1 30 ? -22.183 -7.561 -2.460 1.00 51.00 28 PRO D CA 1
ATOM 5709 C C . PRO D 1 30 ? -22.185 -7.840 -3.958 1.00 42.93 28 PRO D C 1
ATOM 5710 O O . PRO D 1 30 ? -22.807 -7.085 -4.723 1.00 47.68 28 PRO D O 1
ATOM 5714 N N . TYR D 1 31 ? -21.430 -8.838 -4.413 1.00 37.52 29 TYR D N 1
ATOM 5715 C CA . TYR D 1 31 ? -21.164 -9.007 -5.833 1.00 40.25 29 TYR D CA 1
ATOM 5716 C C . TYR D 1 31 ? -21.711 -10.290 -6.428 1.00 35.55 29 TYR D C 1
ATOM 5717 O O . TYR D 1 31 ? -21.146 -10.823 -7.399 1.00 35.18 29 TYR D O 1
ATOM 5726 N N . ASN D 1 32 ? -22.804 -10.785 -5.858 1.00 34.99 30 ASN D N 1
ATOM 5727 C CA . ASN D 1 32 ? -23.441 -11.972 -6.402 1.00 30.63 30 ASN D CA 1
ATOM 5728 C C . ASN D 1 32 ? -23.941 -11.686 -7.800 1.00 28.93 30 ASN D C 1
ATOM 5729 O O . ASN D 1 32 ? -23.686 -12.452 -8.742 1.00 32.25 30 ASN D O 1
ATOM 5734 N N . LYS D 1 33 ? -24.560 -10.528 -7.988 1.00 31.94 31 LYS D N 1
ATOM 5735 C CA . LYS D 1 33 ? -25.036 -10.204 -9.327 1.00 40.35 31 LYS D CA 1
ATOM 5736 C C . LYS D 1 33 ? -23.896 -10.063 -10.319 1.00 33.64 31 LYS D C 1
ATOM 5737 O O . LYS D 1 33 ? -23.956 -10.580 -11.446 1.00 35.18 31 LYS D O 1
ATOM 5743 N N . MET D 1 34 ? -22.848 -9.364 -9.923 1.00 34.36 32 MET D N 1
ATOM 5744 C CA . MET D 1 34 ? -21.705 -9.288 -10.807 1.00 32.59 32 MET D CA 1
ATOM 5745 C C . MET D 1 34 ? -21.207 -10.689 -11.146 1.00 28.94 32 MET D C 1
ATOM 5746 O O . MET D 1 34 ? -20.931 -11.003 -12.316 1.00 26.02 32 MET D O 1
ATOM 5751 N N . ALA D 1 35 ? -21.148 -11.565 -10.133 1.00 27.68 33 ALA D N 1
ATOM 5752 C CA . ALA D 1 35 ? -20.649 -12.923 -10.353 1.00 27.60 33 ALA D CA 1
ATOM 5753 C C . ALA D 1 35 ? -21.531 -13.649 -11.349 1.00 27.76 33 ALA D C 1
ATOM 5754 O O . ALA D 1 35 ? -21.052 -14.351 -12.259 1.00 26.81 33 ALA D O 1
ATOM 5756 N N . MET D 1 36 ? -22.844 -13.449 -11.204 1.00 32.20 34 MET D N 1
ATOM 5757 C CA . MET D 1 36 ? -23.801 -14.133 -12.065 1.00 34.80 34 MET D CA 1
ATOM 5758 C C . MET D 1 36 ? -23.638 -13.694 -13.504 1.00 30.81 34 MET D C 1
ATOM 5759 O O . MET D 1 36 ? -23.550 -14.525 -14.409 1.00 31.41 34 MET D O 1
ATOM 5764 N N . ILE D 1 37 ? -23.570 -12.388 -13.731 1.00 29.76 35 ILE D N 1
ATOM 5765 C CA . ILE D 1 37 ? -23.357 -11.896 -15.081 1.00 32.40 35 ILE D CA 1
ATOM 5766 C C . ILE D 1 37 ? -22.083 -12.498 -15.667 1.00 31.69 35 ILE D C 1
ATOM 5767 O O . ILE D 1 37 ? -22.072 -13.033 -16.789 1.00 35.01 35 ILE D O 1
ATOM 5772 N N . LEU D 1 38 ? -20.993 -12.468 -14.907 1.00 31.89 36 LEU D N 1
ATOM 5773 C CA . LEU D 1 38 ? -19.742 -12.966 -15.470 1.00 39.37 36 LEU D CA 1
ATOM 5774 C C . LEU D 1 38 ? -19.843 -14.445 -15.808 1.00 34.74 36 LEU D C 1
ATOM 5775 O O . LEU D 1 38 ? -19.375 -14.883 -16.872 1.00 34.11 36 LEU D O 1
ATOM 5780 N N . GLY D 1 39 ? -20.376 -15.228 -14.856 1.00 36.85 37 GLY D N 1
ATOM 5781 C CA . GLY D 1 39 ? -20.554 -16.657 -15.061 1.00 38.41 37 GLY D CA 1
ATOM 5782 C C . GLY D 1 39 ? -21.396 -16.968 -16.268 1.00 39.14 37 GLY D C 1
ATOM 5783 O O . GLY D 1 39 ? -21.067 -17.854 -17.064 1.00 38.36 37 GLY D O 1
ATOM 5784 N N . ASP D 1 40 ? -22.458 -16.205 -16.477 1.00 37.00 38 ASP D N 1
ATOM 5785 C CA . ASP D 1 40 ? -23.262 -16.465 -17.661 1.00 39.65 38 ASP D CA 1
ATOM 5786 C C . ASP D 1 40 ? -22.487 -16.162 -18.941 1.00 46.11 38 ASP D C 1
ATOM 5787 O O . ASP D 1 40 ? -22.440 -16.984 -19.862 1.00 43.10 38 ASP D O 1
ATOM 5792 N N . ILE D 1 41 ? -21.887 -14.975 -19.023 1.00 41.77 39 ILE D N 1
ATOM 5793 C CA . ILE D 1 41 ? -21.165 -14.597 -20.233 1.00 37.57 39 ILE D CA 1
ATOM 5794 C C . ILE D 1 41 ? -19.977 -15.518 -20.455 1.00 41.08 39 ILE D C 1
ATOM 5795 O O . ILE D 1 41 ? -19.609 -15.814 -21.601 1.00 42.06 39 ILE D O 1
ATOM 5800 N N . LEU D 1 42 ? -19.339 -15.964 -19.384 1.00 37.10 40 LEU D N 1
ATOM 5801 C CA . LEU D 1 42 ? -18.182 -16.833 -19.519 1.00 36.78 40 LEU D CA 1
ATOM 5802 C C . LEU D 1 42 ? -18.542 -18.303 -19.483 1.00 40.22 40 LEU D C 1
ATOM 5803 O O . LEU D 1 42 ? -17.639 -19.142 -19.487 1.00 35.61 40 LEU D O 1
ATOM 5808 N N . GLU D 1 43 ? -19.827 -18.630 -19.411 1.00 41.37 41 GLU D N 1
ATOM 5809 C CA . GLU D 1 43 ? -20.284 -20.012 -19.379 1.00 36.90 41 GLU D CA 1
ATOM 5810 C C . GLU D 1 43 ? -19.589 -20.794 -18.278 1.00 38.22 41 GLU D C 1
ATOM 5811 O O . GLU D 1 43 ? -19.021 -21.858 -18.502 1.00 35.09 41 GLU D O 1
ATOM 5817 N N . SER D 1 44 ? -19.641 -20.263 -17.066 1.00 33.89 42 SER D N 1
ATOM 5818 C CA . SER D 1 44 ? -18.927 -20.898 -15.976 1.00 26.23 42 SER D CA 1
ATOM 5819 C C . SER D 1 44 ? -19.600 -20.577 -14.671 1.00 24.68 42 SER D C 1
ATOM 5820 O O . SER D 1 44 ? -20.195 -19.505 -14.533 1.00 29.41 42 SER D O 1
ATOM 5823 N N . ASN D 1 45 ? -19.277 -21.370 -13.650 1.00 27.45 43 ASN D N 1
ATOM 5824 C CA . ASN D 1 45 ? -19.438 -20.891 -12.284 1.00 29.43 43 ASN D CA 1
ATOM 5825 C C . ASN D 1 45 ? -18.321 -19.872 -11.984 1.00 32.57 43 ASN D C 1
ATOM 5826 O O . ASN D 1 45 ? -17.246 -19.941 -12.575 1.00 26.87 43 ASN D O 1
ATOM 5831 N N . ALA D 1 46 ? -18.590 -18.889 -11.095 1.00 23.28 44 ALA D N 1
ATOM 5832 C CA . ALA D 1 46 ? -17.688 -17.764 -10.845 1.00 31.58 44 ALA D CA 1
ATOM 5833 C C . ALA D 1 46 ? -17.744 -17.391 -9.374 1.00 31.07 44 ALA D C 1
ATOM 5834 O O . ALA D 1 46 ? -18.805 -17.424 -8.745 1.00 36.80 44 ALA D O 1
ATOM 5836 N N . TYR D 1 47 ? -16.580 -17.080 -8.840 1.00 28.48 45 TYR D N 1
ATOM 5837 C CA . TYR D 1 47 ? -16.381 -16.699 -7.457 1.00 27.08 45 TYR D CA 1
ATOM 5838 C C . TYR D 1 47 ? -15.461 -15.508 -7.453 1.00 34.07 45 TYR D C 1
ATOM 5839 O O . TYR D 1 47 ? -14.416 -15.548 -8.096 1.00 31.86 45 TYR D O 1
ATOM 5848 N N . ILE D 1 48 ? -15.781 -14.509 -6.653 1.00 31.49 46 ILE D N 1
ATOM 5849 C CA . ILE D 1 48 ? -14.970 -13.314 -6.537 1.00 36.12 46 ILE D CA 1
ATOM 5850 C C . ILE D 1 48 ? -14.454 -13.260 -5.119 1.00 38.18 46 ILE D C 1
ATOM 5851 O O . ILE D 1 48 ? -15.250 -13.206 -4.180 1.00 31.57 46 ILE D O 1
ATOM 5856 N N . ILE D 1 49 ? -13.122 -13.267 -4.987 1.00 28.39 47 ILE D N 1
ATOM 5857 C CA . ILE D 1 49 ? -12.384 -13.314 -3.731 1.00 35.40 47 ILE D CA 1
ATOM 5858 C C . ILE D 1 49 ? -11.691 -11.978 -3.567 1.00 34.26 47 ILE D C 1
ATOM 5859 O O . ILE D 1 49 ? -11.016 -11.518 -4.493 1.00 29.63 47 ILE D O 1
ATOM 5864 N N . SER D 1 50 ? -11.833 -11.379 -2.395 1.00 26.65 48 SER D N 1
ATOM 5865 C CA . SER D 1 50 ? -11.193 -10.129 -2.062 1.00 34.36 48 SER D CA 1
ATOM 5866 C C . SER D 1 50 ? -9.683 -10.323 -1.930 1.00 39.45 48 SER D C 1
ATOM 5867 O O . SER D 1 50 ? -9.139 -11.441 -1.958 1.00 34.43 48 SER D O 1
ATOM 5870 N N . SER D 1 51 ? -8.998 -9.196 -1.779 1.00 30.47 49 SER D N 1
ATOM 5871 C CA . SER D 1 51 ? -7.553 -9.256 -1.616 1.00 33.65 49 SER D CA 1
ATOM 5872 C C . SER D 1 51 ? -7.157 -9.963 -0.317 1.00 33.91 49 SER D C 1
ATOM 5873 O O . SER D 1 51 ? -6.077 -10.556 -0.234 1.00 37.89 49 SER D O 1
ATOM 5876 N N . SER D 1 52 ? -8.030 -9.967 0.676 1.00 43.67 50 SER D N 1
ATOM 5877 C CA . SER D 1 52 ? -7.775 -10.631 1.944 1.00 45.24 50 SER D CA 1
ATOM 5878 C C . SER D 1 52 ? -8.441 -12.008 2.040 1.00 44.10 50 SER D C 1
ATOM 5879 O O . SER D 1 52 ? -8.529 -12.561 3.138 1.00 46.35 50 SER D O 1
ATOM 5882 N N . GLY D 1 53 ? -8.957 -12.551 0.938 1.00 41.67 51 GLY D N 1
ATOM 5883 C CA . GLY D 1 53 ? -9.463 -13.916 0.935 1.00 39.63 51 GLY D CA 1
ATOM 5884 C C . GLY D 1 53 ? -10.908 -14.118 1.324 1.00 46.47 51 GLY D C 1
ATOM 5885 O O .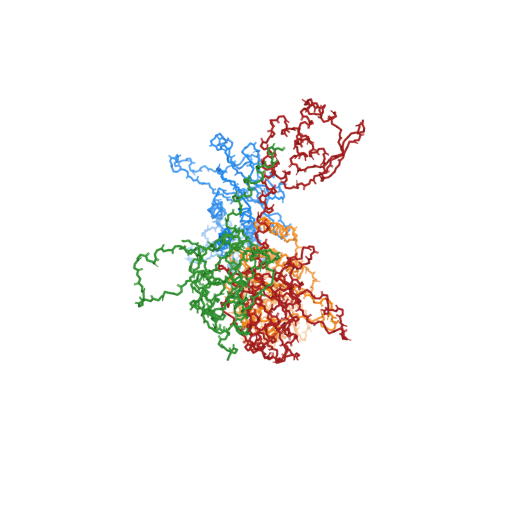 GLY D 1 53 ? -11.307 -15.260 1.578 1.00 51.46 51 GLY D O 1
ATOM 5886 N N . ASP D 1 54 ? -11.704 -13.064 1.355 1.00 41.89 52 ASP D N 1
ATOM 5887 C CA . ASP D 1 54 ? -13.116 -13.173 1.661 1.00 45.82 52 ASP D CA 1
ATOM 5888 C C . ASP D 1 54 ? -13.869 -13.395 0.373 1.00 43.59 52 ASP D C 1
ATOM 5889 O O . ASP D 1 54 ? -13.611 -12.748 -0.638 1.00 35.95 52 ASP D O 1
ATOM 5894 N N . LEU D 1 55 ? -14.804 -14.293 0.413 1.00 41.23 53 LEU D N 1
ATOM 5895 C CA . LEU D 1 55 ? -15.662 -14.461 -0.732 1.00 37.54 53 LEU D CA 1
ATOM 5896 C C . LEU D 1 55 ? -16.612 -13.276 -0.823 1.00 30.82 53 LEU D C 1
ATOM 5897 O O . LEU D 1 55 ? -17.419 -13.058 0.080 1.00 45.05 53 LEU D O 1
ATOM 5902 N N . LEU D 1 56 ? -16.524 -12.504 -1.906 1.00 35.48 54 LEU D N 1
ATOM 5903 C CA . LEU D 1 56 ? -17.365 -11.323 -2.065 1.00 40.07 54 LEU D CA 1
ATOM 5904 C C . LEU D 1 56 ? -18.628 -11.593 -2.873 1.00 44.04 54 LEU D C 1
ATOM 5905 O O . LEU D 1 56 ? -19.557 -10.770 -2.864 1.00 38.06 54 LEU D O 1
ATOM 5910 N N . GLY D 1 57 ? -18.654 -12.671 -3.637 1.00 38.11 55 GLY D N 1
ATOM 5911 C CA . GLY D 1 57 ? -19.809 -12.941 -4.468 1.00 34.02 55 GLY D CA 1
ATOM 5912 C C . GLY D 1 57 ? -19.504 -14.146 -5.314 1.00 40.00 55 GLY D C 1
ATOM 5913 O O . GLY D 1 57 ? -18.325 -14.394 -5.611 1.00 30.75 55 GLY D O 1
ATOM 5914 N N . TYR D 1 58 ? -20.537 -14.904 -5.687 1.00 30.75 56 TYR D N 1
ATOM 5915 C CA . TYR D 1 58 ? -20.360 -16.080 -6.522 1.00 28.35 56 TYR D CA 1
ATOM 5916 C C . TYR D 1 58 ? -21.676 -16.471 -7.180 1.00 35.98 56 TYR D C 1
ATOM 5917 O O . TYR D 1 58 ? -22.752 -16.020 -6.802 1.00 36.86 56 TYR D O 1
ATOM 5926 N N . THR D 1 59 ? -21.558 -17.317 -8.182 1.00 35.44 57 THR D N 1
ATOM 5927 C CA . THR D 1 59 ? -22.683 -17.979 -8.796 1.00 30.67 57 THR D CA 1
ATOM 5928 C C . THR D 1 59 ? -22.265 -19.415 -9.043 1.00 38.18 57 THR D C 1
ATOM 5929 O O . THR D 1 59 ? -21.173 -19.651 -9.564 1.00 32.63 57 THR D O 1
ATOM 5933 N N . GLU D 1 60 ? -23.141 -20.392 -8.663 1.00 30.23 58 GLU D N 1
ATOM 5934 C CA . GLU D 1 60 ? -23.040 -21.808 -8.978 1.00 40.58 58 GLU D CA 1
ATOM 5935 C C . GLU D 1 60 ? -24.342 -22.172 -9.663 1.00 41.63 58 GLU D C 1
ATOM 5936 O O . GLU D 1 60 ? -25.416 -21.839 -9.158 1.00 43.22 58 GLU D O 1
ATOM 5942 N N . LYS D 1 61 ? -24.223 -22.773 -10.801 1.00 48.79 59 LYS D N 1
ATOM 5943 C CA . LYS D 1 61 ? -25.394 -23.033 -11.624 1.00 50.26 59 LYS D CA 1
ATOM 5944 C C . LYS D 1 61 ? -26.339 -23.971 -10.871 1.00 50.96 59 LYS D C 1
ATOM 5945 O O . LYS D 1 61 ? -25.935 -25.047 -10.432 1.00 47.15 59 LYS D O 1
ATOM 5951 N N . LEU D 1 62 ? -27.572 -23.536 -10.637 1.00 63.64 60 LEU D N 1
ATOM 5952 C CA . LEU D 1 62 ? -28.565 -24.418 -10.042 1.00 57.05 60 LEU D CA 1
ATOM 5953 C C . LEU D 1 62 ? -29.154 -25.302 -11.135 1.00 50.02 60 LEU D C 1
ATOM 5954 O O . LEU D 1 62 ? -29.505 -24.818 -12.220 1.00 46.98 60 LEU D O 1
ATOM 5959 N N . ASP D 1 63 ? -29.234 -26.600 -10.867 1.00 62.14 61 ASP D N 1
ATOM 5960 C CA . ASP D 1 63 ? -30.033 -27.492 -11.704 1.00 72.87 61 ASP D CA 1
ATOM 5961 C C . ASP D 1 63 ? -31.476 -27.384 -11.218 1.00 64.68 61 ASP D C 1
ATOM 5962 O O . ASP D 1 63 ? -31.855 -28.063 -10.257 1.00 62.20 61 ASP D O 1
ATOM 5967 N N . VAL D 1 64 ? -32.280 -26.518 -11.880 1.00 60.58 62 VAL D N 1
ATOM 5968 C CA . VAL D 1 64 ? -33.654 -26.236 -11.424 1.00 65.46 62 VAL D CA 1
ATOM 5969 C C . VAL D 1 64 ? -34.506 -27.501 -11.467 1.00 58.19 62 VAL D C 1
ATOM 5970 O O . VAL D 1 64 ? -35.321 -27.737 -10.572 1.00 63.36 62 VAL D O 1
ATOM 5974 N N . ASN D 1 65 ? -34.362 -28.314 -12.524 1.00 56.11 63 ASN D N 1
ATOM 5975 C CA . ASN D 1 65 ? -35.206 -29.498 -12.670 1.00 60.99 63 ASN D CA 1
ATOM 5976 C C . ASN D 1 65 ? -35.017 -30.487 -11.523 1.00 66.69 63 ASN D C 1
ATOM 5977 O O . ASN D 1 65 ? -35.949 -31.225 -11.186 1.00 62.06 63 ASN D O 1
ATOM 5982 N N . ASN D 1 66 ? -33.811 -30.585 -10.970 1.00 67.23 64 ASN D N 1
ATOM 5983 C CA . ASN D 1 66 ? -33.521 -31.519 -9.888 1.00 72.51 64 ASN D CA 1
ATOM 5984 C C . ASN D 1 66 ? -33.203 -30.784 -8.590 1.00 65.35 64 ASN D C 1
ATOM 5985 O O . ASN D 1 66 ? -32.462 -31.288 -7.742 1.00 67.13 64 ASN D O 1
ATOM 5990 N N . ALA D 1 67 ? -33.779 -29.596 -8.415 1.00 58.32 65 ALA D N 1
ATOM 5991 C CA . ALA D 1 67 ? -33.394 -28.743 -7.301 1.00 62.16 65 ALA D CA 1
ATOM 5992 C C . ALA D 1 67 ? -33.721 -29.408 -5.963 1.00 58.83 65 ALA D C 1
ATOM 5993 O O . ALA D 1 67 ? -34.749 -30.082 -5.818 1.00 48.93 65 ALA D O 1
ATOM 5995 N N . ARG D 1 68 ? -32.805 -29.222 -4.984 1.00 58.25 66 ARG D N 1
ATOM 5996 C CA . ARG D 1 68 ? -32.884 -29.803 -3.644 1.00 55.63 66 ARG D CA 1
ATOM 5997 C C . ARG D 1 68 ? -32.662 -28.754 -2.568 1.00 72.15 66 ARG D C 1
ATOM 5998 O O . ARG D 1 68 ? -31.770 -27.902 -2.675 1.00 77.30 66 ARG D O 1
ATOM 6006 N N . ILE D 1 69 ? -33.527 -28.809 -1.555 1.00 64.78 67 ILE D N 1
ATOM 6007 C CA . ILE D 1 69 ? -33.525 -27.817 -0.489 1.00 75.56 67 ILE D CA 1
ATOM 6008 C C . ILE D 1 69 ? -32.129 -27.667 0.105 1.00 82.25 67 ILE D C 1
ATOM 6009 O O . ILE D 1 69 ? -31.683 -26.554 0.410 1.00 77.99 67 ILE D O 1
ATOM 6014 N N . LYS D 1 70 ? -31.399 -28.772 0.253 1.00 78.54 68 LYS D N 1
ATOM 6015 C CA . LYS D 1 70 ? -30.112 -28.662 0.929 1.00 85.36 68 LYS D CA 1
ATOM 6016 C C . LYS D 1 70 ? -29.085 -27.962 0.057 1.00 76.75 68 LYS D C 1
ATOM 6017 O O . LYS D 1 70 ? -28.280 -27.175 0.562 1.00 77.87 68 LYS D O 1
ATOM 6023 N N . ASN D 1 71 ? -29.132 -28.180 -1.255 1.00 77.44 69 ASN D N 1
ATOM 6024 C CA . ASN D 1 71 ? -28.116 -27.569 -2.097 1.00 80.30 69 ASN D CA 1
ATOM 6025 C C . ASN D 1 71 ? -28.348 -26.083 -2.327 1.00 77.45 69 ASN D C 1
ATOM 6026 O O . ASN D 1 71 ? -27.387 -25.359 -2.617 1.00 74.80 69 ASN D O 1
ATOM 6031 N N . MET D 1 72 ? -29.574 -25.603 -2.154 1.00 67.82 70 MET D N 1
ATOM 6032 C CA . MET D 1 72 ? -29.873 -24.202 -2.399 1.00 65.99 70 MET D CA 1
ATOM 6033 C C . MET D 1 72 ? -29.597 -23.328 -1.189 1.00 71.38 70 MET D C 1
ATOM 6034 O O . MET D 1 72 ? -29.263 -22.145 -1.341 1.00 57.47 70 MET D O 1
ATOM 6039 N N . PHE D 1 73 ? -29.651 -23.897 0.008 1.00 70.87 71 PHE D N 1
ATOM 6040 C CA . PHE D 1 73 ? -29.456 -23.105 1.210 1.00 81.59 71 PHE D CA 1
ATOM 6041 C C . PHE D 1 73 ? -28.030 -23.187 1.732 1.00 82.64 71 PHE D C 1
ATOM 6042 O O . PHE D 1 73 ? -27.751 -22.651 2.814 1.00 76.37 71 PHE D O 1
ATOM 6050 N N . LYS D 1 74 ? -27.129 -23.849 0.995 1.00 80.44 72 LYS D N 1
ATOM 6051 C CA . LYS D 1 74 ? -25.770 -24.059 1.477 1.00 79.56 72 LYS D CA 1
ATOM 6052 C C . LYS D 1 74 ? -24.984 -22.761 1.391 1.00 56.65 72 LYS D C 1
ATOM 6053 O O . LYS D 1 74 ? -24.918 -22.136 0.332 1.00 59.41 72 LYS D O 1
ATOM 6059 N N . GLU D 1 75 ? -24.399 -22.348 2.506 1.00 50.52 73 GLU D N 1
ATOM 6060 C CA . GLU D 1 75 ? -23.496 -21.207 2.498 1.00 64.03 73 GLU D CA 1
ATOM 6061 C C . GLU D 1 75 ? -22.203 -21.660 1.820 1.00 50.39 73 GLU D C 1
ATOM 6062 O O . GLU D 1 75 ? -21.568 -22.618 2.267 1.00 50.96 73 GLU D O 1
ATOM 6068 N N . LYS D 1 76 ? -21.846 -21.027 0.707 1.00 48.13 74 LYS D N 1
ATOM 6069 C CA . LYS D 1 76 ? -20.573 -21.324 0.068 1.00 51.44 74 LYS D CA 1
ATOM 6070 C C . LYS D 1 76 ? -19.420 -20.800 0.926 1.00 36.99 74 LYS D C 1
ATOM 6071 O O . LYS D 1 76 ? -19.436 -19.651 1.370 1.00 44.64 74 LYS D O 1
ATOM 6077 N N . LYS D 1 77 ? -18.439 -21.652 1.197 1.00 42.59 75 LYS D N 1
ATOM 6078 C CA . LYS D 1 77 ? -17.218 -21.242 1.880 1.00 50.93 75 LYS D CA 1
ATOM 6079 C C . LYS D 1 77 ? -16.003 -21.922 1.265 1.00 43.82 75 LYS D C 1
ATOM 6080 O O . LYS D 1 77 ? -16.075 -23.061 0.799 1.00 45.55 75 LYS D O 1
ATOM 6086 N N . PHE D 1 78 ? -14.946 -21.180 1.146 1.00 39.26 76 PHE D N 1
ATOM 6087 C CA . PHE D 1 78 ? -13.695 -21.800 0.761 1.00 36.26 76 PHE D CA 1
ATOM 6088 C C . PHE D 1 78 ? -12.816 -21.963 1.989 1.00 37.43 76 PHE D C 1
ATOM 6089 O O . PHE D 1 78 ? -12.745 -21.057 2.807 1.00 30.53 76 PHE D O 1
ATOM 6097 N N . PRO D 1 79 ? -12.049 -23.036 2.128 1.00 35.11 77 PRO D N 1
ATOM 6098 C CA . PRO D 1 79 ? -11.101 -23.114 3.231 1.00 40.76 77 PRO D CA 1
ATOM 6099 C C . PRO D 1 79 ? -10.135 -21.932 3.177 1.00 33.70 77 PRO D C 1
ATOM 6100 O O . PRO D 1 79 ? -9.761 -21.462 2.103 1.00 32.69 77 PRO D O 1
ATOM 6104 N N . GLN D 1 80 ? -9.755 -21.447 4.357 1.00 30.99 78 GLN D N 1
ATOM 6105 C CA . GLN D 1 80 ? -8.766 -20.379 4.472 1.00 34.73 78 GLN D CA 1
ATOM 6106 C C . GLN D 1 80 ? -7.483 -20.741 3.744 1.00 33.22 78 GLN D C 1
ATOM 6107 O O . GLN D 1 80 ? -6.865 -19.893 3.092 1.00 34.00 78 GLN D O 1
ATOM 6113 N N . GLY D 1 81 ? -7.070 -22.007 3.812 1.00 35.48 79 GLY D N 1
ATOM 6114 C CA . GLY D 1 81 ? -5.812 -22.313 3.175 1.00 36.82 79 GLY D CA 1
ATOM 6115 C C . GLY D 1 81 ? -5.888 -22.252 1.675 1.00 41.48 79 GLY D C 1
ATOM 6116 O O . GLY D 1 81 ? -4.855 -22.053 1.013 1.00 35.28 79 GLY D O 1
ATOM 6117 N N . TYR D 1 82 ? -7.105 -22.421 1.139 1.00 32.13 80 TYR D N 1
ATOM 6118 C CA . TYR D 1 82 ? -7.343 -22.354 -0.297 1.00 40.92 80 TYR D CA 1
ATOM 6119 C C . TYR D 1 82 ? -7.256 -20.915 -0.779 1.00 29.98 80 TYR D C 1
ATOM 6120 O O . TYR D 1 82 ? -6.615 -20.632 -1.783 1.00 33.42 80 TYR D O 1
ATOM 6129 N N . THR D 1 83 ? -7.937 -20.000 -0.084 1.00 35.97 81 THR D N 1
ATOM 6130 C CA . THR D 1 83 ? -7.860 -18.588 -0.431 1.00 36.65 81 THR D CA 1
ATOM 6131 C C . THR D 1 83 ? -6.431 -18.063 -0.257 1.00 37.77 81 THR D C 1
ATOM 6132 O O . THR D 1 83 ? -5.942 -17.302 -1.100 1.00 33.69 81 THR D O 1
ATOM 6136 N N . GLU D 1 84 ? -5.703 -18.534 0.761 1.00 41.75 82 GLU D N 1
ATOM 6137 C CA . GLU D 1 84 ? -4.293 -18.134 0.863 1.00 38.21 82 GLU D CA 1
ATOM 6138 C C . GLU D 1 84 ? -3.487 -18.690 -0.304 1.00 39.64 82 GLU D C 1
ATOM 6139 O O . GLU D 1 84 ? -2.662 -17.979 -0.896 1.00 35.95 82 GLU D O 1
ATOM 6145 N N . ALA D 1 85 ? -3.761 -19.926 -0.718 1.00 39.85 83 ALA D N 1
ATOM 6146 C CA . ALA D 1 85 ? -3.038 -20.440 -1.877 1.00 36.95 83 ALA D CA 1
ATOM 6147 C C . ALA D 1 85 ? -3.323 -19.612 -3.126 1.00 42.96 83 ALA D C 1
ATOM 6148 O O . ALA D 1 85 ? -2.422 -19.348 -3.936 1.00 36.44 83 ALA D O 1
ATOM 6150 N N . VAL D 1 86 ? -4.583 -19.232 -3.320 1.00 34.40 84 VAL D N 1
ATOM 6151 C CA . VAL D 1 86 ? -4.958 -18.543 -4.548 1.00 34.13 84 VAL D CA 1
ATOM 6152 C C . VAL D 1 86 ? -4.253 -17.199 -4.641 1.00 29.76 84 VAL D C 1
ATOM 6153 O O . VAL D 1 86 ? -3.845 -16.769 -5.721 1.00 34.28 84 VAL D O 1
ATOM 6157 N N . ASP D 1 87 ? -4.098 -16.525 -3.502 1.00 31.69 85 ASP D N 1
ATOM 6158 C CA . ASP D 1 87 ? -3.405 -15.252 -3.450 1.00 38.87 85 ASP D CA 1
ATOM 6159 C C . ASP D 1 87 ? -1.939 -15.379 -3.834 1.00 45.16 85 ASP D C 1
ATOM 6160 O O . ASP D 1 87 ? -1.330 -14.375 -4.207 1.00 39.72 85 ASP D O 1
ATOM 6165 N N . MET D 1 88 ? -1.349 -16.570 -3.691 1.00 35.37 86 MET D N 1
ATOM 6166 C CA . MET D 1 88 ? 0.036 -16.765 -4.067 1.00 39.81 86 MET D CA 1
ATOM 6167 C C . MET D 1 88 ? 0.163 -16.908 -5.561 1.00 40.09 86 MET D C 1
ATOM 6168 O O . MET D 1 88 ? 1.268 -16.754 -6.076 1.00 48.60 86 MET D O 1
ATOM 6173 N N . LEU D 1 89 ? -0.933 -17.197 -6.272 1.00 39.39 87 LEU D N 1
ATOM 6174 C CA . LEU D 1 89 ? -0.877 -17.153 -7.734 1.00 36.38 87 LEU D CA 1
ATOM 6175 C C . LEU D 1 89 ? -0.843 -15.692 -8.150 1.00 35.23 87 LEU D C 1
ATOM 6176 O O . LEU D 1 89 ? -1.686 -14.906 -7.710 1.00 40.65 87 LEU D O 1
ATOM 6181 N N . LYS D 1 90 ? 0.185 -15.317 -8.911 1.00 32.86 88 LYS D N 1
ATOM 6182 C CA . LYS D 1 90 ? 0.422 -13.950 -9.329 1.00 31.32 88 LYS D CA 1
ATOM 6183 C C . LYS D 1 90 ? 0.043 -13.716 -10.768 1.00 35.86 88 LYS D C 1
ATOM 6184 O O . LYS D 1 90 ? -0.036 -12.554 -11.174 1.00 36.69 88 LYS D O 1
ATOM 6190 N N . VAL D 1 91 ? -0.134 -14.787 -11.554 1.00 35.33 89 VAL D N 1
ATOM 6191 C CA . VAL D 1 91 ? -0.613 -14.694 -12.930 1.00 32.38 89 VAL D CA 1
ATOM 6192 C C . VAL D 1 91 ? -1.729 -15.715 -13.113 1.00 41.50 89 VAL D C 1
ATOM 6193 O O . VAL D 1 91 ? -1.817 -16.705 -12.387 1.00 39.18 89 VAL D O 1
ATOM 6197 N N . THR D 1 92 ? -2.546 -15.510 -14.141 1.00 38.17 90 THR D N 1
ATOM 6198 C CA . THR D 1 92 ? -3.651 -16.430 -14.384 1.00 39.75 90 THR D CA 1
ATOM 6199 C C . THR D 1 92 ? -3.154 -17.860 -14.585 1.00 47.42 90 THR D C 1
ATOM 6200 O O . THR D 1 92 ? -2.142 -18.093 -15.248 1.00 45.51 90 THR D O 1
ATOM 6204 N N . GLU D 1 93 ? -3.844 -18.823 -13.966 1.00 40.42 91 GLU D N 1
ATOM 6205 C CA . GLU D 1 93 ? -3.614 -20.245 -14.221 1.00 47.90 91 GLU D CA 1
ATOM 6206 C C . GLU D 1 93 ? -4.917 -20.845 -14.736 1.00 43.49 91 GLU D C 1
ATOM 6207 O O . GLU D 1 93 ? -5.953 -20.766 -14.071 1.00 32.93 91 GLU D O 1
ATOM 6213 N N . ALA D 1 94 ? -4.874 -21.415 -15.926 1.00 42.64 92 ALA D N 1
ATOM 6214 C CA . ALA D 1 94 ? -6.071 -21.887 -16.583 1.00 43.16 92 ALA D CA 1
ATOM 6215 C C . ALA D 1 94 ? -6.110 -23.402 -16.615 1.00 47.51 92 ALA D C 1
ATOM 6216 O O . ALA D 1 94 ? -5.077 -24.075 -16.639 1.00 40.28 92 ALA D O 1
ATOM 6218 N N . ASN D 1 95 ? -7.325 -23.930 -16.652 1.00 36.11 93 ASN D N 1
ATOM 6219 C CA . ASN D 1 95 ? -7.526 -25.352 -16.872 1.00 36.29 93 ASN D CA 1
ATOM 6220 C C . ASN D 1 95 ? -6.830 -26.187 -15.805 1.00 36.29 93 ASN D C 1
ATOM 6221 O O . ASN D 1 95 ? -6.121 -27.161 -16.073 1.00 41.35 93 ASN D O 1
ATOM 6226 N N . ILE D 1 96 ? -7.097 -25.827 -14.564 1.00 39.51 94 ILE D N 1
ATOM 6227 C CA . ILE D 1 96 ? -6.596 -26.609 -13.440 1.00 34.31 94 ILE D CA 1
ATOM 6228 C C . ILE D 1 96 ? -7.495 -27.824 -13.233 1.00 37.78 94 ILE D C 1
ATOM 6229 O O . ILE D 1 96 ? -8.692 -27.632 -12.981 1.00 30.17 94 ILE D O 1
ATOM 6234 N N . PRO D 1 97 ? -6.996 -29.068 -13.304 1.00 40.56 95 PRO D N 1
ATOM 6235 C CA . PRO D 1 97 ? -7.851 -30.261 -13.133 1.00 29.04 95 PRO D CA 1
ATOM 6236 C C . PRO D 1 97 ? -8.195 -30.530 -11.681 1.00 37.89 95 PRO D C 1
ATOM 6237 O O . PRO D 1 97 ? -7.666 -29.894 -10.776 1.00 39.10 95 PRO D O 1
ATOM 6241 N N . ILE D 1 98 ? -9.097 -31.495 -11.460 1.00 34.40 96 ILE D N 1
ATOM 6242 C CA . ILE D 1 98 ? -9.617 -31.671 -10.107 1.00 39.95 96 ILE D CA 1
ATOM 6243 C C . ILE D 1 98 ? -8.584 -32.284 -9.182 1.00 36.62 96 ILE D C 1
ATOM 6244 O O . ILE D 1 98 ? -8.790 -32.294 -7.965 1.00 55.41 96 ILE D O 1
ATOM 6249 N N . ASP D 1 99 ? -7.541 -32.893 -9.737 1.00 43.69 97 ASP D N 1
ATOM 6250 C CA . ASP D 1 99 ? -6.469 -33.485 -8.950 1.00 52.83 97 ASP D CA 1
ATOM 6251 C C . ASP D 1 99 ? -5.524 -32.447 -8.360 1.00 59.62 97 ASP D C 1
ATOM 6252 O O . ASP D 1 99 ? -4.675 -32.809 -7.539 1.00 63.52 97 ASP D O 1
ATOM 6257 N N . SER D 1 100 ? -5.657 -31.179 -8.746 1.00 44.51 98 SER D N 1
ATOM 6258 C CA . SER D 1 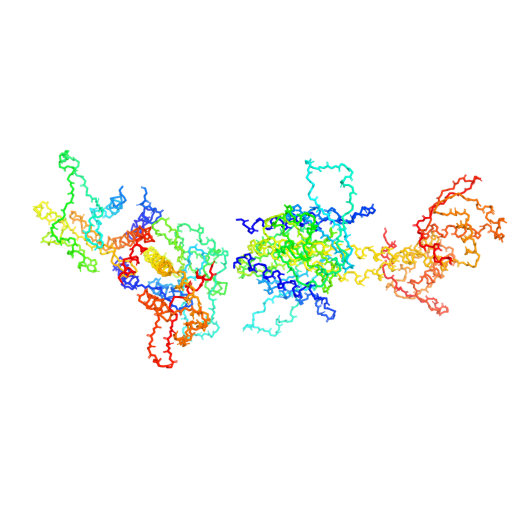100 ? -4.838 -30.123 -8.183 1.00 48.99 98 SER D CA 1
ATOM 6259 C C . SER D 1 100 ? -5.485 -29.626 -6.895 1.00 42.51 98 SER D C 1
ATOM 6260 O O . SER D 1 100 ? -6.706 -29.587 -6.777 1.00 41.73 98 SER D O 1
ATOM 6263 N N . ASP D 1 101 ? -4.662 -29.289 -5.909 1.00 38.96 99 ASP D N 1
ATOM 6264 C CA . ASP D 1 101 ? -5.155 -28.659 -4.692 1.00 42.65 99 ASP D CA 1
ATOM 6265 C C . ASP D 1 101 ? -5.730 -27.271 -4.975 1.00 39.32 99 ASP D C 1
ATOM 6266 O O . ASP D 1 101 ? -6.430 -26.720 -4.123 1.00 39.28 99 ASP D O 1
ATOM 6271 N N . LEU D 1 102 ? -5.483 -26.700 -6.157 1.00 32.08 100 LEU D N 1
ATOM 6272 C CA . LEU D 1 102 ? -6.101 -25.425 -6.520 1.00 31.77 100 LEU D CA 1
ATOM 6273 C C . LEU D 1 102 ? -7.502 -25.609 -7.136 1.00 40.79 100 LEU D C 1
ATOM 6274 O O . LEU D 1 102 ? -8.125 -24.623 -7.565 1.00 35.83 100 LEU D O 1
ATOM 6279 N N . THR D 1 103 ? -8.009 -26.842 -7.233 1.00 34.77 101 THR D N 1
ATOM 6280 C CA . THR D 1 103 ? -9.315 -27.003 -7.864 1.00 33.15 101 THR D CA 1
ATOM 6281 C C . THR D 1 103 ? -10.356 -26.255 -7.057 1.00 33.29 101 THR D C 1
ATOM 6282 O O . THR D 1 103 ? -10.309 -26.216 -5.830 1.00 31.38 101 THR D O 1
ATOM 6286 N N . ALA D 1 104 ? -11.290 -25.650 -7.755 1.00 35.51 102 ALA D N 1
ATOM 6287 C CA . ALA D 1 104 ? -12.418 -25.014 -7.105 1.00 32.80 102 ALA D CA 1
ATOM 6288 C C . ALA D 1 104 ? -13.536 -25.987 -6.770 1.00 37.54 102 ALA D C 1
ATOM 6289 O O . ALA D 1 104 ? -14.536 -25.589 -6.171 1.00 35.36 102 ALA D O 1
ATOM 6291 N N . PHE D 1 105 ? -13.453 -27.213 -7.224 1.00 39.59 103 PHE D N 1
ATOM 6292 C CA . PHE D 1 105 ? -14.511 -28.175 -6.907 1.00 42.72 103 PHE D CA 1
ATOM 6293 C C . PHE D 1 105 ? -14.329 -28.780 -5.514 1.00 34.22 103 PHE D C 1
ATOM 6294 O O . PHE D 1 105 ? -13.371 -29.503 -5.287 1.00 39.83 103 PHE D O 1
ATOM 6302 N N . PRO D 1 106 ? -15.322 -28.661 -4.616 1.00 38.03 104 PRO D N 1
ATOM 6303 C CA . PRO D 1 106 ? -15.333 -29.503 -3.398 1.00 42.05 104 PRO D CA 1
ATOM 6304 C C . PRO D 1 106 ? -15.367 -31.005 -3.704 1.00 49.86 104 PRO D C 1
ATOM 6305 O O . PRO D 1 106 ? -15.619 -31.473 -4.823 1.00 39.76 104 PRO D O 1
ATOM 6309 N N . PHE D 1 107 ? -15.111 -31.803 -2.664 1.00 50.51 105 PHE D N 1
ATOM 6310 C CA . PHE D 1 107 ? -14.954 -33.232 -2.913 1.00 53.29 105 PHE D CA 1
ATOM 6311 C C . PHE D 1 107 ? -16.231 -33.867 -3.463 1.00 49.26 105 PHE D C 1
ATOM 6312 O O . PHE D 1 107 ? -16.162 -34.721 -4.350 1.00 50.23 105 PHE D O 1
ATOM 6320 N N . GLU D 1 108 ? -17.400 -33.402 -3.041 1.00 52.95 106 GLU D N 1
ATOM 6321 C CA . GLU D 1 108 ? -18.617 -33.956 -3.608 1.00 51.94 106 GLU D CA 1
ATOM 6322 C C . GLU D 1 108 ? -18.667 -33.716 -5.105 1.00 52.21 106 GLU D C 1
ATOM 6323 O O . GLU D 1 108 ? -19.064 -34.601 -5.868 1.00 47.15 106 GLU D O 1
ATOM 6329 N N . SER D 1 109 ? -18.225 -32.548 -5.560 1.00 49.84 107 SER D N 1
ATOM 6330 C CA . SER D 1 109 ? -18.320 -32.305 -6.992 1.00 45.80 107 SER D CA 1
ATOM 6331 C C . SER D 1 109 ? -17.190 -32.957 -7.775 1.00 44.91 107 SER D C 1
ATOM 6332 O O . SER D 1 109 ? -17.364 -33.266 -8.963 1.00 39.35 107 SER D O 1
ATOM 6335 N N . ARG D 1 110 ? -16.029 -33.157 -7.139 1.00 45.84 108 ARG D N 1
ATOM 6336 C CA . ARG D 1 110 ? -14.934 -33.833 -7.825 1.00 55.10 108 ARG D CA 1
ATOM 6337 C C . ARG D 1 110 ? -15.333 -35.247 -8.212 1.00 50.19 108 ARG D C 1
ATOM 6338 O O . ARG D 1 110 ? -14.935 -35.723 -9.277 1.00 54.44 108 ARG D O 1
ATOM 6346 N N . GLU D 1 111 ? -16.154 -35.913 -7.383 1.00 51.67 109 GLU D N 1
ATOM 6347 C CA . GLU D 1 111 ? -16.593 -37.279 -7.687 1.00 62.96 109 GLU D CA 1
ATOM 6348 C C . GLU D 1 111 ? -17.543 -37.303 -8.868 1.00 47.12 109 GLU D C 1
ATOM 6349 O O . GLU D 1 111 ? -17.403 -38.140 -9.763 1.00 49.11 109 GLU D O 1
ATOM 6355 N N . LEU D 1 112 ? -18.415 -36.312 -8.957 1.00 46.91 110 LEU D N 1
ATOM 6356 C CA . LEU D 1 112 ? -19.325 -36.222 -10.088 1.00 49.94 110 LEU D CA 1
ATOM 6357 C C . LEU D 1 112 ? -18.645 -35.692 -11.361 1.00 56.12 110 LEU D C 1
ATOM 6358 O O . LEU D 1 112 ? -19.070 -36.039 -12.477 1.00 54.44 110 LEU D O 1
ATOM 6363 N N . TYR D 1 113 ? -17.582 -34.884 -11.235 1.00 47.86 111 TYR D N 1
ATOM 6364 C CA . TYR D 1 113 ? -17.016 -34.143 -12.366 1.00 39.42 111 TYR D CA 1
ATOM 6365 C C . TYR D 1 113 ? -15.509 -34.365 -12.481 1.00 43.60 111 TYR D C 1
ATOM 6366 O O . TYR D 1 113 ? -14.707 -33.464 -12.227 1.00 33.28 111 TYR D O 1
ATOM 6375 N N . PRO D 1 114 ? -15.095 -35.573 -12.822 1.00 34.85 112 PRO D N 1
ATOM 6376 C CA . PRO D 1 114 ? -13.664 -35.830 -12.971 1.00 38.37 112 PRO D CA 1
ATOM 6377 C C . PRO D 1 114 ? -13.045 -34.915 -13.994 1.00 41.40 112 PRO D C 1
ATOM 6378 O O . PRO D 1 114 ? -11.821 -34.742 -14.006 1.00 37.16 112 PRO D O 1
ATOM 6382 N N . PHE D 1 115 ? -13.832 -34.361 -14.903 1.00 38.59 113 PHE D N 1
ATOM 6383 C CA . PHE D 1 115 ? -13.260 -33.500 -15.925 1.00 38.76 113 PHE D CA 1
ATOM 6384 C C . PHE D 1 115 ? -13.335 -32.013 -15.557 1.00 36.66 113 PHE D C 1
ATOM 6385 O O . PHE D 1 115 ? -13.037 -31.138 -16.370 1.00 39.04 113 PHE D O 1
ATOM 6393 N N . GLY D 1 116 ? -13.738 -31.712 -14.312 1.00 29.37 114 GLY D N 1
ATOM 6394 C CA . GLY D 1 116 ? -13.875 -30.333 -13.901 1.00 36.44 114 GLY D CA 1
ATOM 6395 C C . GLY D 1 116 ? -12.592 -29.534 -14.083 1.00 33.55 114 GLY D C 1
ATOM 6396 O O . GLY D 1 116 ? -11.488 -30.032 -13.864 1.00 34.32 114 GLY D O 1
ATOM 6397 N N . LEU D 1 117 ? -12.747 -28.324 -14.573 1.00 33.06 115 LEU D N 1
ATOM 6398 C CA . LEU D 1 117 ? -11.607 -27.477 -14.829 1.00 34.38 115 LEU D CA 1
ATOM 6399 C C . LEU D 1 117 ? -11.828 -26.187 -14.067 1.00 36.33 115 LEU D C 1
ATOM 6400 O O . LEU D 1 117 ? -12.947 -25.679 -13.998 1.00 32.98 115 LEU D O 1
ATOM 6405 N N . THR D 1 118 ? -10.764 -25.699 -13.446 1.00 34.63 116 THR D N 1
ATOM 6406 C CA . THR D 1 118 ? -10.775 -24.455 -12.694 1.00 30.59 116 THR D CA 1
ATOM 6407 C C . THR D 1 118 ? -9.746 -23.494 -13.308 1.00 42.69 116 THR D C 1
ATOM 6408 O O . THR D 1 118 ? -8.639 -23.908 -13.679 1.00 31.97 116 THR D O 1
ATOM 6412 N N . THR D 1 119 ? -10.109 -22.218 -13.435 1.00 35.09 117 THR D N 1
ATOM 6413 C CA . THR D 1 119 ? -9.214 -21.191 -13.956 1.00 36.48 117 THR D CA 1
ATOM 6414 C C . THR D 1 119 ? -9.196 -20.042 -12.989 1.00 30.84 117 THR D C 1
ATOM 6415 O O . THR D 1 119 ? -10.257 -19.520 -12.652 1.00 31.98 117 THR D O 1
ATOM 6419 N N . ILE D 1 120 ? -8.019 -19.644 -12.545 1.00 32.50 118 ILE D N 1
ATOM 6420 C CA . ILE D 1 120 ? -7.891 -18.632 -11.506 1.00 37.31 118 ILE D CA 1
ATOM 6421 C C . ILE D 1 120 ? -7.263 -17.385 -12.098 1.00 33.94 118 ILE D C 1
ATOM 6422 O O . ILE D 1 120 ? -6.165 -17.444 -12.665 1.00 31.79 118 ILE D O 1
ATOM 6427 N N . VAL D 1 121 ? -7.943 -16.252 -11.921 1.00 36.79 119 VAL D N 1
ATOM 6428 C CA . VAL D 1 121 ? -7.525 -14.994 -12.533 1.00 30.28 119 VAL D CA 1
ATOM 6429 C C . VAL D 1 121 ? -7.279 -13.940 -11.456 1.00 31.97 119 VAL D C 1
ATOM 6430 O O . VAL D 1 121 ? -8.231 -13.326 -10.941 1.00 33.44 119 VAL D O 1
ATOM 6434 N N . PRO D 1 122 ? -6.017 -13.626 -11.161 1.00 34.37 120 PRO D N 1
ATOM 6435 C CA . PRO D 1 122 ? -5.744 -12.531 -10.223 1.00 29.62 120 PRO D CA 1
ATOM 6436 C C . PRO D 1 122 ? -6.314 -11.225 -10.731 1.00 29.58 120 PRO D C 1
ATOM 6437 O O . PRO D 1 122 ? -6.354 -10.974 -11.930 1.00 28.62 120 PRO D O 1
ATOM 6441 N N . LEU D 1 123 ? -6.813 -10.421 -9.813 1.00 27.20 121 LEU D N 1
ATOM 6442 C CA . LEU D 1 123 ? -7.314 -9.093 -10.134 1.00 30.34 121 LEU D CA 1
ATOM 6443 C C . LEU D 1 123 ? -6.200 -8.118 -9.781 1.00 38.59 121 LEU D C 1
ATOM 6444 O O . LEU D 1 123 ? -5.834 -7.996 -8.606 1.00 35.77 121 LEU D O 1
ATOM 6449 N N . TYR D 1 124 ? -5.631 -7.470 -10.791 1.00 25.37 122 TYR D N 1
ATOM 6450 C CA . TYR D 1 124 ? -4.662 -6.406 -10.603 1.00 33.66 122 TYR D CA 1
ATOM 6451 C C . TYR D 1 124 ? -5.206 -5.151 -11.240 1.00 32.18 122 TYR D C 1
ATOM 6452 O O . TYR D 1 124 ? -5.718 -5.205 -12.364 1.00 36.76 122 TYR D O 1
ATOM 6461 N N . GLY D 1 125 ? -5.085 -4.040 -10.519 1.00 35.21 123 GLY D N 1
ATOM 6462 C CA . GLY D 1 125 ? -5.395 -2.723 -11.016 1.00 40.29 123 GLY D CA 1
ATOM 6463 C C . GLY D 1 125 ? -4.535 -1.666 -10.362 1.00 38.33 123 GLY D C 1
ATOM 6464 O O . GLY D 1 125 ? -4.377 -1.653 -9.142 1.00 43.90 123 GLY D O 1
ATOM 6465 N N . ALA D 1 126 ? -3.944 -0.796 -11.177 1.00 47.48 124 ALA D N 1
ATOM 6466 C CA . ALA D 1 126 ? -3.158 0.325 -10.680 1.00 56.18 124 ALA D CA 1
ATOM 6467 C C . ALA D 1 126 ? -2.008 -0.144 -9.797 1.00 51.78 124 ALA D C 1
ATOM 6468 O O . ALA D 1 126 ? -1.645 0.519 -8.825 1.00 51.45 124 ALA D O 1
ATOM 6470 N N . GLY D 1 127 ? -1.445 -1.300 -10.118 1.00 48.67 125 GLY D N 1
ATOM 6471 C CA . GLY D 1 127 ? -0.345 -1.853 -9.362 1.00 47.94 125 GLY D CA 1
ATOM 6472 C C . GLY D 1 127 ? -0.737 -2.643 -8.130 1.00 52.74 125 GLY D C 1
ATOM 6473 O O . GLY D 1 127 ? 0.160 -3.163 -7.455 1.00 46.47 125 GLY D O 1
ATOM 6474 N N . LYS D 1 128 ? -2.037 -2.750 -7.814 1.00 43.88 126 LYS D N 1
ATOM 6475 C CA . LYS D 1 128 ? -2.522 -3.377 -6.589 1.00 45.59 126 LYS D CA 1
ATOM 6476 C C . LYS D 1 128 ? -3.249 -4.690 -6.868 1.00 45.62 126 LYS D C 1
ATOM 6477 O O . LYS D 1 128 ? -4.104 -4.777 -7.756 1.00 40.66 126 LYS D O 1
ATOM 6483 N N . ARG D 1 129 ? -2.978 -5.677 -6.038 1.00 43.48 127 ARG D N 1
ATOM 6484 C CA . ARG D 1 129 ? -3.723 -6.918 -6.074 1.00 33.42 127 ARG D CA 1
ATOM 6485 C C . ARG D 1 129 ? -5.064 -6.618 -5.423 1.00 32.59 127 ARG D C 1
ATOM 6486 O O . ARG D 1 129 ? -5.133 -6.283 -4.240 1.00 44.61 127 ARG D O 1
ATOM 6494 N N . LEU D 1 130 ? -6.129 -6.672 -6.207 1.00 31.71 128 LEU D N 1
ATOM 6495 C CA . LEU D 1 130 ? -7.452 -6.337 -5.705 1.00 34.32 128 LEU D CA 1
ATOM 6496 C C . LEU D 1 130 ? -8.300 -7.547 -5.320 1.00 33.85 128 LEU D C 1
ATOM 6497 O O . LEU D 1 130 ? -9.390 -7.368 -4.759 1.00 32.86 128 LEU D O 1
ATOM 6502 N N . GLY D 1 131 ? -7.833 -8.753 -5.605 1.00 33.71 129 GLY D N 1
ATOM 6503 C CA . GLY D 1 131 ? -8.525 -9.976 -5.309 1.00 33.14 129 GLY D CA 1
ATOM 6504 C C . GLY D 1 131 ? -8.290 -10.962 -6.419 1.00 35.59 129 GLY D C 1
ATOM 6505 O O . GLY D 1 131 ? -7.296 -10.888 -7.140 1.00 31.43 129 GLY D O 1
ATOM 6506 N N . THR D 1 132 ? -9.246 -11.875 -6.542 1.00 32.90 130 THR D N 1
ATOM 6507 C CA . THR D 1 132 ? -9.157 -12.966 -7.489 1.00 28.81 130 THR D CA 1
ATOM 6508 C C . THR D 1 132 ? -10.540 -13.357 -7.947 1.00 29.01 130 THR D C 1
ATOM 6509 O O . THR D 1 132 ? -11.482 -13.325 -7.159 1.00 30.19 130 THR D O 1
ATOM 6513 N N . ILE D 1 133 ? -10.660 -13.709 -9.216 1.00 30.02 131 ILE D N 1
ATOM 6514 C CA . ILE D 1 133 ? -11.874 -14.304 -9.739 1.00 28.54 131 ILE D CA 1
ATOM 6515 C C . ILE D 1 133 ? -11.531 -15.711 -10.183 1.00 37.98 131 ILE D C 1
ATOM 6516 O O . ILE D 1 133 ? -10.514 -15.927 -10.859 1.00 32.63 131 ILE D O 1
ATOM 6521 N N . ILE D 1 134 ? -12.367 -16.663 -9.757 1.00 30.74 132 ILE D N 1
ATOM 6522 C CA . ILE D 1 134 ? -12.175 -18.088 -9.992 1.00 27.67 132 ILE D CA 1
ATOM 6523 C C . ILE D 1 134 ? -13.333 -18.561 -10.833 1.00 33.76 132 ILE D C 1
ATOM 6524 O O . ILE D 1 134 ? -14.488 -18.249 -10.518 1.00 32.36 132 ILE D O 1
ATOM 6529 N N . LEU D 1 135 ? -13.026 -19.290 -11.910 1.00 31.10 133 LEU D N 1
ATOM 6530 C CA . LEU D 1 135 ? -14.018 -19.790 -12.851 1.00 32.05 133 LEU D CA 1
ATOM 6531 C C . LEU D 1 135 ? -13.917 -21.303 -12.870 1.00 35.89 133 LEU D C 1
ATOM 6532 O O . LEU D 1 135 ? -12.811 -21.838 -12.846 1.00 29.44 133 LEU D O 1
ATOM 6537 N N . ALA D 1 136 ? -15.056 -21.989 -12.974 1.00 34.21 134 ALA D N 1
ATOM 6538 C CA . ALA D 1 136 ? -15.109 -23.447 -12.938 1.00 34.98 134 ALA D CA 1
ATOM 6539 C C . ALA D 1 136 ? -16.108 -23.961 -13.977 1.00 35.17 134 ALA D C 1
ATOM 6540 O O . ALA D 1 136 ? -17.220 -23.429 -14.099 1.00 34.12 134 ALA D O 1
ATOM 6542 N N . ARG D 1 137 ? -15.687 -24.962 -14.763 1.00 35.22 135 ARG D N 1
ATOM 6543 C CA . ARG D 1 137 ? -16.535 -25.626 -15.749 1.00 31.29 135 ARG D CA 1
ATOM 6544 C C . ARG D 1 137 ? -16.449 -27.132 -15.514 1.00 32.46 135 ARG D C 1
ATOM 6545 O O . ARG D 1 137 ? -15.366 -27.670 -15.264 1.00 37.36 135 ARG D O 1
ATOM 6553 N N . VAL D 1 138 ? -17.590 -27.815 -15.643 1.00 32.74 136 VAL D N 1
ATOM 6554 C CA . VAL D 1 138 ? -17.622 -29.265 -15.499 1.00 38.05 136 VAL D CA 1
ATOM 6555 C C . VAL D 1 138 ? -16.793 -29.978 -16.551 1.00 27.62 136 VAL D C 1
ATOM 6556 O O . VAL D 1 138 ? -16.310 -31.073 -16.268 1.00 40.11 136 VAL D O 1
ATOM 6560 N N . GLU D 1 139 ? -16.539 -29.390 -17.727 1.00 40.76 137 GLU D N 1
ATOM 6561 C CA . GLU D 1 139 ? -15.794 -30.150 -18.743 1.00 40.56 137 GLU D CA 1
ATOM 6562 C C . GLU D 1 139 ? -15.031 -29.320 -19.780 1.00 45.43 137 GLU D C 1
ATOM 6563 O O . GLU D 1 139 ? -13.903 -29.655 -20.189 1.00 41.74 137 GLU D O 1
ATOM 6569 N N . LYS D 1 140 ? -15.667 -28.285 -20.294 1.00 35.45 138 LYS D N 1
ATOM 6570 C CA . LYS D 1 140 ? -15.079 -27.628 -21.443 1.00 44.98 138 LYS D CA 1
ATOM 6571 C C . LYS D 1 140 ? -13.862 -26.801 -21.066 1.00 43.55 138 LYS D C 1
ATOM 6572 O O . LYS D 1 140 ? -13.872 -26.032 -20.103 1.00 37.82 138 LYS D O 1
ATOM 6578 N N . SER D 1 141 ? -12.848 -26.881 -21.909 1.00 40.25 139 SER D N 1
ATOM 6579 C CA . SER D 1 141 ? -11.606 -26.198 -21.625 1.00 43.68 139 SER D CA 1
ATOM 6580 C C . SER D 1 141 ? -11.742 -24.697 -21.840 1.00 42.00 139 SER D C 1
ATOM 6581 O O . SER D 1 141 ? -12.524 -24.226 -22.666 1.00 47.60 139 SER D O 1
ATOM 6584 N N . PHE D 1 142 ? -10.979 -23.946 -21.069 1.00 39.60 140 PHE D N 1
ATOM 6585 C CA . PHE D 1 142 ? -10.870 -22.516 -21.287 1.00 44.40 140 PHE D CA 1
ATOM 6586 C C . PHE D 1 142 ? -9.850 -22.323 -22.403 1.00 43.04 140 PHE D C 1
ATOM 6587 O O . PHE D 1 142 ? -8.649 -22.562 -22.216 1.00 45.42 140 PHE D O 1
ATOM 6595 N N . ASN D 1 143 ? -10.325 -21.956 -23.582 1.00 46.26 141 ASN D N 1
ATOM 6596 C CA . ASN D 1 143 ? -9.442 -21.695 -24.712 1.00 54.12 141 ASN D CA 1
ATOM 6597 C C . ASN D 1 143 ? -8.966 -20.235 -24.684 1.00 44.99 141 ASN D C 1
ATOM 6598 O O . ASN D 1 143 ? -9.206 -19.485 -23.734 1.00 55.50 141 ASN D O 1
ATOM 6603 N N . GLU D 1 144 ? -8.261 -19.814 -25.728 1.00 51.77 142 GLU D N 1
ATOM 6604 C CA . GLU D 1 144 ? -7.718 -18.459 -25.753 1.00 49.63 142 GLU D CA 1
ATOM 6605 C C . GLU D 1 144 ? -8.823 -17.416 -25.806 1.00 46.79 142 GLU D C 1
ATOM 6606 O O . GLU D 1 144 ? -8.705 -16.345 -25.199 1.00 45.34 142 GLU D O 1
ATOM 6612 N N . ASP D 1 145 ? -9.915 -17.708 -26.496 1.00 46.60 143 ASP D N 1
ATOM 6613 C CA . ASP D 1 145 ? -11.026 -16.772 -26.460 1.00 49.34 143 ASP D CA 1
ATOM 6614 C C . ASP D 1 145 ? -11.452 -16.522 -25.019 1.00 51.52 143 ASP D C 1
ATOM 6615 O O . ASP D 1 145 ? -11.593 -15.373 -24.588 1.00 50.57 143 ASP D O 1
ATOM 6620 N N . ASP D 1 146 ? -11.614 -17.604 -24.246 1.00 49.06 144 ASP D N 1
ATOM 6621 C CA . ASP D 1 146 ? -12.184 -17.489 -22.913 1.00 44.08 144 ASP D CA 1
ATOM 6622 C C . ASP D 1 146 ? -11.261 -16.723 -21.993 1.00 35.21 144 ASP D C 1
ATOM 6623 O O . ASP D 1 146 ? -11.726 -15.916 -21.183 1.00 35.89 144 ASP D O 1
ATOM 6628 N N . LEU D 1 147 ? -9.950 -16.960 -22.118 1.00 40.38 145 LEU D N 1
ATOM 6629 C CA . LEU D 1 147 ? -8.979 -16.286 -21.265 1.00 37.51 145 LEU D CA 1
ATOM 6630 C C . LEU D 1 147 ? -8.940 -14.788 -21.546 1.00 32.12 145 LEU D C 1
ATOM 6631 O O . LEU D 1 147 ? -8.780 -13.984 -20.620 1.00 38.89 145 LEU D O 1
ATOM 6636 N N . VAL D 1 148 ? -9.037 -14.384 -22.810 1.00 38.23 146 VAL D N 1
ATOM 6637 C CA . VAL D 1 148 ? -9.100 -12.955 -23.094 1.00 28.04 146 VAL D CA 1
ATOM 6638 C C . VAL D 1 148 ? -10.276 -12.355 -22.356 1.00 36.49 146 VAL D C 1
ATOM 6639 O O . VAL D 1 148 ? -10.128 -11.436 -21.542 1.00 36.31 146 VAL D O 1
ATOM 6643 N N . LEU D 1 149 ? -11.444 -12.964 -22.553 1.00 37.02 147 LEU D N 1
ATOM 6644 C CA . LEU D 1 149 ? -12.660 -12.488 -21.920 1.00 35.87 147 LEU D CA 1
ATOM 6645 C C . LEU D 1 149 ? -12.541 -12.541 -20.414 1.00 29.30 147 LEU D C 1
ATOM 6646 O O . LEU D 1 149 ? -13.031 -11.646 -19.718 1.00 36.71 147 LEU D O 1
ATOM 6651 N N . ALA D 1 150 ? -11.925 -13.597 -19.882 1.00 31.16 148 ALA D N 1
ATOM 6652 C CA . ALA D 1 150 ? -11.756 -13.670 -18.437 1.00 35.54 148 ALA D CA 1
ATOM 6653 C C . ALA D 1 150 ? -10.848 -12.550 -17.940 1.00 39.88 148 ALA D C 1
ATOM 6654 O O . ALA D 1 150 ? -11.094 -11.975 -16.868 1.00 30.58 148 ALA D O 1
ATOM 6656 N N . GLU D 1 151 ? -9.724 -12.308 -18.649 1.00 31.32 149 GLU D N 1
ATOM 6657 C CA . GLU D 1 151 ? -8.835 -11.197 -18.285 1.00 34.55 149 GLU D CA 1
ATOM 6658 C C . GLU D 1 151 ? -9.580 -9.875 -18.412 1.00 31.06 149 GLU D C 1
ATOM 6659 O O . GLU D 1 151 ? -9.545 -9.034 -17.503 1.00 31.01 149 GLU D O 1
ATOM 6665 N N . TYR D 1 152 ? -10.373 -9.726 -19.471 1.00 33.89 150 TYR D N 1
ATOM 6666 C CA . TYR D 1 152 ? -11.183 -8.519 -19.574 1.00 33.49 150 TYR D CA 1
ATOM 6667 C C . TYR D 1 152 ? -12.088 -8.377 -18.365 1.00 38.38 150 TYR D C 1
ATOM 6668 O O . TYR D 1 152 ? -12.214 -7.288 -17.786 1.00 33.17 150 TYR D O 1
ATOM 6677 N N . SER D 1 153 ? -12.720 -9.481 -17.958 1.00 35.73 151 SER D N 1
ATOM 6678 C CA . SER D 1 153 ? -13.692 -9.407 -16.872 1.00 32.37 151 SER D CA 1
ATOM 6679 C C . SER D 1 153 ? -13.040 -9.017 -15.575 1.00 32.79 151 SER D C 1
ATOM 6680 O O . SER D 1 153 ? -13.640 -8.308 -14.756 1.00 28.05 151 SER D O 1
ATOM 6683 N N . ALA D 1 154 ? -11.820 -9.507 -15.366 1.00 27.21 152 ALA D N 1
ATOM 6684 C CA . ALA D 1 154 ? -11.073 -9.222 -14.158 1.00 34.78 152 ALA D CA 1
ATOM 6685 C C . ALA D 1 154 ? -10.830 -7.729 -14.003 1.00 29.12 152 ALA D C 1
ATOM 6686 O O . ALA D 1 154 ? -10.994 -7.174 -12.911 1.00 33.10 152 ALA D O 1
ATOM 6688 N N . THR D 1 155 ? -10.484 -7.055 -15.090 1.00 28.11 153 THR D N 1
ATOM 6689 C CA . THR D 1 155 ? -10.244 -5.622 -14.997 1.00 30.22 153 THR D CA 1
ATOM 6690 C C . THR D 1 155 ? -11.527 -4.906 -14.645 1.00 31.82 153 THR D C 1
ATOM 6691 O O . THR D 1 155 ? -11.533 -3.965 -13.837 1.00 26.52 153 THR D O 1
ATOM 6695 N N . VAL D 1 156 ? -12.631 -5.362 -15.237 1.00 32.69 154 VAL D N 1
ATOM 6696 C CA . VAL D 1 156 ? -13.912 -4.727 -14.980 1.00 27.98 154 VAL D CA 1
ATOM 6697 C C . VAL D 1 156 ? -14.299 -4.915 -13.534 1.00 31.37 154 VAL D C 1
ATOM 6698 O O . VAL D 1 156 ? -14.593 -3.941 -12.831 1.00 29.21 154 VAL D O 1
ATOM 6702 N N . VAL D 1 157 ? -14.159 -6.143 -13.032 1.00 32.20 155 VAL D N 1
ATOM 6703 C CA . VAL D 1 157 ? -14.396 -6.402 -11.617 1.00 29.72 155 VAL D CA 1
ATOM 6704 C C . VAL D 1 157 ? -13.434 -5.585 -10.765 1.00 27.56 155 VAL D C 1
ATOM 6705 O O . VAL D 1 157 ? -13.819 -4.992 -9.749 1.00 27.74 155 VAL D O 1
ATOM 6709 N N . GLY D 1 158 ? -12.170 -5.529 -11.164 1.00 36.31 156 GLY D N 1
ATOM 6710 C CA . GLY D 1 158 ? -11.239 -4.710 -10.416 1.00 38.78 156 GLY D CA 1
ATOM 6711 C C . GLY D 1 158 ? -11.728 -3.286 -10.299 1.00 32.08 156 GLY D C 1
ATOM 6712 O O . GLY D 1 158 ? -11.642 -2.669 -9.240 1.00 31.57 156 GLY D O 1
ATOM 6713 N N . MET D 1 159 ? -12.254 -2.746 -11.390 1.00 32.64 157 MET D N 1
ATOM 6714 C CA . MET D 1 159 ? -12.724 -1.377 -11.349 1.00 37.09 157 MET D CA 1
ATOM 6715 C C . MET D 1 159 ? -13.832 -1.219 -10.332 1.00 35.35 157 MET D C 1
ATOM 6716 O O . MET D 1 159 ? -13.919 -0.185 -9.650 1.00 32.09 157 MET D O 1
ATOM 6721 N N . GLN D 1 160 ? -14.747 -2.194 -10.272 1.00 33.37 158 GLN D N 1
ATOM 6722 C CA . GLN D 1 160 ? -15.827 -2.076 -9.308 1.00 35.85 158 GLN D CA 1
ATOM 6723 C C . GLN D 1 160 ? -15.264 -2.003 -7.913 1.00 36.03 158 GLN D C 1
ATOM 6724 O O . GLN D 1 160 ? -15.768 -1.256 -7.075 1.00 38.27 158 GLN D O 1
ATOM 6730 N N . ILE D 1 161 ? -14.251 -2.824 -7.629 1.00 35.35 159 ILE D N 1
ATOM 6731 C CA . ILE D 1 161 ? -13.703 -2.876 -6.282 1.00 39.35 159 ILE D CA 1
ATOM 6732 C C . ILE D 1 161 ? -13.013 -1.566 -5.937 1.00 39.90 159 ILE D C 1
ATOM 6733 O O . ILE D 1 161 ? -13.244 -0.990 -4.863 1.00 37.89 159 ILE D O 1
ATOM 6738 N N . LEU D 1 162 ? -12.163 -1.072 -6.846 1.00 40.39 160 LEU D N 1
ATOM 6739 C CA . LEU D 1 162 ? -11.502 0.211 -6.616 1.00 39.78 160 LEU D CA 1
ATOM 6740 C C . LEU D 1 162 ? -12.526 1.308 -6.420 1.00 46.31 160 LEU D C 1
ATOM 6741 O O . LEU D 1 162 ? -12.350 2.180 -5.566 1.00 50.95 160 LEU D O 1
ATOM 6746 N N . TYR D 1 163 ? -13.591 1.294 -7.223 1.00 45.13 161 TYR D N 1
ATOM 6747 C CA . TYR D 1 163 ? -14.594 2.346 -7.132 1.00 42.37 161 TYR D CA 1
ATOM 6748 C C . TYR D 1 163 ? -15.306 2.304 -5.799 1.00 49.23 161 TYR D C 1
ATOM 6749 O O . TYR D 1 163 ? -15.527 3.339 -5.167 1.00 56.97 161 TYR D O 1
ATOM 6758 N N . HIS D 1 164 ? -15.704 1.113 -5.368 1.00 45.00 162 HIS D N 1
ATOM 6759 C CA . HIS D 1 164 ? -16.323 1.002 -4.061 1.00 47.92 162 HIS D CA 1
ATOM 6760 C C . HIS D 1 164 ? -15.387 1.499 -2.966 1.00 51.15 162 HIS D C 1
ATOM 6761 O O . HIS D 1 164 ? -15.813 2.193 -2.039 1.00 51.13 162 HIS D O 1
ATOM 6768 N N . GLN D 1 165 ? -14.107 1.137 -3.039 1.00 51.89 163 GLN D N 1
ATOM 6769 C CA . GLN D 1 165 ? -13.189 1.595 -2.004 1.00 57.86 163 GLN D CA 1
ATOM 6770 C C . GLN D 1 165 ? -13.158 3.112 -1.934 1.00 53.96 163 GLN D C 1
ATOM 6771 O O . GLN D 1 165 ? -13.094 3.688 -0.843 1.00 58.83 163 GLN D O 1
ATOM 6777 N N . SER D 1 166 ? -13.196 3.770 -3.093 1.00 51.80 164 SER D N 1
ATOM 6778 C CA . SER D 1 166 ? -13.138 5.225 -3.132 1.00 63.09 164 SER D CA 1
ATOM 6779 C C . SER D 1 166 ? -14.438 5.824 -2.630 1.00 57.29 164 SER D C 1
ATOM 6780 O O . SER D 1 166 ? -14.440 6.865 -1.970 1.00 66.29 164 SER D O 1
ATOM 6783 N N . ARG D 1 167 ? -15.558 5.189 -2.945 1.00 55.12 165 ARG D N 1
ATOM 6784 C CA . ARG D 1 167 ? -16.827 5.695 -2.451 1.00 65.39 165 ARG D CA 1
ATOM 6785 C C . ARG D 1 167 ? -16.981 5.466 -0.959 1.00 60.20 165 ARG D C 1
ATOM 6786 O O . ARG D 1 167 ? -17.746 6.179 -0.309 1.00 74.69 165 ARG D O 1
ATOM 6794 N N . THR D 1 168 ? -16.274 4.496 -0.399 1.00 63.05 166 THR D N 1
ATOM 6795 C CA . THR D 1 168 ? -16.354 4.296 1.039 1.00 65.17 166 THR D CA 1
ATOM 6796 C C . THR D 1 168 ? -15.486 5.297 1.778 1.00 71.77 166 THR D C 1
ATOM 6797 O O . THR D 1 168 ? -15.890 5.804 2.827 1.00 75.05 166 THR D O 1
ATOM 6801 N N . ILE D 1 169 ? -14.306 5.610 1.246 1.00 61.82 167 ILE D N 1
ATOM 6802 C CA . ILE D 1 169 ? -13.465 6.604 1.901 1.00 70.54 167 ILE D CA 1
ATOM 6803 C C . ILE D 1 169 ? -14.152 7.963 1.859 1.00 70.43 167 ILE D C 1
ATOM 6804 O O . ILE D 1 169 ? -14.106 8.730 2.824 1.00 73.69 167 ILE D O 1
ATOM 6809 N N . GLU D 1 170 ? -14.817 8.275 0.750 1.00 69.07 168 GLU D N 1
ATOM 6810 C CA . GLU D 1 170 ? -15.512 9.551 0.642 1.00 77.15 168 GLU D CA 1
ATOM 6811 C C . GLU D 1 170 ? -16.590 9.682 1.713 1.00 81.66 168 GLU D C 1
ATOM 6812 O O . GLU D 1 170 ? -16.703 10.722 2.373 1.00 94.96 168 GLU D O 1
ATOM 6818 N N . ALA D 1 171 ? -17.390 8.631 1.907 1.00 74.11 169 ALA D N 1
ATOM 6819 C CA . ALA D 1 171 ? -18.481 8.704 2.875 1.00 82.82 169 ALA D CA 1
ATOM 6820 C C . ALA D 1 171 ? -17.975 8.696 4.311 1.00 91.60 169 ALA D C 1
ATOM 6821 O O . ALA D 1 171 ? -18.669 9.190 5.207 1.00 93.88 169 ALA D O 1
ATOM 6823 N N . GLU D 1 172 ? -16.791 8.130 4.557 1.00 90.66 170 GLU D N 1
ATOM 6824 C CA . GLU D 1 172 ? -16.260 8.096 5.916 1.00 92.43 170 GLU D CA 1
ATOM 6825 C C . GLU D 1 172 ? -15.856 9.489 6.385 1.00 100.69 170 GLU D C 1
ATOM 6826 O O . GLU D 1 172 ? -16.186 9.887 7.506 1.00 110.09 170 GLU D O 1
ATOM 6832 N N . VAL D 1 173 ? -15.120 10.240 5.554 1.00 95.08 171 VAL D N 1
ATOM 6833 C CA . VAL D 1 173 ? -14.678 11.571 5.970 1.00 99.82 171 VAL D CA 1
ATOM 6834 C C . VAL D 1 173 ? -15.854 12.544 6.013 1.00 108.73 171 VAL D C 1
ATOM 6835 O O . VAL D 1 173 ? -15.906 13.434 6.869 1.00 118.71 171 VAL D O 1
ATOM 6839 N N . ARG D 1 174 ? -16.814 12.403 5.096 1.00 102.50 172 ARG D N 1
ATOM 6840 C CA . ARG D 1 174 ? -17.989 13.267 5.147 1.00 105.96 172 ARG D CA 1
ATOM 6841 C C . ARG D 1 174 ? -18.725 13.124 6.474 1.00 110.37 172 ARG D C 1
ATOM 6842 O O . ARG D 1 174 ? -19.159 14.123 7.059 1.00 118.74 172 ARG D O 1
ATOM 6850 N N . SER D 1 175 ? -18.878 11.887 6.964 1.00 107.91 173 SER D N 1
ATOM 6851 C CA . SER D 1 175 ? -19.603 11.664 8.210 1.00 104.40 173 SER D CA 1
ATOM 6852 C C . SER D 1 175 ? -18.779 12.088 9.415 1.00 112.74 173 SER D C 1
ATOM 6853 O O . SER D 1 175 ? -19.322 12.670 10.360 1.00 117.85 173 SER D O 1
ATOM 6856 N N . ALA D 1 176 ? -17.467 11.823 9.396 1.00 115.43 174 ALA D N 1
ATOM 6857 C CA . ALA D 1 176 ? -16.621 12.271 10.497 1.00 112.40 174 ALA D CA 1
ATOM 6858 C C . ALA D 1 176 ? -16.460 13.786 10.478 1.00 120.10 174 ALA D C 1
ATOM 6859 O O . ALA D 1 176 ? -16.822 14.465 11.444 1.00 131.55 174 ALA D O 1
ATOM 6861 N N . THR D 1 177 ? -16.028 14.345 9.342 1.00 107.93 175 THR D N 1
ATOM 6862 C CA . THR D 1 177 ? -15.807 15.786 9.267 1.00 107.18 175 THR D CA 1
ATOM 6863 C C . THR D 1 177 ? -17.066 16.565 9.623 1.00 114.03 175 THR D C 1
ATOM 6864 O O . THR D 1 177 ? -16.986 17.630 10.247 1.00 118.55 175 THR D O 1
ATOM 6868 N N . ALA D 1 178 ? -18.237 16.068 9.225 1.00 113.39 176 ALA D N 1
ATOM 6869 C CA . ALA D 1 178 ? -19.478 16.750 9.588 1.00 116.10 176 ALA D CA 1
ATOM 6870 C C . ALA D 1 178 ? -19.673 16.754 11.099 1.00 120.36 176 ALA D C 1
ATOM 6871 O O . ALA D 1 178 ? -19.930 17.803 11.704 1.00 125.54 176 ALA D O 1
ATOM 6873 N N . VAL D 1 179 ? -19.548 15.582 11.726 1.00 118.48 177 VAL D N 1
ATOM 6874 C CA . VAL D 1 179 ? -19.581 15.509 13.181 1.00 128.11 177 VAL D CA 1
ATOM 6875 C C . VAL D 1 179 ? -18.503 16.422 13.751 1.00 130.39 177 VAL D C 1
ATOM 6876 O O . VAL D 1 179 ? -18.712 17.133 14.736 1.00 141.94 177 VAL D O 1
ATOM 6880 N N . GLN D 1 180 ? -17.336 16.422 13.122 1.00 128.86 178 GLN D N 1
ATOM 6881 C CA . GLN D 1 180 ? -16.175 17.106 13.684 1.00 135.42 178 GLN D CA 1
ATOM 6882 C C . GLN D 1 180 ? -16.403 18.595 13.789 1.00 134.61 178 GLN D C 1
ATOM 6883 O O . GLN D 1 180 ? -16.072 19.215 14.806 1.00 139.33 178 GLN D O 1
ATOM 6889 N N . MET D 1 181 ? -16.919 19.195 12.722 1.00 130.54 179 MET D N 1
ATOM 6890 C CA . MET D 1 181 ? -17.184 20.620 12.757 1.00 133.76 179 MET D CA 1
ATOM 6891 C C . MET D 1 181 ? -18.398 20.934 13.607 1.00 135.68 179 MET D C 1
ATOM 6892 O O . MET D 1 181 ? -18.449 22.001 14.221 1.00 140.14 179 MET D O 1
ATOM 6897 N N . ALA D 1 182 ? -19.395 20.046 13.634 1.00 132.50 180 ALA D N 1
ATOM 6898 C CA . ALA D 1 182 ? -20.548 20.285 14.495 1.00 136.73 180 ALA D CA 1
ATOM 6899 C C . ALA D 1 182 ? -20.118 20.386 15.954 1.00 141.26 180 ALA D C 1
ATOM 6900 O O . ALA D 1 182 ? -20.624 21.229 16.703 1.00 160.81 180 ALA D O 1
ATOM 6902 N N . ILE D 1 183 ? -19.189 19.530 16.379 1.00 135.10 181 ILE D N 1
ATOM 6903 C CA . ILE D 1 183 ? -18.637 19.650 17.724 1.00 137.67 181 ILE D CA 1
ATOM 6904 C C . ILE D 1 183 ? -17.850 20.951 17.861 1.00 139.90 181 ILE D C 1
ATOM 6905 O O . ILE D 1 183 ? -17.959 21.661 18.868 1.00 142.74 181 ILE D O 1
ATOM 6910 N N . ASN D 1 184 ? -17.049 21.291 16.855 1.00 135.08 182 ASN D N 1
ATOM 6911 C CA . ASN D 1 184 ? -16.250 22.507 16.943 1.00 139.26 182 ASN D CA 1
ATOM 6912 C C . ASN D 1 184 ? -17.111 23.753 17.061 1.00 143.15 182 ASN D C 1
ATOM 6913 O O . ASN D 1 184 ? -16.733 24.710 17.744 1.00 140.37 182 ASN D O 1
ATOM 6918 N N . THR D 1 185 ? -18.248 23.784 16.367 1.00 145.14 183 THR D N 1
ATOM 6919 C CA . THR D 1 185 ? -19.053 25.000 16.345 1.00 146.55 183 THR D CA 1
ATOM 6920 C C . THR D 1 185 ? -19.726 25.274 17.680 1.00 139.47 183 THR D C 1
ATOM 6921 O O . THR D 1 185 ? -20.138 26.410 17.940 1.00 143.36 183 THR D O 1
ATOM 6925 N N . LEU D 1 186 ? -19.799 24.279 18.547 1.00 132.56 184 LEU D N 1
ATOM 6926 C CA . LEU D 1 186 ? -20.506 24.430 19.802 1.00 133.23 184 LEU D CA 1
ATOM 6927 C C . LEU D 1 186 ? -19.602 25.105 20.826 1.00 132.68 184 LEU D C 1
ATOM 6928 O O . LEU D 1 186 ? -18.377 24.944 20.811 1.00 129.08 184 LEU D O 1
ATOM 6933 N N . SER D 1 187 ? -20.223 25.887 21.705 1.00 130.25 185 SER D N 1
ATOM 6934 C CA . SER D 1 187 ? -19.535 26.519 22.817 1.00 130.80 185 SER D CA 1
ATOM 6935 C C . SER D 1 187 ? -19.637 25.614 24.036 1.00 131.23 185 SER D C 1
ATOM 6936 O O . SER D 1 187 ? -20.187 24.510 23.978 1.00 132.11 185 SER D O 1
ATOM 6939 N N . TYR D 1 188 ? -19.100 26.068 25.166 1.00 131.43 186 TYR D N 1
ATOM 6940 C CA . TYR D 1 188 ? -19.254 25.278 26.383 1.00 134.37 186 TYR D CA 1
ATOM 6941 C C . TYR D 1 188 ? -20.722 24.993 26.686 1.00 126.99 186 TYR D C 1
ATOM 6942 O O . TYR D 1 188 ? -21.114 23.835 26.874 1.00 123.35 186 TYR D O 1
ATOM 6951 N N . SER D 1 189 ? -21.546 26.041 26.746 1.00 128.85 187 SER D N 1
ATOM 6952 C CA . SER D 1 189 ? -22.975 25.865 26.989 1.00 127.58 187 SER D CA 1
ATOM 6953 C C . SER D 1 189 ? -23.596 24.992 25.913 1.00 126.43 187 SER D C 1
ATOM 6954 O O . SER D 1 189 ? -24.284 24.007 26.218 1.00 127.98 187 SER D O 1
ATOM 6957 N N . GLU D 1 190 ? -23.357 25.330 24.638 1.00 124.76 188 GLU D N 1
ATOM 6958 C CA . GLU D 1 190 ? -23.965 24.533 23.580 1.00 124.74 188 GLU D CA 1
ATOM 6959 C C . GLU D 1 190 ? -23.505 23.091 23.664 1.00 125.01 188 GLU D C 1
ATOM 6960 O O . GLU D 1 190 ? -24.291 22.174 23.410 1.00 130.71 188 GLU D O 1
ATOM 6966 N N . LEU D 1 191 ? -22.251 22.867 24.051 1.00 122.85 189 LEU D N 1
ATOM 6967 C CA . LEU D 1 191 ? -21.770 21.502 24.213 1.00 120.59 189 LEU D CA 1
ATOM 6968 C C . LEU D 1 191 ? -22.482 20.846 25.382 1.00 123.55 189 LEU D C 1
ATOM 6969 O O . LEU D 1 191 ? -23.015 19.737 25.262 1.00 122.33 189 LEU D O 1
ATOM 6974 N N . LYS D 1 192 ? -22.488 21.523 26.531 1.00 131.94 190 LYS D N 1
ATOM 6975 C CA . LYS D 1 192 ? -23.242 21.044 27.683 1.00 139.52 190 LYS D CA 1
ATOM 6976 C C . LYS D 1 192 ? -24.720 20.866 27.350 1.00 133.05 190 LYS D C 1
ATOM 6977 O O . LYS D 1 192 ? -25.376 19.971 27.895 1.00 130.72 190 LYS D O 1
ATOM 6983 N N . ALA D 1 193 ? -25.261 21.712 26.470 1.00 132.14 191 ALA D N 1
ATOM 6984 C CA . ALA D 1 193 ? -26.653 21.578 26.051 1.00 129.06 191 ALA D CA 1
ATOM 6985 C C . ALA D 1 193 ? -26.874 20.319 25.223 1.00 132.42 191 ALA D C 1
ATOM 6986 O O . ALA D 1 193 ? -27.719 19.480 25.554 1.00 133.92 191 ALA D O 1
ATOM 6988 N N . VAL D 1 194 ? -26.129 20.179 24.127 1.00 132.06 192 VAL D N 1
ATOM 6989 C CA . VAL D 1 194 ? -26.327 19.034 23.244 1.00 122.12 192 VAL D CA 1
ATOM 6990 C C . VAL D 1 194 ? -26.190 17.732 24.015 1.00 119.01 192 VAL D C 1
ATOM 6991 O O . VAL D 1 194 ? -26.975 16.796 23.821 1.00 120.46 192 VAL D O 1
ATOM 6995 N N . HIS D 1 195 ? -25.186 17.645 24.889 1.00 116.41 193 HIS D N 1
ATOM 6996 C CA . HIS D 1 195 ? -25.006 16.443 25.694 1.00 117.29 193 HIS D CA 1
ATOM 6997 C C . HIS D 1 195 ? -26.319 16.009 26.330 1.00 122.55 193 HIS D C 1
ATOM 6998 O O . HIS D 1 195 ? -26.713 14.841 26.238 1.00 123.04 193 HIS D O 1
ATOM 7005 N N . ALA D 1 196 ? -27.010 16.943 26.992 1.00 127.38 194 ALA D N 1
ATOM 7006 C CA . ALA D 1 196 ? -28.252 16.594 27.674 1.00 132.32 194 ALA D CA 1
ATOM 7007 C C . ALA D 1 196 ? -29.360 16.244 26.693 1.00 129.02 194 ALA D C 1
ATOM 7008 O O . ALA D 1 196 ? -30.281 15.498 27.040 1.00 128.55 194 ALA D O 1
ATOM 7010 N N . ILE D 1 197 ? -29.304 16.781 25.478 1.00 130.26 195 ILE D N 1
ATOM 7011 C CA . ILE D 1 197 ? -30.315 16.446 24.482 1.00 130.37 195 ILE D CA 1
ATOM 7012 C C . ILE D 1 197 ? -30.265 14.961 24.148 1.00 133.94 195 ILE D C 1
ATOM 7013 O O . ILE D 1 197 ? -31.290 14.270 24.158 1.00 137.96 195 ILE D O 1
ATOM 7018 N N . PHE D 1 198 ? -29.072 14.453 23.828 1.00 129.89 196 PHE D N 1
ATOM 7019 C CA . PHE D 1 198 ? -28.937 13.036 23.509 1.00 128.77 196 PHE D CA 1
ATOM 7020 C C . PHE D 1 198 ? -29.161 12.161 24.737 1.00 132.66 196 PHE D C 1
ATOM 7021 O O . PHE D 1 198 ? -29.637 11.026 24.609 1.00 135.24 196 PHE D O 1
ATOM 7029 N N . GLU D 1 199 ? -28.823 12.666 25.927 1.00 128.37 197 GLU D N 1
ATOM 7030 C CA . GLU D 1 199 ? -29.111 11.932 27.154 1.00 125.87 197 GLU D CA 1
ATOM 7031 C C . GLU D 1 199 ? -30.613 11.764 27.335 1.00 131.73 197 GLU D C 1
ATOM 7032 O O . GLU D 1 199 ? -31.106 10.648 27.532 1.00 136.39 197 GLU D O 1
ATOM 7038 N N . ALA D 1 200 ? -31.361 12.868 27.283 1.00 137.64 198 ALA D N 1
ATOM 7039 C CA . ALA D 1 200 ? -32.815 12.764 27.325 1.00 139.19 198 ALA D CA 1
ATOM 7040 C C . ALA D 1 200 ? -33.328 11.941 26.149 1.00 139.09 198 ALA D C 1
ATOM 7041 O O . ALA D 1 200 ? -34.157 11.039 26.315 1.00 129.75 198 ALA D O 1
ATOM 7043 N N . LEU D 1 201 ? -32.842 12.243 24.946 1.00 145.54 199 LEU D N 1
ATOM 7044 C CA . LEU D 1 201 ? -33.206 11.511 23.735 1.00 148.99 199 LEU D CA 1
ATOM 7045 C C . LEU D 1 201 ? -32.513 10.148 23.698 1.00 155.34 199 LEU D C 1
ATOM 7046 O O . LEU D 1 201 ? -31.695 9.870 22.826 1.00 157.21 199 LEU D O 1
ATOM 7051 N N . ASP D 1 202 ? -32.833 9.288 24.653 1.00 153.13 200 ASP D N 1
ATOM 7052 C CA . ASP D 1 202 ? -32.177 7.986 24.674 1.00 155.66 200 ASP D CA 1
ATOM 7053 C C . ASP D 1 202 ? -32.608 7.177 23.461 1.00 163.11 200 ASP D C 1
ATOM 7054 O O . ASP D 1 202 ? -33.804 6.953 23.252 1.00 144.78 200 ASP D O 1
ATOM 7059 N N . GLY D 1 203 ? -31.632 6.670 22.717 1.00 167.75 201 GLY D N 1
ATOM 7060 C CA . GLY D 1 203 ? -31.891 6.057 21.432 1.00 158.49 201 GLY D CA 1
ATOM 7061 C C . GLY D 1 203 ? -31.582 7.018 20.299 1.00 153.66 201 GLY D C 1
ATOM 7062 O O . GLY D 1 203 ? -30.950 8.066 20.469 1.00 153.54 201 GLY D O 1
ATOM 7063 N N . GLU D 1 204 ? -32.071 6.662 19.115 1.00 152.63 202 GLU D N 1
ATOM 7064 C CA . GLU D 1 204 ? -31.835 7.476 17.931 1.00 153.15 202 GLU D CA 1
ATOM 7065 C C . GLU D 1 204 ? -32.979 8.442 17.637 1.00 140.13 202 GLU D C 1
ATOM 7066 O O . GLU D 1 204 ? -32.811 9.347 16.813 1.00 131.75 202 GLU D O 1
ATOM 7072 N N . GLU D 1 205 ? -34.160 8.219 18.212 1.00 146.36 203 GLU D N 1
ATOM 7073 C CA . GLU D 1 205 ? -35.283 9.137 18.049 1.00 142.69 203 GLU D CA 1
ATOM 7074 C C . GLU D 1 205 ? -36.086 9.292 19.337 1.00 145.17 203 GLU D C 1
ATOM 7075 O O . GLU D 1 205 ? -36.077 8.414 20.204 1.00 145.28 203 GLU D O 1
ATOM 7081 N N . GLY D 1 206 ? -36.761 10.432 19.459 1.00 151.68 204 GLY D N 1
ATOM 7082 C CA . GLY D 1 206 ? -37.662 10.670 20.572 1.00 151.76 204 GLY D CA 1
ATOM 7083 C C . GLY D 1 206 ? -38.115 12.112 20.622 1.00 143.62 204 GLY D C 1
ATOM 7084 O O . GLY D 1 206 ? -37.674 12.967 19.847 1.00 140.59 204 GLY D O 1
ATOM 7085 N N . ARG D 1 207 ? -39.046 12.362 21.533 1.00 140.69 205 ARG D N 1
ATOM 7086 C CA . ARG D 1 207 ? -39.558 13.701 21.777 1.00 146.32 205 ARG D CA 1
ATOM 7087 C C . ARG D 1 207 ? -38.876 14.327 22.985 1.00 143.98 205 ARG D C 1
ATOM 7088 O O . ARG D 1 207 ? -38.480 13.632 23.922 1.00 145.59 205 ARG D O 1
ATOM 7096 N N . LEU D 1 208 ? -38.765 15.654 22.957 1.00 143.12 206 LEU D N 1
ATOM 7097 C CA . LEU D 1 208 ? -38.173 16.426 24.042 1.00 143.20 206 LEU D CA 1
ATOM 7098 C C . LEU D 1 208 ? -38.895 17.762 24.150 1.00 142.55 206 LEU D C 1
ATOM 7099 O O . LEU D 1 208 ? -39.534 18.220 23.201 1.00 145.27 206 LEU D O 1
ATOM 7104 N N . THR D 1 209 ? -38.792 18.383 25.329 1.00 143.57 207 THR D N 1
ATOM 7105 C CA . THR D 1 209 ? -39.449 19.655 25.637 1.00 141.14 207 THR D CA 1
ATOM 7106 C C . THR D 1 209 ? -38.377 20.726 25.818 1.00 137.65 207 THR D C 1
ATOM 7107 O O . THR D 1 209 ? -37.656 20.725 26.822 1.00 139.61 207 THR D O 1
ATOM 7111 N N . ALA D 1 210 ? -38.259 21.622 24.831 1.00 129.24 208 ALA D N 1
ATOM 7112 C CA . ALA D 1 210 ? -37.174 22.603 24.834 1.00 128.82 208 ALA D CA 1
ATOM 7113 C C . ALA D 1 210 ? -37.099 23.362 26.153 1.00 137.86 208 ALA D C 1
ATOM 7114 O O . ALA D 1 210 ? -36.008 23.588 26.689 1.00 139.42 208 ALA D O 1
ATOM 7116 N N . SER D 1 211 ? -38.246 23.787 26.678 1.00 140.08 209 SER D N 1
ATOM 7117 C CA . SER D 1 211 ? -38.256 24.528 27.934 1.00 129.97 209 SER D CA 1
ATOM 7118 C C . SER D 1 211 ? -37.683 23.698 29.074 1.00 129.13 209 SER D C 1
ATOM 7119 O O . SER D 1 211 ? -36.829 24.168 29.833 1.00 136.63 209 SER D O 1
ATOM 7122 N N . SER D 1 212 ? -38.154 22.456 29.216 1.00 128.95 210 SER D N 1
ATOM 7123 C CA . SER D 1 212 ? -37.726 21.624 30.336 1.00 133.07 210 SER D CA 1
ATOM 7124 C C . SER D 1 212 ? -36.216 21.461 30.378 1.00 137.54 210 SER D C 1
ATOM 7125 O O . SER D 1 212 ? -35.610 21.550 31.450 1.00 138.78 210 SER D O 1
ATOM 7128 N N . ILE D 1 213 ? -35.590 21.207 29.230 1.00 146.06 211 ILE D N 1
ATOM 7129 C CA . ILE D 1 213 ? -34.147 20.993 29.225 1.00 150.37 211 ILE D CA 1
ATOM 7130 C C . ILE D 1 213 ? -33.444 22.191 29.857 1.00 148.48 211 ILE D C 1
ATOM 7131 O O . ILE D 1 213 ? -32.498 22.038 30.640 1.00 149.28 211 ILE D O 1
ATOM 7136 N N . ALA D 1 214 ? -33.891 23.404 29.519 1.00 145.55 212 ALA D N 1
ATOM 7137 C CA . ALA D 1 214 ? -33.358 24.611 30.143 1.00 138.23 212 ALA D CA 1
ATOM 7138 C C . ALA D 1 214 ? -33.433 24.530 31.665 1.00 138.10 212 ALA D C 1
ATOM 7139 O O . ALA D 1 214 ? -32.446 24.776 32.367 1.00 138.38 212 ALA D O 1
ATOM 7141 N N . ASP D 1 215 ? -34.607 24.184 32.194 1.00 135.89 213 ASP D N 1
ATOM 7142 C CA . ASP D 1 215 ? -34.760 24.094 33.642 1.00 130.91 213 ASP D CA 1
ATOM 7143 C C . ASP D 1 215 ? -33.864 23.016 34.234 1.00 132.36 213 ASP D C 1
ATOM 7144 O O . ASP D 1 215 ? -33.205 23.236 35.256 1.00 132.17 213 ASP D O 1
ATOM 7149 N N . GLU D 1 216 ? -33.818 21.846 33.596 1.00 136.38 214 GLU D N 1
ATOM 7150 C CA . GLU D 1 216 ? -33.071 20.726 34.151 1.00 128.99 214 GLU D CA 1
ATOM 7151 C C . GLU D 1 216 ? -31.588 21.023 34.168 1.00 130.40 214 GLU D C 1
ATOM 7152 O O . GLU D 1 216 ? -30.863 20.532 35.042 1.00 130.56 214 GLU D O 1
ATOM 7158 N N . ILE D 1 217 ? -31.124 21.827 33.213 1.00 129.11 215 ILE D N 1
ATOM 7159 C CA . ILE D 1 217 ? -29.708 22.061 33.003 1.00 130.20 215 ILE D CA 1
ATOM 7160 C C . ILE D 1 217 ? -29.298 23.466 33.387 1.00 128.86 215 ILE D C 1
ATOM 7161 O O . ILE D 1 217 ? -28.100 23.746 33.503 1.00 131.27 215 ILE D O 1
ATOM 7166 N N . GLY D 1 218 ? -30.262 24.366 33.591 1.00 125.71 216 GLY D N 1
ATOM 7167 C CA . GLY D 1 218 ? -29.950 25.737 33.940 1.00 125.27 216 GLY D CA 1
ATOM 7168 C C . GLY D 1 218 ? -29.322 26.522 32.809 1.00 132.49 216 GLY D C 1
ATOM 7169 O O . GLY D 1 218 ? -28.419 27.339 33.046 1.00 122.36 216 GLY D O 1
ATOM 7170 N N . ILE D 1 219 ? -29.798 26.309 31.586 1.00 138.16 217 ILE D N 1
ATOM 7171 C CA . ILE D 1 219 ? -29.341 27.041 30.416 1.00 139.34 217 ILE D CA 1
ATOM 7172 C C . ILE D 1 219 ? -30.593 27.569 29.720 1.00 140.19 217 ILE D C 1
ATOM 7173 O O . ILE D 1 219 ? -31.518 26.804 29.435 1.00 132.37 217 ILE D O 1
ATOM 7178 N N . THR D 1 220 ? -30.614 28.865 29.435 1.00 150.49 218 THR D N 1
ATOM 7179 C CA . THR D 1 220 ? -31.755 29.485 28.775 1.00 152.99 218 THR D CA 1
ATOM 7180 C C . THR D 1 220 ? -32.114 28.782 27.473 1.00 149.47 218 THR D C 1
ATOM 7181 O O . THR D 1 220 ? -31.249 28.261 26.756 1.00 146.91 218 THR D O 1
ATOM 7185 N N . ARG D 1 221 ? -33.422 28.804 27.176 1.00 146.76 219 ARG D N 1
ATOM 7186 C CA . ARG D 1 221 ? -33.930 28.174 25.970 1.00 140.55 219 ARG D CA 1
ATOM 7187 C C . ARG D 1 221 ? -33.130 28.626 24.771 1.00 132.51 219 ARG D C 1
ATOM 7188 O O . ARG D 1 221 ? -32.854 27.837 23.865 1.00 129.82 219 ARG D O 1
ATOM 7196 N N . SER D 1 222 ? -32.747 29.905 24.751 1.00 136.41 220 SER D N 1
ATOM 7197 C CA . SER D 1 222 ? -32.060 30.462 23.588 1.00 129.67 220 SER D CA 1
ATOM 7198 C C . SER D 1 222 ? -30.861 29.609 23.185 1.00 133.90 220 SER D C 1
ATOM 7199 O O . SER D 1 222 ? -30.687 29.267 22.007 1.00 136.04 220 SER D O 1
ATOM 7202 N N . VAL D 1 223 ? -30.015 29.259 24.156 1.00 142.14 221 VAL D N 1
ATOM 7203 C CA . VAL D 1 223 ? -28.853 28.428 23.862 1.00 142.68 221 VAL D CA 1
ATOM 7204 C C . VAL D 1 223 ? -29.298 27.028 23.446 1.00 133.94 221 VAL D C 1
ATOM 7205 O O . VAL D 1 223 ? -28.723 26.425 22.532 1.00 129.82 221 VAL D O 1
ATOM 7209 N N . ILE D 1 224 ? -30.326 26.492 24.111 1.00 128.87 222 ILE D N 1
ATOM 7210 C CA . ILE D 1 224 ? -30.810 25.155 23.782 1.00 121.08 222 ILE D CA 1
ATOM 7211 C C . ILE D 1 224 ? -31.145 25.090 22.301 1.00 121.77 222 ILE D C 1
ATOM 7212 O O . ILE D 1 224 ? -30.768 24.150 21.589 1.00 119.40 222 ILE D O 1
ATOM 7217 N N . VAL D 1 225 ? -31.833 26.115 21.809 1.00 119.64 223 VAL D N 1
ATOM 7218 C CA . VAL D 1 225 ? -32.260 26.115 20.420 1.00 117.52 223 VAL D CA 1
ATOM 7219 C C . VAL D 1 225 ? -31.091 26.348 19.481 1.00 122.37 223 VAL D C 1
ATOM 7220 O O . VAL D 1 225 ? -31.040 25.766 18.392 1.00 130.36 223 VAL D O 1
ATOM 7224 N N . ASN D 1 226 ? -30.152 27.217 19.852 1.00 120.94 224 ASN D N 1
ATOM 7225 C CA . ASN D 1 226 ? -29.018 27.427 18.960 1.00 130.76 224 ASN D CA 1
ATOM 7226 C C . ASN D 1 226 ? -28.306 26.107 18.698 1.00 134.99 224 ASN D C 1
ATOM 7227 O O . ASN D 1 226 ? -27.843 25.848 17.580 1.00 139.40 224 ASN D O 1
ATOM 7232 N N . ALA D 1 227 ? -28.203 25.261 19.729 1.00 132.82 225 ALA D N 1
ATOM 7233 C CA . ALA D 1 227 ? -27.637 23.931 19.538 1.00 136.26 225 ALA D CA 1
ATOM 7234 C C . ALA D 1 227 ? -28.505 23.114 18.588 1.00 141.55 225 ALA D C 1
ATOM 7235 O O . ALA D 1 227 ? -27.990 22.358 17.757 1.00 143.99 225 ALA D O 1
ATOM 7237 N N . LEU D 1 228 ? -29.826 23.264 18.688 1.00 140.30 226 LEU D N 1
ATOM 7238 C CA . LEU D 1 228 ? -30.733 22.526 17.816 1.00 138.91 226 LEU D CA 1
ATOM 7239 C C . LEU D 1 228 ? -30.610 22.985 16.366 1.00 141.73 226 LEU D C 1
ATOM 7240 O O . LEU D 1 228 ? -30.248 22.199 15.483 1.00 142.94 226 LEU D O 1
ATOM 7245 N N . ARG D 1 229 ? -30.902 24.265 16.100 1.00 139.27 227 ARG D N 1
ATOM 7246 C CA . ARG D 1 229 ? -30.862 24.763 14.727 1.00 136.73 227 ARG D CA 1
ATOM 7247 C C . ARG D 1 229 ? -29.481 24.600 14.112 1.00 138.93 227 ARG D C 1
ATOM 7248 O O . ARG D 1 229 ? -29.357 24.450 12.893 1.00 145.72 227 ARG D O 1
ATOM 7256 N N . LYS D 1 230 ? -28.433 24.629 14.929 1.00 134.95 228 LYS D N 1
ATOM 7257 C CA . LYS D 1 230 ? -27.093 24.393 14.407 1.00 139.48 228 LYS D CA 1
ATOM 7258 C C . LYS D 1 230 ? -26.940 22.959 13.910 1.00 138.30 228 LYS D C 1
ATOM 7259 O O . LYS D 1 230 ? -26.494 22.721 12.780 1.00 133.23 228 LYS D O 1
ATOM 7265 N N . LEU D 1 231 ? -27.301 21.990 14.753 1.00 139.89 229 LEU D N 1
ATOM 7266 C CA . LEU D 1 231 ? -27.149 20.582 14.405 1.00 129.85 229 LEU D CA 1
ATOM 7267 C C . LEU D 1 231 ? -28.016 20.191 13.214 1.00 128.20 229 LEU D C 1
ATOM 7268 O O . LEU D 1 231 ? -27.558 19.471 12.319 1.00 122.21 229 LEU D O 1
ATOM 7273 N N . GLU D 1 232 ? -29.274 20.650 13.183 1.00 132.34 230 GLU D N 1
ATOM 7274 C CA . GLU D 1 232 ? -30.168 20.254 12.096 1.00 129.81 230 GLU D CA 1
ATOM 7275 C C . GLU D 1 232 ? -29.785 20.942 10.788 1.00 129.55 230 GLU D C 1
ATOM 7276 O O . GLU D 1 232 ? -29.790 20.306 9.727 1.00 134.33 230 GLU D O 1
ATOM 7282 N N . SER D 1 233 ? -29.445 22.238 10.842 1.00 127.05 231 SER D N 1
ATOM 7283 C CA . SER D 1 233 ? -28.950 22.928 9.651 1.00 124.22 231 SER D CA 1
ATOM 7284 C C . SER D 1 233 ? -27.576 22.410 9.246 1.00 121.12 231 SER D C 1
ATOM 7285 O O . SER D 1 233 ? -27.241 22.393 8.056 1.00 123.49 231 SER D O 1
ATOM 7288 N N . ALA D 1 234 ? -26.771 21.983 10.216 1.00 117.49 232 ALA D N 1
ATOM 7289 C CA . ALA D 1 234 ? -25.527 21.296 9.902 1.00 115.99 232 ALA D CA 1
ATOM 7290 C C . ALA D 1 234 ? -25.774 19.904 9.339 1.00 116.33 232 ALA D C 1
ATOM 7291 O O . ALA D 1 234 ? -24.865 19.317 8.739 1.00 110.29 232 ALA D O 1
ATOM 7293 N N . GLY D 1 235 ? -26.968 19.353 9.553 1.00 118.87 233 GLY D N 1
ATOM 7294 C CA . GLY D 1 235 ? -27.344 18.081 8.973 1.00 117.59 233 GLY D CA 1
ATOM 7295 C C . GLY D 1 235 ? -26.989 16.874 9.816 1.00 113.01 233 GLY D C 1
ATOM 7296 O O . GLY D 1 235 ? -26.341 15.927 9.341 1.00 108.10 233 GLY D O 1
ATOM 7297 N N . ILE D 1 236 ? -27.411 16.912 11.078 1.00 113.99 234 ILE D N 1
ATOM 7298 C CA . ILE D 1 236 ? -27.208 15.767 11.970 1.00 116.82 234 ILE D CA 1
ATOM 7299 C C . ILE D 1 236 ? -28.500 15.293 12.622 1.00 116.33 234 ILE D C 1
ATOM 7300 O O . ILE D 1 236 ? -28.512 14.186 13.173 1.00 114.20 234 ILE D O 1
ATOM 7305 N N . ILE D 1 237 ? -29.586 16.068 12.590 1.00 118.73 235 ILE D N 1
ATOM 7306 C CA . ILE D 1 237 ? -30.860 15.662 13.170 1.00 122.41 235 ILE D CA 1
ATOM 7307 C C . ILE D 1 237 ? -31.992 16.277 12.380 1.00 123.73 235 ILE D C 1
ATOM 7308 O O . ILE D 1 237 ? -31.806 17.236 11.629 1.00 122.02 235 ILE D O 1
ATOM 7313 N N . GLU D 1 238 ? -33.164 15.692 12.534 1.00 127.02 236 GLU D N 1
ATOM 7314 C CA . GLU D 1 238 ? -34.376 16.167 11.895 1.00 132.32 236 GLU D CA 1
ATOM 7315 C C . GLU D 1 238 ? -35.357 16.555 12.989 1.00 133.79 236 GLU D C 1
ATOM 7316 O O . GLU D 1 238 ? -35.396 15.923 14.048 1.00 128.87 236 GLU D O 1
ATOM 7322 N N . SER D 1 239 ? -36.148 17.595 12.738 1.00 138.21 237 SER D N 1
ATOM 7323 C CA . SER D 1 239 ? -37.090 18.081 13.733 1.00 136.13 237 SER D CA 1
ATOM 7324 C C . SER D 1 239 ? -38.384 18.569 13.093 1.00 137.52 237 SER D C 1
ATOM 7325 O O . SER D 1 239 ? -38.380 19.121 11.992 1.00 143.44 237 SER D O 1
ATOM 7328 N N . ARG D 1 240 ? -39.492 18.373 13.807 1.00 134.50 238 ARG D N 1
ATOM 7329 C CA . ARG D 1 240 ? -40.786 18.920 13.425 1.00 144.85 238 ARG D CA 1
ATOM 7330 C C . ARG D 1 240 ? -41.427 19.463 14.698 1.00 145.10 238 ARG D C 1
ATOM 7331 O O . ARG D 1 240 ? -41.305 18.861 15.771 1.00 146.37 238 ARG D O 1
ATOM 7339 N N . SER D 1 241 ? -42.108 20.594 14.581 1.00 137.63 239 SER D N 1
ATOM 7340 C CA . SER D 1 241 ? -42.623 21.290 15.751 1.00 133.58 239 SER D CA 1
ATOM 7341 C C . SER D 1 241 ? -43.915 20.677 16.282 1.00 131.54 239 SER D C 1
ATOM 7342 O O . SER D 1 241 ? -44.899 20.523 15.550 1.00 131.99 239 SER D O 1
ATOM 7345 N N . LEU D 1 242 ? -43.900 20.329 17.568 1.00 135.20 240 LEU D N 1
ATOM 7346 C CA . LEU D 1 242 ? -45.086 19.892 18.293 1.00 133.86 240 LEU D CA 1
ATOM 7347 C C . LEU D 1 242 ? -45.698 20.978 19.171 1.00 135.10 240 LEU D C 1
ATOM 7348 O O . LEU D 1 242 ? -46.670 20.703 19.881 1.00 135.46 240 LEU D O 1
ATOM 7353 N N . GLY D 1 243 ? -45.150 22.188 19.163 1.00 135.92 241 GLY D N 1
ATOM 7354 C CA . GLY D 1 243 ? -45.745 23.259 19.945 1.00 135.45 241 GLY D CA 1
ATOM 7355 C C . GLY D 1 243 ? -45.563 23.061 21.438 1.00 137.64 241 GLY D C 1
ATOM 7356 O O . GLY D 1 243 ? -44.490 22.680 21.922 1.00 142.00 241 GLY D O 1
ATOM 7357 N N . MET D 1 244 ? -46.639 23.330 22.181 1.00 127.62 242 MET D N 1
ATOM 7358 C CA . MET D 1 244 ? -46.602 23.182 23.632 1.00 135.06 242 MET D CA 1
ATOM 7359 C C . MET D 1 244 ? -46.198 21.776 24.042 1.00 131.93 242 MET D C 1
ATOM 7360 O O . MET D 1 244 ? -45.524 21.597 25.061 1.00 131.35 242 MET D O 1
ATOM 7365 N N . LYS D 1 245 ? -46.599 20.772 23.261 1.00 132.28 243 LYS D N 1
ATOM 7366 C CA . LYS D 1 245 ? -46.313 19.387 23.615 1.00 137.14 243 LYS D CA 1
ATOM 7367 C C . LYS D 1 245 ? -44.812 19.116 23.649 1.00 134.52 243 LYS D C 1
ATOM 7368 O O . LYS D 1 245 ? -44.354 18.283 24.442 1.00 125.00 243 LYS D O 1
ATOM 7374 N N . GLY D 1 246 ? -44.058 19.838 22.818 1.00 132.94 244 GLY D N 1
ATOM 7375 C CA . GLY D 1 246 ? -42.593 19.681 22.833 1.00 135.08 244 GLY D CA 1
ATOM 7376 C C . GLY D 1 246 ? -42.001 19.745 21.446 1.00 131.70 244 GLY D C 1
ATOM 7377 O O . GLY D 1 246 ? -42.490 20.541 20.625 1.00 122.73 244 GLY D O 1
ATOM 7378 N N . THR D 1 247 ? -40.967 18.947 21.211 1.00 147.13 245 THR D N 1
ATOM 7379 C CA . THR D 1 247 ? -40.317 18.847 19.914 1.00 147.58 245 THR D CA 1
ATOM 7380 C C . THR D 1 247 ? -39.800 17.433 19.678 1.00 157.96 245 THR D C 1
ATOM 7381 O O . THR D 1 247 ? -39.245 16.803 20.586 1.00 163.74 245 THR D O 1
ATOM 7385 N N . TYR D 1 248 ? -39.916 16.982 18.417 1.00 153.62 246 TYR D N 1
ATOM 7386 C CA . TYR D 1 248 ? -39.599 15.610 17.976 1.00 152.89 246 TYR D CA 1
ATOM 7387 C C . TYR D 1 248 ? -38.300 15.647 17.186 1.00 151.25 246 TYR D C 1
ATOM 7388 O O . TYR D 1 248 ? -38.269 16.435 16.217 1.00 147.17 246 TYR D O 1
ATOM 7397 N N . LEU D 1 249 ? -37.249 14.947 17.621 1.00 151.11 247 LEU D N 1
ATOM 7398 C CA . LEU D 1 249 ? -35.972 14.914 16.923 1.00 150.21 247 LEU D CA 1
ATOM 7399 C C . LEU D 1 249 ? -35.633 13.476 16.513 1.00 144.87 247 LEU D C 1
ATOM 7400 O O . LEU D 1 249 ? -36.163 12.502 17.060 1.00 142.78 247 LEU D O 1
ATOM 7405 N N . LYS D 1 250 ? -34.792 13.318 15.468 1.00 139.78 248 LYS D N 1
ATOM 7406 C CA . LYS D 1 250 ? -34.331 12.012 14.899 1.00 133.12 248 LYS D CA 1
ATOM 7407 C C . LYS D 1 250 ? -32.805 12.073 14.677 1.00 130.17 248 LYS D C 1
ATOM 7408 O O . LYS D 1 250 ? -32.367 12.970 13.956 1.00 121.44 248 LYS D O 1
ATOM 7414 N N . VAL D 1 251 ? -32.003 11.197 15.294 1.00 131.90 249 VAL D N 1
ATOM 7415 C CA . VAL D 1 251 ? -30.560 11.163 15.082 1.00 131.23 249 VAL D CA 1
ATOM 7416 C C . VAL D 1 251 ? -30.282 10.625 13.696 1.00 133.29 249 VAL D C 1
ATOM 7417 O O . VAL D 1 251 ? -30.753 9.535 13.349 1.00 133.74 249 VAL D O 1
ATOM 7421 N N . LEU D 1 252 ? -29.539 11.392 12.895 1.00 130.28 250 LEU D N 1
ATOM 7422 C CA . LEU D 1 252 ? -29.184 10.979 11.545 1.00 119.61 250 LEU D CA 1
ATOM 7423 C C . LEU D 1 252 ? -27.733 10.556 11.357 1.00 121.65 250 LEU D C 1
ATOM 7424 O O . LEU D 1 252 ? -27.447 9.832 10.398 1.00 132.19 250 LEU D O 1
ATOM 7429 N N . ASN D 1 253 ? -26.816 10.996 12.213 1.00 118.20 251 ASN D N 1
ATOM 7430 C CA . ASN D 1 253 ? -25.438 10.517 12.204 1.00 107.66 251 ASN D CA 1
ATOM 7431 C C . ASN D 1 253 ? -25.191 9.883 13.568 1.00 120.04 251 ASN D C 1
ATOM 7432 O O . ASN D 1 253 ? -25.110 10.586 14.581 1.00 131.21 251 ASN D O 1
ATOM 7437 N N . GLN D 1 254 ? -25.100 8.553 13.600 1.00 121.19 252 GLN D N 1
ATOM 7438 C CA . GLN D 1 254 ? -25.008 7.843 14.869 1.00 126.19 252 GLN D CA 1
ATOM 7439 C C . GLN D 1 254 ? -23.595 7.815 15.429 1.00 135.89 252 GLN D C 1
ATOM 7440 O O . GLN D 1 254 ? -23.425 7.548 16.624 1.00 146.42 252 GLN D O 1
ATOM 7446 N N . GLN D 1 255 ? -22.581 8.081 14.603 1.00 131.67 253 GLN D N 1
ATOM 7447 C CA . GLN D 1 255 ? -21.221 8.186 15.121 1.00 143.37 253 GLN D CA 1
ATOM 7448 C C . GLN D 1 255 ? -20.983 9.486 15.883 1.00 143.51 253 GLN D C 1
ATOM 7449 O O . GLN D 1 255 ? -19.915 9.641 16.490 1.00 149.43 253 GLN D O 1
ATOM 7455 N N . PHE D 1 256 ? -21.946 10.412 15.868 1.00 135.50 254 PHE D N 1
ATOM 7456 C CA . PHE D 1 256 ? -21.806 11.657 16.616 1.00 136.81 254 PHE D CA 1
ATOM 7457 C C . PHE D 1 256 ? -21.637 11.384 18.105 1.00 136.04 254 PHE D C 1
ATOM 7458 O O . PHE D 1 256 ? -20.690 11.865 18.737 1.00 137.68 254 PHE D O 1
ATOM 7466 N N . ILE D 1 257 ? -22.544 10.598 18.682 1.00 131.29 255 ILE D N 1
ATOM 7467 C CA . ILE D 1 257 ? -22.538 10.412 20.129 1.00 129.27 255 ILE D CA 1
ATOM 7468 C C . ILE D 1 257 ? -21.226 9.793 20.584 1.0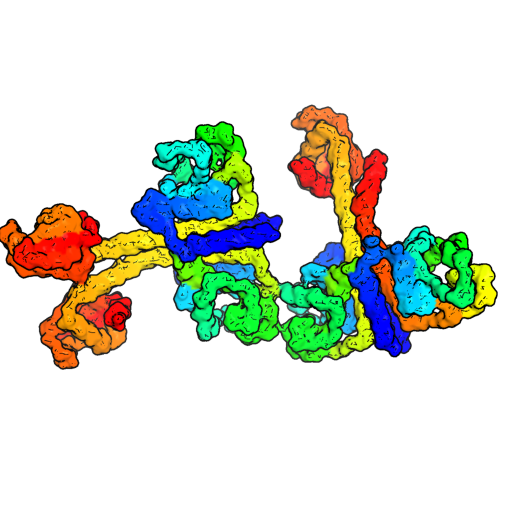0 133.27 255 ILE D C 1
ATOM 7469 O O . ILE D 1 257 ? -20.698 10.133 21.650 1.00 138.62 255 ILE D O 1
ATOM 7474 N N . LYS D 1 258 ? -20.686 8.861 19.798 1.00 132.72 256 LYS D N 1
ATOM 7475 C CA . LYS D 1 258 ? -19.404 8.268 20.156 1.00 138.81 256 LYS D CA 1
ATOM 7476 C C . LYS D 1 258 ? -18.335 9.339 20.319 1.00 136.75 256 LYS D C 1
ATOM 7477 O O . LYS D 1 258 ? -17.516 9.278 21.243 1.00 137.49 256 LYS D O 1
ATOM 7483 N N . GLU D 1 259 ? -18.319 10.322 19.417 1.00 136.24 257 GLU D N 1
ATOM 7484 C CA . GLU D 1 259 ? -17.296 11.362 19.461 1.00 138.69 257 GLU D CA 1
ATOM 7485 C C . GLU D 1 259 ? -17.547 12.366 20.579 1.00 141.17 257 GLU D C 1
ATOM 7486 O O . GLU D 1 259 ? -16.596 12.955 21.108 1.00 139.50 257 GLU D O 1
ATOM 7492 N N . LEU D 1 260 ? -18.810 12.582 20.944 1.00 139.85 258 LEU D N 1
ATOM 7493 C CA . LEU D 1 260 ? -19.122 13.517 22.015 1.00 137.11 258 LEU D CA 1
ATOM 7494 C C . LEU D 1 260 ? -18.886 12.905 23.392 1.00 139.01 258 LEU D C 1
ATOM 7495 O O . LEU D 1 260 ? -18.471 13.614 24.315 1.00 146.82 258 LEU D O 1
ATOM 7500 N N . GLU D 1 261 ? -19.128 11.603 23.553 1.00 133.23 259 GLU D N 1
ATOM 7501 C CA . GLU D 1 261 ? -18.837 10.943 24.820 1.00 135.64 259 GLU D CA 1
ATOM 7502 C C . GLU D 1 261 ? -17.344 10.704 25.030 1.00 130.03 259 GLU D C 1
ATOM 7503 O O . GLU D 1 261 ? -16.938 10.354 26.142 1.00 131.90 259 GLU D O 1
ATOM 7509 N N . LYS D 1 262 ? -16.519 10.895 24.008 1.00 126.42 260 LYS D N 1
ATOM 7510 C CA . LYS D 1 262 ? -15.081 10.735 24.159 1.00 131.10 260 LYS D CA 1
ATOM 7511 C C . LYS D 1 262 ? -14.517 11.765 25.130 1.00 138.75 260 LYS D C 1
ATOM 7512 O O . LYS D 1 262 ? -13.365 11.683 25.559 1.00 156.46 260 LYS D O 1
#

Solvent-accessible surface area: 50329 Å² total; per-residue (Å²): 86,64,20,38,68,4,15,93,58,1,81,77,0,18,79,74,0,3,53,71,70,12,47,74,108,184,41,139,30,24,4,40,116,0,0,112,18,0,6,108,14,1,115,14,38,0,5,0,1,19,54,88,9,90,40,36,0,45,31,73,183,83,74,117,131,113,36,156,146,161,77,100,173,153,105,32,176,30,76,192,35,12,19,102,30,0,47,137,27,106,73,19,77,34,48,15,77,10,117,32,111,54,4,2,18,49,96,144,26,97,139,132,66,95,131,1,26,0,0,0,0,6,1,26,0,4,39,81,40,4,0,2,1,0,0,5,18,83,105,150,64,6,80,74,38,15,22,0,3,1,5,1,0,2,1,1,0,0,0,2,10,2,29,52,63,12,109,52,63,43,58,111,13,103,20,53,16,15,2,76,54,3,38,130,64,20,56,172,36,9,57,84,0,0,45,18,1,20,118,46,9,122,51,103,95,17,159,14,44,18,52,42,5,17,123,125,58,70,26,105,114,84,36,1,60,55,0,24,140,58,1,73,40,15,46,0,6,99,47,136,91,59,49,195,156,9,18,33,2,78,10,94,16,62,85,0,46,153,102,22,163,84,64,20,37,66,4,22,100,64,0,58,80,0,10,82,69,0,4,52,73,71,11,43,67,99,182,31,149,30,29,4,41,118,0,0,118,20,0,6,106,19,2,108,14,37,0,5,0,2,20,53,97,21,87,41,32,0,41,23,75,190,82,86,107,131,76,49,133,136,133,58,96,158,143,103,31,179,32,64,194,37,8,24,114,40,2,55,141,32,108,72,26,70,34,52,15,78,4,118,30,98,45,2,3,18,61,69,147,23,62,128,66,84,55,42,1,25,0,0,0,0,8,1,25,0,2,35,74,40,2,1,3,4,0,0,4,19,62,58,114,20,6,82,78,40,17,20,0,4,3,9,0,1,3,1,1,0,1,1,1,10,4,41,49,65,19,110,55,30,80,63,90,9,104,39,51,12,19,2,75,13,4,28,59,46,27,56,162,41,4,41,92,0,0,65,20,5,29,135,56,8,117,53,78,102,20,156,6,54,14,94,56,16,5,128,124,49,69,38,66,173,82,36,4,77,48,0,21,145,62,0,58,88,41,49,2,7,98,53,160,99,48,54,200,139,20,30,71,5,89,7,79,18,74,92,0,51,138,58,23,139,203,94,18,48,82,4,24,91,65,0,62,74,0,10,91,78,0,2,53,71,59,12,18,182,169,46,33,57,115,0,0,114,16,0,6,107,13,2,116,14,39,0,7,0,2,17,49,90,14,85,56,52,3,59,32,70,187,99,84,106,144,113,42,129,130,160,71,81,182,147,126,30,150,31,48,187,28,8,22,106,38,0,50,146,36,99,79,18,74,36,44,13,80,16,120,35,96,48,1,2,18,48,63,151,15,58,154,126,90,85,138,1,29,0,0,0,0,10,2,26,0,3,40,112,27,3,1,2,3,0,0,5,14,76,126,151,54,6,90,76,49,20,18,0,3,3,4,0,1,4,2,1,0,0,0,0,4,8,37,64,73,15,137,56,24,75,76,103,14,141,72,58,8,41,105,129,41,91,196,81,66,26,35,66,4,21,102,63,0,70,78,0,18,88,68,0,6,56,72,90,7,55,69,102,185,47,172,40,19,4,57,115,0,0,112,18,0,4,110,23,2,124,15,40,0,7,0,4,19,62,94,22,86,28,36,0,51,29,73,182,69,82,108,133,90,36,141,138,130,103,102,168,125,132,26,104,26,32,65,20,4,12,94,23,1,55,138,32,112,71,17,71,34,48,13,71,26,134,33,107,41,12,5,18,48,56,84,26,38,117,132,87,80,134,0,28,0,0,0,0,6,0,22,0,1,32,60,45,6,0,3,1,0,0,6,25,78,103,162,64,4,81,74,39,18,21,0,4,1,4,1,0,2,1,1,0,1,3,2,13,2,34,56,72,9,123,54,52,40,54,105,18,101,30,41,5,16,2,92,56,3,42,124,71,17,60,162,31,8,61,100,0,0,56,20,3,21,128,54,4,126,49,101,99,21,150,20,53,24,65,40,7,13,123,127,39,66,30,96,140,89,44,2,57,46,0,26,138,54,1,58,90,30,47,1,6,96,51,134,96,46,53,198,161,11,21,61,4,98,3,91,19,58,88,0,63,139,72,15,140,198

Radius of gyration: 42.96 Å; Cα contacts (8 Å, |Δi|>4): 1644; chains: 4; bounding box: 77×112×129 Å

Organism: Enterococcus faecalis (NCBI:txid1351)

Foldseek 3Di:
DLVVLLVVLLVLLCVVQVPDQQQCPPDPARCQVVQVSVCVSLVWWKWWAFLVLDTRHTDDDDDPVPDDVVVVPDDDDQPPCLSVVLNVDPAKDFFAFPPDSNAPDDVVCCVVQVRKGKIKGFQDDPRDGGTIMMTIDSHDGQDPSSVVSVNSSSPSVSVSSVVVVVVVVVVVVVLVVLLVVLVVPADPLLLLLVLVVCVVQVDFWDWDALVVSCVVRVHDSVSNVVSVVSCVVSPQKDWDAPPPVHIIIGGDRPCNVVVSD/DLVVLLVVLLVVLCVVQVPDQQQQDPDPARCQVVQVSCCVSLVWWKWWAFLVGHTRHTDDDDPVVPDDPVPPPDDDDQPDCQSVVLNPDPAKDFFDFLPDSNDPDPVVCCVVQRRKGKIKGFQDDPRDGGTIMMTIDSDDGQDPSSVVSVNSSSPSVNVSSVVVVVVCVVVVVVLVVLLVVLQVPADPQQLVLVVVVCVVCDPQWDFDALQVVCVVRVGDSVSSVVSVCSCVVSPQKDWDQPDPSHITIHGPRPCNVVVSVD/DVVVLVVLLVLLCVPQVVDQQPVLSVQVLQVSVCVSLVWWKWWAFLVQHTSHTDDDDDVVPDDPVVPPDDDDAPPCLQVVLNVVPAKDFFDFLPDSNFPPHVVCCVVQRQKGKIKHFQDDPHDTGGIMITIDRNDGQDPSSVVSVNSSSPSVSVSSVVVVVVCPVVVVVVVVVVVVVD/DLVVLLVVLLVVLCVPQVPDQQQCPPDPARHQVVQVSLCVSLVWWKWWAFLQGDTRHTDDDAPVVPHDPVVVPDDDDDDPVQSVVLNVDPAKDFFAFPPDPNAPDDPVVCVVQRQKGKIKGFQDDPRDGGTIMMTIDSHDGCDPSSVVSVNSSSPSVSVSSVVVVVVVVVVVCVLVVLLVVLCVVADPVLLVLVVVVCVVVPDFWDWDALCVSCVVRVNDSVSNVVSVCSCVVSPQWDWDDPPRVGIIIGGDRPCNVVVSVD

Secondary structure (DSSP, 8-state):
-HHHHHHHHHHHHIIIIISS----TTSSSTTHHHHHHHHHHHTSEEEEEETTS-EEEEE----GGG--TTGGGPPP-PPTTHHHHHTT--S-EEEE-TTSTT-SS-HHHHTT-TT-EEEEEEEEETTEEEEEEEEEESS----HHHHHHHHHHHHHHHHHHHHHHHHHHHHHHHHHHHHHHHHHT--HHHHHHHHHHHHHH-SSEEEE-HHHHHHHHT--HHHHHHHHHHHHHHTSEEEEEEETTEEEEEE--THHHHHH-/-HHHHHHHHHHHHIIIIISS----TTSSSTTHHHHHHHHHHHTSEEEEEETTS-EEEEE----GGG--GGGGGPPP---TTHHHHHHH--S-EEEEETTSTT-SS-GGGGTT-TT-EEEEEEEEETTEEEEEEEEEESS----HHHHHHHHHHHHHHHHHHHHHHHHHHHHHHHHHHHHHHHHHT--HHHHHHHHHHHHHSTTSEEEE-HHHHHHHHT--HHHHHHHHHHHHHHTSEEEEE-GGG-EEEEES-THHHHHHH-/-HHHHHHHHHHHIIIIISS-----HHHHHHHHHHHHHTSEEEEEETTS-EEEEE----STT--SGGGSPPP-PPTTHHHHHTT--S-EEEE-TTSTT-SS-GGGGGT-TT-EEEEEEEEETTEEEEEEEEEESS----HHHHHHHHHHHHHHHHHHHHHHHHTHHHHHHHHHHHHHH-/-HHHHHHHHHHHHIIIIISS----TTSSSTTHHHHHHHHHHTTSEEEEEETTS-EEEEE----GGG--HHHHSPPP---HHHHHHHHH--S-EEEE-TTSTT----HHHHHH-TT-EEEEEEEEETTEEEEEEEEEESS----HHHHHHHHHHHHHHHHHHHHHHHHHHHHHHHHHHHHHHHHHH--HHHHHHHHHHHHHS-SSEEEE-HHHHHHHHT--HHHHHHHHHHHHHHTSEEEEE-GGG-EEEEE--THHHHHHH-

Sequence (963 aa):
GAMATLLEKTRQVNELLQKNNLFDVQAELPYNKMAMILGDILESNAYIISSSGDLLGYTEKLDVNNARIKNMFKEKKFPQGYTEAVDMLKVTEANIPIDSDLTAFPFESRELYPFGLTTIVPLYGAGKRLGTIILARVEKSFNEDDLVLAEYSATVVGMQILYHQSRTIEAEVRSATAVQMAINTLSYSELKAVHAIFEALDGEEGRLTASSIADEIGITRSVIVNALRKLESAGIIESRSLGMKGTYLKVLNQQFIKELEGAMATLLEKTRQVNELLQKNNLFDVQAELPYNKMAMILGDILESNAYIISSSGDLLGYTEKLDVNNARIKNMFKEKKFPQGYTEAVDMLKVTEANIPIDSDLTAFPFESRELYPFGLTTIVPLYGAGKRLGTIILARVVEKSFNEDDLVLAEYSATVVGMQILYHQSRTIEAEVRSATAVQMAINTLSYSELKAVHAIFEALDGEEGRLTASSIADEIGITRSVIVNALRKLESAGIIESRSLGMKGTYLKVLNQQFIKELEKAMATLLEKTRQVNELLQKNNLFDLPYNKMAMILGDILESNAYIISSSGDLLGYTEKLDVNNARIKNMFKEKKFPQGYTEAVDMLKVTEANIPIDSDLTAFPFESRELYPFGLTTIVPLYGAGKRLGTIILARVEKSFNEDDLVLAEYSATVVGMQILYHQSRTIEAEVRSATAVQMAIGAMATLLEKTRQVNELLQKNNLFDVQAELPYNKMAMILGDILESNAYIISSSGDLLGYTEKLDVNNARIKNMFKEKKFPQGYTEAVDMLKVTEANIPIDSDLTAFPFESRELYPFGLTTIVPLYGAGKRLGTIILARVEKSFNEDDLVLAEYSATVVGMQILYHQSRTIEAEVRSATAVQMAINTLSYSELKAVHAIFEALDGEEGRLTASSIADEIGITRSVIVNALRKLESAGIIESRSLGMKGTYLKVLNQQFIKELEK